Protein AF-0000000076125026 (afdb_homodimer)

InterPro domains:
  IPR000358 Ribonucleotide reductase small subunit family [PTHR23409] (40-349)

Secondary structure (DSSP, 8-state):
-----TT----PPPGGG-TTPPPPEE-SEEEEEEEEEPPSS-SS-TTSPEEEEE---SS-EEEEEEEEEEEEEEEEETTSPPPPTT--EEE-SSHHHHTEEEEEEEETTEE-S---S-HHHHHHHHHHTT--HHHHTTGGGGGT-----SSTT-SSS-HHHHHHHHHHGGG--EEEEE----GGG--SSPBPTT--EEEEEEEPPHHHHEEE--SS--EEEEEEEEEEEEEEEEE-HHHHHHHHHHHHHS-EEEEEEEEEEEEEEEPTT-SEEEE----SS-B-SEEEEEEEEHHHHH--TT--TT-BB-TTEEEEEEEETTEETTSS-EE-B-STT-B-HHHHHHHHHHTT-TTSS---S--HHHHTTTB--EEEE--S---TTT-BPPPB---EEEEEEESS--SS-EEEEEEEEEEEEEEE-TT--EEEE--/-----TT---EEPPGGG-TTPPPPB--SEEEEEEEEEPPSS-SS-TTSPEEEEE---SS-EEEEEEEEEEEEEEEEETTSPPPPTT--EEE-SSHHHHTEEEEEEEETTEE-S---S-HHHHHHHHHHTT--HHHHTTGGGGGT-----SSTT-SSS-HHHHHHHHHHGGG-EEEEEE----GGG--SSPBPTT--EEEEEEEPPHHHHEEE--SS--EEEEEEEEEEEEEEEEE-HHHHHHHHHHHHHS-EEEEEEEEEEEEEEEPTT-SEEEE----SS-B-SEEEEEEEEHHHHH--TT--TT-BB-TTEEEEEEEETTEETTSS-EE-B-STT-B-HHHHHHHHHHTT-TTSS---S--HHHHTTTB--EEEE--S---TTT-PPPPB---EEEEEEESS--SS-EEEEEEEEEEEEEEE-TT--EEEE--

Solvent-accessible surface area (backbone atoms only — not comparable to full-atom values): 45499 Å² total; per-residue (Å²): 128,67,59,70,55,83,87,58,66,78,77,81,76,61,72,89,67,48,73,81,62,70,79,59,40,74,64,48,63,73,47,76,48,77,44,77,34,53,52,80,45,67,74,81,49,74,85,49,48,47,30,35,61,45,79,16,74,67,78,37,25,34,34,39,65,74,18,30,39,37,40,30,36,32,47,28,31,66,87,65,44,72,44,52,85,87,55,60,50,31,54,52,66,34,43,73,52,37,46,25,29,26,57,47,38,22,41,63,85,34,78,68,47,71,93,48,79,40,37,33,58,47,41,47,50,56,46,54,57,63,35,27,47,68,46,45,75,45,68,41,40,38,29,50,32,41,74,68,33,67,54,58,60,37,79,78,64,4,56,15,44,44,58,44,22,73,53,38,40,59,35,30,70,43,73,31,47,44,62,64,76,49,48,82,44,56,32,80,41,50,40,62,49,59,47,30,37,40,36,36,40,30,63,43,58,44,44,50,40,28,34,40,77,58,92,78,78,58,55,35,73,46,68,77,44,60,35,36,38,40,29,34,32,36,57,29,65,69,58,51,52,51,49,60,55,47,26,69,78,42,47,35,46,40,71,32,65,45,71,46,57,49,77,48,79,41,59,61,59,37,44,62,49,77,45,71,62,72,35,82,76,47,49,43,40,38,39,36,36,35,29,30,52,38,57,20,73,72,30,28,36,66,39,46,65,77,38,18,37,59,73,48,43,30,35,41,39,50,24,48,73,84,38,53,69,61,72,57,70,48,67,34,38,74,57,92,37,53,31,41,33,69,53,54,48,42,37,34,50,73,53,71,29,58,96,40,78,36,28,47,62,50,29,64,68,37,34,75,43,35,51,30,54,48,56,48,68,69,47,47,58,88,54,57,92,63,32,40,69,74,67,40,74,53,49,29,35,40,39,39,34,32,76,45,53,31,89,48,48,31,27,42,34,38,38,35,34,38,67,32,36,38,32,34,37,74,86,48,49,66,46,76,44,67,100,127,88,74,68,53,86,86,52,70,49,69,44,73,62,71,40,70,55,34,70,64,74,68,51,70,55,67,56,56,65,36,54,44,60,45,79,33,52,51,82,45,66,72,82,51,74,85,51,48,47,29,35,61,45,78,16,73,69,78,36,25,35,35,39,65,73,17,27,40,38,40,29,35,31,46,27,31,65,89,65,44,70,44,52,87,85,57,61,51,31,53,52,66,36,42,70,52,37,45,24,29,26,56,48,38,23,40,64,84,34,77,69,46,71,93,48,79,39,37,32,58,48,41,47,50,57,46,55,56,58,29,17,54,41,16,44,57,8,67,42,31,26,27,50,32,39,75,68,30,69,53,58,59,38,79,79,64,4,55,14,45,44,59,44,23,71,49,36,40,61,34,25,43,35,51,28,41,45,61,64,76,50,47,83,45,56,33,89,58,66,41,62,49,60,47,32,37,40,36,37,39,29,63,42,57,44,41,49,42,28,35,41,76,58,93,76,78,56,56,36,74,45,69,76,44,60,33,37,37,42,28,33,33,36,58,29,65,69,57,53,53,51,48,60,56,47,26,71,77,42,54,46,76,40,72,34,63,44,70,46,57,49,75,48,78,42,61,59,57,36,44,61,49,78,45,72,62,69,38,84,74,46,52,44,42,38,38,35,36,37,30,30,53,38,57,21,72,72,32,27,36,66,38,47,65,77,39,19,37,57,74,47,42,30,33,40,40,51,24,47,72,85,36,53,75,75,75,57,69,49,69,34,36,73,55,98,79,58,45,41,62,68,54,55,51,43,37,34,50,73,52,70,30,57,95,44,100,58,51,49,68,66,50,77,67,38,33,74,43,34,50,28,55,50,55,49,68,67,48,93,63,87,57,60,92,81,50,86,72,63,42,38,74,56,48,29,34,40,40,39,34,31,75,45,56,32,89,48,47,31,27,42,34,37,38,34,33,38,67,34,34,38,34,35,37,76,88,48,50,67,46,77,44,67,96

Radius of gyration: 29.82 Å; Cα contacts (8 Å, |Δi|>4): 2059; chains: 2; bounding box: 77×86×74 Å

Structure (mmCIF, N/CA/C/O backbone):
data_AF-0000000076125026-model_v1
#
loop_
_entity.id
_entity.type
_entity.pdbx_description
1 polymer 'Uncharacterized protein'
#
loop_
_atom_site.group_PDB
_atom_site.id
_atom_site.type_symbol
_atom_site.label_atom_id
_atom_site.label_alt_id
_atom_site.label_comp_id
_atom_site.label_asym_id
_atom_site.label_entity_id
_atom_site.label_seq_id
_atom_site.pdbx_PDB_ins_code
_atom_site.Cartn_x
_atom_site.Cartn_y
_atom_site.Cartn_z
_atom_site.occupancy
_atom_site.B_iso_or_equiv
_atom_site.auth_seq_id
_atom_site.auth_comp_id
_atom_site.auth_asym_id
_atom_site.auth_atom_id
_atom_site.pdbx_PDB_model_num
ATOM 1 N N . MET A 1 1 ? 34.781 -19.156 -15.023 1 39.88 1 MET A N 1
ATOM 2 C CA . MET A 1 1 ? 35.156 -17.812 -15.477 1 39.88 1 MET A CA 1
ATOM 3 C C . MET A 1 1 ? 33.938 -17.062 -16 1 39.88 1 MET A C 1
ATOM 5 O O . MET A 1 1 ? 33.156 -17.609 -16.766 1 39.88 1 MET A O 1
ATOM 9 N N . ALA A 1 2 ? 33.594 -16.094 -15.281 1 52.88 2 ALA A N 1
ATOM 10 C CA . ALA A 1 2 ? 32.469 -15.266 -15.711 1 52.88 2 ALA A CA 1
ATOM 11 C C . ALA A 1 2 ? 32.844 -14.438 -16.938 1 52.88 2 ALA A C 1
ATOM 13 O O . ALA A 1 2 ? 33.969 -13.992 -17.078 1 52.88 2 ALA A O 1
ATOM 14 N N . PHE A 1 3 ? 32.094 -14.57 -18.062 1 56.12 3 PHE A N 1
ATOM 15 C CA . PHE A 1 3 ? 32.375 -13.883 -19.312 1 56.12 3 PHE A CA 1
ATOM 16 C C . PHE A 1 3 ? 31.531 -12.617 -19.438 1 56.12 3 PHE A C 1
ATOM 18 O O . PHE A 1 3 ? 30.344 -12.617 -19.078 1 56.12 3 PHE A O 1
ATOM 25 N N . LEU A 1 4 ? 32.312 -11.461 -19.469 1 55.41 4 LEU A N 1
ATOM 26 C CA . LEU A 1 4 ? 31.641 -10.203 -19.797 1 55.41 4 LEU A CA 1
ATOM 27 C C . LEU A 1 4 ? 31.406 -10.086 -21.297 1 55.41 4 LEU A C 1
ATOM 29 O O . LEU A 1 4 ? 32.312 -10.336 -22.094 1 55.41 4 LEU A O 1
ATOM 33 N N . SER A 1 5 ? 30.281 -10.117 -21.547 1 53.78 5 SER A N 1
ATOM 34 C CA . SER A 1 5 ? 30.078 -9.82 -22.969 1 53.78 5 SER A CA 1
ATOM 35 C C . SER A 1 5 ? 30.625 -8.438 -23.328 1 53.78 5 SER A C 1
ATOM 37 O O . SER A 1 5 ? 30.75 -7.57 -22.453 1 53.78 5 SER A O 1
ATOM 39 N N . GLU A 1 6 ? 31.203 -8.352 -24.438 1 53.12 6 GLU A N 1
ATOM 40 C CA . GLU A 1 6 ? 31.875 -7.184 -25 1 53.12 6 GLU A CA 1
ATOM 41 C C . GLU A 1 6 ? 31.047 -5.918 -24.812 1 53.12 6 GLU A C 1
ATOM 43 O O . GLU A 1 6 ? 31.594 -4.832 -24.594 1 53.12 6 GLU A O 1
ATOM 48 N N . ASP A 1 7 ? 29.797 -5.996 -24.891 1 52.06 7 ASP A N 1
ATOM 49 C CA . ASP A 1 7 ? 28.953 -4.797 -24.938 1 52.06 7 ASP A CA 1
ATOM 50 C C . ASP A 1 7 ? 28.688 -4.273 -23.516 1 52.06 7 ASP A C 1
ATOM 52 O O . ASP A 1 7 ? 28.156 -3.17 -23.359 1 52.06 7 ASP A O 1
ATOM 56 N N . ASN A 1 8 ? 28.953 -5.098 -22.625 1 55.56 8 ASN A N 1
ATOM 57 C CA . ASN A 1 8 ? 28.609 -4.664 -21.266 1 55.56 8 ASN A CA 1
ATOM 58 C C . ASN A 1 8 ? 29.844 -4.57 -20.375 1 55.56 8 ASN A C 1
ATOM 60 O O . ASN A 1 8 ? 30.047 -5.414 -19.516 1 55.56 8 ASN A O 1
ATOM 64 N N . LYS A 1 9 ? 30.734 -3.648 -20.781 1 61.94 9 LYS A N 1
ATOM 65 C CA . LYS A 1 9 ? 32.094 -3.551 -20.219 1 61.94 9 LYS A CA 1
ATOM 66 C C . LYS A 1 9 ? 32.094 -2.754 -18.922 1 61.94 9 LYS A C 1
ATOM 68 O O . LYS A 1 9 ? 33.094 -2.709 -18.203 1 61.94 9 LYS A O 1
ATOM 73 N N . GLU A 1 10 ? 31 -2.01 -18.797 1 64.5 10 GLU A N 1
ATOM 74 C CA . GLU A 1 10 ? 31.156 -1.146 -17.641 1 64.5 10 GLU A CA 1
ATOM 75 C C . GLU A 1 10 ? 31.094 -1.948 -16.344 1 64.5 10 GLU A C 1
ATOM 77 O O . GLU A 1 10 ? 30.172 -2.74 -16.141 1 64.5 10 GLU A O 1
ATOM 82 N N . ILE A 1 11 ? 32.25 -1.919 -15.703 1 67.94 11 ILE A N 1
ATOM 83 C CA . ILE A 1 11 ? 32.375 -2.621 -14.43 1 67.94 11 ILE A CA 1
ATOM 84 C C . ILE A 1 11 ? 31.859 -1.724 -13.305 1 67.94 11 ILE A C 1
ATOM 86 O O . ILE A 1 11 ? 32.344 -0.609 -13.117 1 67.94 11 ILE A O 1
ATOM 90 N N . GLY A 1 12 ? 30.812 -2.062 -12.805 1 68.94 12 GLY A N 1
ATOM 91 C CA . GLY A 1 12 ? 30.328 -1.363 -11.625 1 68.94 12 GLY A CA 1
ATOM 92 C C . GLY A 1 12 ? 31.016 -1.797 -10.352 1 68.94 12 GLY A C 1
ATOM 93 O O . GLY A 1 12 ? 31.312 -2.977 -10.172 1 68.94 12 GLY A O 1
ATOM 94 N N . LEU A 1 13 ? 31.469 -0.787 -9.516 1 67.12 13 LEU A N 1
ATOM 95 C CA . LEU A 1 13 ? 32.062 -1.052 -8.211 1 67.12 13 LEU A CA 1
ATOM 96 C C . LEU A 1 13 ? 31.047 -0.82 -7.098 1 67.12 13 LEU A C 1
ATOM 98 O O . LEU A 1 13 ? 30.438 0.253 -7.016 1 67.12 13 LEU A O 1
ATOM 102 N N . PRO A 1 14 ? 30.844 -1.874 -6.375 1 68.81 14 PRO A N 1
ATOM 103 C CA . PRO A 1 14 ? 29.938 -1.653 -5.238 1 68.81 14 PRO A CA 1
ATOM 104 C C . PRO A 1 14 ? 30.453 -0.595 -4.27 1 68.81 14 PRO A C 1
ATOM 106 O O . PRO A 1 14 ? 31.672 -0.403 -4.152 1 68.81 14 PRO A O 1
ATOM 109 N N . MET A 1 15 ? 29.547 0.09 -3.643 1 70.31 15 MET A N 1
ATOM 110 C CA . MET A 1 15 ? 29.875 1.171 -2.717 1 70.31 15 MET A CA 1
ATOM 111 C C . MET A 1 15 ? 30.734 0.662 -1.568 1 70.31 15 MET A C 1
ATOM 113 O O . MET A 1 15 ? 31.578 1.4 -1.038 1 70.31 15 MET A O 1
ATOM 117 N N . GLU A 1 16 ? 30.516 -0.603 -1.268 1 69.75 16 GLU A N 1
ATOM 118 C CA . GLU A 1 16 ? 31.234 -1.205 -0.15 1 69.75 16 GLU A CA 1
ATOM 119 C C . GLU A 1 16 ? 32.75 -1.244 -0.418 1 69.75 16 GLU A C 1
ATOM 121 O O . GLU A 1 16 ? 33.531 -1.313 0.516 1 69.75 16 GLU A O 1
ATOM 126 N N . LEU A 1 17 ? 33.031 -1.048 -1.664 1 68.19 17 LEU A N 1
ATOM 127 C CA . LEU A 1 17 ? 34.438 -1.118 -2.031 1 68.19 17 LEU A CA 1
ATOM 128 C C . LEU A 1 17 ? 35.031 0.279 -2.199 1 68.19 17 LEU A C 1
ATOM 130 O O . LEU A 1 17 ? 36.219 0.43 -2.396 1 68.19 17 LEU A O 1
ATOM 134 N N . SER A 1 18 ? 34.156 1.261 -2.135 1 69.88 18 SER A N 1
ATOM 135 C CA . SER A 1 18 ? 34.656 2.635 -2.188 1 69.88 18 SER A CA 1
ATOM 136 C C . SER A 1 18 ? 35.281 3.045 -0.864 1 69.88 18 SER A C 1
ATOM 138 O O . SER A 1 18 ? 34.844 4.016 -0.236 1 69.88 18 SER A O 1
ATOM 140 N N . ILE A 1 19 ? 36.312 2.42 -0.554 1 71.38 19 ILE A N 1
ATOM 141 C CA . ILE A 1 19 ? 36.875 2.484 0.784 1 71.38 19 ILE A CA 1
ATOM 142 C C . ILE A 1 19 ? 37.719 3.748 0.919 1 71.38 19 ILE A C 1
ATOM 144 O O . ILE A 1 19 ? 38.062 4.156 2.031 1 71.38 19 ILE A O 1
ATOM 148 N N . PHE A 1 20 ? 38.031 4.289 -0.099 1 68.81 20 PHE A N 1
ATOM 149 C CA . PHE A 1 20 ? 38.875 5.465 -0.013 1 68.81 20 PHE A CA 1
ATOM 150 C C . PHE A 1 20 ? 38.062 6.746 -0.084 1 68.81 20 PHE A C 1
ATOM 152 O O . PHE A 1 20 ? 38.594 7.84 0.104 1 68.81 20 PHE A O 1
ATOM 159 N N . ALA A 1 21 ? 36.875 6.434 -0.437 1 69.06 21 ALA A N 1
ATOM 160 C CA . ALA A 1 21 ? 36.031 7.609 -0.505 1 69.06 21 ALA A CA 1
ATOM 161 C C . ALA A 1 21 ? 35.594 8.055 0.889 1 69.06 21 ALA A C 1
ATOM 163 O O . ALA A 1 21 ? 35.156 7.238 1.709 1 69.06 21 ALA A O 1
ATOM 164 N N . SER A 1 22 ? 36 9.297 1.274 1 69 22 SER A N 1
ATOM 165 C CA . SER A 1 22 ? 35.531 9.852 2.547 1 69 22 SER A CA 1
ATOM 166 C C . SER A 1 22 ? 34.25 10.633 2.379 1 69 22 SER A C 1
ATOM 168 O O . SER A 1 22 ? 34.062 11.312 1.369 1 69 22 SER A O 1
ATOM 170 N N . PRO A 1 23 ? 33.312 10.32 3.238 1 70.44 23 PRO A N 1
ATOM 171 C CA . PRO A 1 23 ? 32.125 11.141 3.17 1 70.44 23 PRO A CA 1
ATOM 172 C C . PRO A 1 23 ? 32.406 12.625 3.404 1 70.44 23 PRO A C 1
ATOM 174 O O . PRO A 1 23 ? 33.375 12.977 4.066 1 70.44 23 PRO A O 1
ATOM 177 N N . PRO A 1 24 ? 31.641 13.414 2.727 1 72.06 24 PRO A N 1
ATOM 178 C CA . PRO A 1 24 ? 31.812 14.852 2.945 1 72.06 24 PRO A CA 1
ATOM 179 C C . PRO A 1 24 ? 31.516 15.273 4.379 1 72.06 24 PRO A C 1
ATOM 181 O O . PRO A 1 24 ? 30.719 14.625 5.062 1 72.06 24 PRO A O 1
ATOM 184 N N . ASN A 1 25 ? 32.281 16.25 4.836 1 69.62 25 ASN A N 1
ATOM 185 C CA . ASN A 1 25 ? 32.031 16.812 6.156 1 69.62 25 ASN A CA 1
ATOM 186 C C . ASN A 1 25 ? 30.859 17.797 6.133 1 69.62 25 ASN A C 1
ATOM 188 O O . ASN A 1 25 ? 30.719 18.562 5.188 1 69.62 25 ASN A O 1
ATOM 192 N N . GLN A 1 26 ? 29.969 17.516 7.082 1 74.75 26 GLN A N 1
ATOM 193 C CA . GLN A 1 26 ? 28.875 18.469 7.227 1 74.75 26 GLN A CA 1
ATOM 194 C C . GLN A 1 26 ? 29.266 19.625 8.141 1 74.75 26 GLN A C 1
ATOM 196 O O . GLN A 1 26 ? 29.531 19.422 9.328 1 74.75 26 GLN A O 1
ATOM 201 N N . VAL A 1 27 ? 29.391 20.797 7.555 1 73.25 27 VAL A N 1
ATOM 202 C CA . VAL A 1 27 ? 29.797 21.969 8.328 1 73.25 27 VAL A CA 1
ATOM 203 C C . VAL A 1 27 ? 28.734 23.062 8.219 1 73.25 27 VAL A C 1
ATOM 205 O O . VAL A 1 27 ? 28.812 24.094 8.891 1 73.25 27 VAL A O 1
ATOM 208 N N . ALA A 1 28 ? 27.703 22.75 7.637 1 81 28 ALA A N 1
ATOM 209 C CA . ALA A 1 28 ? 26.703 23.781 7.332 1 81 28 ALA A CA 1
ATOM 210 C C . ALA A 1 28 ? 25.812 24.047 8.539 1 81 28 ALA A C 1
ATOM 212 O O . ALA A 1 28 ? 25.297 25.156 8.695 1 81 28 ALA A O 1
ATOM 213 N N . ILE A 1 29 ? 25.609 23.078 9.398 1 83.62 29 ILE A N 1
ATOM 214 C CA . ILE A 1 29 ? 24.75 23.234 10.57 1 83.62 29 ILE A CA 1
ATOM 215 C C . ILE A 1 29 ? 25.594 23.172 11.844 1 83.62 29 ILE A C 1
ATOM 217 O O . ILE A 1 29 ? 26.281 22.172 12.078 1 83.62 29 ILE A O 1
ATOM 221 N N . ASP A 1 30 ? 25.469 24.141 12.562 1 82.62 30 ASP A N 1
ATOM 222 C CA . ASP A 1 30 ? 26.25 24.203 13.789 1 82.62 30 ASP A CA 1
ATOM 223 C C . ASP A 1 30 ? 25.531 23.516 14.945 1 82.62 30 ASP A C 1
ATOM 225 O O . ASP A 1 30 ? 26.125 22.766 15.703 1 82.62 30 ASP A O 1
ATOM 229 N N . LYS A 1 31 ? 24.297 23.953 15.047 1 87.19 31 LYS A N 1
ATOM 230 C CA . LYS A 1 31 ? 23.531 23.453 16.188 1 87.19 31 LYS A CA 1
ATOM 231 C C . LYS A 1 31 ? 22.031 23.516 15.906 1 87.19 31 LYS A C 1
ATOM 233 O O . LYS A 1 31 ? 21.578 24.359 15.125 1 87.19 31 LYS A O 1
ATOM 238 N N . ILE A 1 32 ? 21.312 22.562 16.562 1 89.19 32 ILE A N 1
ATOM 239 C CA . ILE A 1 32 ? 19.859 22.594 16.562 1 89.19 32 ILE A CA 1
ATOM 240 C C . ILE A 1 32 ? 19.344 22.734 18 1 89.19 32 ILE A C 1
ATOM 242 O O . ILE A 1 32 ? 19.797 22.016 18.891 1 89.19 32 ILE A O 1
ATOM 246 N N . THR A 1 33 ? 18.516 23.719 18.203 1 91.75 33 THR A N 1
ATOM 247 C CA . THR A 1 33 ? 17.953 23.969 19.531 1 91.75 33 THR A CA 1
ATOM 248 C C . THR A 1 33 ? 16.422 24 19.453 1 91.75 33 THR A C 1
ATOM 250 O O . THR A 1 33 ? 15.852 24.328 18.422 1 91.75 33 THR A O 1
ATOM 253 N N . TYR A 1 34 ? 15.82 23.672 20.562 1 93.81 34 TYR A N 1
ATOM 254 C CA . TYR A 1 34 ? 14.359 23.703 20.656 1 93.81 34 TYR A CA 1
ATOM 255 C C . TYR A 1 34 ? 13.906 24.781 21.641 1 93.81 34 TYR A C 1
ATOM 257 O O . TYR A 1 34 ? 14.477 24.922 22.719 1 93.81 34 TYR A O 1
ATOM 265 N N . THR A 1 35 ? 12.961 25.531 21.219 1 95.38 35 THR A N 1
ATOM 266 C CA . THR A 1 35 ? 12.336 26.547 22.062 1 95.38 35 THR A CA 1
ATOM 267 C C . THR A 1 35 ? 10.844 26.266 22.203 1 95.38 35 THR A C 1
ATOM 269 O O . THR A 1 35 ? 10.219 25.719 21.297 1 95.38 35 THR A O 1
ATOM 272 N N . GLU A 1 36 ? 10.32 26.656 23.359 1 96.44 36 GLU A N 1
ATOM 273 C CA . GLU A 1 36 ? 8.891 26.484 23.609 1 96.44 36 GLU A CA 1
ATOM 274 C C . GLU A 1 36 ? 8.156 27.812 23.484 1 96.44 36 GLU A C 1
ATOM 276 O O . GLU A 1 36 ? 8.398 28.75 24.25 1 96.44 36 GLU A O 1
ATOM 281 N N . GLU A 1 37 ? 7.359 27.891 22.469 1 97.12 37 GLU A N 1
ATOM 282 C CA . GLU A 1 37 ? 6.523 29.062 22.281 1 97.12 37 GLU A CA 1
ATOM 283 C C . GLU A 1 37 ? 5.145 28.875 22.906 1 97.12 37 GLU A C 1
ATOM 285 O O . GLU A 1 37 ? 4.355 28.047 22.438 1 97.12 37 GLU A O 1
ATOM 290 N N . ARG A 1 38 ? 4.844 29.672 23.797 1 95.88 38 ARG A N 1
ATOM 291 C CA . ARG A 1 38 ? 3.566 29.562 24.5 1 95.88 38 ARG A CA 1
ATOM 292 C C . ARG A 1 38 ? 2.539 30.531 23.906 1 95.88 38 ARG A C 1
ATOM 294 O O . ARG A 1 38 ? 2.902 31.531 23.297 1 95.88 38 ARG A O 1
ATOM 301 N N . PRO A 1 39 ? 1.289 30.219 24.078 1 96.06 39 PRO A N 1
ATOM 302 C CA . PRO A 1 39 ? 0.24 31.062 23.516 1 96.06 39 PRO A CA 1
ATOM 303 C C . PRO A 1 39 ? 0.209 32.469 24.141 1 96.06 39 PRO A C 1
ATOM 305 O O . PRO A 1 39 ? 0.477 32.594 25.344 1 96.06 39 PRO A O 1
ATOM 308 N N . ILE A 1 40 ? -0.162 33.375 23.344 1 93.5 40 ILE A N 1
ATOM 309 C CA . ILE A 1 40 ? -0.331 34.75 23.844 1 93.5 40 ILE A CA 1
ATOM 310 C C . ILE A 1 40 ? -1.778 34.969 24.281 1 93.5 40 ILE A C 1
ATOM 312 O O . ILE A 1 40 ? -2.084 35.906 25 1 93.5 40 ILE A O 1
ATOM 316 N N . SER A 1 41 ? -2.584 34.094 23.828 1 88.12 41 SER A N 1
ATOM 317 C CA . SER A 1 41 ? -3.996 34.156 24.188 1 88.12 41 SER A CA 1
ATOM 318 C C . SER A 1 41 ? -4.27 33.406 25.5 1 88.12 41 SER A C 1
ATOM 320 O O . SER A 1 41 ? -3.471 32.562 25.906 1 88.12 41 SER A O 1
ATOM 322 N N . ASN A 1 42 ? -5.434 33.75 26.078 1 83.5 42 ASN A N 1
ATOM 323 C CA . ASN A 1 42 ? -5.875 33.031 27.266 1 83.5 42 ASN A CA 1
ATOM 324 C C . ASN A 1 42 ? -6.555 31.719 26.906 1 83.5 42 ASN A C 1
ATOM 326 O O . ASN A 1 42 ? -7.285 31.656 25.922 1 83.5 42 ASN A O 1
ATOM 330 N N . LEU A 1 43 ? -6.27 30.703 27.688 1 85.19 43 LEU A N 1
ATOM 331 C CA . LEU A 1 43 ? -6.773 29.359 27.406 1 85.19 43 LEU A CA 1
ATOM 332 C C . LEU A 1 43 ? -8.133 29.141 28.047 1 85.19 43 LEU A C 1
ATOM 334 O O . LEU A 1 43 ? -8.82 28.156 27.75 1 85.19 43 LEU A O 1
ATOM 338 N N . ILE A 1 44 ? -8.555 30.016 28.828 1 76.19 44 ILE A N 1
ATOM 339 C CA . ILE A 1 44 ? -9.742 29.812 29.656 1 76.19 44 ILE A CA 1
ATOM 340 C C . ILE A 1 44 ? -10.992 29.938 28.797 1 76.19 44 ILE A C 1
ATOM 342 O O . ILE A 1 44 ? -11.93 29.141 28.938 1 76.19 44 ILE A O 1
ATOM 346 N N . ASN A 1 45 ? -10.953 30.875 27.891 1 76.81 45 ASN A N 1
ATOM 347 C CA . ASN A 1 45 ? -12.109 31.094 27.031 1 76.81 45 ASN A CA 1
ATOM 348 C C . ASN A 1 45 ? -12.109 30.156 25.828 1 76.81 45 ASN A C 1
ATOM 350 O O . ASN A 1 45 ? -11.266 30.281 24.938 1 76.81 45 ASN A O 1
ATOM 354 N N . ASP A 1 46 ? -13.117 29.375 25.781 1 77.69 46 ASP A N 1
ATOM 355 C CA . ASP A 1 46 ? -13.18 28.344 24.75 1 77.69 46 ASP A CA 1
ATOM 356 C C . ASP A 1 46 ? -13.57 28.938 23.406 1 77.69 46 ASP A C 1
ATOM 358 O O . ASP A 1 46 ? -13.359 28.312 22.359 1 77.69 46 ASP A O 1
ATOM 362 N N . SER A 1 47 ? -14.047 29.969 23.375 1 81.06 47 SER A N 1
ATOM 363 C CA . SER A 1 47 ? -14.555 30.562 22.141 1 81.06 47 SER A CA 1
ATOM 364 C C . SER A 1 47 ? -13.453 31.297 21.391 1 81.06 47 SER A C 1
ATOM 366 O O . SER A 1 47 ? -13.594 31.562 20.188 1 81.06 47 SER A O 1
ATOM 368 N N . THR A 1 48 ? -12.422 31.562 22.078 1 88.12 48 THR A N 1
ATOM 369 C CA . THR A 1 48 ? -11.336 32.281 21.422 1 88.12 48 THR A CA 1
ATOM 370 C C . THR A 1 48 ? -10.266 31.312 20.922 1 88.12 48 THR A C 1
ATOM 372 O O . THR A 1 48 ? -9.992 30.312 21.578 1 88.12 48 THR A O 1
ATOM 375 N N . PRO A 1 49 ? -9.727 31.672 19.781 1 94.06 49 PRO A N 1
ATOM 376 C CA . PRO A 1 49 ? -8.664 30.797 19.266 1 94.06 49 PRO A CA 1
ATOM 377 C C . PRO A 1 49 ? -7.391 30.859 20.094 1 94.06 49 PRO A C 1
ATOM 379 O O . PRO A 1 49 ? -7.164 31.844 20.812 1 94.06 49 PRO A O 1
ATOM 382 N N . ILE A 1 50 ? -6.703 29.797 20.109 1 96.12 50 ILE A N 1
ATOM 383 C CA . ILE A 1 50 ? -5.367 29.781 20.688 1 96.12 50 ILE A CA 1
ATOM 384 C C . ILE A 1 50 ? -4.375 30.438 19.734 1 96.12 50 ILE A C 1
ATOM 386 O O . ILE A 1 50 ? -4.23 30.016 18.594 1 96.12 50 ILE A O 1
ATOM 390 N N . GLU A 1 51 ? -3.721 31.438 20.188 1 97.06 51 GLU A N 1
ATOM 391 C CA . GLU A 1 51 ? -2.799 32.188 19.344 1 97.06 51 GLU A CA 1
ATOM 392 C C . GLU A 1 51 ? -1.352 31.969 19.781 1 97.06 51 GLU A C 1
ATOM 394 O O . GLU A 1 51 ? -1.012 32.188 20.938 1 97.06 51 GLU A O 1
ATOM 399 N N . ILE A 1 52 ? -0.558 31.547 18.859 1 97.19 52 ILE A N 1
ATOM 400 C CA . ILE A 1 52 ? 0.86 31.312 19.109 1 97.19 52 ILE A CA 1
ATOM 401 C C . ILE A 1 52 ? 1.7 32.094 18.094 1 97.19 52 ILE A C 1
ATOM 403 O O . ILE A 1 52 ? 1.391 32.094 16.906 1 97.19 52 ILE A O 1
ATOM 407 N N . VAL A 1 53 ? 2.752 32.719 18.562 1 97.62 53 VAL A N 1
ATOM 408 C CA . VAL A 1 53 ? 3.654 33.469 17.703 1 97.62 53 VAL A CA 1
ATOM 409 C C . VAL A 1 53 ? 5.055 32.875 17.766 1 97.62 53 VAL A C 1
ATOM 411 O O . VAL A 1 53 ? 5.586 32.625 18.859 1 97.62 53 VAL A O 1
ATOM 414 N N . ILE A 1 54 ? 5.566 32.562 16.688 1 96.94 54 ILE A N 1
ATOM 415 C CA . ILE A 1 54 ? 6.957 32.156 16.547 1 96.94 54 ILE A CA 1
ATOM 416 C C . ILE A 1 54 ? 7.766 33.25 15.859 1 96.94 54 ILE A C 1
ATOM 418 O O . ILE A 1 54 ? 7.586 33.5 14.672 1 96.94 54 ILE A O 1
ATOM 422 N N . SER A 1 55 ? 8.648 33.75 16.594 1 95.69 55 SER A N 1
ATOM 423 C CA . SER A 1 55 ? 9.438 34.844 16.062 1 95.69 55 SER A CA 1
ATOM 424 C C . SER A 1 55 ? 10.516 34.344 15.102 1 95.69 55 SER A C 1
ATOM 426 O O . SER A 1 55 ? 11.203 33.375 15.391 1 95.69 55 SER A O 1
ATOM 428 N N . GLY A 1 56 ? 10.609 34.969 13.992 1 93.44 56 GLY A N 1
ATOM 429 C CA . GLY A 1 56 ? 11.688 34.719 13.055 1 93.44 56 GLY A CA 1
ATOM 430 C C . GLY A 1 56 ? 12.891 35.625 13.25 1 93.44 56 GLY A C 1
ATOM 431 O O . GLY A 1 56 ? 13.781 35.656 12.406 1 93.44 56 GLY A O 1
ATOM 432 N N . ALA A 1 57 ? 12.906 36.281 14.297 1 88.5 57 ALA A N 1
ATOM 433 C CA . ALA A 1 57 ? 13.992 37.219 14.562 1 88.5 57 ALA A CA 1
ATOM 434 C C . ALA A 1 57 ? 15.305 36.469 14.82 1 88.5 57 ALA A C 1
ATOM 436 O O . ALA A 1 57 ? 15.305 35.375 15.359 1 88.5 57 ALA A O 1
ATOM 437 N N . GLY A 1 58 ? 16.375 37.094 14.367 1 88.56 58 GLY A N 1
ATOM 438 C CA . GLY A 1 58 ? 17.672 36.5 14.531 1 88.56 58 GLY A CA 1
ATOM 439 C C . GLY A 1 58 ? 18.203 35.844 13.266 1 88.56 58 GLY A C 1
ATOM 440 O O . GLY A 1 58 ? 17.734 36.156 12.164 1 88.56 58 GLY A O 1
ATOM 441 N N . ASN A 1 59 ? 19.25 34.969 13.445 1 90.69 59 ASN A N 1
ATOM 442 C CA . ASN A 1 59 ? 19.891 34.375 12.281 1 90.69 59 ASN A CA 1
ATOM 443 C C . ASN A 1 59 ? 19.562 32.875 12.164 1 90.69 59 ASN A C 1
ATOM 445 O O . ASN A 1 59 ? 19.969 32.25 11.195 1 90.69 59 ASN A O 1
ATOM 449 N N . ASP A 1 60 ? 18.766 32.469 13.047 1 93.12 60 ASP A N 1
ATOM 450 C CA . ASP A 1 60 ? 18.469 31.047 13.031 1 93.12 60 ASP A CA 1
ATOM 451 C C . ASP A 1 60 ? 17.375 30.719 12.016 1 93.12 60 ASP A C 1
ATOM 453 O O . ASP A 1 60 ? 16.453 31.5 11.828 1 93.12 60 ASP A O 1
ATOM 457 N N . TYR A 1 61 ? 17.578 29.688 11.336 1 95.31 61 TYR A N 1
ATOM 458 C CA . TYR A 1 61 ? 16.516 29.141 10.492 1 95.31 61 TYR A CA 1
ATOM 459 C C . TYR A 1 61 ? 15.57 28.266 11.297 1 95.31 61 TYR A C 1
ATOM 461 O O . TYR A 1 61 ? 15.844 27.953 12.461 1 95.31 61 TYR A O 1
ATOM 469 N N . ILE A 1 62 ? 14.43 28 10.734 1 95.31 62 ILE A N 1
ATOM 470 C CA . ILE A 1 62 ? 13.445 27.188 11.438 1 95.31 62 ILE A CA 1
ATOM 471 C C . ILE A 1 62 ? 13.203 25.891 10.664 1 95.31 62 ILE A C 1
ATOM 473 O O . ILE A 1 62 ? 12.984 25.922 9.453 1 95.31 62 ILE A O 1
ATOM 477 N N . ASP A 1 63 ? 13.297 24.812 11.344 1 95.12 63 ASP A N 1
ATOM 478 C CA . ASP A 1 63 ? 12.906 23.5 10.805 1 95.12 63 ASP A CA 1
ATOM 479 C C . ASP A 1 63 ? 11.461 23.172 11.18 1 95.12 63 ASP A C 1
ATOM 481 O O . ASP A 1 63 ? 11.203 22.656 12.281 1 95.12 63 ASP A O 1
ATOM 485 N N . LEU A 1 64 ? 10.641 23.359 10.305 1 94.44 64 LEU A N 1
ATOM 486 C CA . LEU A 1 64 ? 9.219 23.188 10.586 1 94.44 64 LEU A CA 1
ATOM 487 C C . LEU A 1 64 ? 8.852 21.719 10.664 1 94.44 64 LEU A C 1
ATOM 489 O O . LEU A 1 64 ? 7.906 21.344 11.359 1 94.44 64 LEU A O 1
ATOM 493 N N . ARG A 1 65 ? 9.484 20.844 10.031 1 91.62 65 ARG A N 1
ATOM 494 C CA . ARG A 1 65 ? 9.195 19.406 10.062 1 91.62 65 ARG A CA 1
ATOM 495 C C . ARG A 1 65 ? 9.539 18.812 11.422 1 91.62 65 ARG A C 1
ATOM 497 O O . ARG A 1 65 ? 8.953 17.812 11.828 1 91.62 65 ARG A O 1
ATOM 504 N N . LYS A 1 66 ? 10.461 19.438 12.047 1 93.12 66 LYS A N 1
ATOM 505 C CA . LYS A 1 66 ? 10.859 18.938 13.367 1 93.12 66 LYS A CA 1
ATOM 506 C C . LYS A 1 66 ? 10.133 19.688 14.477 1 93.12 66 LYS A C 1
ATOM 508 O O . LYS A 1 66 ? 10.25 19.328 15.648 1 93.12 66 LYS A O 1
ATOM 513 N N . SER A 1 67 ? 9.445 20.672 14.133 1 96.19 67 SER A N 1
ATOM 514 C CA . SER A 1 67 ? 8.648 21.406 15.102 1 96.19 67 SER A CA 1
ATOM 515 C C . SER A 1 67 ? 7.324 20.703 15.391 1 96.19 67 SER A C 1
ATOM 517 O O . SER A 1 67 ? 6.742 20.094 14.492 1 96.19 67 SER A O 1
ATOM 519 N N . ARG A 1 68 ? 6.85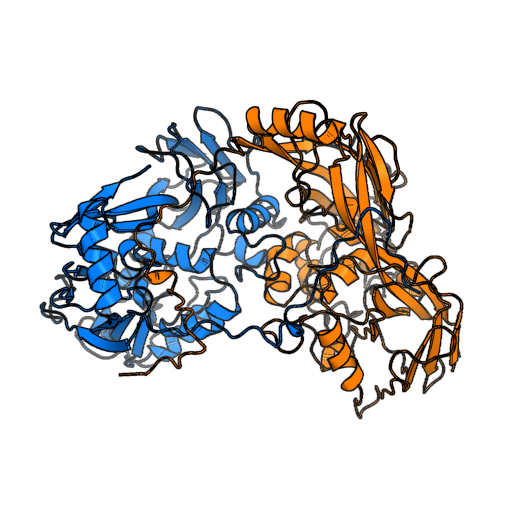2 20.891 16.656 1 97.25 68 ARG A N 1
ATOM 520 C CA . ARG A 1 68 ? 5.688 20.125 17.078 1 97.25 68 ARG A CA 1
ATOM 521 C C . ARG A 1 68 ? 4.812 20.922 18.047 1 97.25 68 ARG A C 1
ATOM 523 O O . ARG A 1 68 ? 5.281 21.859 18.688 1 97.25 68 ARG A O 1
ATOM 530 N N . LEU A 1 69 ? 3.598 20.516 18.062 1 98.06 69 LEU A N 1
ATOM 531 C CA . LEU A 1 69 ? 2.66 21.062 19.047 1 98.06 69 LEU A CA 1
ATOM 532 C C . LEU A 1 69 ? 2.473 20.078 20.203 1 98.06 69 LEU A C 1
ATOM 534 O O . LEU A 1 69 ? 2.307 18.875 20 1 98.06 69 LEU A O 1
ATOM 538 N N . PHE A 1 70 ? 2.588 20.609 21.375 1 97.62 70 PHE A N 1
ATOM 539 C CA . PHE A 1 70 ? 2.293 19.859 22.594 1 97.62 70 PHE A CA 1
ATOM 540 C C . PHE A 1 70 ? 0.997 20.359 23.219 1 97.62 70 PHE A C 1
ATOM 542 O O . PHE A 1 70 ? 0.782 21.562 23.344 1 97.62 70 PHE A O 1
ATOM 549 N N . VAL A 1 71 ? 0.13 19.422 23.641 1 97.69 71 VAL A N 1
ATOM 550 C CA . VAL A 1 71 ? -1.117 19.781 24.297 1 97.69 71 VAL A CA 1
ATOM 551 C C . VAL A 1 71 ? -1.405 18.812 25.438 1 97.69 71 VAL A C 1
ATOM 553 O O . VAL A 1 71 ? -1.228 17.594 25.281 1 97.69 71 VAL A O 1
ATOM 556 N N . LYS A 1 72 ? -1.783 19.281 26.531 1 96.81 72 LYS A N 1
ATOM 557 C CA . LYS A 1 72 ? -2.307 18.516 27.656 1 96.81 72 LYS A CA 1
ATOM 558 C C . LYS A 1 72 ? -3.793 18.797 27.859 1 96.81 72 LYS A C 1
ATOM 560 O O . LYS A 1 72 ? -4.203 19.953 27.984 1 96.81 72 LYS A O 1
ATOM 565 N N . LEU A 1 73 ? -4.652 17.75 27.906 1 96.94 73 LEU A N 1
ATOM 566 C CA . LEU A 1 73 ? -6.105 17.906 27.906 1 96.94 73 LEU A CA 1
ATOM 567 C C . LEU A 1 73 ? -6.742 17.094 29.031 1 96.94 73 LEU A C 1
ATOM 569 O O . LEU A 1 73 ? -6.09 16.25 29.641 1 96.94 73 LEU A O 1
ATOM 573 N N . GLN A 1 74 ? -7.977 17.469 29.203 1 96.88 74 GLN A N 1
ATOM 574 C CA . GLN A 1 74 ? -8.836 16.766 30.141 1 96.88 74 GLN A CA 1
ATOM 575 C C . GLN A 1 74 ? -10.305 16.875 29.734 1 96.88 74 GLN A C 1
ATOM 577 O O . GLN A 1 74 ? -10.758 17.938 29.312 1 96.88 74 GLN A O 1
ATOM 582 N N . ILE A 1 75 ? -11.039 15.75 29.781 1 97.38 75 ILE A N 1
ATOM 583 C CA . ILE A 1 75 ? -12.469 15.766 29.5 1 97.38 75 ILE A CA 1
ATOM 584 C C . ILE A 1 75 ? -13.258 15.938 30.797 1 97.38 75 ILE A C 1
ATOM 586 O O . ILE A 1 75 ? -13.062 15.188 31.75 1 97.38 75 ILE A O 1
ATOM 590 N N . LEU A 1 76 ? -14.148 16.906 30.812 1 96.75 76 LEU A N 1
ATOM 591 C CA . LEU A 1 76 ? -14.969 17.219 31.969 1 96.75 76 LEU A CA 1
ATOM 592 C C . LEU A 1 76 ? -16.438 17.344 31.578 1 96.75 76 LEU A C 1
ATOM 594 O O . LEU A 1 76 ? -16.766 17.453 30.406 1 96.75 76 LEU A O 1
ATOM 598 N N . LYS A 1 77 ? -17.25 17.219 32.594 1 95.62 77 LYS A N 1
ATOM 599 C CA . LYS A 1 77 ? -18.625 17.641 32.375 1 95.62 77 LYS A CA 1
ATOM 600 C C . LYS A 1 77 ? -18.703 19.156 32.188 1 95.62 77 LYS A C 1
ATOM 602 O O . LYS A 1 77 ? -17.797 19.891 32.562 1 95.62 77 LYS A O 1
ATOM 607 N N . GLU A 1 78 ? -19.781 19.609 31.625 1 93 78 GLU A N 1
ATOM 608 C CA . GLU A 1 78 ? -19.938 21.016 31.312 1 93 78 GLU A CA 1
ATOM 609 C C . GLU A 1 78 ? -19.797 21.891 32.562 1 93 78 GLU A C 1
ATOM 611 O O . GLU A 1 78 ? -19.297 23 32.5 1 93 78 GLU A O 1
ATOM 616 N N . ASP A 1 79 ?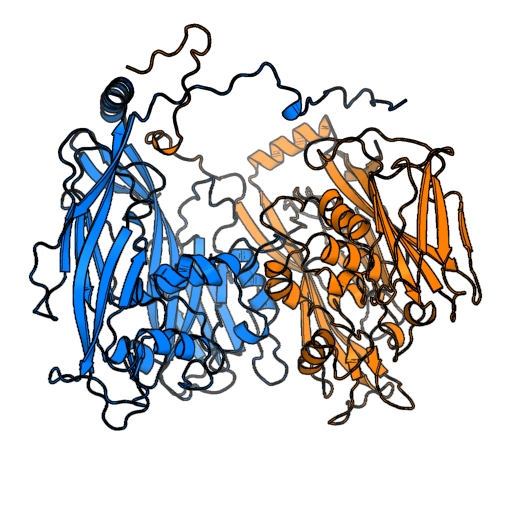 -20.25 21.359 33.688 1 92.38 79 ASP A N 1
ATOM 617 C CA . ASP A 1 79 ? -20.219 22.109 34.938 1 92.38 79 ASP A CA 1
ATOM 618 C C . ASP A 1 79 ? -18.828 22.062 35.562 1 92.38 79 ASP A C 1
ATOM 620 O O . ASP A 1 79 ? -18.609 22.688 36.625 1 92.38 79 ASP A O 1
ATOM 624 N N . GLY A 1 80 ? -17.984 21.359 35 1 92.56 80 GLY A N 1
ATOM 625 C CA . GLY A 1 80 ? -16.625 21.297 35.5 1 92.56 80 GLY A CA 1
ATOM 626 C C . GLY A 1 80 ? -16.344 20.094 36.375 1 92.56 80 GLY A C 1
ATOM 627 O O . GLY A 1 80 ? -15.211 19.844 36.75 1 92.56 80 GLY A O 1
ATOM 628 N N . SER A 1 81 ? -17.344 19.344 36.594 1 94.88 81 SER A N 1
ATOM 629 C CA . SER A 1 81 ? -17.156 18.156 37.406 1 94.88 81 SER A CA 1
ATOM 630 C C . SER A 1 81 ? -16.531 17.016 36.594 1 94.88 81 SER A C 1
ATOM 632 O O . SER A 1 81 ? -16.547 17.047 35.375 1 94.88 81 SER A O 1
ATOM 634 N N . TYR A 1 82 ? -15.992 16.078 37.344 1 96 82 TYR A N 1
ATOM 635 C CA . TYR A 1 82 ? -15.312 14.945 36.75 1 96 82 TYR A CA 1
ATOM 636 C C . TYR A 1 82 ? -16.312 13.922 36.219 1 96 82 TYR A C 1
ATOM 638 O O . TYR A 1 82 ? -17.453 13.852 36.688 1 96 82 TYR A O 1
ATOM 646 N N . LEU A 1 83 ? -15.844 13.188 35.188 1 95.81 83 LEU A N 1
ATOM 647 C CA . LEU A 1 83 ? -16.641 12.07 34.688 1 95.81 83 LEU A CA 1
ATOM 648 C C . LEU A 1 83 ? -16.766 10.977 35.75 1 95.81 83 LEU A C 1
ATOM 650 O O . LEU A 1 83 ? -15.805 10.703 36.5 1 95.81 83 LEU A O 1
ATOM 654 N N . GLN A 1 84 ? -17.938 10.391 35.719 1 91.88 84 GLN A N 1
ATOM 655 C CA . GLN A 1 84 ? -18.156 9.297 36.688 1 91.88 84 GLN A CA 1
ATOM 656 C C . GLN A 1 84 ? -17.562 7.996 36.156 1 91.88 84 GLN A C 1
ATOM 658 O O . GLN A 1 84 ? -17.375 7.828 34.938 1 91.88 84 GLN A O 1
ATOM 663 N N . PRO A 1 85 ? -17.328 7.047 37.156 1 89.5 85 PRO A N 1
ATOM 664 C CA . PRO A 1 85 ? -16.828 5.738 36.719 1 89.5 85 PRO A CA 1
ATOM 665 C C . PRO A 1 85 ? -17.812 5.004 35.812 1 89.5 85 PRO A C 1
ATOM 667 O O . PRO A 1 85 ? -19.031 5.074 36.031 1 89.5 85 PRO A O 1
ATOM 670 N N . LYS A 1 86 ? -17.438 4.406 34.719 1 83.44 86 LYS A N 1
ATOM 671 C CA . LYS A 1 86 ? -18.172 3.568 33.781 1 83.44 86 LYS A CA 1
ATOM 672 C C . LYS A 1 86 ? -18.906 4.422 32.75 1 83.44 86 LYS A C 1
ATOM 674 O O . LYS A 1 86 ? -19.594 3.891 31.859 1 83.44 86 LYS A O 1
ATOM 679 N N . GLU A 1 87 ? -18.812 5.82 33.031 1 90.19 87 GLU A N 1
ATOM 680 C CA . GLU A 1 87 ? -19.328 6.664 31.953 1 90.19 87 GLU A CA 1
ATOM 681 C C . GLU A 1 87 ? -18.578 6.41 30.656 1 90.19 87 GLU A C 1
ATOM 683 O O . GLU A 1 87 ? -17.359 6.504 30.609 1 90.19 87 GLU A O 1
ATOM 688 N N . LYS A 1 88 ? -19.297 5.996 29.641 1 89.38 88 LYS A N 1
ATOM 689 C CA . LYS A 1 88 ? -18.672 5.648 28.359 1 89.38 88 LYS A CA 1
ATOM 690 C C . LYS A 1 88 ? -18.562 6.863 27.453 1 89.38 88 LYS A C 1
ATOM 692 O O . LYS A 1 88 ? -19.281 6.949 26.438 1 89.38 88 LYS A O 1
ATOM 697 N N . THR A 1 89 ? -17.828 7.832 27.844 1 96.06 89 THR A N 1
ATOM 698 C CA . THR A 1 89 ? -17.531 9.023 27.062 1 96.06 89 THR A CA 1
ATOM 699 C C . THR A 1 89 ? -16.047 9.094 26.734 1 96.06 89 THR A C 1
ATOM 701 O O . THR A 1 89 ? -15.203 9.086 27.625 1 96.06 89 THR A O 1
ATOM 704 N N . GLY A 1 90 ? -15.781 9.039 25.438 1 96.5 90 GLY A N 1
ATOM 705 C CA . GLY A 1 90 ? -14.398 9.07 24.984 1 96.5 90 GLY A CA 1
ATOM 706 C C . GLY A 1 90 ? -14.18 9.953 23.781 1 96.5 90 GLY A C 1
ATOM 707 O O . GLY A 1 90 ? -15.141 10.484 23.219 1 96.5 90 GLY A O 1
ATOM 708 N N . ILE A 1 91 ? -12.961 10.117 23.422 1 97.88 91 ILE A N 1
ATOM 709 C CA . ILE A 1 91 ? -12.578 11.07 22.391 1 97.88 91 ILE A CA 1
ATOM 710 C C . ILE A 1 91 ? -12.461 10.367 21.047 1 97.88 91 ILE A C 1
ATOM 712 O O . ILE A 1 91 ? -12.148 9.172 20.984 1 97.88 91 ILE A O 1
ATOM 716 N N . ILE A 1 92 ? -12.703 11.086 19.969 1 98.19 92 ILE A N 1
ATOM 717 C CA . ILE A 1 92 ? -12.594 10.547 18.609 1 98.19 92 ILE A CA 1
ATOM 718 C C . ILE A 1 92 ? -11.117 10.422 18.219 1 98.19 92 ILE A C 1
ATOM 720 O O . ILE A 1 92 ? -10.234 10.766 19.016 1 98.19 92 ILE A O 1
ATOM 724 N N . ASN A 1 93 ? -10.828 9.914 17.016 1 98.25 93 ASN A N 1
ATOM 725 C CA . ASN A 1 93 ? -9.477 9.602 16.562 1 98.25 93 ASN A CA 1
ATOM 726 C C . ASN A 1 93 ? -8.688 10.867 16.234 1 98.25 93 ASN A C 1
ATOM 728 O O . ASN A 1 93 ? -9.273 11.898 15.922 1 98.25 93 ASN A O 1
ATOM 732 N N . LEU A 1 94 ? -7.367 10.789 16.391 1 98 94 LEU A N 1
ATOM 733 C CA . LEU A 1 94 ? -6.438 11.852 16.031 1 98 94 LEU A CA 1
ATOM 734 C C . LEU A 1 94 ? -6.766 13.148 16.766 1 98 94 LEU A C 1
ATOM 736 O O . LEU A 1 94 ? -6.906 14.203 16.156 1 98 94 LEU A O 1
ATOM 740 N N . PRO A 1 95 ? -6.816 13.047 18 1 98.25 95 PRO A N 1
ATOM 741 C CA . PRO A 1 95 ? -7.352 14.18 18.781 1 98.25 95 PRO A CA 1
ATOM 742 C C . PRO A 1 95 ? -6.457 15.414 18.703 1 98.25 95 PRO A C 1
ATOM 744 O O . PRO A 1 95 ? -6.945 16.547 18.828 1 98.25 95 PRO A O 1
ATOM 747 N N . LEU A 1 96 ? -5.18 15.273 18.516 1 98.25 96 LEU A N 1
ATOM 748 C CA . LEU A 1 96 ? -4.324 16.453 18.406 1 98.25 96 LEU A CA 1
ATOM 749 C C . LEU A 1 96 ? -4.742 17.312 17.219 1 98.25 96 LEU A C 1
ATOM 751 O O . LEU A 1 96 ? -4.625 18.547 17.266 1 98.25 96 LEU A O 1
ATOM 755 N N . GLN A 1 97 ? -5.188 16.672 16.219 1 97.94 97 GLN A N 1
ATOM 756 C CA . GLN A 1 97 ? -5.613 17.375 15.016 1 97.94 97 GLN A CA 1
ATOM 757 C C . GLN A 1 97 ? -7.102 17.719 15.078 1 97.94 97 GLN A C 1
ATOM 759 O O . GLN A 1 97 ? -7.496 18.844 14.781 1 97.94 97 GLN A O 1
ATOM 764 N N . SER A 1 98 ? -7.879 16.766 15.5 1 97.88 98 SER A N 1
ATOM 765 C CA . SER A 1 98 ? -9.328 16.906 15.414 1 97.88 98 SER A CA 1
ATOM 766 C C . SER A 1 98 ? -9.852 17.891 16.438 1 97.88 98 SER A C 1
ATOM 768 O O . SER A 1 98 ? -10.977 18.391 16.312 1 97.88 98 SER A O 1
ATOM 770 N N . MET A 1 99 ? -9.055 18.25 17.406 1 97.19 99 MET A N 1
ATOM 771 C CA . MET A 1 99 ? -9.516 19.188 18.422 1 97.19 99 MET A CA 1
ATOM 772 C C . MET A 1 99 ? -9.617 20.594 17.828 1 97.19 99 MET A C 1
ATOM 774 O O . MET A 1 99 ? -10.195 21.5 18.453 1 97.19 99 MET A O 1
ATOM 778 N N . PHE A 1 100 ? -9.039 20.75 16.688 1 96.75 100 PHE A N 1
ATOM 779 C CA . PHE A 1 100 ? -9.133 22.047 16.031 1 96.75 100 PHE A CA 1
ATOM 780 C C . PHE A 1 100 ? -9.992 21.969 14.773 1 96.75 100 PHE A C 1
ATOM 782 O O . PHE A 1 100 ? -9.75 21.125 13.898 1 96.75 100 PHE A O 1
ATOM 789 N N . SER A 1 101 ? -10.953 22.844 14.664 1 95.62 101 SER A N 1
ATOM 790 C CA . SER A 1 101 ? -11.805 22.891 13.484 1 95.62 101 SER A CA 1
ATOM 791 C C . SER A 1 101 ? -11.094 23.578 12.32 1 95.62 101 SER A C 1
ATOM 793 O O . SER A 1 101 ? -11.312 23.219 11.156 1 95.62 101 SER A O 1
ATOM 795 N N . HIS A 1 102 ? -10.281 24.5 12.727 1 94.31 102 HIS A N 1
ATOM 796 C CA . HIS A 1 102 ? -9.602 25.344 11.758 1 94.31 102 HIS A CA 1
ATOM 797 C C . HIS A 1 102 ? -8.281 25.875 12.312 1 94.31 102 HIS A C 1
ATOM 799 O O . HIS A 1 102 ? -8.18 26.156 13.516 1 94.31 102 HIS A O 1
ATOM 805 N N . ILE A 1 103 ? -7.293 25.969 11.383 1 95.81 103 ILE A N 1
ATOM 806 C CA . ILE A 1 103 ? -6.012 26.562 11.758 1 95.81 103 ILE A CA 1
ATOM 807 C C . ILE A 1 103 ? -5.598 27.609 10.727 1 95.81 103 ILE A C 1
ATOM 809 O O . ILE A 1 103 ? -5.539 27.312 9.531 1 95.81 103 ILE A O 1
ATOM 813 N N . ASP A 1 104 ? -5.363 28.797 11.211 1 95.69 104 ASP A N 1
ATOM 814 C CA . ASP A 1 104 ? -4.805 29.844 10.375 1 95.69 104 ASP A CA 1
ATOM 815 C C . ASP A 1 104 ? -3.312 30.031 10.641 1 95.69 104 ASP A C 1
ATOM 817 O O . ASP A 1 104 ? -2.893 30.141 11.797 1 95.69 104 ASP A O 1
ATOM 821 N N . VAL A 1 105 ? -2.588 29.984 9.586 1 96.25 105 VAL A N 1
ATOM 822 C CA . VAL A 1 105 ? -1.153 30.219 9.688 1 96.25 105 VAL A CA 1
ATOM 823 C C . VAL A 1 105 ? -0.772 31.453 8.867 1 96.25 105 VAL A C 1
ATOM 825 O O . VAL A 1 105 ? -1.071 31.516 7.672 1 96.25 105 VAL A O 1
ATOM 828 N N . TYR A 1 106 ? -0.178 32.375 9.523 1 96.31 106 TYR A N 1
ATOM 829 C CA . TYR A 1 106 ? 0.338 33.562 8.875 1 96.31 106 TYR A CA 1
ATOM 830 C C . TYR A 1 106 ? 1.862 33.562 8.875 1 96.31 106 TYR A C 1
ATOM 832 O O . TYR A 1 106 ? 2.494 33.188 9.859 1 96.31 106 TYR A O 1
ATOM 840 N N . MET A 1 107 ? 2.418 33.938 7.785 1 96.38 107 MET A N 1
ATOM 841 C CA . MET A 1 107 ? 3.844 34.219 7.684 1 96.38 107 MET A CA 1
ATOM 842 C C . MET A 1 107 ? 4.07 35.688 7.301 1 96.38 107 MET A C 1
ATOM 844 O O . MET A 1 107 ? 3.668 36.125 6.219 1 96.38 107 MET A O 1
ATOM 848 N N . ASN A 1 108 ? 4.742 36.344 8.164 1 96.19 108 ASN A N 1
ATOM 849 C CA . ASN A 1 108 ? 4.906 37.781 8.008 1 96.19 108 ASN A CA 1
ATOM 850 C C . ASN A 1 108 ? 3.594 38.469 7.605 1 96.19 108 ASN A C 1
ATOM 852 O O . ASN A 1 108 ? 3.545 39.188 6.617 1 96.19 108 ASN A O 1
ATOM 856 N N . ASN A 1 109 ? 2.559 38.156 8.25 1 93 109 ASN A N 1
ATOM 857 C CA . ASN A 1 109 ? 1.23 38.781 8.211 1 93 109 ASN A CA 1
ATOM 858 C C . ASN A 1 109 ? 0.475 38.375 6.945 1 93 109 ASN A C 1
ATOM 860 O O . ASN A 1 109 ? -0.574 38.938 6.641 1 93 109 ASN A O 1
ATOM 864 N N . LYS A 1 110 ? 0.992 37.5 6.254 1 94.56 110 LYS A N 1
ATOM 865 C CA . LYS A 1 110 ? 0.284 36.938 5.102 1 94.56 110 LYS A CA 1
ATOM 866 C C . LYS A 1 110 ? -0.308 35.562 5.422 1 94.56 110 LYS A C 1
ATOM 868 O O . LYS A 1 110 ? 0.391 34.688 5.922 1 94.56 110 LYS A O 1
ATOM 873 N N . LEU A 1 111 ? -1.573 35.5 5.148 1 94.31 111 LEU A N 1
ATOM 874 C CA . LEU A 1 111 ? -2.234 34.219 5.363 1 94.31 111 LEU A CA 1
ATOM 875 C C . LEU A 1 111 ? -1.769 33.188 4.34 1 94.31 111 LEU A C 1
ATOM 877 O O . LEU A 1 111 ? -1.949 33.375 3.135 1 94.31 111 LEU A O 1
ATOM 881 N N . VAL A 1 112 ? -1.195 32.094 4.84 1 92.75 112 VAL A N 1
ATOM 882 C CA . VAL A 1 112 ? -0.624 31.094 3.932 1 92.75 112 VAL A CA 1
ATOM 883 C C . VAL A 1 112 ? -1.458 29.812 3.967 1 92.75 112 VAL A C 1
ATOM 885 O O . VAL A 1 112 ? -1.352 28.969 3.074 1 92.75 112 VAL A O 1
ATOM 888 N N . SER A 1 113 ? -2.186 29.609 4.988 1 87.81 113 SER A N 1
ATOM 889 C CA . SER A 1 113 ? -3.037 28.422 5.086 1 87.81 113 SER A CA 1
ATOM 890 C C . SER A 1 113 ? -4.34 28.609 4.312 1 87.81 113 SER A C 1
ATOM 892 O O . SER A 1 113 ? -4.68 29.734 3.928 1 87.81 113 SER A O 1
ATOM 894 N N . ALA A 1 114 ? -4.93 27.391 4.023 1 77.25 114 ALA A N 1
ATOM 895 C CA . ALA A 1 114 ? -6.242 27.453 3.381 1 77.25 114 ALA A CA 1
ATOM 896 C C . ALA A 1 114 ? -7.34 27.719 4.406 1 77.25 114 ALA A C 1
ATOM 898 O O . ALA A 1 114 ? -7.258 27.266 5.547 1 77.25 114 ALA A O 1
ATOM 899 N N . ASN A 1 115 ? -8.172 28.641 4.16 1 68.19 115 ASN A N 1
ATOM 900 C CA . ASN A 1 115 ? -9.234 29.031 5.078 1 68.19 115 ASN A CA 1
ATOM 901 C C . ASN A 1 115 ? -10.445 28.125 4.961 1 68.19 115 ASN A C 1
ATOM 903 O O . ASN A 1 115 ? -11.344 28.375 4.16 1 68.19 115 ASN A O 1
ATOM 907 N N . SER A 1 116 ? -10.398 27 5.664 1 80.81 116 SER A N 1
ATOM 908 C CA . SER A 1 116 ? -11.547 26.109 5.664 1 80.81 116 SER A CA 1
ATOM 909 C C . SER A 1 116 ? -11.727 25.438 7.02 1 80.81 116 SER A C 1
ATOM 911 O O . SER A 1 116 ? -10.766 25.266 7.762 1 80.81 116 SER A O 1
ATOM 913 N N . ASN A 1 117 ? -12.977 25.297 7.387 1 87.88 117 ASN A N 1
ATOM 914 C CA . ASN A 1 117 ? -13.312 24.641 8.641 1 87.88 117 ASN A CA 1
ATOM 915 C C . ASN A 1 117 ? -13.289 23.125 8.5 1 87.88 117 ASN A C 1
ATOM 917 O O . ASN A 1 117 ? -14.109 22.422 9.102 1 87.88 117 ASN A O 1
ATOM 921 N N . ASN A 1 118 ? -12.422 22.625 7.758 1 95.19 118 ASN A N 1
ATOM 922 C CA . ASN A 1 118 ? -12.383 21.188 7.473 1 95.19 118 ASN A CA 1
ATOM 923 C C . ASN A 1 118 ? -11.047 20.578 7.863 1 95.19 118 ASN A C 1
ATOM 925 O O . ASN A 1 118 ? -10.641 19.547 7.312 1 95.19 118 ASN A O 1
ATOM 929 N N . TYR A 1 119 ? -10.438 21.219 8.891 1 96.75 119 TYR A N 1
ATOM 930 C CA . TYR A 1 119 ? -9.078 20.828 9.242 1 96.75 119 TYR A CA 1
ATOM 931 C C . TYR A 1 119 ? -9.047 19.375 9.75 1 96.75 119 TYR A C 1
ATOM 933 O O . TYR A 1 119 ? -8.148 18.609 9.391 1 96.75 119 TYR A O 1
ATOM 941 N N . PRO A 1 120 ? -10.047 18.938 10.586 1 97.62 120 PRO A N 1
ATOM 942 C CA . PRO A 1 120 ? -9.984 17.562 11.086 1 97.62 120 PRO A CA 1
ATOM 943 C C . PRO A 1 120 ? -9.969 16.516 9.969 1 97.62 120 PRO A C 1
ATOM 945 O O . PRO A 1 120 ? -9.18 15.57 10.008 1 97.62 120 PRO A O 1
ATOM 948 N N . TRP A 1 121 ? -10.766 16.75 9.039 1 97.81 121 TRP A N 1
ATOM 949 C CA . TRP A 1 121 ? -10.844 15.781 7.941 1 97.81 121 TRP A CA 1
ATOM 950 C C . TRP A 1 121 ? -9.617 15.891 7.039 1 97.81 121 TRP A C 1
ATOM 952 O O . TRP A 1 121 ? -9.125 14.883 6.535 1 97.81 121 TRP A O 1
ATOM 962 N N . LYS A 1 122 ? -9.148 17.109 6.82 1 96.56 122 LYS A N 1
ATOM 963 C CA . LYS A 1 122 ? -7.906 17.281 6.07 1 96.56 122 LYS A CA 1
ATOM 964 C C . LYS A 1 122 ? -6.773 16.469 6.695 1 96.56 122 LYS A C 1
ATOM 966 O O . LYS A 1 122 ? -6.066 15.742 5.996 1 96.56 122 LYS A O 1
ATOM 971 N N . SER A 1 123 ? -6.664 16.625 7.953 1 97.19 123 SER A N 1
ATOM 972 C CA . SER A 1 123 ? -5.609 15.922 8.68 1 97.19 123 SER A CA 1
ATOM 973 C C . SER A 1 123 ? -5.824 14.414 8.656 1 97.19 123 SER A C 1
ATOM 975 O O . SER A 1 123 ? -4.875 13.648 8.477 1 97.19 123 SER A O 1
ATOM 977 N N . TYR A 1 124 ? -7.027 14.016 8.82 1 97.94 124 TYR A N 1
ATOM 978 C CA . TYR A 1 124 ? -7.336 12.586 8.828 1 97.94 124 TYR A CA 1
ATOM 979 C C . TYR A 1 124 ? -7.02 11.961 7.473 1 97.94 124 TYR A C 1
ATOM 981 O O . TYR A 1 124 ? -6.418 10.883 7.41 1 97.94 124 TYR A O 1
ATOM 989 N N . PHE A 1 125 ? -7.395 12.633 6.438 1 97.25 125 PHE A N 1
ATOM 990 C CA . PHE A 1 125 ? -7.09 12.141 5.102 1 97.25 125 PHE A CA 1
ATOM 991 C C . PHE A 1 125 ? -5.582 12.031 4.895 1 97.25 125 PHE A C 1
ATOM 993 O O . PHE A 1 125 ? -5.098 11.039 4.344 1 97.25 125 PHE A O 1
ATOM 1000 N N . LYS A 1 126 ? -4.883 12.984 5.324 1 95.44 126 LYS A N 1
ATOM 1001 C CA . LYS A 1 126 ? -3.432 12.961 5.168 1 95.44 126 LYS A CA 1
ATOM 1002 C C . LYS A 1 126 ? -2.822 11.742 5.852 1 95.44 126 LYS A C 1
ATOM 1004 O O . LYS A 1 126 ? -1.93 11.094 5.301 1 95.44 126 LYS A O 1
ATOM 1009 N N . VAL A 1 127 ? -3.324 11.477 6.988 1 96.31 127 VAL A N 1
ATOM 1010 C CA . VAL A 1 127 ? -2.764 10.391 7.785 1 96.31 127 VAL A CA 1
ATOM 1011 C C . VAL A 1 127 ? -3.189 9.047 7.199 1 96.31 127 VAL A C 1
ATOM 1013 O O . VAL A 1 127 ? -2.346 8.195 6.91 1 96.31 127 VAL A O 1
ATOM 1016 N N . ILE A 1 128 ? -4.434 8.867 6.941 1 96.94 128 ILE A N 1
ATOM 1017 C CA . ILE A 1 128 ? -4.992 7.566 6.59 1 96.94 128 ILE A CA 1
ATOM 1018 C C . ILE A 1 128 ? -4.543 7.172 5.188 1 96.94 128 ILE A C 1
ATOM 1020 O O . ILE A 1 128 ? -4.406 5.988 4.883 1 96.94 128 ILE A O 1
ATOM 1024 N N . LEU A 1 129 ? -4.27 8.125 4.324 1 95.5 129 LEU A N 1
ATOM 1025 C CA . LEU A 1 129 ? -3.949 7.84 2.93 1 95.5 129 LEU A CA 1
ATOM 1026 C C . LEU A 1 129 ? -2.439 7.746 2.727 1 95.5 129 LEU A C 1
ATOM 1028 O O . LEU A 1 129 ? -1.977 7.434 1.628 1 95.5 129 LEU A O 1
ATOM 1032 N N . SER A 1 130 ? -1.69 7.949 3.75 1 93.69 130 SER A N 1
ATOM 1033 C CA . SER A 1 130 ? -0.245 7.914 3.547 1 93.69 130 SER A CA 1
ATOM 1034 C C . SER A 1 130 ? 0.423 6.938 4.512 1 93.69 130 SER A C 1
ATOM 1036 O O . SER A 1 130 ? 1.489 6.395 4.211 1 93.69 130 SER A O 1
ATOM 1038 N N . SER A 1 131 ? -0.115 6.711 5.598 1 93.81 131 SER A N 1
ATOM 1039 C CA . SER A 1 131 ? 0.563 5.973 6.656 1 93.81 131 SER A CA 1
ATOM 1040 C C . SER A 1 131 ? 0.221 4.484 6.598 1 93.81 131 SER A C 1
ATOM 1042 O O . SER A 1 131 ? -0.931 4.117 6.359 1 93.81 131 SER A O 1
ATOM 1044 N N . GLY A 1 132 ? 1.27 3.684 6.848 1 93.44 132 GLY A N 1
ATOM 1045 C CA . GLY A 1 132 ? 1.077 2.248 6.957 1 93.44 132 GLY A CA 1
ATOM 1046 C C . GLY A 1 132 ? 0.806 1.786 8.375 1 93.44 132 GLY A C 1
ATOM 1047 O O . GLY A 1 132 ? 0.617 2.607 9.273 1 93.44 132 GLY A O 1
ATOM 1048 N N . SER A 1 133 ? 0.804 0.456 8.547 1 92.44 133 SER A N 1
ATOM 1049 C CA . SER A 1 133 ? 0.457 -0.139 9.836 1 92.44 133 SER A CA 1
ATOM 1050 C C . SER A 1 133 ? 1.521 0.157 10.883 1 92.44 133 SER A C 1
ATOM 1052 O O . SER A 1 133 ? 1.2 0.41 12.047 1 92.44 133 SER A O 1
ATOM 1054 N N . ASP A 1 134 ? 2.742 0.155 10.516 1 89.81 134 ASP A N 1
ATOM 1055 C CA . ASP A 1 134 ? 3.828 0.384 11.469 1 89.81 134 ASP A CA 1
ATOM 1056 C C . ASP A 1 134 ? 3.758 1.793 12.055 1 89.81 134 ASP A C 1
ATOM 1058 O O . ASP A 1 134 ? 3.881 1.974 13.266 1 89.81 134 ASP A O 1
ATOM 1062 N N . GLU A 1 135 ? 3.543 2.703 11.219 1 92.25 135 GLU A N 1
ATOM 1063 C CA . GLU A 1 135 ? 3.449 4.082 11.688 1 92.25 135 GLU A CA 1
ATOM 1064 C C . GLU A 1 135 ? 2.201 4.293 12.539 1 92.25 135 GLU A C 1
ATOM 1066 O O . GLU A 1 135 ? 2.262 4.938 13.586 1 92.25 135 GLU A O 1
ATOM 1071 N N . GLN A 1 136 ? 1.136 3.75 12.102 1 94.44 136 GLN A N 1
ATOM 1072 C CA . GLN A 1 136 ? -0.139 3.936 12.789 1 94.44 136 GLN A CA 1
ATOM 1073 C C . GLN A 1 136 ? -0.118 3.293 14.172 1 94.44 136 GLN A C 1
ATOM 1075 O O . GLN A 1 136 ? -0.709 3.82 15.117 1 94.44 136 GLN A O 1
ATOM 1080 N N . ASN A 1 137 ? 0.619 2.246 14.289 1 92.69 137 ASN A N 1
ATOM 1081 C CA . ASN A 1 137 ? 0.607 1.494 15.531 1 92.69 137 ASN A CA 1
ATOM 1082 C C . ASN A 1 137 ? 1.794 1.86 16.422 1 92.69 137 ASN A C 1
ATOM 1084 O O . ASN A 1 137 ? 2.039 1.209 17.438 1 92.69 137 ASN A O 1
ATOM 1088 N N . SER A 1 138 ? 2.525 2.898 16.031 1 92.75 138 SER A N 1
ATOM 1089 C CA . SER A 1 138 ? 3.68 3.303 16.828 1 92.75 138 SER A CA 1
ATOM 1090 C C . SER A 1 138 ? 3.717 4.816 17.031 1 92.75 138 SER A C 1
ATOM 1092 O O . SER A 1 138 ? 3.029 5.352 17.891 1 92.75 138 SER A O 1
ATOM 1094 N N . GLN A 1 139 ? 4.254 5.535 16.109 1 91.81 139 GLN A N 1
ATOM 1095 C CA . GLN A 1 139 ? 4.555 6.945 16.344 1 91.81 139 GLN A CA 1
ATOM 1096 C C . GLN A 1 139 ? 3.279 7.781 16.359 1 91.81 139 GLN A C 1
ATOM 1098 O O . GLN A 1 139 ? 3.191 8.773 17.094 1 91.81 139 GLN A O 1
ATOM 1103 N N . LEU A 1 140 ? 2.328 7.352 15.609 1 95.81 140 LEU A N 1
ATOM 1104 C CA . LEU A 1 140 ? 1.115 8.156 15.531 1 95.81 140 LEU A CA 1
ATOM 1105 C C . LEU A 1 140 ? 0.326 8.078 16.828 1 95.81 140 LEU A C 1
ATOM 1107 O O . LEU A 1 140 ? -0.579 8.883 17.062 1 95.81 140 LEU A O 1
ATOM 1111 N N . GLN A 1 141 ? 0.735 7.195 17.688 1 94.56 141 GLN A N 1
ATOM 1112 C CA . GLN A 1 141 ? 0.068 7.086 18.984 1 94.56 141 GLN A CA 1
ATOM 1113 C C . GLN A 1 141 ? 0.441 8.25 19.891 1 94.56 141 GLN A C 1
ATOM 1115 O O . GLN A 1 141 ? -0.212 8.477 20.906 1 94.56 141 GLN A O 1
ATOM 1120 N N . SER A 1 142 ? 1.439 9 19.438 1 94.88 142 SER A N 1
ATOM 1121 C CA . SER A 1 142 ? 1.784 10.227 20.156 1 94.88 142 SER A CA 1
ATOM 1122 C C . SER A 1 142 ? 0.639 11.227 20.125 1 94.88 142 SER A C 1
ATOM 1124 O O . SER A 1 142 ? 0.597 12.164 20.922 1 94.88 142 SER A O 1
ATOM 1126 N N . GLN A 1 143 ? -0.24 11.008 19.188 1 96.69 143 GLN A N 1
ATOM 1127 C CA . GLN A 1 143 ? -1.442 11.828 19.094 1 96.69 143 GLN A CA 1
ATOM 1128 C C . GLN A 1 143 ? -2.701 10.984 19.266 1 96.69 143 GLN A C 1
ATOM 1130 O O . GLN A 1 143 ? -3.783 11.375 18.828 1 96.69 143 GLN A O 1
ATOM 1135 N N . LEU A 1 144 ? -2.537 9.766 19.812 1 96.44 144 LEU A N 1
ATOM 1136 C CA . LEU A 1 144 ? -3.592 8.82 20.172 1 96.44 144 LEU A CA 1
ATOM 1137 C C . LEU A 1 144 ? -4.34 8.352 18.922 1 96.44 144 LEU A C 1
ATOM 1139 O O . LEU A 1 144 ? -5.559 8.18 18.953 1 96.44 144 LEU A O 1
ATOM 1143 N N . PHE A 1 145 ? -3.621 8.344 17.875 1 97.94 145 PHE A N 1
ATOM 1144 C CA . PHE A 1 145 ? -4.203 7.629 16.75 1 97.94 145 PHE A CA 1
ATOM 1145 C C . PHE A 1 145 ? -4.289 6.137 17.031 1 97.94 145 PHE A C 1
ATOM 1147 O O . PHE A 1 145 ? -3.27 5.48 17.266 1 97.94 145 PHE A O 1
ATOM 1154 N N . MET A 1 146 ? -5.398 5.672 17.109 1 97.25 146 MET A N 1
ATOM 1155 C CA . MET A 1 146 ? -5.73 4.254 17.203 1 97.25 146 MET A CA 1
ATOM 1156 C C . MET A 1 146 ? -6.805 3.877 16.188 1 97.25 146 MET A C 1
ATOM 1158 O O . MET A 1 146 ? -7.941 4.344 16.266 1 97.25 146 MET A O 1
ATOM 1162 N N . LYS A 1 147 ? -6.453 3.084 15.234 1 97.12 147 LYS A N 1
ATOM 1163 C CA . LYS A 1 147 ? -7.34 2.799 14.109 1 97.12 147 LYS A CA 1
ATOM 1164 C C . LYS A 1 147 ? -8.688 2.273 14.594 1 97.12 147 LYS A C 1
ATOM 1166 O O . LYS A 1 147 ? -8.75 1.348 15.406 1 97.12 147 LYS A O 1
ATOM 1171 N N . ASP A 1 148 ? -9.703 2.877 14.117 1 97.69 148 ASP A N 1
ATOM 1172 C CA . ASP A 1 148 ? -11.062 2.457 14.43 1 97.69 148 ASP A CA 1
ATOM 1173 C C . ASP A 1 148 ? -11.453 1.211 13.633 1 97.69 148 ASP A C 1
ATOM 1175 O O . ASP A 1 148 ? -11 1.024 12.5 1 97.69 148 ASP A O 1
ATOM 1179 N N . ASP A 1 149 ? -12.289 0.403 14.211 1 94.44 149 ASP A N 1
ATOM 1180 C CA . ASP A 1 149 ? -12.75 -0.825 13.57 1 94.44 149 ASP A CA 1
ATOM 1181 C C . ASP A 1 149 ? -14.273 -0.845 13.453 1 94.44 149 ASP A C 1
ATOM 1183 O O . ASP A 1 149 ? -14.961 -0.05 14.094 1 94.44 149 ASP A O 1
ATOM 1187 N N . ASP A 1 150 ? -14.742 -1.669 12.625 1 93.19 150 ASP A N 1
ATOM 1188 C CA . ASP A 1 150 ? -16.172 -1.82 12.391 1 93.19 150 ASP A CA 1
ATOM 1189 C C . ASP A 1 150 ? -16.859 -2.518 13.562 1 93.19 150 ASP A C 1
ATOM 1191 O O . ASP A 1 150 ? -16.359 -3.525 14.07 1 93.19 150 ASP A O 1
ATOM 1195 N N . PRO A 1 151 ? -17.984 -1.967 14.047 1 95.94 151 PRO A N 1
ATOM 1196 C CA . PRO A 1 151 ? -18.641 -0.706 13.695 1 95.94 151 PRO A CA 1
ATOM 1197 C C . PRO A 1 151 ? -17.984 0.505 14.359 1 95.94 151 PRO A C 1
ATOM 1199 O O . PRO A 1 151 ? -17.891 0.558 15.594 1 95.94 151 PRO A O 1
ATOM 1202 N N . MET A 1 152 ? -17.75 1.515 13.641 1 96.94 152 MET A N 1
ATOM 1203 C CA . MET A 1 152 ? -16.938 2.639 14.117 1 96.94 152 MET A CA 1
ATOM 1204 C C . MET A 1 152 ? -17.719 3.479 15.117 1 96.94 152 MET A C 1
ATOM 1206 O O . MET A 1 152 ? -17.141 4.238 15.891 1 96.94 152 MET A O 1
ATOM 1210 N N . ASP A 1 153 ? -19.031 3.328 15.109 1 96.31 153 ASP A N 1
ATOM 1211 C CA . ASP A 1 153 ? -19.859 4.125 16.016 1 96.31 153 ASP A CA 1
ATOM 1212 C C . ASP A 1 153 ? -20.078 3.393 17.328 1 96.31 153 ASP A C 1
ATOM 1214 O O . ASP A 1 153 ? -20.703 3.936 18.25 1 96.31 153 ASP A O 1
ATOM 1218 N N . SER A 1 154 ? -19.562 2.201 17.406 1 96.38 154 SER A N 1
ATOM 1219 C CA . SER A 1 154 ? -19.734 1.422 18.625 1 96.38 154 SER A CA 1
ATOM 1220 C C . SER A 1 154 ? -18.75 1.854 19.719 1 96.38 154 SER A C 1
ATOM 1222 O O . SER A 1 154 ? -17.578 2.092 19.438 1 96.38 154 SER A O 1
ATOM 1224 N N . LEU A 1 155 ? -19.234 1.927 20.906 1 95.75 155 LEU A N 1
ATOM 1225 C CA . LEU A 1 155 ? -18.406 2.322 22.031 1 95.75 155 LEU A CA 1
ATOM 1226 C C . LEU A 1 155 ? -17.75 1.106 22.672 1 95.75 155 LEU A C 1
ATOM 1228 O O . LEU A 1 155 ? -16.859 1.248 23.516 1 95.75 155 LEU A O 1
ATOM 1232 N N . THR A 1 156 ? -18.156 -0.095 22.266 1 94.38 156 THR A N 1
ATOM 1233 C CA . THR A 1 156 ? -17.641 -1.301 22.906 1 94.38 156 THR A CA 1
ATOM 1234 C C . THR A 1 156 ? -16.922 -2.18 21.875 1 94.38 156 THR A C 1
ATOM 1236 O O . THR A 1 156 ? -15.914 -2.814 22.203 1 94.38 156 THR A O 1
ATOM 1239 N N . LEU A 1 157 ? -17.375 -2.17 20.672 1 95 157 LEU A N 1
ATOM 1240 C CA . LEU A 1 157 ? -16.844 -3.08 19.672 1 95 157 LEU A CA 1
ATOM 1241 C C . LEU A 1 157 ? -15.719 -2.414 18.875 1 95 157 LEU A C 1
ATOM 1243 O O . LEU A 1 157 ? -14.875 -3.1 18.297 1 95 157 LEU A O 1
ATOM 1247 N N . ASN A 1 158 ? -15.727 -1.114 18.812 1 96.69 158 ASN A N 1
ATOM 1248 C CA . ASN A 1 158 ? -14.672 -0.373 18.125 1 96.69 158 ASN A CA 1
ATOM 1249 C C . ASN A 1 158 ? -13.383 -0.36 18.938 1 96.69 158 ASN A C 1
ATOM 1251 O O . ASN A 1 158 ? -13.242 0.423 19.891 1 96.69 158 ASN A O 1
ATOM 1255 N N . ALA A 1 159 ? -12.414 -1.152 18.531 1 95.31 159 ALA A N 1
ATOM 1256 C CA . ALA A 1 159 ? -11.18 -1.327 19.297 1 95.31 159 ALA A CA 1
ATOM 1257 C C . ALA A 1 159 ? -10.422 -0.009 19.422 1 95.31 159 ALA A C 1
ATOM 1259 O O . ALA A 1 159 ? -9.82 0.275 20.453 1 95.31 159 ALA A O 1
ATOM 1260 N N . GLY A 1 160 ? -10.43 0.779 18.344 1 96.81 160 GLY A N 1
ATOM 1261 C CA . GLY A 1 160 ? -9.75 2.066 18.391 1 96.81 160 GLY A CA 1
ATOM 1262 C C . GLY A 1 160 ? -10.32 2.996 19.453 1 96.81 160 GLY A C 1
ATOM 1263 O O . GLY A 1 160 ? -9.57 3.594 20.219 1 96.81 160 GLY A O 1
ATOM 1264 N N . TYR A 1 161 ? -11.57 3.039 19.484 1 96.75 161 TYR A N 1
ATOM 1265 C CA . TYR A 1 161 ? -12.242 3.865 20.484 1 96.75 161 TYR A CA 1
ATOM 1266 C C . TYR A 1 161 ? -11.945 3.365 21.891 1 96.75 161 TYR A C 1
ATOM 1268 O O . TYR A 1 161 ? -11.633 4.156 22.781 1 96.75 161 TYR A O 1
ATOM 1276 N N . VAL A 1 162 ? -12.039 2.062 22.078 1 96.31 162 VAL A N 1
ATOM 1277 C CA . VAL A 1 162 ? -11.844 1.464 23.391 1 96.31 162 VAL A CA 1
ATOM 1278 C C . VAL A 1 162 ? -10.43 1.745 23.891 1 96.31 162 VAL A C 1
ATOM 1280 O O . VAL A 1 162 ? -10.227 2.07 25.062 1 96.31 162 VAL A O 1
ATOM 1283 N N . ASN A 1 163 ? -9.508 1.677 23.031 1 96.19 163 ASN A N 1
ATOM 1284 C CA . ASN A 1 163 ? -8.125 1.945 23.406 1 96.19 163 ASN A CA 1
ATOM 1285 C C . ASN A 1 163 ? -7.914 3.408 23.781 1 96.19 163 ASN A C 1
ATOM 1287 O O . ASN A 1 163 ? -7.23 3.707 24.766 1 96.19 163 ASN A O 1
ATOM 1291 N N . ARG A 1 164 ? -8.508 4.344 23.078 1 97.25 164 ARG A N 1
ATOM 1292 C CA . ARG A 1 164 ? -8.398 5.762 23.406 1 97.25 164 ARG A CA 1
ATOM 1293 C C . ARG A 1 164 ? -9.117 6.078 24.719 1 97.25 164 ARG A C 1
ATOM 1295 O O . ARG A 1 164 ? -8.656 6.918 25.5 1 97.25 164 ARG A O 1
ATOM 1302 N N . TYR A 1 165 ? -10.18 5.379 24.906 1 96.44 165 TYR A N 1
ATOM 1303 C CA . TYR A 1 165 ? -10.969 5.562 26.109 1 96.44 165 TYR A CA 1
ATOM 1304 C C . TYR A 1 165 ? -10.133 5.293 27.359 1 96.44 165 TYR A C 1
ATOM 1306 O O . TYR A 1 165 ? -10.273 5.984 28.359 1 96.44 165 TYR A O 1
ATOM 1314 N N . GLU A 1 166 ? -9.258 4.379 27.297 1 94.69 166 GLU A N 1
ATOM 1315 C CA . GLU A 1 166 ? -8.43 4.016 28.438 1 94.69 166 GLU A CA 1
ATOM 1316 C C . GLU A 1 166 ? -7.535 5.176 28.875 1 94.69 166 GLU A C 1
ATOM 1318 O O . GLU A 1 166 ? -7.203 5.309 30.047 1 94.69 166 GLU A O 1
ATOM 1323 N N . TYR A 1 167 ? -7.23 6.004 27.969 1 95.06 167 TYR A N 1
ATOM 1324 C CA . TYR A 1 167 ? -6.355 7.133 28.266 1 95.06 167 TYR A CA 1
ATOM 1325 C C . TYR A 1 167 ? -7.152 8.32 28.797 1 95.06 167 TYR A C 1
ATOM 1327 O O . TYR A 1 167 ? -6.598 9.219 29.438 1 95.06 167 TYR A O 1
ATOM 1335 N N . THR A 1 168 ? -8.5 8.367 28.531 1 96.38 168 THR A N 1
ATOM 1336 C CA . THR A 1 168 ? -9.234 9.609 28.781 1 96.38 168 THR A CA 1
ATOM 1337 C C . THR A 1 168 ? -10.32 9.391 29.828 1 96.38 168 THR A C 1
ATOM 1339 O O . THR A 1 168 ? -10.891 10.359 30.344 1 96.38 168 THR A O 1
ATOM 1342 N N . LYS A 1 169 ? -10.602 8.188 30.188 1 95.38 169 LYS A N 1
ATOM 1343 C CA . LYS A 1 169 ? -11.719 7.875 31.062 1 95.38 169 LYS A CA 1
ATOM 1344 C C . LYS A 1 169 ? -11.547 8.547 32.438 1 95.38 169 LYS A C 1
ATOM 1346 O O . LYS A 1 169 ? -10.438 8.898 32.812 1 95.38 169 LYS A O 1
ATOM 1351 N N . GLU A 1 170 ? -12.656 8.781 33.094 1 95.75 170 GLU A N 1
ATOM 1352 C CA . GLU A 1 170 ? -12.711 9.305 34.438 1 95.75 170 GLU A CA 1
ATOM 1353 C C . GLU A 1 170 ? -11.961 10.633 34.562 1 95.75 170 GLU A C 1
ATOM 1355 O O . GLU A 1 170 ? -11.344 10.922 35.594 1 95.75 170 GLU A O 1
ATOM 1360 N N . SER A 1 171 ? -11.914 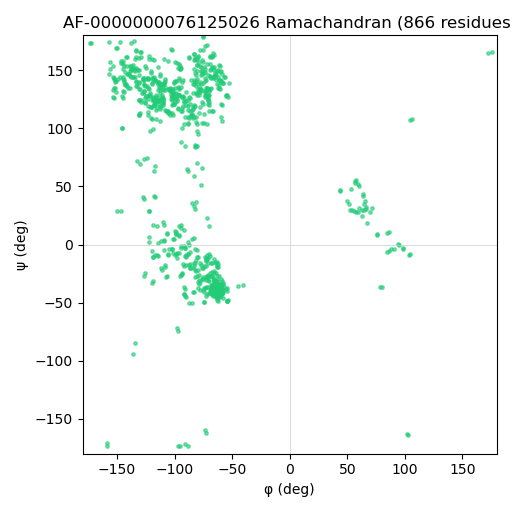11.344 33.5 1 96.44 171 SER A N 1
ATOM 1361 C CA . SER A 1 171 ? -11.312 12.672 33.438 1 96.44 171 SER A CA 1
ATOM 1362 C C . SER A 1 171 ? -9.812 12.609 33.688 1 96.44 171 SER A C 1
ATOM 1364 O O . SER A 1 171 ? -9.25 13.492 34.344 1 96.44 171 SER A O 1
ATOM 1366 N N . ARG A 1 172 ? -9.18 11.625 33.219 1 96.12 172 ARG A N 1
ATOM 1367 C CA . ARG A 1 172 ? -7.727 11.547 33.281 1 96.12 172 ARG A CA 1
ATOM 1368 C C . ARG A 1 172 ? -7.09 12.609 32.375 1 96.12 172 ARG A C 1
ATOM 1370 O O . ARG A 1 172 ? -7.633 12.945 31.328 1 96.12 172 ARG A O 1
ATOM 1377 N N . THR A 1 173 ? -6.008 13.125 32.875 1 97.12 173 THR A N 1
ATOM 1378 C CA . THR A 1 173 ? -5.246 14.016 32 1 97.12 173 THR A CA 1
ATOM 1379 C C . THR A 1 173 ? -4.434 13.211 30.984 1 97.12 173 THR A C 1
ATOM 1381 O O . THR A 1 173 ? -3.902 12.148 31.312 1 97.12 173 THR A O 1
ATOM 1384 N N . PHE A 1 174 ? -4.387 13.68 29.812 1 97.12 174 PHE A N 1
ATOM 1385 C CA . PHE A 1 174 ? -3.592 13.008 28.797 1 97.12 174 PHE A CA 1
ATOM 1386 C C . PHE A 1 174 ? -2.846 14.023 27.938 1 97.12 174 PHE A C 1
ATOM 1388 O O . PHE A 1 174 ? -3.234 15.195 27.875 1 97.12 174 PHE A O 1
ATOM 1395 N N . GLU A 1 175 ? -1.729 13.609 27.375 1 97.19 175 GLU A N 1
ATOM 1396 C CA . GLU A 1 175 ? -0.833 14.477 26.625 1 97.19 175 GLU A CA 1
ATOM 1397 C C . GLU A 1 175 ? -0.709 14.008 25.172 1 97.19 175 GLU A C 1
ATOM 1399 O O . GLU A 1 175 ? -0.757 12.805 24.891 1 97.19 175 GLU A O 1
ATOM 1404 N N . LEU A 1 176 ? -0.613 14.977 24.344 1 97.88 176 LEU A N 1
ATOM 1405 C CA . LEU A 1 176 ? -0.417 14.758 22.922 1 97.88 176 LEU A CA 1
ATOM 1406 C C . LEU A 1 176 ? 0.726 15.617 22.391 1 97.88 176 LEU A C 1
ATOM 1408 O O . LEU A 1 176 ? 0.945 16.734 22.875 1 97.88 176 LEU A O 1
ATOM 1412 N N . GLU A 1 177 ? 1.478 15.07 21.406 1 97.25 177 GLU A N 1
ATOM 1413 C CA . GLU A 1 177 ? 2.539 15.844 20.766 1 97.25 177 GLU A CA 1
ATOM 1414 C C . GLU A 1 177 ? 2.807 15.352 19.344 1 97.25 177 GLU A C 1
ATOM 1416 O O . GLU A 1 177 ? 2.979 14.148 19.125 1 97.25 177 GLU A O 1
ATOM 1421 N N . SER A 1 178 ? 2.783 16.188 18.375 1 97.56 178 SER A N 1
ATOM 1422 C CA . SER A 1 178 ? 3.082 15.875 16.984 1 97.56 178 SER A CA 1
ATOM 1423 C C . SER A 1 178 ? 3.109 17.141 16.125 1 97.56 178 SER A C 1
ATOM 1425 O O . SER A 1 178 ? 2.838 18.234 16.625 1 97.56 178 SER A O 1
ATOM 1427 N N . ASN A 1 179 ? 3.506 16.969 14.906 1 96.75 179 ASN A N 1
ATOM 1428 C CA . ASN A 1 179 ? 3.396 18.062 13.938 1 96.75 179 ASN A CA 1
ATOM 1429 C C . ASN A 1 179 ? 1.939 18.406 13.641 1 96.75 179 ASN A C 1
ATOM 1431 O O . ASN A 1 179 ? 1.087 17.516 13.594 1 96.75 179 ASN A O 1
ATOM 1435 N N . LEU A 1 180 ? 1.731 19.641 13.461 1 96.44 180 LEU A N 1
ATOM 1436 C CA . LEU A 1 180 ? 0.444 20.016 12.883 1 96.44 180 LEU A CA 1
ATOM 1437 C C . LEU A 1 180 ? 0.392 19.672 11.398 1 96.44 180 LEU A C 1
ATOM 1439 O O . LEU A 1 180 ? 1.399 19.781 10.695 1 96.44 180 LEU A O 1
ATOM 1443 N N . MET A 1 181 ? -0.761 19.359 10.922 1 95.19 181 MET A N 1
ATOM 1444 C CA . MET A 1 181 ? -0.882 18.844 9.562 1 95.19 181 MET A CA 1
ATOM 1445 C C . MET A 1 181 ? -1.229 19.953 8.578 1 95.19 181 MET A C 1
ATOM 1447 O O . MET A 1 181 ? -1.674 19.688 7.461 1 95.19 181 MET A O 1
ATOM 1451 N N . GLU A 1 182 ? -1.047 21.109 8.984 1 94.75 182 GLU A N 1
ATOM 1452 C CA . GLU A 1 182 ? -1.187 22.219 8.047 1 94.75 182 GLU A CA 1
ATOM 1453 C C . GLU A 1 182 ? -0.024 22.25 7.059 1 94.75 182 GLU A C 1
ATOM 1455 O O . GLU A 1 182 ? 1.141 22.219 7.457 1 94.75 182 GLU A O 1
ATOM 1460 N N . ASP A 1 183 ? -0.288 22.438 5.785 1 93.56 183 ASP A N 1
ATOM 1461 C CA . ASP A 1 183 ? 0.679 22.266 4.703 1 93.56 183 ASP A CA 1
ATOM 1462 C C . ASP A 1 183 ? 1.862 23.219 4.875 1 93.56 183 ASP A C 1
ATOM 1464 O O . ASP A 1 183 ? 3.012 22.828 4.656 1 93.56 183 ASP A O 1
ATOM 1468 N N . ALA A 1 184 ? 1.613 24.406 5.277 1 92.25 184 ALA A N 1
ATOM 1469 C CA . ALA A 1 184 ? 2.643 25.422 5.406 1 92.25 184 ALA A CA 1
ATOM 1470 C C . ALA A 1 184 ? 3.619 25.094 6.527 1 92.25 184 ALA A C 1
ATOM 1472 O O . ALA A 1 184 ? 4.723 25.641 6.59 1 92.25 184 ALA A O 1
ATOM 1473 N N . LEU A 1 185 ? 3.234 24.188 7.375 1 95.12 185 LEU A N 1
ATOM 1474 C CA . LEU A 1 185 ? 4.078 23.828 8.508 1 95.12 185 LEU A CA 1
ATOM 1475 C C . LEU A 1 185 ? 4.836 22.531 8.227 1 95.12 185 LEU A C 1
ATOM 1477 O O . LEU A 1 185 ? 5.52 22 9.102 1 95.12 185 LEU A O 1
ATOM 1481 N N . LEU A 1 186 ? 4.691 22.047 7.047 1 93.69 186 LEU A N 1
ATOM 1482 C CA . LEU A 1 186 ? 5.34 20.797 6.672 1 93.69 186 LEU A CA 1
ATOM 1483 C C . LEU A 1 186 ? 6.328 21.016 5.531 1 93.69 186 LEU A C 1
ATOM 1485 O O . LEU A 1 186 ? 6.414 20.188 4.613 1 93.69 186 LEU A O 1
ATOM 1489 N N . LEU A 1 187 ? 7.02 22.062 5.641 1 91.44 187 LEU A N 1
ATOM 1490 C CA . LEU A 1 187 ? 8 22.359 4.605 1 91.44 187 LEU A CA 1
ATOM 1491 C C . LEU A 1 187 ? 9.211 21.438 4.715 1 91.44 187 LEU A C 1
ATOM 1493 O O . LEU A 1 187 ? 9.68 21.156 5.82 1 91.44 187 LEU A O 1
ATOM 1497 N N . ASP A 1 188 ? 9.719 21.016 3.549 1 88.44 188 ASP A N 1
ATOM 1498 C CA . ASP A 1 188 ? 10.867 20.125 3.525 1 88.44 188 ASP A CA 1
ATOM 1499 C C . ASP A 1 188 ? 12.172 20.891 3.734 1 88.44 188 ASP A C 1
ATOM 1501 O O . ASP A 1 188 ? 13.18 20.312 4.145 1 88.44 188 ASP A O 1
ATOM 1505 N N . LYS A 1 189 ? 12.172 22.141 3.471 1 91.12 189 LYS A N 1
ATOM 1506 C CA . LYS A 1 189 ? 13.352 22.984 3.633 1 91.12 189 LYS A CA 1
ATOM 1507 C C . LYS A 1 189 ? 13.227 23.875 4.863 1 91.12 189 LYS A C 1
ATOM 1509 O O . LYS A 1 189 ? 12.117 24.141 5.336 1 91.12 189 LYS A O 1
ATOM 1514 N N . TYR A 1 190 ? 14.383 24.297 5.312 1 93.62 190 TYR A N 1
ATOM 1515 C CA . TYR A 1 190 ? 14.367 25.203 6.457 1 93.62 190 TYR A CA 1
ATOM 1516 C C . TYR A 1 190 ? 13.82 26.578 6.066 1 93.62 190 TYR A C 1
ATOM 1518 O O . TYR A 1 190 ? 14.141 27.094 4.992 1 93.62 190 TYR A O 1
ATOM 1526 N N . LEU A 1 191 ? 12.953 27.031 6.875 1 94.88 191 LEU A N 1
ATOM 1527 C CA . LEU A 1 191 ? 12.477 28.391 6.684 1 94.88 191 LEU A CA 1
ATOM 1528 C C . LEU A 1 191 ? 13.555 29.406 7.043 1 94.88 191 LEU A C 1
ATOM 1530 O O . LEU A 1 191 ? 14.141 29.344 8.125 1 94.88 191 LEU A O 1
ATOM 1534 N N . ILE A 1 192 ? 13.828 30.281 6.215 1 94.38 192 ILE A N 1
ATOM 1535 C CA . ILE A 1 192 ? 14.898 31.266 6.406 1 94.38 192 ILE A CA 1
ATOM 1536 C C . ILE A 1 192 ? 14.539 32.188 7.559 1 94.38 192 ILE A C 1
ATOM 1538 O O . ILE A 1 192 ? 13.367 32.344 7.926 1 94.38 192 ILE A O 1
ATOM 1542 N N . SER A 1 193 ? 15.562 32.906 8.023 1 94 193 SER A N 1
ATOM 1543 C CA . SER A 1 193 ? 15.367 33.844 9.117 1 94 193 SER A CA 1
ATOM 1544 C C . SER A 1 193 ? 14.586 35.062 8.648 1 94 193 SER A C 1
ATOM 1546 O O . SER A 1 193 ? 14.523 35.344 7.449 1 94 193 SER A O 1
ATOM 1548 N N . GLY A 1 194 ? 13.914 35.719 9.594 1 94.69 194 GLY A N 1
ATOM 1549 C CA . GLY A 1 194 ? 13.188 36.938 9.281 1 94.69 194 GLY A CA 1
ATOM 1550 C C . GLY A 1 194 ? 11.719 36.688 8.977 1 94.69 194 GLY A C 1
ATOM 1551 O O . GLY A 1 194 ? 10.984 37.625 8.68 1 94.69 194 GLY A O 1
ATOM 1552 N N . VAL A 1 195 ? 11.336 35.531 9.016 1 96.06 195 VAL A N 1
ATOM 1553 C CA . VAL A 1 195 ? 9.938 35.219 8.758 1 96.06 195 VAL A CA 1
ATOM 1554 C C . VAL A 1 195 ? 9.234 34.875 10.07 1 96.06 195 VAL A C 1
ATOM 1556 O O . VAL A 1 195 ? 9.516 33.812 10.672 1 96.06 195 VAL A O 1
ATOM 1559 N N . ASP A 1 196 ? 8.352 35.688 10.453 1 97.25 196 ASP A N 1
ATOM 1560 C CA . ASP A 1 196 ? 7.531 35.406 11.633 1 97.25 196 ASP A CA 1
ATOM 1561 C C . ASP A 1 196 ? 6.352 34.5 11.273 1 97.25 196 ASP A C 1
ATOM 1563 O O . ASP A 1 196 ? 5.738 34.688 10.211 1 97.25 196 ASP A O 1
ATOM 1567 N N . ILE A 1 197 ? 6.074 33.594 12.188 1 97.5 197 ILE A N 1
ATOM 1568 C CA . ILE A 1 197 ? 4.922 32.719 12.008 1 97.5 197 ILE A CA 1
ATOM 1569 C C . ILE A 1 197 ? 3.885 33 13.094 1 97.5 197 ILE A C 1
ATOM 1571 O O . ILE A 1 197 ? 4.219 33.062 14.281 1 97.5 197 ILE A O 1
ATOM 1575 N N . TYR A 1 198 ? 2.74 33.312 12.695 1 97.31 198 TYR A N 1
ATOM 1576 C CA . TYR A 1 198 ? 1.598 33.531 13.578 1 97.31 198 TYR A CA 1
ATOM 1577 C C . TYR A 1 198 ? 0.502 32.5 13.305 1 97.31 198 TYR A C 1
ATOM 1579 O O . TYR A 1 198 ? 0.008 32.406 12.18 1 97.31 198 TYR A O 1
ATOM 1587 N N . MET A 1 199 ? 0.114 31.75 14.383 1 96.38 199 MET A N 1
ATOM 1588 C CA . MET A 1 199 ? -0.885 30.688 14.227 1 96.38 199 MET A CA 1
ATOM 1589 C C . MET A 1 199 ? -2.109 30.969 15.094 1 96.38 199 MET A C 1
ATOM 1591 O O . MET A 1 199 ? -1.979 31.406 16.25 1 96.38 199 MET A O 1
ATOM 1595 N N . LYS A 1 200 ? -3.209 30.734 14.539 1 95.88 200 LYS A N 1
ATOM 1596 C CA . LYS A 1 200 ? -4.484 30.75 15.258 1 95.88 200 LYS A CA 1
ATOM 1597 C C . LYS A 1 200 ? -5.164 29.391 15.18 1 95.88 200 LYS A C 1
ATOM 1599 O O . LYS A 1 200 ? -5.52 28.922 14.102 1 95.88 200 LYS A O 1
ATOM 1604 N N . LEU A 1 201 ? -5.344 28.797 16.328 1 96.5 201 LEU A N 1
ATOM 1605 C CA . LEU A 1 201 ? -5.977 27.484 16.422 1 96.5 201 LEU A CA 1
ATOM 1606 C C . LEU A 1 201 ? -7.398 27.594 16.953 1 96.5 201 LEU A C 1
ATOM 1608 O O . LEU A 1 201 ? -7.602 27.969 18.109 1 96.5 201 LEU A O 1
ATOM 1612 N N . PHE A 1 202 ? -8.375 27.281 16.141 1 95.62 202 PHE A N 1
ATOM 1613 C CA . PHE A 1 202 ? -9.781 27.344 16.531 1 95.62 202 PHE A CA 1
ATOM 1614 C C . PHE A 1 202 ? -10.25 25.969 17.031 1 95.62 202 PHE A C 1
ATOM 1616 O O . PHE A 1 202 ? -10.133 24.969 16.312 1 95.62 202 PHE A O 1
ATOM 1623 N N . ARG A 1 203 ? -10.797 25.969 18.172 1 95.44 203 ARG A N 1
ATOM 1624 C CA . ARG A 1 203 ? -11.164 24.719 18.828 1 95.44 203 ARG A CA 1
ATOM 1625 C C . ARG A 1 203 ? -12.43 24.125 18.219 1 95.44 203 ARG A C 1
ATOM 1627 O O . ARG A 1 203 ? -13.328 24.875 17.812 1 95.44 203 ARG A O 1
ATOM 1634 N N . SER A 1 204 ? -12.492 22.797 18.188 1 95.62 204 SER A N 1
ATOM 1635 C CA . SER A 1 204 ? -13.695 22.094 17.781 1 95.62 204 SER A CA 1
ATOM 1636 C C . SER A 1 204 ? -14.688 21.969 18.938 1 95.62 204 SER A C 1
ATOM 1638 O O . SER A 1 204 ? -14.297 22.078 20.109 1 95.62 204 SER A O 1
ATOM 1640 N N . SER A 1 205 ? -15.969 21.75 18.594 1 95 205 SER A N 1
ATOM 1641 C CA . SER A 1 205 ? -17 21.609 19.625 1 95 205 SER A CA 1
ATOM 1642 C C . SER A 1 205 ? -16.922 20.25 20.297 1 95 205 SER A C 1
ATOM 1644 O O . SER A 1 205 ? -16.422 19.281 19.719 1 95 205 SER A O 1
ATOM 1646 N N . ALA A 1 206 ? -17.438 20.172 21.5 1 95.62 206 ALA A N 1
ATOM 1647 C CA . ALA A 1 206 ? -17.391 18.922 22.266 1 95.62 206 ALA A CA 1
ATOM 1648 C C . ALA A 1 206 ? -18.234 17.844 21.609 1 95.62 206 ALA A C 1
ATOM 1650 O O . ALA A 1 206 ? -17.812 16.688 21.531 1 95.62 206 ALA A O 1
ATOM 1651 N N . PRO A 1 207 ? -19.375 18.188 21.062 1 96.62 207 PRO A N 1
ATOM 1652 C CA . PRO A 1 207 ? -20.172 17.141 20.422 1 96.62 207 PRO A CA 1
ATOM 1653 C C . PRO A 1 207 ? -19.469 16.531 19.219 1 96.62 207 PRO A C 1
ATOM 1655 O O . PRO A 1 207 ? -19.781 15.391 18.828 1 96.62 207 PRO A O 1
ATOM 1658 N N . PHE A 1 208 ? -18.594 17.266 18.656 1 97 208 PHE A N 1
ATOM 1659 C CA . PHE A 1 208 ? -17.797 16.734 17.547 1 97 208 PHE A CA 1
ATOM 1660 C C . PHE A 1 208 ? -16.656 15.859 18.062 1 97 208 PHE A C 1
ATOM 1662 O O . PHE A 1 208 ? -16.391 14.789 17.5 1 97 208 PHE A O 1
ATOM 1669 N N . LEU A 1 209 ? -16.078 16.234 19.141 1 97.62 209 LEU A N 1
ATOM 1670 C CA . LEU A 1 209 ? -14.82 15.656 19.609 1 97.62 209 LEU A CA 1
ATOM 1671 C C . LEU A 1 209 ? -15.078 14.406 20.438 1 97.62 209 LEU A C 1
ATOM 1673 O O . LEU A 1 209 ? -14.172 13.594 20.641 1 97.62 209 LEU A O 1
ATOM 1677 N N . LEU A 1 210 ? -16.281 14.297 20.938 1 98.12 210 LEU A N 1
ATOM 1678 C CA . LEU A 1 210 ? -16.531 13.234 21.906 1 98.12 210 LEU A CA 1
ATOM 1679 C C . LEU A 1 210 ? -17.672 12.328 21.438 1 98.12 210 LEU A C 1
ATOM 1681 O O . LEU A 1 210 ? -18.625 12.797 20.828 1 98.12 210 LEU A O 1
ATOM 1685 N N . MET A 1 211 ? -17.5 11.07 21.719 1 97.5 211 MET A N 1
ATOM 1686 C CA . MET A 1 211 ? -18.578 10.094 21.625 1 97.5 211 MET A CA 1
ATOM 1687 C C . MET A 1 211 ? -19.031 9.648 23.016 1 97.5 211 MET A C 1
ATOM 1689 O O . MET A 1 211 ? -18.203 9.469 23.906 1 97.5 211 MET A O 1
ATOM 1693 N N . SER A 1 212 ? -20.344 9.445 23.156 1 97.31 212 SER A N 1
ATOM 1694 C CA . SER A 1 212 ? -20.875 9.117 24.469 1 97.31 212 SER A CA 1
ATOM 1695 C C . SER A 1 212 ? -22.109 8.234 24.375 1 97.31 212 SER A C 1
ATOM 1697 O O . SER A 1 212 ? -22.906 8.383 23.438 1 97.31 212 SER A O 1
ATOM 1699 N N . GLY A 1 213 ? -22.219 7.328 25.281 1 94.62 213 GLY A N 1
ATOM 1700 C CA . GLY A 1 213 ? -23.406 6.492 25.375 1 94.62 213 GLY A CA 1
ATOM 1701 C C . GLY A 1 213 ? -24.406 7.012 26.391 1 94.62 213 GLY A C 1
ATOM 1702 O O . GLY A 1 213 ? -25.453 6.398 26.594 1 94.62 213 GLY A O 1
ATOM 1703 N N . GLU A 1 214 ? -24.172 8.188 26.906 1 92.94 214 GLU A N 1
ATOM 1704 C CA . GLU A 1 214 ? -25.062 8.742 27.922 1 92.94 214 GLU A CA 1
ATOM 1705 C C . GLU A 1 214 ? -26.312 9.359 27.312 1 92.94 214 GLU A C 1
ATOM 1707 O O . GLU A 1 214 ? -26.266 9.828 26.156 1 92.94 214 GLU A O 1
ATOM 1712 N N . ALA A 1 215 ? -27.359 9.398 28.109 1 90.12 215 ALA A N 1
ATOM 1713 C CA . ALA A 1 215 ? -28.641 9.891 27.625 1 90.12 215 ALA A CA 1
ATOM 1714 C C . ALA A 1 215 ? -28.594 11.398 27.391 1 90.12 215 ALA A C 1
ATOM 1716 O O . ALA A 1 215 ? -29.172 11.898 26.422 1 90.12 215 ALA A O 1
ATOM 1717 N N . LYS A 1 216 ? -28 12.117 28.25 1 91.19 216 LYS A N 1
ATOM 1718 C CA . LYS A 1 216 ? -27.875 13.57 28.125 1 91.19 216 LYS A CA 1
ATOM 1719 C C . LYS A 1 216 ? -26.422 14.008 28.188 1 91.19 216 LYS A C 1
ATOM 1721 O O . LYS A 1 216 ? -26.016 14.68 29.141 1 91.19 216 LYS A O 1
ATOM 1726 N N . PRO A 1 217 ? -25.766 13.758 27.125 1 93.88 217 PRO A N 1
ATOM 1727 C CA . PRO A 1 217 ? -24.344 14.094 27.141 1 93.88 217 PRO A CA 1
ATOM 1728 C C . PRO A 1 217 ? -24.078 15.594 27.109 1 93.88 217 PRO A C 1
ATOM 1730 O O . PRO A 1 217 ? -24.672 16.312 26.297 1 93.88 217 PRO A O 1
ATOM 1733 N N . ASN A 1 218 ? -23.359 16.125 28 1 94.56 218 ASN A N 1
ATOM 1734 C CA . ASN A 1 218 ? -22.906 17.5 28.094 1 94.56 218 ASN A CA 1
ATOM 1735 C C . ASN A 1 218 ? -21.516 17.609 28.719 1 94.56 218 ASN A C 1
ATOM 1737 O O . ASN A 1 218 ? -21.375 17.531 29.953 1 94.56 218 ASN A O 1
ATOM 1741 N N . TYR A 1 219 ? -20.562 17.781 27.797 1 96.06 219 TYR A N 1
ATOM 1742 C CA . TYR A 1 219 ? -19.172 17.688 28.234 1 96.06 219 TYR A CA 1
ATOM 1743 C C . TYR A 1 219 ? -18.344 18.828 27.688 1 96.06 219 TYR A C 1
ATOM 1745 O O . TYR A 1 219 ? -18.812 19.594 26.844 1 96.06 219 TYR A O 1
ATOM 1753 N N . LYS A 1 220 ? -17.219 19 28.188 1 94.44 220 LYS A N 1
ATOM 1754 C CA . LYS A 1 220 ? -16.234 19.938 27.641 1 94.44 220 LYS A CA 1
ATOM 1755 C C . LYS A 1 220 ? -14.836 19.328 27.672 1 94.44 220 LYS A C 1
ATOM 1757 O O . LYS A 1 220 ? -14.539 18.453 28.5 1 94.44 220 LYS A O 1
ATOM 1762 N N . VAL A 1 221 ? -14.062 19.703 26.75 1 95.62 221 VAL A N 1
ATOM 1763 C CA . VAL A 1 221 ? -12.656 19.328 26.703 1 95.62 221 VAL A CA 1
ATOM 1764 C C . VAL A 1 221 ? -11.781 20.5 27.125 1 95.62 221 VAL A C 1
ATOM 1766 O O . VAL A 1 221 ? -11.688 21.5 26.422 1 95.62 221 VAL A O 1
ATOM 1769 N N . LYS A 1 222 ? -11.148 20.375 28.203 1 94.88 222 LYS A N 1
ATOM 1770 C CA . LYS A 1 222 ? -10.352 21.438 28.781 1 94.88 222 LYS A CA 1
ATOM 1771 C C . LYS A 1 222 ? -8.875 21.297 28.406 1 94.88 222 LYS A C 1
ATOM 1773 O O . LYS A 1 222 ? -8.297 20.219 28.547 1 94.88 222 LYS A O 1
ATOM 1778 N N . ILE A 1 223 ? -8.305 22.375 27.906 1 95.5 223 ILE A N 1
ATOM 1779 C CA . ILE A 1 223 ? -6.879 22.406 27.625 1 95.5 223 ILE A CA 1
ATOM 1780 C C . ILE A 1 223 ? -6.121 22.906 28.859 1 95.5 223 ILE A C 1
ATOM 1782 O O . ILE A 1 223 ? -6.332 24.031 29.312 1 95.5 223 ILE A O 1
ATOM 1786 N N . LEU A 1 224 ? -5.281 22.109 29.328 1 94.75 224 LEU A N 1
ATOM 1787 C CA . LEU A 1 224 ? -4.539 22.438 30.547 1 94.75 224 LEU A CA 1
ATOM 1788 C C . LEU A 1 224 ? -3.221 23.125 30.219 1 94.75 224 LEU A C 1
ATOM 1790 O O . LEU A 1 224 ? -2.754 23.969 30.969 1 94.75 224 LEU A O 1
ATOM 1794 N N . ASP A 1 225 ? -2.641 22.672 29.156 1 95.12 225 ASP A N 1
ATOM 1795 C CA . ASP A 1 225 ? -1.364 23.219 28.719 1 95.12 225 ASP A CA 1
ATOM 1796 C C . ASP A 1 225 ? -1.186 23.078 27.219 1 95.12 225 ASP A C 1
ATOM 1798 O O . ASP A 1 225 ? -1.702 22.125 26.609 1 95.12 225 ASP A O 1
ATOM 1802 N N . VAL A 1 226 ? -0.591 24.094 26.656 1 96.81 226 VAL A N 1
ATOM 1803 C CA . VAL A 1 226 ? -0.333 24.047 25.219 1 96.81 226 VAL A CA 1
ATOM 1804 C C . VAL A 1 226 ? 0.879 24.922 24.891 1 96.81 226 VAL A C 1
ATOM 1806 O O . VAL A 1 226 ? 1.049 26 25.438 1 96.81 226 VAL A O 1
ATOM 1809 N N . PHE A 1 227 ? 1.777 24.375 24.094 1 96.88 227 PHE A N 1
ATOM 1810 C CA . PHE A 1 227 ? 2.877 25.172 23.531 1 96.88 227 PHE A CA 1
ATOM 1811 C C . PHE A 1 227 ? 3.4 24.547 22.25 1 96.88 227 PHE A C 1
ATOM 1813 O O . PHE A 1 227 ? 3.158 23.359 21.984 1 96.88 227 PHE A O 1
ATOM 1820 N N . TYR A 1 228 ? 4 25.375 21.484 1 97.88 228 TYR A N 1
ATOM 1821 C CA . TYR A 1 228 ? 4.633 24.938 20.25 1 97.88 228 TYR A CA 1
ATOM 1822 C C . TYR A 1 228 ? 6.141 24.797 20.438 1 97.88 228 TYR A C 1
ATOM 1824 O O . TYR A 1 228 ? 6.816 25.766 20.812 1 97.88 228 TYR A O 1
ATOM 1832 N N . ARG A 1 229 ? 6.633 23.609 20.203 1 97.19 229 ARG A N 1
ATOM 1833 C CA . ARG A 1 229 ? 8.07 23.359 20.25 1 97.19 229 ARG A CA 1
ATOM 1834 C C . ARG A 1 229 ? 8.727 23.641 18.906 1 97.19 229 ARG A C 1
ATOM 1836 O O . ARG A 1 229 ? 8.625 22.828 17.984 1 97.19 229 ARG A O 1
ATOM 1843 N N . THR A 1 230 ? 9.469 24.688 18.859 1 96.81 230 THR A N 1
ATOM 1844 C CA . THR A 1 230 ? 10.062 25.141 17.594 1 96.81 230 THR A CA 1
ATOM 1845 C C . THR A 1 230 ? 11.516 24.672 17.5 1 96.81 230 THR A C 1
ATOM 1847 O O . THR A 1 230 ? 12.305 24.891 18.406 1 96.81 230 THR A O 1
ATOM 1850 N N . ALA A 1 231 ? 11.812 24.047 16.422 1 95.5 231 ALA A N 1
ATOM 1851 C CA . ALA A 1 231 ? 13.195 23.641 16.141 1 95.5 231 ALA A CA 1
ATOM 1852 C C . ALA A 1 231 ? 13.945 24.75 15.414 1 95.5 231 ALA A C 1
ATOM 1854 O O . ALA A 1 231 ? 13.641 25.062 14.258 1 95.5 231 ALA A O 1
ATOM 1855 N N . ARG A 1 232 ? 14.906 25.25 16.031 1 94.56 232 ARG A N 1
ATOM 1856 C CA . ARG A 1 232 ? 15.727 26.312 15.453 1 94.56 232 ARG A CA 1
ATOM 1857 C C . ARG A 1 232 ? 17.094 25.781 15.016 1 94.56 232 ARG A C 1
ATOM 1859 O O . ARG A 1 232 ? 17.719 25 15.727 1 94.56 232 ARG A O 1
ATOM 1866 N N . VAL A 1 233 ? 17.453 26.156 13.867 1 93.19 233 VAL A N 1
ATOM 1867 C CA . VAL A 1 233 ? 18.688 25.656 13.281 1 93.19 233 VAL A CA 1
ATOM 1868 C C . VAL A 1 233 ? 19.703 26.797 13.148 1 93.19 233 VAL A C 1
ATOM 1870 O O . VAL A 1 233 ? 19.453 27.781 12.43 1 93.19 233 VAL A O 1
ATOM 1873 N N . LYS A 1 234 ? 20.781 26.625 13.805 1 91.75 234 LYS A N 1
ATOM 1874 C CA . LYS A 1 234 ? 21.891 27.562 13.633 1 91.75 234 LYS A CA 1
ATOM 1875 C C . LYS A 1 234 ? 22.75 27.172 12.438 1 91.75 234 LYS A C 1
ATOM 1877 O O . LYS A 1 234 ? 23.469 26.156 12.484 1 91.75 234 LYS A O 1
ATOM 1882 N N . VAL A 1 235 ? 22.688 27.969 11.5 1 89.62 235 VAL A N 1
ATOM 1883 C CA . VAL A 1 235 ? 23.391 27.719 10.25 1 89.62 235 VAL A CA 1
ATOM 1884 C C . VAL A 1 235 ? 24.734 28.422 10.258 1 89.62 235 VAL A C 1
ATOM 1886 O O . VAL A 1 235 ? 24.875 29.484 10.875 1 89.62 235 VAL A O 1
ATOM 1889 N N . ASP A 1 236 ? 25.641 27.875 9.547 1 87.56 236 ASP A N 1
ATOM 1890 C CA . ASP A 1 236 ? 26.969 28.469 9.414 1 87.56 236 ASP A CA 1
ATOM 1891 C C . ASP A 1 236 ? 26.875 29.859 8.773 1 87.56 236 ASP A C 1
ATOM 1893 O O . ASP A 1 236 ? 26.141 30.062 7.809 1 87.56 236 ASP A O 1
ATOM 1897 N N . PRO A 1 237 ? 27.688 30.75 9.266 1 87.25 237 PRO A N 1
ATOM 1898 C CA . PRO A 1 237 ? 27.625 32.125 8.758 1 87.25 237 PRO A CA 1
ATOM 1899 C C . PRO A 1 237 ? 27.953 32.219 7.27 1 87.25 237 PRO A C 1
ATOM 1901 O O . PRO A 1 237 ? 27.406 33.062 6.559 1 87.25 237 PRO A O 1
ATOM 1904 N N . GLY A 1 238 ? 28.859 31.359 6.867 1 84.75 238 GLY A N 1
ATOM 1905 C CA . GLY A 1 238 ? 29.172 31.359 5.449 1 84.75 238 GLY A CA 1
ATOM 1906 C C . GLY A 1 238 ? 27.984 31.016 4.574 1 84.75 238 GLY A C 1
ATOM 1907 O O . GLY A 1 238 ? 27.781 31.625 3.52 1 84.75 238 GLY A O 1
ATOM 1908 N N . VAL A 1 239 ? 27.266 30.094 5.047 1 86.56 239 VAL A N 1
ATOM 1909 C CA . VAL A 1 239 ? 26.062 29.688 4.316 1 86.56 239 VAL A CA 1
ATOM 1910 C C . VAL A 1 239 ? 25.031 30.797 4.348 1 86.56 239 VAL A C 1
ATOM 1912 O O . VAL A 1 239 ? 24.391 31.094 3.336 1 86.56 239 VAL A O 1
ATOM 1915 N N . ILE A 1 240 ? 24.922 31.453 5.453 1 89.38 240 ILE A N 1
ATOM 1916 C CA . ILE A 1 240 ? 23.953 32.531 5.609 1 89.38 240 ILE A CA 1
ATOM 1917 C C . ILE A 1 240 ? 24.312 33.688 4.656 1 89.38 240 ILE A C 1
ATOM 1919 O O . ILE A 1 240 ? 23.422 34.25 4.012 1 89.38 240 ILE A O 1
ATOM 1923 N N . LEU A 1 241 ? 25.562 33.938 4.539 1 89.12 241 LEU A N 1
ATOM 1924 C CA . LEU A 1 241 ? 26 35 3.652 1 89.12 241 LEU A CA 1
ATOM 1925 C C . LEU A 1 241 ? 25.703 34.656 2.195 1 89.12 241 LEU A C 1
ATOM 1927 O O . LEU A 1 241 ? 25.312 35.531 1.417 1 89.12 241 LEU A O 1
ATOM 1931 N N . ASN A 1 242 ? 25.953 33.5 1.927 1 88.12 242 ASN A N 1
ATOM 1932 C CA . ASN A 1 242 ? 25.656 33.031 0.569 1 88.12 242 ASN A CA 1
ATOM 1933 C C . ASN A 1 242 ? 24.156 33.125 0.267 1 88.12 242 ASN A C 1
ATOM 1935 O O . ASN A 1 242 ? 23.766 33.562 -0.823 1 88.12 242 ASN A O 1
ATOM 1939 N N . HIS A 1 243 ? 23.375 32.75 1.213 1 90.31 243 HIS A N 1
ATOM 1940 C CA . HIS A 1 243 ? 21.922 32.812 1.043 1 90.31 243 HIS A CA 1
ATOM 1941 C C . HIS A 1 243 ? 21.469 34.281 0.892 1 90.31 243 HIS A C 1
ATOM 1943 O O . HIS A 1 243 ? 20.578 34.562 0.104 1 90.31 243 HIS A O 1
ATOM 1949 N N . ARG A 1 244 ? 22.078 35.125 1.595 1 89.69 244 ARG A N 1
ATOM 1950 C CA . ARG A 1 244 ? 21.719 36.531 1.525 1 89.69 244 ARG A CA 1
ATOM 1951 C C . ARG A 1 244 ? 22.031 37.094 0.145 1 89.69 244 ARG A C 1
ATOM 1953 O O . ARG A 1 244 ? 21.297 37.969 -0.359 1 89.69 244 ARG A O 1
ATOM 1960 N N . ARG A 1 245 ? 23.031 36.625 -0.424 1 90.5 245 ARG A N 1
ATOM 1961 C CA . ARG A 1 245 ? 23.391 37.062 -1.771 1 90.5 245 ARG A CA 1
ATOM 1962 C C . ARG A 1 245 ? 22.422 36.5 -2.803 1 90.5 245 ARG A C 1
ATOM 1964 O O . ARG A 1 245 ? 21.969 37.219 -3.695 1 90.5 245 ARG A O 1
ATOM 1971 N N . GLN A 1 246 ? 22.125 35.312 -2.668 1 90.75 246 GLN A N 1
ATOM 1972 C CA . GLN A 1 246 ? 21.266 34.625 -3.629 1 90.75 246 GLN A CA 1
ATOM 1973 C C . GLN A 1 246 ? 19.859 35.188 -3.592 1 90.75 246 GLN A C 1
ATOM 1975 O O . GLN A 1 246 ? 19.188 35.281 -4.625 1 90.75 246 GLN A O 1
ATOM 1980 N N . ILE A 1 247 ? 19.375 35.531 -2.436 1 91.94 247 ILE A N 1
ATOM 1981 C CA . ILE A 1 247 ? 18 35.969 -2.268 1 91.94 247 ILE A CA 1
ATOM 1982 C C . ILE A 1 247 ? 17.797 37.312 -2.973 1 91.94 247 ILE A C 1
ATOM 1984 O O . ILE A 1 247 ? 16.656 37.688 -3.281 1 91.94 247 ILE A O 1
ATOM 1988 N N . GLN A 1 248 ? 18.891 38.062 -3.166 1 91.5 248 GLN A N 1
ATOM 1989 C CA . GLN A 1 248 ? 18.797 39.312 -3.908 1 91.5 248 GLN A CA 1
ATOM 1990 C C . GLN A 1 248 ? 18.5 39.062 -5.383 1 91.5 248 GLN A C 1
ATOM 1992 O O . GLN A 1 248 ? 17.891 39.875 -6.047 1 91.5 248 GLN A O 1
ATOM 1997 N N . GLU A 1 249 ? 18.891 37.969 -5.848 1 89.62 249 GLU A N 1
ATOM 1998 C CA . GLU A 1 249 ? 18.703 37.625 -7.254 1 89.62 249 GLU A CA 1
ATOM 1999 C C . GLU A 1 249 ? 17.391 36.875 -7.465 1 89.62 249 GLU A C 1
ATOM 2001 O O . GLU A 1 249 ? 16.688 37.125 -8.453 1 89.62 249 GLU A O 1
ATOM 2006 N N . SER A 1 250 ? 17.125 35.969 -6.566 1 90.62 250 SER A N 1
ATOM 2007 C CA . SER A 1 250 ? 15.922 35.125 -6.664 1 90.62 250 SER A CA 1
ATOM 2008 C C . SER A 1 250 ? 15.344 34.844 -5.281 1 90.62 250 SER A C 1
ATOM 2010 O O . SER A 1 250 ? 16.094 34.625 -4.328 1 90.62 250 SER A O 1
ATOM 2012 N N . PRO A 1 251 ? 14.086 34.875 -5.23 1 91.56 251 PRO A N 1
ATOM 2013 C CA . PRO A 1 251 ? 13.484 34.562 -3.928 1 91.56 251 PRO A CA 1
ATOM 2014 C C . PRO A 1 251 ? 13.68 33.125 -3.494 1 91.56 251 PRO A C 1
ATOM 2016 O O . PRO A 1 251 ? 13.93 32.25 -4.332 1 91.56 251 PRO A O 1
ATOM 2019 N N . ALA A 1 252 ? 13.672 32.969 -2.156 1 92.12 252 ALA A N 1
ATOM 2020 C CA . ALA A 1 252 ? 13.633 31.594 -1.634 1 92.12 252 ALA A CA 1
ATOM 2021 C C . ALA A 1 252 ? 12.336 30.891 -2.033 1 92.12 252 ALA A C 1
ATOM 2023 O O . ALA A 1 252 ? 11.266 31.5 -2.045 1 92.12 252 ALA A O 1
ATOM 2024 N N . LYS A 1 253 ? 12.445 29.656 -2.344 1 89.81 253 LYS A N 1
ATOM 2025 C CA . LYS A 1 253 ? 11.297 28.891 -2.828 1 89.81 253 LYS A CA 1
ATOM 2026 C C . LYS A 1 253 ? 11.07 27.641 -1.983 1 89.81 253 LYS A C 1
ATOM 2028 O O . LYS A 1 253 ? 12.016 26.906 -1.693 1 89.81 253 LYS A O 1
ATOM 2033 N N . TYR A 1 254 ? 9.852 27.547 -1.543 1 90.19 254 TYR A N 1
ATOM 2034 C CA . TYR A 1 254 ? 9.43 26.375 -0.782 1 90.19 254 TYR A CA 1
ATOM 2035 C C . TYR A 1 254 ? 8.266 25.672 -1.471 1 90.19 254 TYR A C 1
ATOM 2037 O O . TYR A 1 254 ? 7.207 26.266 -1.686 1 90.19 254 TYR A O 1
ATOM 2045 N N . LEU A 1 255 ? 8.5 24.438 -1.84 1 87 255 LEU A N 1
ATOM 2046 C CA . LEU A 1 255 ? 7.418 23.656 -2.424 1 87 255 LEU A CA 1
ATOM 2047 C C . LEU A 1 255 ? 6.406 23.234 -1.358 1 87 255 LEU A C 1
ATOM 2049 O O . LEU A 1 255 ? 6.789 22.781 -0.276 1 87 255 LEU A O 1
ATOM 2053 N N . ILE A 1 256 ? 5.152 23.453 -1.653 1 87.12 256 ILE A N 1
ATOM 2054 C CA . ILE A 1 256 ? 4.082 23.094 -0.734 1 87.12 256 ILE A CA 1
ATOM 2055 C C . ILE A 1 256 ? 3.043 22.234 -1.465 1 87.12 256 ILE A C 1
ATOM 2057 O O . ILE A 1 256 ? 2.643 22.562 -2.586 1 87.12 256 ILE A O 1
ATOM 2061 N N . ASN A 1 257 ? 2.707 21.156 -0.891 1 85.75 257 ASN A N 1
ATOM 2062 C CA . ASN A 1 257 ? 1.541 20.391 -1.342 1 85.75 257 ASN A CA 1
ATOM 2063 C C . ASN A 1 257 ? 0.268 20.875 -0.645 1 85.75 257 ASN A C 1
ATOM 2065 O O . ASN A 1 257 ? 0.008 20.5 0.501 1 85.75 257 ASN A O 1
ATOM 2069 N N . ARG A 1 258 ? -0.5 21.594 -1.307 1 87.81 258 ARG A N 1
ATOM 2070 C CA . ARG A 1 258 ? -1.698 22.172 -0.712 1 87.81 258 ARG A CA 1
ATOM 2071 C C . ARG A 1 258 ? -2.848 21.172 -0.702 1 87.81 258 ARG A C 1
ATOM 2073 O O . ARG A 1 258 ? -3.311 20.734 -1.759 1 87.81 258 ARG A O 1
ATOM 2080 N N . SER A 1 259 ? -3.277 20.891 0.431 1 91.88 259 SER A N 1
ATOM 2081 C CA . SER A 1 259 ? -4.406 19.984 0.623 1 91.88 259 SER A CA 1
ATOM 2082 C C . SER A 1 259 ? -5.676 20.75 0.98 1 91.88 259 SER A C 1
ATOM 2084 O O . SER A 1 259 ? -5.648 21.641 1.828 1 91.88 259 SER A O 1
ATOM 2086 N N . ASN A 1 260 ? -6.699 20.406 0.319 1 92 260 ASN A N 1
ATOM 2087 C CA . ASN A 1 260 ? -7.988 21.047 0.551 1 92 260 ASN A CA 1
ATOM 2088 C C . ASN A 1 260 ? -9.102 20.031 0.732 1 92 260 ASN A C 1
ATOM 2090 O O . ASN A 1 260 ? -9.023 18.906 0.207 1 92 260 ASN A O 1
ATOM 2094 N N . VAL A 1 261 ? -10.094 20.438 1.516 1 95.56 261 VAL A N 1
ATOM 2095 C CA . VAL A 1 261 ? -11.297 19.625 1.687 1 95.56 261 VAL A CA 1
ATOM 2096 C C . VAL A 1 261 ? -12.531 20.484 1.439 1 95.56 261 VAL A C 1
ATOM 2098 O O . VAL A 1 261 ? -12.672 21.578 2.018 1 95.56 261 VAL A O 1
ATOM 2101 N N . ILE A 1 262 ? -13.32 20.078 0.534 1 94.56 262 ILE A N 1
ATOM 2102 C CA . ILE A 1 262 ? -14.602 20.719 0.298 1 94.56 262 ILE A CA 1
ATOM 2103 C C . ILE A 1 262 ? -15.734 19.734 0.544 1 94.56 262 ILE A C 1
ATOM 2105 O O . ILE A 1 262 ? -15.516 18.516 0.576 1 94.56 262 ILE A O 1
ATOM 2109 N N . GLN A 1 263 ? -16.922 20.297 0.785 1 95.81 263 GLN A N 1
ATOM 2110 C CA . GLN A 1 263 ? -18.047 19.453 1.146 1 95.81 263 GLN A CA 1
ATOM 2111 C C . GLN A 1 263 ? -19.312 19.844 0.382 1 95.81 263 GLN A C 1
ATOM 2113 O O . GLN A 1 263 ? -19.453 21 -0.04 1 95.81 263 GLN A O 1
ATOM 2118 N N . ASN A 1 264 ? -20.141 18.922 0.147 1 97.31 264 ASN A N 1
ATOM 2119 C CA . ASN A 1 264 ? -21.484 19.094 -0.402 1 97.31 264 ASN A CA 1
ATOM 2120 C C . ASN A 1 264 ? -22.469 18.125 0.217 1 97.31 264 ASN A C 1
ATOM 2122 O O . ASN A 1 264 ? -22.109 17.016 0.595 1 97.31 264 ASN A O 1
ATOM 2126 N N . VAL A 1 265 ? -23.703 18.547 0.328 1 97.75 265 VAL A N 1
ATOM 2127 C CA . VAL A 1 265 ? -24.688 17.766 1.071 1 97.75 265 VAL A CA 1
ATOM 2128 C C . VAL A 1 265 ? -25.578 17 0.099 1 97.75 265 VAL A C 1
ATOM 2130 O O . VAL A 1 265 ? -26.016 17.531 -0.924 1 97.75 265 VAL A O 1
ATOM 2133 N N . ILE A 1 266 ? -25.797 15.758 0.375 1 98.19 266 ILE A N 1
ATOM 2134 C CA . ILE A 1 266 ? -26.719 14.883 -0.336 1 98.19 266 ILE A CA 1
ATOM 2135 C C . ILE A 1 266 ? -28 14.719 0.485 1 98.19 266 ILE A C 1
ATOM 2137 O O . ILE A 1 266 ? -27.969 14.18 1.595 1 98.19 266 ILE A O 1
ATOM 2141 N N . PRO A 1 267 ? -29.109 15.094 -0.041 1 97.5 267 PRO A N 1
ATOM 2142 C CA . PRO A 1 267 ? -30.344 15.047 0.729 1 97.5 267 PRO A CA 1
ATOM 2143 C C . PRO A 1 267 ? -30.812 13.617 1.019 1 97.5 267 PRO A C 1
ATOM 2145 O O . PRO A 1 267 ? -30.375 12.68 0.349 1 97.5 267 PRO A O 1
ATOM 2148 N N . LEU A 1 268 ? -31.672 13.547 2.002 1 97.31 268 LEU A N 1
ATOM 2149 C CA . LEU A 1 268 ? -32.344 12.289 2.336 1 97.31 268 LEU A CA 1
ATOM 2150 C C . LEU A 1 268 ? -33.188 11.789 1.164 1 97.31 268 LEU A C 1
ATOM 2152 O O . LEU A 1 268 ? -33.844 12.578 0.494 1 97.31 268 LEU A O 1
ATOM 2156 N N . GLY A 1 269 ? -33.094 10.445 0.841 1 97.19 269 GLY A N 1
ATOM 2157 C CA . GLY A 1 269 ? -33.906 9.836 -0.183 1 97.19 269 GLY A CA 1
ATOM 2158 C C . GLY A 1 269 ? -33.312 9.961 -1.578 1 97.19 269 GLY A C 1
ATOM 2159 O O . GLY A 1 269 ? -34 9.68 -2.568 1 97.19 269 GLY A O 1
ATOM 2160 N N . SER A 1 270 ? -32.125 10.367 -1.644 1 97.38 270 SER A N 1
ATOM 2161 C CA . SER A 1 270 ? -31.484 10.547 -2.947 1 97.38 270 SER A CA 1
ATOM 2162 C C . SER A 1 270 ? -31.047 9.211 -3.545 1 97.38 270 SER A C 1
ATOM 2164 O O . SER A 1 270 ? -30.531 8.344 -2.836 1 97.38 270 SER A O 1
ATOM 2166 N N . THR A 1 271 ? -31.281 9.078 -4.859 1 97.62 271 THR A N 1
ATOM 2167 C CA . THR A 1 271 ? -30.828 7.906 -5.586 1 97.62 271 THR A CA 1
ATOM 2168 C C . THR A 1 271 ? -29.656 8.266 -6.504 1 97.62 271 THR A C 1
ATOM 2170 O O . THR A 1 271 ? -28.953 7.379 -7 1 97.62 271 THR A O 1
ATOM 2173 N N . GLU A 1 272 ? -29.594 9.547 -6.688 1 97.81 272 GLU A N 1
ATOM 2174 C CA . GLU A 1 272 ? -28.5 10.07 -7.496 1 97.81 272 GLU A CA 1
ATOM 2175 C C . GLU A 1 272 ? -28.016 11.414 -6.957 1 97.81 272 GLU A C 1
ATOM 2177 O O . GLU A 1 272 ? -28.75 12.125 -6.273 1 97.81 272 GLU A O 1
ATOM 2182 N N . PHE A 1 273 ? -26.797 11.742 -7.203 1 97.94 273 PHE A N 1
ATOM 2183 C CA . PHE A 1 273 ? -26.188 12.984 -6.75 1 97.94 273 PHE A CA 1
ATOM 2184 C C . PHE A 1 273 ? -25.203 13.516 -7.793 1 97.94 273 PHE A C 1
ATOM 2186 O O . PHE A 1 273 ? -24.422 12.75 -8.359 1 97.94 273 PHE A O 1
ATOM 2193 N N . TYR A 1 274 ? -25.359 14.797 -8.07 1 97.31 274 TYR A N 1
ATOM 2194 C CA . TYR A 1 274 ? -24.469 15.477 -9 1 97.31 274 TYR A CA 1
ATOM 2195 C C . TYR A 1 274 ? -23.781 16.672 -8.336 1 97.31 274 TYR A C 1
ATOM 2197 O O . TYR A 1 274 ? -24.438 17.453 -7.645 1 97.31 274 TYR A O 1
ATOM 2205 N N . TRP A 1 275 ? -22.5 16.734 -8.414 1 97.25 275 TRP A N 1
ATOM 2206 C CA . TRP A 1 275 ? -21.703 17.859 -7.926 1 97.25 275 TRP A CA 1
ATOM 2207 C C . TRP A 1 275 ? -20.906 18.5 -9.055 1 97.25 275 TRP A C 1
ATOM 2209 O O . TRP A 1 275 ? -19.859 18 -9.453 1 97.25 275 TRP A O 1
ATOM 2219 N N . ASP A 1 276 ? -21.359 19.688 -9.414 1 93.81 276 ASP A N 1
ATOM 2220 C CA . ASP A 1 276 ? -20.75 20.391 -10.539 1 93.81 276 ASP A CA 1
ATOM 2221 C C . ASP A 1 276 ? -19.688 21.375 -10.047 1 93.81 276 ASP A C 1
ATOM 2223 O O . ASP A 1 276 ? -19.719 21.812 -8.898 1 93.81 276 ASP A O 1
ATOM 2227 N N . SER A 1 277 ? -18.734 21.656 -10.891 1 90.75 277 SER A N 1
ATOM 2228 C CA . SER A 1 277 ? -17.719 22.688 -10.688 1 90.75 277 SER A CA 1
ATOM 2229 C C . SER A 1 277 ? -16.953 22.438 -9.391 1 90.75 277 SER A C 1
ATOM 2231 O O . SER A 1 277 ? -16.812 23.344 -8.562 1 90.75 277 SER A O 1
ATOM 2233 N N . LEU A 1 278 ? -16.453 21.297 -9.25 1 92.38 278 LEU A N 1
ATOM 2234 C CA . LEU A 1 278 ? -15.734 20.891 -8.047 1 92.38 278 LEU A CA 1
ATOM 2235 C C . LEU A 1 278 ? -14.492 21.734 -7.832 1 92.38 278 LEU A C 1
ATOM 2237 O O . LEU A 1 278 ? -14.211 22.156 -6.707 1 92.38 278 LEU A O 1
ATOM 2241 N N . PHE A 1 279 ? -13.781 22.016 -8.867 1 89 279 PHE A N 1
ATOM 2242 C CA . PHE A 1 279 ? -12.508 22.719 -8.734 1 89 279 PHE A CA 1
ATOM 2243 C C . PHE A 1 279 ? -12.523 24.016 -9.516 1 89 279 PHE A C 1
ATOM 2245 O O . PHE A 1 279 ? -12.242 24.031 -10.719 1 89 279 PHE A O 1
ATOM 2252 N N . PRO A 1 280 ? -12.766 25.062 -8.883 1 77.19 280 PRO A N 1
ATOM 2253 C CA . PRO A 1 280 ? -12.93 26.328 -9.609 1 77.19 280 PRO A CA 1
ATOM 2254 C C . PRO A 1 280 ? -11.617 26.859 -10.156 1 77.19 280 PRO A C 1
ATOM 2256 O O . PRO A 1 280 ? -11.609 27.625 -11.133 1 77.19 280 PRO A O 1
ATOM 2259 N N . LYS A 1 281 ? -10.57 26.625 -9.648 1 78.88 281 LYS A N 1
ATOM 2260 C CA . LYS A 1 281 ? -9.305 27.234 -10.055 1 78.88 281 LYS A CA 1
ATOM 2261 C C . LYS A 1 281 ? -8.539 26.312 -11 1 78.88 281 LYS A C 1
ATOM 2263 O O . LYS A 1 281 ? -8.469 26.562 -12.203 1 78.88 281 LYS A O 1
ATOM 2268 N N . SER A 1 282 ? -7.992 25.312 -10.461 1 84.75 282 SER A N 1
ATOM 2269 C CA . SER A 1 282 ? -7.207 24.359 -11.25 1 84.75 282 SER A CA 1
ATOM 2270 C C . SER A 1 282 ? -7.531 22.922 -10.859 1 84.75 282 SER A C 1
ATOM 2272 O O . SER A 1 282 ? -8.047 22.672 -9.766 1 84.75 282 SER A O 1
ATOM 2274 N N . LEU A 1 283 ? -7.281 22.141 -11.867 1 88.69 283 LEU A N 1
ATOM 2275 C CA . LEU A 1 283 ? -7.508 20.719 -11.594 1 88.69 283 LEU A CA 1
ATOM 2276 C C . LEU A 1 283 ? -6.406 20.156 -10.703 1 88.69 283 LEU A C 1
ATOM 2278 O O . LEU A 1 283 ? -5.219 20.375 -10.969 1 88.69 283 LEU A O 1
ATOM 2282 N N . PRO A 1 284 ? -6.883 19.578 -9.68 1 89.69 284 PRO A N 1
ATOM 2283 C CA . PRO A 1 284 ? -5.883 18.969 -8.812 1 89.69 284 PRO A CA 1
ATOM 2284 C C . PRO A 1 284 ? -5.258 17.719 -9.422 1 89.69 284 PRO A C 1
ATOM 2286 O O . PRO A 1 284 ? -5.707 17.25 -10.477 1 89.69 284 PRO A O 1
ATOM 2289 N N . SER A 1 285 ? -4.242 17.25 -8.742 1 83.75 285 SER A N 1
ATOM 2290 C CA . SER A 1 285 ? -3.58 16.031 -9.203 1 83.75 285 SER A CA 1
ATOM 2291 C C . SER A 1 285 ? -4.309 14.781 -8.703 1 83.75 285 SER A C 1
ATOM 2293 O O . SER A 1 285 ? -4.418 13.789 -9.43 1 83.75 285 SER A O 1
ATOM 2295 N N . LYS A 1 286 ? -4.723 14.859 -7.5 1 89.06 286 LYS A N 1
ATOM 2296 C CA . LYS A 1 286 ? -5.402 13.742 -6.855 1 89.06 286 LYS A CA 1
ATOM 2297 C C . LYS A 1 286 ? -6.656 14.211 -6.121 1 89.06 286 LYS A C 1
ATOM 2299 O O . LYS A 1 286 ? -6.66 15.281 -5.508 1 89.06 286 LYS A O 1
ATOM 2304 N N . VAL A 1 287 ? -7.633 13.391 -6.246 1 94.5 287 VAL A N 1
ATOM 2305 C CA . VAL A 1 287 ? -8.891 13.711 -5.586 1 94.5 287 VAL A CA 1
ATOM 2306 C C . VAL A 1 287 ? -9.422 12.477 -4.855 1 94.5 287 VAL A C 1
ATOM 2308 O O . VAL A 1 287 ? -9.352 11.367 -5.383 1 94.5 287 VAL A O 1
ATOM 2311 N N . VAL A 1 288 ? -9.891 12.656 -3.676 1 97.5 288 VAL A N 1
ATOM 2312 C CA . VAL A 1 288 ? -10.453 11.586 -2.861 1 97.5 288 VAL A CA 1
ATOM 2313 C C . VAL A 1 288 ? -11.859 11.977 -2.396 1 97.5 288 VAL A C 1
ATOM 2315 O O . VAL A 1 288 ? -12.07 13.086 -1.9 1 97.5 288 VAL A O 1
ATOM 2318 N N . PHE A 1 289 ? -12.766 11.062 -2.562 1 98.25 289 PHE A N 1
ATOM 2319 C CA . PHE A 1 289 ? -14.133 11.289 -2.104 1 98.25 289 PHE A CA 1
ATOM 2320 C C . PHE A 1 289 ? -14.484 10.344 -0.965 1 98.25 289 PHE A C 1
ATOM 2322 O O . PHE A 1 289 ? -14.109 9.164 -0.989 1 98.25 289 PHE A O 1
ATOM 2329 N N . GLY A 1 290 ? -15.148 10.828 0.014 1 98.19 290 GLY A N 1
ATOM 2330 C CA . GLY A 1 290 ? -15.719 10.062 1.109 1 98.19 290 GLY A CA 1
ATOM 2331 C C . GLY A 1 290 ? -17.078 10.555 1.542 1 98.19 290 GLY A C 1
ATOM 2332 O O . GLY A 1 290 ? -17.375 11.758 1.47 1 98.19 290 GLY A O 1
ATOM 2333 N N . LEU A 1 291 ? -17.906 9.656 1.963 1 98.56 291 LEU A N 1
ATOM 2334 C CA . LEU A 1 291 ? -19.25 10.008 2.438 1 98.56 291 LEU A CA 1
ATOM 2335 C C . LEU A 1 291 ? -19.344 9.812 3.947 1 98.56 291 LEU A C 1
ATOM 2337 O O . LEU A 1 291 ? -18.875 8.805 4.484 1 98.56 291 LEU A O 1
ATOM 2341 N N . VAL A 1 292 ? -19.891 10.781 4.582 1 98 292 VAL A N 1
ATOM 2342 C CA . VAL A 1 292 ? -20.094 10.758 6.027 1 98 292 VAL A CA 1
ATOM 2343 C C . VAL A 1 292 ? -21.484 11.273 6.367 1 98 292 VAL A C 1
ATOM 2345 O O . VAL A 1 292 ? -22.016 12.156 5.684 1 98 292 VAL A O 1
ATOM 2348 N N . PRO A 1 293 ? -22.109 10.711 7.387 1 97.75 293 PRO A N 1
ATOM 2349 C CA . PRO A 1 293 ? -23.391 11.289 7.809 1 97.75 293 PRO A CA 1
ATOM 2350 C C . PRO A 1 293 ? -23.266 12.766 8.195 1 97.75 293 PRO A C 1
ATOM 2352 O O . PRO A 1 293 ? -22.312 13.148 8.875 1 97.75 293 PRO A O 1
ATOM 2355 N N . GLN A 1 294 ? -24.219 13.531 7.809 1 97.44 294 GLN A N 1
ATOM 2356 C CA . GLN A 1 294 ? -24.188 14.961 8.094 1 97.44 294 GLN A CA 1
ATOM 2357 C C . GLN A 1 294 ? -24.188 15.227 9.594 1 97.44 294 GLN A C 1
ATOM 2359 O O . GLN A 1 294 ? -23.547 16.172 10.062 1 97.44 294 GLN A O 1
ATOM 2364 N N . LYS A 1 295 ? -24.875 14.469 10.297 1 96.44 295 LYS A N 1
ATOM 2365 C CA . LYS A 1 295 ? -24.969 14.672 11.734 1 96.44 295 LYS A CA 1
ATOM 2366 C C . LYS A 1 295 ? -23.594 14.531 12.391 1 96.44 295 LYS A C 1
ATOM 2368 O O . LYS A 1 295 ? -23.297 15.219 13.375 1 96.44 295 LYS A O 1
ATOM 2373 N N . ALA A 1 296 ? -22.766 13.648 11.867 1 96.69 296 ALA A N 1
ATOM 2374 C CA . ALA A 1 296 ? -21.422 13.453 12.406 1 96.69 296 ALA A CA 1
ATOM 2375 C C . ALA A 1 296 ? -20.562 14.68 12.164 1 96.69 296 ALA A C 1
ATOM 2377 O O . ALA A 1 296 ? -19.719 15.031 13 1 96.69 296 ALA A O 1
ATOM 2378 N N . ILE A 1 297 ? -20.766 15.32 11.062 1 96.06 297 ILE A N 1
ATOM 2379 C CA . ILE A 1 297 ? -20.016 16.516 10.711 1 96.06 297 ILE A CA 1
ATOM 2380 C C . ILE A 1 297 ? -20.406 17.672 11.641 1 96.06 297 ILE A C 1
ATOM 2382 O O . ILE A 1 297 ? -19.547 18.438 12.078 1 96.06 297 ILE A O 1
ATOM 2386 N N . ASN A 1 298 ? -21.641 17.734 11.945 1 94.5 298 ASN A N 1
ATOM 2387 C CA . ASN A 1 298 ? -22.156 18.797 12.797 1 94.5 298 ASN A CA 1
ATOM 2388 C C . ASN A 1 298 ? -21.797 18.562 14.258 1 94.5 298 ASN A C 1
ATOM 2390 O O . ASN A 1 298 ? -21.812 19.5 15.062 1 94.5 298 ASN A O 1
ATOM 2394 N N . GLY A 1 299 ? -21.531 17.484 14.539 1 95.19 299 GLY A N 1
ATOM 2395 C CA . GLY A 1 299 ? -21.281 17.125 15.922 1 95.19 299 GLY A CA 1
ATOM 2396 C C . GLY A 1 299 ? -22.422 16.359 16.562 1 95.19 299 GLY A C 1
ATOM 2397 O O . GLY A 1 299 ? -23.516 16.906 16.734 1 95.19 299 GLY A O 1
ATOM 2398 N N . ASP A 1 300 ? -22.266 15.141 16.766 1 96.25 300 ASP A N 1
ATOM 2399 C CA . ASP A 1 300 ? -23.203 14.227 17.422 1 96.25 300 ASP A CA 1
ATOM 2400 C C . ASP A 1 300 ? -22.469 13.172 18.234 1 96.25 300 ASP A C 1
ATOM 2402 O O . ASP A 1 300 ? -21.625 12.445 17.703 1 96.25 300 ASP A O 1
ATOM 2406 N N . TYR A 1 301 ? -22.844 13.086 19.484 1 96.88 301 TYR A N 1
ATOM 2407 C CA . TYR A 1 301 ? -22.125 12.211 20.406 1 96.88 301 TYR A CA 1
ATOM 2408 C C . TYR A 1 301 ? -22.234 10.758 19.969 1 96.88 301 TYR A C 1
ATOM 2410 O O . TYR A 1 301 ? -21.484 9.898 20.453 1 96.88 301 TYR A O 1
ATOM 2418 N N . THR A 1 302 ? -23.125 10.406 19.094 1 96.19 302 THR A N 1
ATOM 2419 C CA . THR A 1 302 ? -23.391 9.016 18.75 1 96.19 302 THR A CA 1
ATOM 2420 C C . THR A 1 302 ? -22.734 8.648 17.422 1 96.19 302 THR A C 1
ATOM 2422 O O . THR A 1 302 ? -22.797 7.5 16.984 1 96.19 302 THR A O 1
ATOM 2425 N N . ALA A 1 303 ? -22.141 9.641 16.828 1 96.44 303 ALA A N 1
ATOM 2426 C CA . ALA A 1 303 ? -21.641 9.406 15.477 1 96.44 303 ALA A CA 1
ATOM 2427 C C . ALA A 1 303 ? -20.141 9.703 15.398 1 96.44 303 ALA A C 1
ATOM 2429 O O . ALA A 1 303 ? -19.672 10.688 15.969 1 96.44 303 ALA A O 1
ATOM 2430 N N . ASN A 1 304 ? -19.406 8.82 14.766 1 97.94 304 ASN A N 1
ATOM 2431 C CA . ASN A 1 304 ? -17.984 9.008 14.484 1 97.94 304 ASN A CA 1
ATOM 2432 C C . ASN A 1 304 ? -17.781 9.805 13.195 1 97.94 304 ASN A C 1
ATOM 2434 O O . ASN A 1 304 ? -18.141 9.344 12.109 1 97.94 304 ASN A O 1
ATOM 2438 N N . PRO A 1 305 ? -17.219 10.953 13.297 1 98 305 PRO A N 1
ATOM 2439 C CA . PRO A 1 305 ? -17.078 11.797 12.109 1 98 305 PRO A CA 1
ATOM 2440 C C . PRO A 1 305 ? -16.078 11.234 11.102 1 98 305 PRO A C 1
ATOM 2442 O O . PRO A 1 305 ? -15.984 11.734 9.977 1 98 305 PRO A O 1
ATOM 2445 N N . PHE A 1 306 ? -15.32 10.219 11.422 1 98.44 306 PHE A N 1
ATOM 2446 C CA . PHE A 1 306 ? -14.328 9.633 10.531 1 98.44 306 PHE A CA 1
ATOM 2447 C C . PHE A 1 306 ? -14.805 8.289 9.992 1 98.44 306 PHE A C 1
ATOM 2449 O O . PHE A 1 306 ? -14.016 7.508 9.461 1 98.44 306 PHE A O 1
ATOM 2456 N N . ASN A 1 307 ? -16.078 7.953 10.25 1 98.38 307 ASN A N 1
ATOM 2457 C CA . ASN A 1 307 ? -16.719 6.766 9.688 1 98.38 307 ASN A CA 1
ATOM 2458 C C . ASN A 1 307 ? -17.188 7 8.258 1 98.38 307 ASN A C 1
ATOM 2460 O O . ASN A 1 307 ? -18.344 7.316 8.023 1 98.38 307 ASN A O 1
ATOM 2464 N N . PHE A 1 308 ? -16.328 6.832 7.332 1 98.44 308 PHE A N 1
ATOM 2465 C CA . PHE A 1 308 ? -16.625 7.027 5.922 1 98.44 308 PHE A CA 1
ATOM 2466 C C . PHE A 1 308 ? -17.344 5.805 5.348 1 98.44 308 PHE A C 1
ATOM 2468 O O . PHE A 1 308 ? -16.703 4.84 4.934 1 98.44 308 PHE A O 1
ATOM 2475 N N . GLN A 1 309 ? -18.562 5.93 5.18 1 97.81 309 GLN A N 1
ATOM 2476 C CA . GLN A 1 309 ? -19.391 4.805 4.773 1 97.81 309 GLN A CA 1
ATOM 2477 C C . GLN A 1 309 ? -19.734 4.875 3.287 1 97.81 309 GLN A C 1
ATOM 2479 O O . GLN A 1 309 ? -19.531 5.914 2.65 1 97.81 309 GLN A O 1
ATOM 2484 N N . HIS A 1 310 ? -20.266 3.766 2.76 1 97.25 310 HIS A N 1
ATOM 2485 C CA . HIS A 1 310 ? -20.562 3.695 1.331 1 97.25 310 HIS A CA 1
ATOM 2486 C C . HIS A 1 310 ? -22 4.094 1.039 1 97.25 310 HIS A C 1
ATOM 2488 O O . HIS A 1 310 ? -22.328 4.453 -0.093 1 97.25 310 HIS A O 1
ATOM 2494 N N . PHE A 1 311 ? -22.922 3.951 2.014 1 97.44 311 PHE A N 1
ATOM 2495 C CA . PHE A 1 311 ? -24.344 4.277 1.878 1 97.44 311 PHE A CA 1
ATOM 2496 C C . PHE A 1 311 ? -24.938 3.598 0.651 1 97.44 311 PHE A C 1
ATOM 2498 O O . PHE A 1 311 ? -25.75 4.191 -0.056 1 97.44 311 PHE A O 1
ATOM 2505 N N . ASN A 1 312 ? -24.344 2.418 0.327 1 96.5 312 ASN A N 1
ATOM 2506 C CA . ASN A 1 312 ? -24.797 1.572 -0.775 1 96.5 312 ASN A CA 1
ATOM 2507 C C . ASN A 1 312 ? -24.578 2.25 -2.125 1 96.5 312 ASN A C 1
ATOM 2509 O O . ASN A 1 312 ? -25.422 2.152 -3.016 1 96.5 312 ASN A O 1
ATOM 2513 N N . MET A 1 313 ? -23.562 3.047 -2.17 1 97 313 MET A N 1
ATOM 2514 C CA . MET A 1 313 ? -23.141 3.602 -3.449 1 97 313 MET A CA 1
ATOM 2515 C C . MET A 1 313 ? -22.906 2.494 -4.469 1 97 313 MET A C 1
ATOM 2517 O O . MET A 1 313 ? -22.188 1.529 -4.195 1 97 313 MET A O 1
ATOM 2521 N N . SER A 1 314 ? -23.547 2.596 -5.668 1 96.94 314 SER A N 1
ATOM 2522 C CA . SER A 1 314 ? -23.438 1.539 -6.668 1 96.94 314 SER A CA 1
ATOM 2523 C C . SER A 1 314 ? -22.547 1.96 -7.828 1 96.94 314 SER A C 1
ATOM 2525 O O . SER A 1 314 ? -21.953 1.113 -8.5 1 96.94 314 SER A O 1
ATOM 2527 N N . CYS A 1 315 ? -22.516 3.258 -8.031 1 97.38 315 CYS A N 1
ATOM 2528 C CA . CYS A 1 315 ? -21.719 3.758 -9.148 1 97.38 315 CYS A CA 1
ATOM 2529 C C . CYS A 1 315 ? -21.219 5.168 -8.867 1 97.38 315 CYS A C 1
ATOM 2531 O O . CYS A 1 315 ? -21.922 5.984 -8.281 1 97.38 315 CYS A O 1
ATOM 2533 N N . ILE A 1 316 ? -20 5.445 -9.234 1 97.44 316 ILE A N 1
ATOM 2534 C CA . ILE A 1 316 ? -19.422 6.781 -9.102 1 97.44 316 ILE A CA 1
ATOM 2535 C C . ILE A 1 316 ? -18.547 7.094 -10.305 1 97.44 316 ILE A C 1
ATOM 2537 O O . ILE A 1 316 ? -17.828 6.223 -10.805 1 97.44 316 ILE A O 1
ATOM 2541 N N . THR A 1 317 ? -18.672 8.312 -10.828 1 96.31 317 THR A N 1
ATOM 2542 C CA . THR A 1 317 ? -17.875 8.727 -11.977 1 96.31 317 THR A CA 1
ATOM 2543 C C . THR A 1 317 ? -17.453 10.188 -11.836 1 96.31 317 THR A C 1
ATOM 2545 O O . THR A 1 317 ? -18.188 11.008 -11.305 1 96.31 317 THR A O 1
ATOM 2548 N N . LEU A 1 318 ? -16.266 10.453 -12.172 1 95.69 318 LEU A N 1
ATOM 2549 C CA . LEU A 1 318 ? -15.734 11.812 -12.266 1 95.69 318 LEU A CA 1
ATOM 2550 C C . LEU A 1 318 ? -15.477 12.195 -13.719 1 95.69 318 LEU A C 1
ATOM 2552 O O . LEU A 1 318 ? -14.789 11.477 -14.445 1 95.69 318 LEU A O 1
ATOM 2556 N N . LYS A 1 319 ? -16.062 13.242 -14.109 1 94.3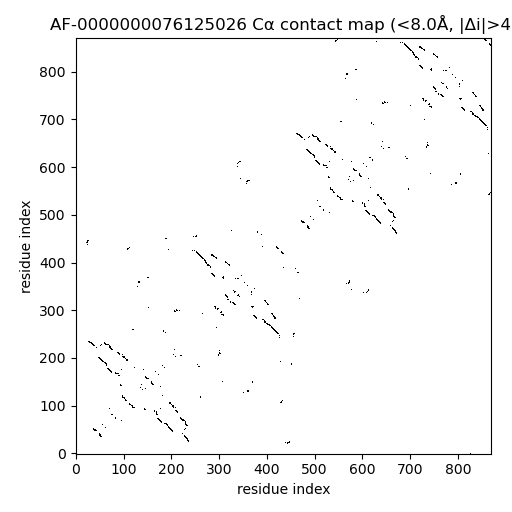8 319 LYS A N 1
ATOM 2557 C CA . LYS A 1 319 ? -15.898 13.742 -15.477 1 94.38 319 LYS A CA 1
ATOM 2558 C C . LYS A 1 319 ? -15.148 15.07 -15.492 1 94.38 319 LYS A C 1
ATOM 2560 O O . LYS A 1 319 ? -15.367 15.93 -14.633 1 94.38 319 LYS A O 1
ATOM 2565 N N . VAL A 1 320 ? -14.242 15.172 -16.375 1 91.56 320 VAL A N 1
ATOM 2566 C CA . VAL A 1 320 ? -13.555 16.438 -16.641 1 91.56 320 VAL A CA 1
ATOM 2567 C C . VAL A 1 320 ? -13.852 16.891 -18.062 1 91.56 320 VAL A C 1
ATOM 2569 O O . VAL A 1 320 ? -13.594 16.172 -19.031 1 91.56 320 VAL A O 1
ATOM 2572 N N . ASN A 1 321 ? -14.383 18.031 -18.141 1 90.62 321 ASN A N 1
ATOM 2573 C CA . ASN A 1 321 ? -14.797 18.578 -19.438 1 90.62 321 ASN A CA 1
ATOM 2574 C C . ASN A 1 321 ? -15.672 17.594 -20.203 1 90.62 321 ASN A C 1
ATOM 2576 O O . ASN A 1 321 ? -15.461 17.359 -21.391 1 90.62 321 ASN A O 1
ATOM 2580 N N . GLY A 1 322 ? -16.438 16.891 -19.5 1 89.06 322 GLY A N 1
ATOM 2581 C CA . GLY A 1 322 ? -17.422 16.016 -20.109 1 89.06 322 GLY A CA 1
ATOM 2582 C C . GLY A 1 322 ? -16.906 14.617 -20.359 1 89.06 322 GLY A C 1
ATOM 2583 O O . GLY A 1 322 ? -17.656 13.742 -20.781 1 89.06 322 GLY A O 1
ATOM 2584 N N . VAL A 1 323 ? -15.68 14.398 -20.094 1 87.94 323 VAL A N 1
ATOM 2585 C CA . VAL A 1 323 ? -15.086 13.094 -20.359 1 87.94 323 VAL A CA 1
ATOM 2586 C C . VAL A 1 323 ? -14.781 12.383 -19.047 1 87.94 323 VAL A C 1
ATOM 2588 O O . VAL A 1 323 ? -14.242 13 -18.109 1 87.94 323 VAL A O 1
ATOM 2591 N N . GLU A 1 324 ? -15.086 11.133 -19.062 1 89.5 324 GLU A N 1
ATOM 2592 C CA . GLU A 1 324 ? -14.805 10.352 -17.859 1 89.5 324 GLU A CA 1
ATOM 2593 C C . GLU A 1 324 ? -13.305 10.148 -17.672 1 89.5 324 GLU A C 1
ATOM 2595 O O . GLU A 1 324 ? -12.594 9.789 -18.609 1 89.5 324 GLU A O 1
ATOM 2600 N N . VAL A 1 325 ? -12.852 10.352 -16.484 1 86.62 325 VAL A N 1
ATOM 2601 C CA . VAL A 1 325 ? -11.422 10.312 -16.172 1 86.62 325 VAL A CA 1
ATOM 2602 C C . VAL A 1 325 ? -10.875 8.906 -16.422 1 86.62 325 VAL A C 1
ATOM 2604 O O . VAL A 1 325 ? -9.773 8.75 -16.953 1 86.62 325 VAL A O 1
ATOM 2607 N N . TYR A 1 326 ? -11.562 7.855 -16.078 1 84 326 TYR A N 1
ATOM 2608 C CA . TYR A 1 326 ? -11.062 6.496 -16.25 1 84 326 TYR A CA 1
ATOM 2609 C C . TYR A 1 326 ? -11.844 5.766 -17.344 1 84 326 TYR A C 1
ATOM 2611 O O . TYR A 1 326 ? -11.828 4.535 -17.406 1 84 326 TYR A O 1
ATOM 2619 N N . GLY A 1 327 ? -12.469 6.441 -18.141 1 80.06 327 GLY A N 1
ATOM 2620 C CA . GLY A 1 327 ? -13.141 5.891 -19.297 1 80.06 327 GLY A CA 1
ATOM 2621 C C . GLY A 1 327 ? -14.469 5.227 -18.969 1 80.06 327 GLY A C 1
ATOM 2622 O O . GLY A 1 327 ? -15.367 5.156 -19.812 1 80.06 327 GLY A O 1
ATOM 2623 N N . SER A 1 328 ? -14.531 4.594 -17.859 1 85.5 328 SER A N 1
ATOM 2624 C CA . SER A 1 328 ? -15.773 3.957 -17.422 1 85.5 328 SER A CA 1
ATOM 2625 C C . SER A 1 328 ? -16.078 4.262 -15.969 1 85.5 328 SER A C 1
ATOM 2627 O O . SER A 1 328 ? -15.156 4.527 -15.18 1 85.5 328 SER A O 1
ATOM 2629 N N . PRO A 1 329 ? -17.375 4.23 -15.75 1 91.38 329 PRO A N 1
ATOM 2630 C CA . PRO A 1 329 ? -17.734 4.438 -14.344 1 91.38 329 PRO A CA 1
ATOM 2631 C C . PRO A 1 329 ? -17.25 3.314 -13.438 1 91.38 329 PRO A C 1
ATOM 2633 O O . PRO A 1 329 ? -17.016 2.197 -13.906 1 91.38 329 PRO A O 1
ATOM 2636 N N . LEU A 1 330 ? -17.047 3.707 -12.25 1 95 330 LEU A N 1
ATOM 2637 C CA . LEU A 1 330 ? -16.672 2.721 -11.242 1 95 330 LEU A CA 1
ATOM 2638 C C . LEU A 1 330 ? -17.906 2.104 -10.594 1 95 330 LEU A C 1
ATOM 2640 O O . LEU A 1 330 ? -18.609 2.773 -9.844 1 95 330 LEU A O 1
ATOM 2644 N N . ASN A 1 331 ? -18.141 0.848 -10.898 1 94.88 331 ASN A N 1
ATOM 2645 C CA . ASN A 1 331 ? -19.281 0.125 -10.336 1 94.88 331 ASN A CA 1
ATOM 2646 C C . ASN A 1 331 ? -18.875 -0.684 -9.109 1 94.88 331 ASN A C 1
ATOM 2648 O O . ASN A 1 331 ? -17.797 -1.293 -9.086 1 94.88 331 ASN A O 1
ATOM 2652 N N . MET A 1 332 ? -19.703 -0.573 -8.117 1 96.12 332 MET A N 1
ATOM 2653 C CA . MET A 1 332 ? -19.422 -1.27 -6.867 1 96.12 332 MET A CA 1
ATOM 2654 C C . MET A 1 332 ? -20.688 -1.908 -6.301 1 96.12 332 MET A C 1
ATOM 2656 O O . MET A 1 332 ? -21.797 -1.461 -6.594 1 96.12 332 MET A O 1
ATOM 2660 N N . ASP A 1 333 ? -20.547 -2.955 -5.609 1 95.94 333 ASP A N 1
ATOM 2661 C CA . ASP A 1 333 ? -21.594 -3.645 -4.875 1 95.94 333 ASP A CA 1
ATOM 2662 C C . ASP A 1 333 ? -21.172 -3.943 -3.439 1 95.94 333 ASP A C 1
ATOM 2664 O O . ASP A 1 333 ? -20.312 -4.797 -3.211 1 95.94 333 ASP A O 1
ATOM 2668 N N . PHE A 1 334 ? -21.812 -3.268 -2.492 1 94.5 334 PHE A N 1
ATOM 2669 C CA . PHE A 1 334 ? -21.438 -3.4 -1.091 1 94.5 334 PHE A CA 1
ATOM 2670 C C . PHE A 1 334 ? -22.375 -4.359 -0.365 1 94.5 334 PHE A C 1
ATOM 2672 O O . PHE A 1 334 ? -22.375 -4.422 0.866 1 94.5 334 PHE A O 1
ATOM 2679 N N . SER A 1 335 ? -23.125 -5.016 -1.166 1 91.5 335 SER A N 1
ATOM 2680 C CA . SER A 1 335 ? -24 -6.031 -0.576 1 91.5 335 SER A CA 1
ATOM 2681 C C . SER A 1 335 ? -23.188 -7.262 -0.151 1 91.5 335 SER A C 1
ATOM 2683 O O . SER A 1 335 ? -21.984 -7.168 0.097 1 91.5 335 SER A O 1
ATOM 2685 N N . ASN A 1 336 ? -23.828 -8.328 -0.012 1 85.56 336 ASN A N 1
ATOM 2686 C CA . ASN A 1 336 ? -23.188 -9.547 0.46 1 85.56 336 ASN A CA 1
ATOM 2687 C C . ASN A 1 336 ? -22.109 -10.016 -0.511 1 85.56 336 ASN A C 1
ATOM 2689 O O . ASN A 1 336 ? -21.188 -10.742 -0.122 1 85.56 336 ASN A O 1
ATOM 2693 N N . ASN A 1 337 ? -22.094 -9.57 -1.75 1 86 337 ASN A N 1
ATOM 2694 C CA . ASN A 1 337 ? -21.109 -9.984 -2.738 1 86 337 ASN A CA 1
ATOM 2695 C C . ASN A 1 337 ? -19.797 -9.219 -2.582 1 86 337 ASN A C 1
ATOM 2697 O O . ASN A 1 337 ? -18.75 -9.695 -3.004 1 86 337 ASN A O 1
ATOM 2701 N N . ARG A 1 338 ? -19.844 -8.094 -1.987 1 90.19 338 ARG A N 1
ATOM 2702 C CA . ARG A 1 338 ? -18.656 -7.293 -1.682 1 90.19 338 ARG A CA 1
ATOM 2703 C C . ARG A 1 338 ? -17.812 -7.062 -2.93 1 90.19 338 ARG A C 1
ATOM 2705 O O . ARG A 1 338 ? -16.609 -7.293 -2.918 1 90.19 338 ARG A O 1
ATOM 2712 N N . ASN A 1 339 ? -18.469 -6.668 -4.008 1 94 339 ASN A N 1
ATOM 2713 C CA . ASN A 1 339 ? -17.781 -6.41 -5.27 1 94 339 ASN A CA 1
ATOM 2714 C C . ASN A 1 339 ? -17.344 -4.957 -5.379 1 94 339 ASN A C 1
ATOM 2716 O O . ASN A 1 339 ? -18.078 -4.109 -5.875 1 94 339 ASN A O 1
ATOM 2720 N N . TYR A 1 340 ? -16.203 -4.652 -4.832 1 96.75 340 TYR A N 1
ATOM 2721 C CA . TYR A 1 340 ? -15.648 -3.301 -4.895 1 96.75 340 TYR A CA 1
ATOM 2722 C C . TYR A 1 340 ? -14.125 -3.336 -4.957 1 96.75 340 TYR A C 1
ATOM 2724 O O . TYR A 1 340 ? -13.461 -2.398 -4.512 1 96.75 340 TYR A O 1
ATOM 2732 N N . THR A 1 341 ? -13.547 -4.383 -5.504 1 95.94 341 THR A N 1
ATOM 2733 C CA . THR A 1 341 ? -12.109 -4.602 -5.539 1 95.94 341 THR A CA 1
ATOM 2734 C C . THR A 1 341 ? -11.43 -3.574 -6.434 1 95.94 341 THR A C 1
ATOM 2736 O O . THR A 1 341 ? -10.328 -3.102 -6.125 1 95.94 341 THR A O 1
ATOM 2739 N N . ALA A 1 342 ? -12.078 -3.223 -7.5 1 94.38 342 ALA A N 1
ATOM 2740 C CA . ALA A 1 342 ? -11.492 -2.248 -8.422 1 94.38 342 ALA A CA 1
ATOM 2741 C C . ALA A 1 342 ? -11.25 -0.912 -7.723 1 94.38 342 ALA A C 1
ATOM 2743 O O . ALA A 1 342 ? -10.203 -0.291 -7.902 1 94.38 342 ALA A O 1
ATOM 2744 N N . ALA A 1 343 ? -12.234 -0.49 -6.953 1 96.38 343 ALA A N 1
ATOM 2745 C CA . ALA A 1 343 ? -12.094 0.751 -6.195 1 96.38 343 ALA A CA 1
ATOM 2746 C C . ALA A 1 343 ? -10.992 0.63 -5.148 1 96.38 343 ALA A C 1
ATOM 2748 O O . ALA A 1 343 ? -10.227 1.572 -4.93 1 96.38 343 ALA A O 1
ATOM 2749 N N . TYR A 1 344 ? -10.977 -0.538 -4.551 1 96.31 344 TYR A N 1
ATOM 2750 C CA . TYR A 1 344 ? -9.977 -0.838 -3.535 1 96.31 344 TYR A CA 1
ATOM 2751 C C . TYR A 1 344 ? -8.57 -0.779 -4.125 1 96.31 344 TYR A C 1
ATOM 2753 O O . TYR A 1 344 ? -7.664 -0.182 -3.537 1 96.31 344 TYR A O 1
ATOM 2761 N N . VAL A 1 345 ? -8.32 -1.29 -5.266 1 95.75 345 VAL A N 1
ATOM 2762 C CA . VAL A 1 345 ? -7.023 -1.303 -5.941 1 95.75 345 VAL A CA 1
ATOM 2763 C C . VAL A 1 345 ? -6.629 0.12 -6.328 1 95.75 345 VAL A C 1
ATOM 2765 O O . VAL A 1 345 ? -5.477 0.523 -6.141 1 95.75 345 VAL A O 1
ATOM 2768 N N . ARG A 1 346 ? -7.527 0.826 -6.832 1 93.19 346 ARG A N 1
ATOM 2769 C CA . ARG A 1 346 ? -7.266 2.201 -7.246 1 93.19 346 ARG A CA 1
ATOM 2770 C C . ARG A 1 346 ? -6.762 3.037 -6.074 1 93.19 346 ARG A C 1
ATOM 2772 O O . ARG A 1 346 ? -5.922 3.922 -6.254 1 93.19 346 ARG A O 1
ATOM 2779 N N . LEU A 1 347 ? -7.312 2.818 -4.91 1 95.5 347 LEU A N 1
ATOM 2780 C CA . LEU A 1 347 ? -6.879 3.52 -3.705 1 95.5 347 LEU A CA 1
ATOM 2781 C C . LEU A 1 347 ? -5.375 3.365 -3.5 1 95.5 347 LEU A C 1
ATOM 2783 O O . LEU A 1 347 ? -4.668 4.355 -3.293 1 95.5 347 LEU A O 1
ATOM 2787 N N . PHE A 1 348 ? -4.859 2.205 -3.594 1 94.25 348 PHE A N 1
ATOM 2788 C CA . PHE A 1 348 ? -3.449 1.933 -3.352 1 94.25 348 PHE A CA 1
ATOM 2789 C C . PHE A 1 348 ? -2.592 2.465 -4.492 1 94.25 348 PHE A C 1
ATOM 2791 O O . PHE A 1 348 ? -1.469 2.924 -4.273 1 94.25 348 PHE A O 1
ATOM 2798 N N . GLU A 1 349 ? -3.096 2.377 -5.66 1 90.81 349 GLU A N 1
ATOM 2799 C CA . GLU A 1 349 ? -2.365 2.879 -6.82 1 90.81 349 GLU A CA 1
ATOM 2800 C C . GLU A 1 349 ? -2.135 4.383 -6.715 1 90.81 349 GLU A C 1
ATOM 2802 O O . GLU A 1 349 ? -1.007 4.855 -6.879 1 90.81 349 GLU A O 1
ATOM 2807 N N . ILE A 1 350 ? -3.162 5.023 -6.422 1 89.81 350 ILE A N 1
ATOM 2808 C CA . ILE A 1 350 ? -3.111 6.48 -6.43 1 89.81 350 ILE A CA 1
ATOM 2809 C C . ILE A 1 350 ? -2.361 6.98 -5.199 1 89.81 350 ILE A C 1
ATOM 2811 O O . ILE A 1 350 ? -1.694 8.016 -5.246 1 89.81 350 ILE A O 1
ATOM 2815 N N . CYS A 1 351 ? -2.412 6.266 -4.117 1 91 351 CYS A N 1
ATOM 2816 C CA . CYS A 1 351 ? -1.692 6.648 -2.908 1 91 351 CYS A CA 1
ATOM 2817 C C . CYS A 1 351 ? -0.24 6.191 -2.971 1 91 351 CYS A C 1
ATOM 2819 O O . CYS A 1 351 ? 0.492 6.297 -1.984 1 91 351 CYS A O 1
ATOM 2821 N N . ASP A 1 352 ? 0.174 5.668 -4.055 1 87.69 352 ASP A N 1
ATOM 2822 C CA . ASP A 1 352 ? 1.552 5.273 -4.332 1 87.69 352 ASP A CA 1
ATOM 2823 C C . ASP A 1 352 ? 2.008 4.164 -3.387 1 87.69 352 ASP A C 1
ATOM 2825 O O . ASP A 1 352 ? 3.09 4.246 -2.803 1 87.69 352 ASP A O 1
ATOM 2829 N N . LYS A 1 353 ? 1.157 3.26 -3.162 1 90.75 353 LYS A N 1
ATOM 2830 C CA . LYS A 1 353 ? 1.475 2.115 -2.312 1 90.75 353 LYS A CA 1
ATOM 2831 C C . LYS A 1 353 ? 1.444 0.814 -3.109 1 90.75 353 LYS A C 1
ATOM 2833 O O . LYS A 1 353 ? 1.931 -0.217 -2.641 1 90.75 353 LYS A O 1
ATOM 2838 N N . TRP A 1 354 ? 0.978 0.919 -4.309 1 88.38 354 TRP A N 1
ATOM 2839 C CA . TRP A 1 354 ? 0.728 -0.277 -5.105 1 88.38 354 TRP A CA 1
ATOM 2840 C C . TRP A 1 354 ? 2.037 -0.947 -5.508 1 88.38 354 TRP A C 1
ATOM 2842 O O . TRP A 1 354 ? 2.961 -0.284 -5.984 1 88.38 354 TRP A O 1
ATOM 2852 N N . GLN A 1 355 ? 2.115 -2.266 -5.316 1 87.06 355 GLN A N 1
ATOM 2853 C CA . GLN A 1 355 ? 3.256 -3.102 -5.672 1 87.06 355 GLN A CA 1
ATOM 2854 C C . GLN A 1 355 ? 4.504 -2.691 -4.895 1 87.06 355 GLN A C 1
ATOM 2856 O O . GLN A 1 355 ? 5.609 -2.699 -5.438 1 87.06 355 GLN A O 1
ATOM 2861 N N . LYS A 1 356 ? 4.301 -2.119 -3.836 1 87.62 356 LYS A N 1
ATOM 2862 C CA . LYS A 1 356 ? 5.375 -1.813 -2.896 1 87.62 356 LYS A CA 1
ATOM 2863 C C . LYS A 1 356 ? 5.203 -2.592 -1.595 1 87.62 356 LYS A C 1
ATOM 2865 O O . LYS A 1 356 ? 4.098 -3.02 -1.261 1 87.62 356 LYS A O 1
ATOM 2870 N N . ASP A 1 357 ? 6.336 -2.797 -1.011 1 87.75 357 ASP A N 1
ATOM 2871 C CA . ASP A 1 357 ? 6.293 -3.523 0.255 1 87.75 357 ASP A CA 1
ATOM 2872 C C . ASP A 1 357 ? 5.828 -2.619 1.393 1 87.75 357 ASP A C 1
ATOM 2874 O O . ASP A 1 357 ? 6.535 -2.447 2.387 1 87.75 357 ASP A O 1
ATOM 2878 N N . THR A 1 358 ? 4.715 -1.979 1.134 1 91.06 358 THR A N 1
ATOM 2879 C CA . THR A 1 358 ? 4.059 -1.09 2.086 1 91.06 358 THR A CA 1
ATOM 2880 C C . THR A 1 358 ? 2.543 -1.13 1.906 1 91.06 358 THR A C 1
ATOM 2882 O O . THR A 1 358 ? 2.033 -1.852 1.047 1 91.06 358 THR A O 1
ATOM 2885 N N . GLY A 1 359 ? 1.771 -0.448 2.805 1 92.31 359 GLY A N 1
ATOM 2886 C CA . GLY A 1 359 ? 0.318 -0.408 2.732 1 92.31 359 GLY A CA 1
ATOM 2887 C C . GLY A 1 359 ? -0.284 0.772 3.469 1 92.31 359 GLY A C 1
ATOM 2888 O O . GLY A 1 359 ? 0.426 1.713 3.83 1 92.31 359 GLY A O 1
ATOM 2889 N N . LEU A 1 360 ? -1.639 0.731 3.527 1 94.81 360 LEU A N 1
ATOM 2890 C CA . LEU A 1 360 ? -2.383 1.797 4.188 1 94.81 360 LEU A CA 1
ATOM 2891 C C . LEU A 1 360 ? -3.049 1.284 5.461 1 94.81 360 LEU A C 1
ATOM 2893 O O . LEU A 1 360 ? -3.748 2.033 6.148 1 94.81 360 LEU A O 1
ATOM 2897 N N . ASN A 1 361 ? -2.809 0.062 5.773 1 95.44 361 ASN A N 1
ATOM 2898 C CA . ASN A 1 361 ? -3.477 -0.579 6.898 1 95.44 361 ASN A CA 1
ATOM 2899 C C . ASN A 1 361 ? -4.992 -0.583 6.727 1 95.44 361 ASN A C 1
ATOM 2901 O O . ASN A 1 361 ? -5.734 -0.366 7.688 1 95.44 361 ASN A O 1
ATOM 2905 N N . ILE A 1 362 ? -5.477 -0.581 5.527 1 96.81 362 ILE A N 1
ATOM 2906 C CA . ILE A 1 362 ? -6.879 -0.726 5.152 1 96.81 362 ILE A CA 1
ATOM 2907 C C . ILE A 1 362 ? -7.078 -2.049 4.414 1 96.81 362 ILE A C 1
ATOM 2909 O O . ILE A 1 362 ? -6.621 -2.211 3.281 1 96.81 362 ILE A O 1
ATOM 2913 N N . SER A 1 363 ? -7.656 -2.939 5.086 1 96 363 SER A N 1
ATOM 2914 C CA . SER A 1 363 ? -7.961 -4.223 4.461 1 96 363 SER A CA 1
ATOM 2915 C C . SER A 1 363 ? -9.156 -4.105 3.516 1 96 363 SER A C 1
ATOM 2917 O O . SER A 1 363 ? -9.852 -3.09 3.508 1 96 363 SER A O 1
ATOM 2919 N N . LEU A 1 364 ? -9.352 -5.133 2.699 1 96.06 364 LEU A N 1
ATOM 2920 C CA . LEU A 1 364 ? -10.5 -5.184 1.81 1 96.06 364 LEU A CA 1
ATOM 2921 C C . LEU A 1 364 ? -11.805 -5.086 2.6 1 96.06 364 LEU A C 1
ATOM 2923 O O . LEU A 1 364 ? -12.742 -4.406 2.178 1 96.06 364 LEU A O 1
ATOM 2927 N N . ASN A 1 365 ? -11.867 -5.746 3.713 1 94.56 365 ASN A N 1
ATOM 2928 C CA . ASN A 1 365 ? -13.031 -5.676 4.586 1 94.56 365 ASN A CA 1
ATOM 2929 C C . ASN A 1 365 ? -13.227 -4.27 5.152 1 94.56 365 ASN A C 1
ATOM 2931 O O . ASN A 1 365 ? -14.344 -3.762 5.195 1 94.56 365 ASN A O 1
ATOM 2935 N N . ASP A 1 366 ? -12.141 -3.604 5.566 1 96.44 366 ASP A N 1
ATOM 2936 C CA . ASP A 1 366 ? -12.195 -2.24 6.086 1 96.44 366 ASP A CA 1
ATOM 2937 C C . ASP A 1 366 ? -12.773 -1.281 5.047 1 96.44 366 ASP A C 1
ATOM 2939 O O . ASP A 1 366 ? -13.539 -0.38 5.387 1 96.44 366 ASP A O 1
ATOM 2943 N N . PHE A 1 367 ? -12.375 -1.485 3.811 1 97.56 367 PHE A N 1
ATOM 2944 C CA . PHE A 1 367 ? -12.789 -0.613 2.719 1 97.56 367 PHE A CA 1
ATOM 2945 C C . PHE A 1 367 ? -14.312 -0.555 2.627 1 97.56 367 PHE A C 1
ATOM 2947 O O . PHE A 1 367 ? -14.883 0.506 2.363 1 97.56 367 PHE A O 1
ATOM 2954 N N . GLY A 1 368 ? -14.961 -1.623 2.879 1 96.25 368 GLY A N 1
ATOM 2955 C CA . GLY A 1 368 ? -16.406 -1.659 2.816 1 96.25 368 GLY A CA 1
ATOM 2956 C C . GLY A 1 368 ? -17.078 -1.274 4.125 1 96.25 368 GLY A C 1
ATOM 2957 O O . GLY A 1 368 ? -18.297 -1.18 4.203 1 96.25 368 GLY A O 1
ATOM 2958 N N . ASN A 1 369 ? -16.234 -1.136 5.16 1 96 369 ASN A N 1
ATOM 2959 C CA . ASN A 1 369 ? -16.781 -0.9 6.492 1 96 369 ASN A CA 1
ATOM 2960 C C . ASN A 1 369 ? -16.109 0.28 7.18 1 96 369 ASN A C 1
ATOM 2962 O O . ASN A 1 369 ? -15.438 0.108 8.195 1 96 369 ASN A O 1
ATOM 2966 N N . GLY A 1 370 ? -16.375 1.508 6.672 1 96.88 370 GLY A N 1
ATOM 2967 C CA . GLY A 1 370 ? -15.953 2.697 7.391 1 96.88 370 GLY A CA 1
ATOM 2968 C C . GLY A 1 370 ? -14.742 3.369 6.77 1 96.88 370 GLY A C 1
ATOM 2969 O O . GLY A 1 370 ? -14.312 4.434 7.223 1 96.88 370 GLY A O 1
ATOM 2970 N N . TYR A 1 371 ? -14.117 2.727 5.781 1 98.19 371 TYR A N 1
ATOM 2971 C CA . TYR A 1 371 ? -12.961 3.301 5.105 1 98.19 371 TYR A CA 1
ATOM 2972 C C . TYR A 1 371 ? -13.164 3.338 3.598 1 98.19 371 TYR A C 1
ATOM 2974 O O . TYR A 1 371 ? -12.266 2.984 2.832 1 98.19 371 TYR A O 1
ATOM 2982 N N . THR A 1 372 ? -14.367 3.658 3.18 1 98.25 372 THR A N 1
ATOM 2983 C CA . THR A 1 372 ? -14.68 3.746 1.756 1 98.25 372 THR A CA 1
ATOM 2984 C C . THR A 1 372 ? -14.188 5.066 1.176 1 98.25 372 THR A C 1
ATOM 2986 O O . THR A 1 372 ? -14.859 6.094 1.294 1 98.25 372 THR A O 1
ATOM 2989 N N . PHE A 1 373 ? -13.039 5.059 0.611 1 98.25 373 PHE A N 1
ATOM 2990 C CA . PHE A 1 373 ? -12.445 6.203 -0.067 1 98.25 373 PHE A CA 1
ATOM 2991 C C . PHE A 1 373 ? -12.359 5.961 -1.569 1 98.25 373 PHE A C 1
ATOM 2993 O O . PHE A 1 373 ? -11.719 5.008 -2.014 1 98.25 373 PHE A O 1
ATOM 3000 N N . ILE A 1 374 ? -13.016 6.758 -2.299 1 98.12 374 ILE A N 1
ATOM 3001 C CA . ILE A 1 374 ? -12.93 6.664 -3.752 1 98.12 374 ILE A CA 1
ATOM 3002 C C . ILE A 1 374 ? -11.945 7.703 -4.285 1 98.12 374 ILE A C 1
ATOM 3004 O O . ILE A 1 374 ? -12.094 8.898 -4.023 1 98.12 374 ILE A O 1
ATOM 3008 N N . VAL A 1 375 ? -11.016 7.258 -5.027 1 96.25 375 VAL A N 1
ATOM 3009 C CA . VAL A 1 375 ? -9.914 8.141 -5.406 1 96.25 375 VAL A CA 1
ATOM 3010 C C . VAL A 1 375 ? -9.805 8.211 -6.926 1 96.25 375 VAL A C 1
ATOM 3012 O O . VAL A 1 375 ? -10.047 7.215 -7.617 1 96.25 375 VAL A O 1
ATOM 3015 N N . PHE A 1 376 ? -9.477 9.352 -7.441 1 92.62 376 PHE A N 1
ATOM 3016 C CA . PHE A 1 376 ? -9.195 9.586 -8.852 1 92.62 376 PHE A CA 1
ATOM 3017 C C . PHE A 1 376 ? -7.883 10.344 -9.023 1 92.62 376 PHE A C 1
ATOM 3019 O O . PHE A 1 376 ? -7.559 11.219 -8.219 1 92.62 376 PHE A O 1
ATOM 3026 N N . SER A 1 377 ? -7.176 9.969 -9.945 1 89.19 377 SER A N 1
ATOM 3027 C CA . SER A 1 377 ? -5.996 10.742 -10.336 1 89.19 377 SER A CA 1
ATOM 3028 C C . SER A 1 377 ? -6.262 11.562 -11.594 1 89.19 377 SER A C 1
ATOM 3030 O O . SER A 1 377 ? -6.824 11.055 -12.562 1 89.19 377 SER A O 1
ATOM 3032 N N . LEU A 1 378 ? -5.945 12.789 -11.531 1 85.44 378 LEU A N 1
ATOM 3033 C CA . LEU A 1 378 ? -6.129 13.656 -12.688 1 85.44 378 LEU A CA 1
ATOM 3034 C C . LEU A 1 378 ? -4.793 13.969 -13.352 1 85.44 378 LEU A C 1
ATOM 3036 O O . LEU A 1 378 ? -4.754 14.539 -14.445 1 85.44 378 LEU A O 1
ATOM 3040 N N . ASP A 1 379 ? -3.697 13.547 -12.672 1 76.44 379 ASP A N 1
ATOM 3041 C CA . ASP A 1 379 ? -2.369 13.758 -13.242 1 76.44 379 ASP A CA 1
ATOM 3042 C C . ASP A 1 379 ? -1.855 12.492 -13.914 1 76.44 379 ASP A C 1
ATOM 3044 O O . ASP A 1 379 ? -2.121 11.383 -13.453 1 76.44 379 ASP A O 1
ATOM 3048 N N . PRO A 1 380 ? -1.301 12.727 -15.133 1 62.25 380 PRO A N 1
ATOM 3049 C CA . PRO A 1 380 ? -0.811 11.562 -15.875 1 62.25 380 PRO A CA 1
ATOM 3050 C C . PRO A 1 380 ? 0.324 10.844 -15.156 1 62.25 380 PRO A C 1
ATOM 3052 O O . PRO A 1 380 ? 0.587 9.672 -15.43 1 62.25 380 PRO A O 1
ATOM 3055 N N . SER A 1 381 ? 1.115 11.641 -14.414 1 59.66 381 SER A N 1
ATOM 3056 C CA . SER A 1 381 ? 2.312 10.953 -13.938 1 59.66 381 SER A CA 1
ATOM 3057 C C . SER A 1 381 ? 2.41 11.016 -12.414 1 59.66 381 SER A C 1
ATOM 3059 O O . SER A 1 381 ? 1.986 11.992 -11.797 1 59.66 381 SER A O 1
ATOM 3061 N N . ASP A 1 382 ? 2.527 9.906 -11.812 1 57.53 382 ASP A N 1
ATOM 3062 C CA . ASP A 1 382 ? 2.73 9.773 -10.367 1 57.53 382 ASP A CA 1
ATOM 3063 C C . ASP A 1 382 ? 4.141 10.203 -9.977 1 57.53 382 ASP A C 1
ATOM 3065 O O . ASP A 1 382 ? 4.648 9.797 -8.93 1 57.53 382 ASP A O 1
ATOM 3069 N N . PHE A 1 383 ? 4.816 11.031 -10.789 1 56.5 383 PHE A N 1
ATOM 3070 C CA . PHE A 1 383 ? 6.199 11.352 -10.453 1 56.5 383 PHE A CA 1
ATOM 3071 C C . PHE A 1 383 ? 6.262 12.461 -9.414 1 56.5 383 PHE A C 1
ATOM 3073 O O . PHE A 1 383 ? 7.199 13.258 -9.406 1 56.5 383 PHE A O 1
ATOM 3080 N N . GLN A 1 384 ? 5.289 12.555 -8.555 1 55.41 384 GLN A N 1
ATOM 3081 C CA . GLN A 1 384 ? 4.969 13.75 -7.781 1 55.41 384 GLN A CA 1
ATOM 3082 C C . GLN A 1 384 ? 6.191 14.25 -7.012 1 55.41 384 GLN A C 1
ATOM 3084 O O . GLN A 1 384 ? 6.41 15.461 -6.902 1 55.41 384 GLN A O 1
ATOM 3089 N N . GLU A 1 385 ? 7.008 13.391 -6.5 1 57.12 385 GLU A N 1
ATOM 3090 C CA . GLU A 1 385 ? 7.926 13.977 -5.531 1 57.12 385 GLU A CA 1
ATOM 3091 C C . GLU A 1 385 ? 9.086 14.688 -6.227 1 57.12 385 GLU A C 1
ATOM 3093 O O . GLU A 1 385 ? 9.672 15.617 -5.672 1 57.12 385 GLU A O 1
ATOM 3098 N N . ASP A 1 386 ? 9.109 14.422 -7.508 1 60.47 386 ASP A N 1
ATOM 3099 C CA . ASP A 1 386 ? 10.359 14.922 -8.086 1 60.47 386 ASP A CA 1
ATOM 3100 C C . ASP A 1 386 ? 10.086 16 -9.133 1 60.47 386 ASP A C 1
ATOM 3102 O O . ASP A 1 386 ? 10.992 16.75 -9.5 1 60.47 386 ASP A O 1
ATOM 3106 N N . PHE A 1 387 ? 8.797 16.094 -9.406 1 68.75 387 PHE A N 1
ATOM 3107 C CA . PHE A 1 387 ? 8.516 16.984 -10.523 1 68.75 387 PHE A CA 1
ATOM 3108 C C . PHE A 1 387 ? 7.312 17.859 -10.227 1 68.75 387 PHE A C 1
ATOM 3110 O O . PHE A 1 387 ? 6.473 17.531 -9.391 1 68.75 387 PHE A O 1
ATOM 3117 N N . LEU A 1 388 ? 7.387 19.062 -10.859 1 74.06 388 LEU A N 1
ATOM 3118 C CA . LEU A 1 388 ? 6.219 19.938 -10.859 1 74.06 388 LEU A CA 1
ATOM 3119 C C . LEU A 1 388 ? 5.324 19.672 -12.062 1 74.06 388 LEU A C 1
ATOM 3121 O O . LEU A 1 388 ? 5.809 19.594 -13.195 1 74.06 388 LEU A O 1
ATOM 3125 N N . ASN A 1 389 ? 4.137 19.391 -11.727 1 72.69 389 ASN A N 1
ATOM 3126 C CA . ASN A 1 389 ? 3.186 19.172 -12.805 1 72.69 389 ASN A CA 1
ATOM 3127 C C . ASN A 1 389 ? 2.609 20.469 -13.336 1 72.69 389 ASN A C 1
ATOM 3129 O O . ASN A 1 389 ? 2.459 21.438 -12.578 1 72.69 389 ASN A O 1
ATOM 3133 N N . LEU A 1 390 ? 2.273 20.453 -14.539 1 74.19 390 LEU A N 1
ATOM 3134 C CA . LEU A 1 390 ? 1.661 21.641 -15.133 1 74.19 390 LEU A CA 1
ATOM 3135 C C . LEU A 1 390 ? 0.223 21.812 -14.648 1 74.19 390 LEU A C 1
ATOM 3137 O O . LEU A 1 390 ? -0.491 20.828 -14.461 1 74.19 390 LEU A O 1
ATOM 3141 N N . VAL A 1 391 ? -0.07 23.062 -14.477 1 76.62 391 VAL A N 1
ATOM 3142 C CA . VAL A 1 391 ? -1.427 23.391 -14.047 1 76.62 391 VAL A CA 1
ATOM 3143 C C . VAL A 1 391 ? -2.41 23.109 -15.18 1 76.62 391 VAL A C 1
ATOM 3145 O O . VAL A 1 391 ? -2.191 23.516 -16.312 1 76.62 391 VAL A O 1
ATOM 3148 N N . LYS A 1 392 ? -3.416 22.375 -14.859 1 79.25 392 LYS A N 1
ATOM 3149 C CA . LYS A 1 392 ? -4.484 22.078 -15.812 1 79.25 392 LYS A CA 1
ATOM 3150 C C . LYS A 1 392 ? -5.797 22.719 -15.383 1 79.25 392 LYS A C 1
ATOM 3152 O O . LYS A 1 392 ? -6.09 22.812 -14.188 1 79.25 392 LYS A O 1
ATOM 3157 N N . HIS A 1 393 ? -6.434 23.203 -16.391 1 82.81 393 HIS A N 1
ATOM 3158 C CA . HIS A 1 393 ? -7.738 23.797 -16.125 1 82.81 393 HIS A CA 1
ATOM 3159 C C . HIS A 1 393 ? -8.859 22.969 -16.75 1 82.81 393 HIS A C 1
ATOM 3161 O O . HIS A 1 393 ? -8.641 22.266 -17.734 1 82.81 393 HIS A O 1
ATOM 3167 N N . GLY A 1 394 ? -9.953 23 -16.031 1 85.62 394 GLY A N 1
ATOM 3168 C CA . GLY A 1 394 ? -11.109 22.266 -16.531 1 85.62 394 GLY A CA 1
ATOM 3169 C C . GLY A 1 394 ? -12.258 22.219 -15.531 1 85.62 394 GLY A C 1
ATOM 3170 O O . GLY A 1 394 ? -12.094 22.609 -14.375 1 85.62 394 GLY A O 1
ATOM 3171 N N . ASN A 1 395 ? -13.328 21.844 -16.172 1 90.81 395 ASN A N 1
ATOM 3172 C CA . ASN A 1 395 ? -14.516 21.703 -15.336 1 90.81 395 ASN A CA 1
ATOM 3173 C C . ASN A 1 395 ? -14.75 20.25 -14.938 1 90.81 395 ASN A C 1
ATOM 3175 O O . ASN A 1 395 ? -14.898 19.375 -15.797 1 90.81 395 ASN A O 1
ATOM 3179 N N . ALA A 1 396 ? -14.805 20.078 -13.617 1 94.38 396 ALA A N 1
ATOM 3180 C CA . ALA A 1 396 ? -14.977 18.719 -13.125 1 94.38 396 ALA A CA 1
ATOM 3181 C C . ALA A 1 396 ? -16.375 18.531 -12.523 1 94.38 396 ALA A C 1
ATOM 3183 O O . ALA A 1 396 ? -16.875 19.406 -11.828 1 94.38 396 ALA A O 1
ATOM 3184 N N . ARG A 1 397 ? -16.938 17.359 -12.836 1 96.12 397 ARG A N 1
ATOM 3185 C CA . ARG A 1 397 ? -18.25 17 -12.32 1 96.12 397 ARG A CA 1
ATOM 3186 C C . ARG A 1 397 ? -18.219 15.594 -11.711 1 96.12 397 ARG A C 1
ATOM 3188 O O . ARG A 1 397 ? -17.719 14.656 -12.328 1 96.12 397 ARG A O 1
ATOM 3195 N N . LEU A 1 398 ? -18.797 15.469 -10.539 1 97.62 398 LEU A N 1
ATOM 3196 C CA . LEU A 1 398 ? -18.938 14.18 -9.875 1 97.62 398 LEU A CA 1
ATOM 3197 C C . LEU A 1 398 ? -20.375 13.664 -9.992 1 97.62 398 LEU A C 1
ATOM 3199 O O . LEU A 1 398 ? -21.328 14.422 -9.836 1 97.62 398 LEU A O 1
ATOM 3203 N N . GLU A 1 399 ? -20.484 12.406 -10.328 1 97.94 399 GLU A N 1
ATOM 3204 C CA . GLU A 1 399 ? -21.781 11.734 -10.367 1 97.94 399 GLU A CA 1
ATOM 3205 C C . GLU A 1 399 ? -21.766 10.477 -9.508 1 97.94 399 GLU A C 1
ATOM 3207 O O . GLU A 1 399 ? -20.875 9.633 -9.633 1 97.94 399 GLU A O 1
ATOM 3212 N N . ILE A 1 400 ? -22.719 10.406 -8.617 1 98.25 400 ILE A N 1
ATOM 3213 C CA . ILE A 1 400 ? -22.859 9.234 -7.762 1 98.25 400 ILE A CA 1
ATOM 3214 C C . ILE A 1 400 ? -24.266 8.656 -7.906 1 98.25 400 ILE A C 1
ATOM 3216 O O . ILE A 1 400 ? -25.25 9.398 -7.988 1 98.25 400 ILE A O 1
ATOM 3220 N N . ARG A 1 401 ? -24.422 7.367 -8.008 1 98.12 401 ARG A N 1
ATOM 3221 C CA . ARG A 1 401 ? -25.688 6.645 -7.965 1 98.12 401 ARG A CA 1
ATOM 3222 C C . ARG A 1 401 ? -25.734 5.695 -6.773 1 98.12 401 ARG A C 1
ATOM 3224 O O . ARG A 1 401 ? -24.734 5.047 -6.449 1 98.12 401 ARG A O 1
ATOM 3231 N N . PHE A 1 402 ? -26.875 5.594 -6.152 1 97.94 402 PHE A N 1
ATOM 3232 C CA . PHE A 1 402 ? -27.094 4.715 -5.008 1 97.94 402 PHE A CA 1
ATOM 3233 C C . PHE A 1 402 ? -28.062 3.592 -5.363 1 97.94 402 PHE A C 1
ATOM 3235 O O . PHE A 1 402 ? -29.047 3.814 -6.078 1 97.94 402 PHE A O 1
ATOM 3242 N N . SER A 1 403 ? -27.75 2.381 -4.914 1 96.38 403 SER A N 1
ATOM 3243 C CA . SER A 1 403 ? -28.625 1.241 -5.188 1 96.38 403 SER A CA 1
ATOM 3244 C C . SER A 1 403 ? -29.938 1.348 -4.41 1 96.38 403 SER A C 1
ATOM 3246 O O . SER A 1 403 ? -30.953 0.808 -4.832 1 96.38 403 SER A O 1
ATOM 3248 N N . VAL A 1 404 ? -29.875 1.961 -3.242 1 96.12 404 VAL A N 1
ATOM 3249 C CA . VAL A 1 404 ? -31.016 2.264 -2.4 1 96.12 404 VAL A CA 1
ATOM 3250 C C . VAL A 1 404 ? -31.016 3.744 -2.025 1 96.12 404 VAL A C 1
ATOM 3252 O O . VAL A 1 404 ? -29.953 4.336 -1.826 1 96.12 404 VAL A O 1
ATOM 3255 N N . PRO A 1 405 ? -32.156 4.285 -1.974 1 97.19 405 PRO A N 1
ATOM 3256 C CA . PRO A 1 405 ? -32.188 5.695 -1.575 1 97.19 405 PRO A CA 1
ATOM 3257 C C . PRO A 1 405 ? -31.531 5.941 -0.229 1 97.19 405 PRO A C 1
ATOM 3259 O O . PRO A 1 405 ? -31.625 5.113 0.68 1 97.19 405 PRO A O 1
ATOM 3262 N N . THR A 1 406 ? -30.875 7.066 -0.136 1 97.12 406 THR A N 1
ATOM 3263 C CA . THR A 1 406 ? -30.203 7.395 1.111 1 97.12 406 THR A CA 1
ATOM 3264 C C . THR A 1 406 ? -31.188 7.453 2.27 1 97.12 406 THR A C 1
ATOM 3266 O O . THR A 1 406 ? -32.281 7.977 2.123 1 97.12 406 THR A O 1
ATOM 3269 N N . THR A 1 407 ? -30.844 6.973 3.402 1 96 407 THR A N 1
ATOM 3270 C CA . THR A 1 407 ? -31.734 6.871 4.555 1 96 407 THR A CA 1
ATOM 3271 C C . THR A 1 407 ? -31.5 8.031 5.52 1 96 407 THR A C 1
ATOM 3273 O O . THR A 1 407 ? -32.219 8.172 6.508 1 96 407 THR A O 1
ATOM 3276 N N . GLU A 1 408 ? -30.531 8.812 5.34 1 96.69 408 GLU A N 1
ATOM 3277 C CA . GLU A 1 408 ? -30.203 10.008 6.117 1 96.69 408 GLU A CA 1
ATOM 3278 C C . GLU A 1 408 ? -29.5 11.047 5.258 1 96.69 408 GLU A C 1
ATOM 3280 O O . GLU A 1 408 ? -29.172 10.789 4.094 1 96.69 408 GLU A O 1
ATOM 3285 N N . VAL A 1 409 ? -29.391 12.211 5.832 1 97.94 409 VAL A N 1
ATOM 3286 C CA . VAL A 1 409 ? -28.641 13.25 5.129 1 97.94 409 VAL A CA 1
ATOM 3287 C C . VAL A 1 409 ? -27.156 12.906 5.145 1 97.94 409 VAL A C 1
ATOM 3289 O O . VAL A 1 409 ? -26.594 12.602 6.199 1 97.94 409 VAL A O 1
ATOM 3292 N N . VAL A 1 410 ? -26.562 12.914 3.932 1 98.19 410 VAL A N 1
ATOM 3293 C CA . VAL A 1 410 ? -25.172 12.492 3.777 1 98.19 410 VAL A CA 1
ATOM 3294 C C . VAL A 1 410 ? -24.312 13.656 3.291 1 98.19 410 VAL A C 1
ATOM 3296 O O . VAL A 1 410 ? -24.781 14.5 2.523 1 98.19 410 VAL A O 1
ATOM 3299 N N . ASN A 1 411 ? -23.156 13.75 3.809 1 98.19 411 ASN A N 1
ATOM 3300 C CA . ASN A 1 411 ? -22.188 14.727 3.336 1 98.19 411 ASN A CA 1
ATOM 3301 C C . ASN A 1 411 ? -21.125 14.078 2.445 1 98.19 411 ASN A C 1
ATOM 3303 O O . ASN A 1 411 ? -20.516 13.086 2.83 1 98.19 411 ASN A O 1
ATOM 3307 N N . CYS A 1 412 ? -20.984 14.594 1.27 1 98.38 412 CYS A N 1
ATOM 3308 C CA . CYS A 1 412 ? -19.906 14.172 0.374 1 98.38 412 CYS A CA 1
ATOM 3309 C C . CYS A 1 412 ? -18.688 15.078 0.512 1 98.38 412 CYS A C 1
ATOM 3311 O O . CYS A 1 412 ? -18.75 16.25 0.158 1 98.38 412 CYS A O 1
ATOM 3313 N N . MET A 1 413 ? -17.641 14.492 0.987 1 97.31 413 MET A N 1
ATOM 3314 C CA . MET A 1 413 ? -16.391 15.242 1.158 1 97.31 413 MET A CA 1
ATOM 3315 C C . MET A 1 413 ? -15.43 14.961 0.01 1 97.31 413 MET A C 1
ATOM 3317 O O . MET A 1 413 ? -15.328 13.828 -0.457 1 97.31 413 MET A O 1
ATOM 3321 N N . CYS A 1 414 ? -14.797 15.992 -0.386 1 97.19 414 CYS A N 1
ATOM 3322 C CA . CYS A 1 414 ? -13.773 15.891 -1.425 1 97.19 414 CYS A CA 1
ATOM 3323 C C . CYS A 1 414 ? -12.438 16.422 -0.929 1 97.19 414 CYS A C 1
ATOM 3325 O O . CYS A 1 414 ? -12.312 17.609 -0.606 1 97.19 414 CYS A O 1
ATOM 3327 N N . TYR A 1 415 ? -11.523 15.562 -0.773 1 96.5 415 TYR A N 1
ATOM 3328 C CA . TYR A 1 415 ? -10.141 15.906 -0.462 1 96.5 415 TYR A CA 1
ATOM 3329 C C . TYR A 1 415 ? -9.289 15.953 -1.726 1 96.5 415 TYR A C 1
ATOM 3331 O O . TYR A 1 415 ? -9.305 15.008 -2.523 1 96.5 415 TYR A O 1
ATOM 3339 N N . TYR A 1 416 ? -8.562 17.031 -1.939 1 93.38 416 TYR A N 1
ATOM 3340 C CA . TYR A 1 416 ? -7.711 17.094 -3.123 1 93.38 416 TYR A CA 1
ATOM 3341 C C . TYR A 1 416 ? -6.422 17.844 -2.83 1 93.38 416 TYR A C 1
ATOM 3343 O O . TYR A 1 416 ? -6.352 18.609 -1.864 1 93.38 416 TYR A O 1
ATOM 3351 N N . GLN A 1 417 ? -5.465 17.578 -3.611 1 88.31 417 GLN A N 1
ATOM 3352 C CA . GLN A 1 417 ? -4.148 18.188 -3.434 1 88.31 417 GLN A CA 1
ATOM 3353 C C . GLN A 1 417 ? -3.674 18.859 -4.715 1 88.31 417 GLN A C 1
ATOM 3355 O O . GLN A 1 417 ? -3.922 18.375 -5.816 1 88.31 417 GLN A O 1
ATOM 3360 N N . SER A 1 418 ? -3.045 19.969 -4.504 1 83.62 418 SER A N 1
ATOM 3361 C CA . SER A 1 418 ? -2.361 20.703 -5.566 1 83.62 418 SER A CA 1
ATOM 3362 C C . SER A 1 418 ? -0.975 21.156 -5.121 1 83.62 418 SER A C 1
ATOM 3364 O O . SER A 1 418 ? -0.678 21.172 -3.924 1 83.62 418 SER A O 1
ATOM 3366 N N . GLN A 1 419 ? -0.202 21.422 -6.059 1 82.31 419 GLN A N 1
ATOM 3367 C CA . GLN A 1 419 ? 1.135 21.906 -5.727 1 82.31 419 GLN A CA 1
ATOM 3368 C C . GLN A 1 419 ? 1.215 23.422 -5.828 1 82.31 419 GLN A C 1
ATOM 3370 O O . GLN A 1 419 ? 0.573 24.031 -6.691 1 82.31 419 GLN A O 1
ATOM 3375 N N . ALA A 1 420 ? 1.924 24 -4.891 1 84.12 420 ALA A N 1
ATOM 3376 C CA . ALA A 1 420 ? 2.188 25.438 -4.891 1 84.12 420 ALA A CA 1
ATOM 3377 C C . ALA A 1 420 ? 3.607 25.734 -4.414 1 84.12 420 ALA A C 1
ATOM 3379 O O . ALA A 1 420 ? 4.289 24.844 -3.883 1 84.12 420 ALA A O 1
ATOM 3380 N N . ILE A 1 421 ? 4.039 26.938 -4.758 1 87.38 421 ILE A N 1
ATOM 3381 C CA . ILE A 1 421 ? 5.355 27.375 -4.316 1 87.38 421 ILE A CA 1
ATOM 3382 C C . ILE A 1 421 ? 5.211 28.609 -3.42 1 87.38 421 ILE A C 1
ATOM 3384 O O . ILE A 1 421 ? 4.605 29.609 -3.82 1 87.38 421 ILE A O 1
ATOM 3388 N N . LEU A 1 422 ? 5.672 28.406 -2.262 1 91.56 422 LEU A N 1
ATOM 3389 C CA . LEU A 1 422 ? 5.801 29.547 -1.354 1 91.56 422 LEU A CA 1
ATOM 3390 C C . LEU A 1 422 ? 7.137 30.25 -1.556 1 91.56 422 LEU A C 1
ATOM 3392 O O . LEU A 1 422 ? 8.188 29.609 -1.548 1 91.56 422 LEU A O 1
ATOM 3396 N N . THR A 1 423 ? 7.059 31.562 -1.793 1 92.81 423 THR A N 1
ATOM 3397 C CA . THR A 1 423 ? 8.289 32.312 -2.035 1 92.81 423 THR A CA 1
ATOM 3398 C C . THR A 1 423 ? 8.484 33.375 -0.967 1 92.81 423 THR A C 1
ATOM 3400 O O . THR A 1 423 ? 7.512 33.906 -0.424 1 92.81 423 THR A O 1
ATOM 3403 N N . CYS A 1 424 ? 9.656 33.531 -0.661 1 93.88 424 CYS A N 1
ATOM 3404 C CA . CYS A 1 424 ? 10.094 34.594 0.238 1 93.88 424 CYS A CA 1
ATOM 3405 C C . CYS A 1 424 ? 11.18 35.438 -0.407 1 93.88 424 CYS A C 1
ATOM 3407 O O . CYS A 1 424 ? 12.266 34.938 -0.706 1 93.88 424 CYS A O 1
ATOM 3409 N N . ASP A 1 425 ? 10.914 36.75 -0.519 1 93.62 425 ASP A N 1
ATOM 3410 C CA . ASP A 1 425 ? 11.875 37.594 -1.212 1 93.62 425 ASP A CA 1
ATOM 3411 C C . ASP A 1 425 ? 12.82 38.25 -0.222 1 93.62 425 ASP A C 1
ATOM 3413 O O . ASP A 1 425 ? 12.844 37.906 0.96 1 93.62 425 ASP A O 1
ATOM 3417 N N . GLU A 1 426 ? 13.672 39.188 -0.762 1 92.25 426 GLU A N 1
ATOM 3418 C CA . GLU A 1 426 ? 14.711 39.844 0.031 1 92.25 426 GLU A CA 1
ATOM 3419 C C . GLU A 1 426 ? 14.102 40.688 1.156 1 92.25 426 GLU A C 1
ATOM 3421 O O . GLU A 1 426 ? 14.68 40.781 2.244 1 92.25 426 GLU A O 1
ATOM 3426 N N . THR A 1 427 ? 12.977 41.188 0.929 1 93.62 427 THR A N 1
ATOM 3427 C CA . THR A 1 427 ? 12.305 42 1.936 1 93.62 427 THR A CA 1
ATOM 3428 C C . THR A 1 427 ? 11.453 41.125 2.855 1 93.62 427 THR A C 1
ATOM 3430 O O . THR A 1 427 ? 10.734 41.656 3.713 1 93.62 427 THR A O 1
ATOM 3433 N N . ARG A 1 428 ? 11.484 39.812 2.631 1 94.25 428 ARG A N 1
ATOM 3434 C CA . ARG A 1 428 ? 10.766 38.781 3.402 1 94.25 428 ARG A CA 1
ATOM 3435 C C . ARG A 1 428 ? 9.266 38.875 3.16 1 94.25 428 ARG A C 1
ATOM 3437 O O . ARG A 1 428 ? 8.469 38.625 4.062 1 94.25 428 ARG A O 1
ATOM 3444 N N . ASN A 1 429 ? 9.016 39.375 1.96 1 94.25 429 ASN A N 1
ATOM 3445 C CA . ASN A 1 429 ? 7.625 39.281 1.52 1 94.25 429 ASN A CA 1
ATOM 3446 C C . ASN A 1 429 ? 7.277 37.844 1.081 1 94.25 429 ASN A C 1
ATOM 3448 O O . ASN A 1 429 ? 8.031 37.219 0.337 1 94.25 429 ASN A O 1
ATOM 3452 N N . ILE A 1 430 ? 6.117 37.438 1.612 1 95.38 430 ILE A N 1
ATOM 3453 C CA . ILE A 1 430 ? 5.695 36.062 1.36 1 95.38 430 ILE A CA 1
ATOM 3454 C C . ILE A 1 430 ? 4.625 36.062 0.271 1 95.38 430 ILE A C 1
ATOM 3456 O O . ILE A 1 430 ? 3.684 36.844 0.302 1 95.38 430 ILE A O 1
ATOM 3460 N N . ASN A 1 431 ? 4.887 35.156 -0.675 1 92.38 431 ASN A N 1
ATOM 3461 C CA . ASN A 1 431 ? 3.898 34.938 -1.731 1 92.38 431 ASN A CA 1
ATOM 3462 C C . ASN A 1 431 ? 3.709 33.469 -2.045 1 92.38 431 ASN A C 1
ATOM 3464 O O . ASN A 1 431 ? 4.633 32.656 -1.875 1 92.38 431 ASN A O 1
ATOM 3468 N N . ILE A 1 432 ? 2.502 33.188 -2.34 1 89.19 432 ILE A N 1
ATOM 3469 C CA . ILE A 1 432 ? 2.211 31.844 -2.791 1 89.19 432 ILE A CA 1
ATOM 3470 C C . ILE A 1 432 ? 1.856 31.859 -4.277 1 89.19 432 ILE A C 1
ATOM 3472 O O . ILE A 1 432 ? 0.949 32.562 -4.695 1 89.19 432 ILE A O 1
ATOM 3476 N N . VAL A 1 433 ? 2.631 31.109 -4.984 1 82.5 433 VAL A N 1
ATOM 3477 C CA . VAL A 1 433 ? 2.424 31.047 -6.426 1 82.5 433 VAL A CA 1
ATOM 3478 C C . VAL A 1 433 ? 1.965 29.641 -6.812 1 82.5 433 VAL A C 1
ATOM 3480 O O . VAL A 1 433 ? 2.549 28.641 -6.375 1 82.5 433 VAL A O 1
ATOM 3483 N N . GLU A 1 434 ? 0.838 29.578 -7.449 1 75.25 434 GLU A N 1
ATOM 3484 C CA . GLU A 1 434 ? 0.406 28.312 -8.047 1 75.25 434 GLU A CA 1
ATOM 3485 C C . GLU A 1 434 ? 0.863 28.203 -9.492 1 75.25 434 GLU A C 1
ATOM 3487 O O . GLU A 1 434 ? 0.729 29.156 -10.266 1 75.25 434 GLU A O 1
ATOM 3492 N N . PRO A 1 435 ? 1.63 27.109 -9.805 1 64.88 435 PRO A N 1
ATOM 3493 C CA . PRO A 1 435 ? 2.15 27.031 -11.172 1 64.88 435 PRO A CA 1
ATOM 3494 C C . PRO A 1 435 ? 1.043 27 -12.227 1 64.88 435 PRO A C 1
ATOM 3496 O O . PRO A 1 435 ? -0.083 26.594 -11.93 1 64.88 435 PRO A O 1
ATOM 3499 N N . MET B 1 1 ? 35.344 26.016 16.938 1 37.12 1 MET B N 1
ATOM 3500 C CA . MET B 1 1 ? 35.469 26.031 15.484 1 37.12 1 MET B CA 1
ATOM 3501 C C . MET B 1 1 ? 35.906 24.656 14.977 1 37.12 1 MET B C 1
ATOM 3503 O O . MET B 1 1 ? 36.938 24.141 15.375 1 37.12 1 MET B O 1
ATOM 3507 N N . ALA B 1 2 ? 34.969 23.922 14.672 1 45.19 2 ALA B N 1
ATOM 3508 C CA . ALA B 1 2 ? 35.312 22.578 14.219 1 45.19 2 ALA B CA 1
ATOM 3509 C C . ALA B 1 2 ? 36.219 22.641 12.984 1 45.19 2 ALA B C 1
ATOM 3511 O O . ALA B 1 2 ? 36 23.469 12.094 1 45.19 2 ALA B O 1
ATOM 3512 N N . PHE B 1 3 ? 37.438 22.375 13.062 1 49.06 3 PHE B N 1
ATOM 3513 C CA . PHE B 1 3 ? 38.5 22.438 12.047 1 49.06 3 PHE B CA 1
ATOM 3514 C C . PHE B 1 3 ? 38.406 21.266 11.086 1 49.06 3 PHE B C 1
ATOM 3516 O O . PHE B 1 3 ? 38.188 20.125 11.508 1 49.06 3 PHE B O 1
ATOM 3523 N N . LEU B 1 4 ? 37.906 21.625 9.891 1 55.41 4 LEU B N 1
ATOM 3524 C CA . LEU B 1 4 ? 38 20.625 8.82 1 55.41 4 LEU B CA 1
ATOM 3525 C C . LEU B 1 4 ? 39.438 20.25 8.539 1 55.41 4 LEU B C 1
ATOM 3527 O O . LEU B 1 4 ? 40.312 21.125 8.445 1 55.41 4 LEU B O 1
ATOM 3531 N N . SER B 1 5 ? 39.688 19.219 8.859 1 50.47 5 SER B N 1
ATOM 3532 C CA . SER B 1 5 ? 41.031 18.781 8.484 1 50.47 5 SER B CA 1
ATOM 3533 C C . SER B 1 5 ? 41.281 18.969 6.988 1 50.47 5 SER B C 1
ATOM 3535 O O . SER B 1 5 ? 40.344 19.031 6.203 1 50.47 5 SER B O 1
ATOM 3537 N N . GLU B 1 6 ? 42.438 19.422 6.629 1 51.09 6 GLU B N 1
ATOM 3538 C CA . GLU B 1 6 ? 42.938 19.703 5.289 1 51.09 6 GLU B CA 1
ATOM 3539 C C . GLU B 1 6 ? 42.5 18.625 4.297 1 51.09 6 GLU B C 1
ATOM 3541 O O . GLU B 1 6 ? 42.25 18.922 3.123 1 51.09 6 GLU B O 1
ATOM 3546 N N . ASP B 1 7 ? 42.406 17.438 4.691 1 50.66 7 ASP B N 1
ATOM 3547 C CA . ASP B 1 7 ? 42.188 16.344 3.744 1 50.66 7 ASP B CA 1
ATOM 3548 C C . ASP B 1 7 ? 40.688 16.219 3.396 1 50.66 7 ASP B C 1
ATOM 3550 O O . ASP B 1 7 ? 40.344 15.523 2.449 1 50.66 7 ASP B O 1
ATOM 3554 N N . ASN B 1 8 ? 39.875 16.688 4.195 1 51.66 8 ASN B N 1
ATOM 3555 C CA . ASN B 1 8 ? 38.469 16.438 3.967 1 51.66 8 ASN B CA 1
ATOM 3556 C C . ASN B 1 8 ? 37.688 17.719 3.713 1 51.66 8 ASN B C 1
ATOM 3558 O O . ASN B 1 8 ? 37.031 18.25 4.613 1 51.66 8 ASN B O 1
ATOM 3562 N N . LYS B 1 9 ? 37.969 18.359 2.578 1 59.66 9 LYS B N 1
ATOM 3563 C CA . LYS B 1 9 ? 37.5 19.703 2.23 1 59.66 9 LYS B CA 1
ATOM 3564 C C . LYS B 1 9 ? 36.062 19.688 1.69 1 59.66 9 LYS B C 1
ATOM 3566 O O . LYS B 1 9 ? 35.469 20.734 1.498 1 59.66 9 LYS B O 1
ATOM 3571 N N . GLU B 1 10 ? 35.688 18.406 1.387 1 63.19 10 GLU B N 1
ATOM 3572 C CA . GLU B 1 10 ? 34.406 18.469 0.702 1 63.19 10 GLU B CA 1
ATOM 3573 C C . GLU B 1 10 ? 33.281 18.781 1.676 1 63.19 10 GLU B C 1
ATOM 3575 O O . GLU B 1 10 ? 33.188 18.156 2.738 1 63.19 10 GLU B O 1
ATOM 3580 N N . ILE B 1 11 ? 32.781 19.953 1.467 1 64.44 11 ILE B N 1
ATOM 3581 C CA . ILE B 1 11 ? 31.688 20.406 2.32 1 64.44 11 ILE B CA 1
ATOM 3582 C C . ILE B 1 11 ? 30.344 20.016 1.693 1 64.44 11 ILE B C 1
ATOM 3584 O O . ILE B 1 11 ? 30.094 20.297 0.521 1 64.44 11 ILE B O 1
ATOM 3588 N N . GLY B 1 12 ? 29.688 19.078 2.316 1 69.44 12 GLY B N 1
ATOM 3589 C CA . GLY B 1 12 ? 28.344 18.719 1.892 1 69.44 12 GLY B CA 1
ATOM 3590 C C . GLY B 1 12 ? 27.281 19.625 2.48 1 69.44 12 GLY B C 1
ATOM 3591 O O . GLY B 1 12 ? 27.359 20.016 3.645 1 69.44 12 GLY B O 1
ATOM 3592 N N . LEU B 1 13 ? 26.391 20.141 1.66 1 70.62 13 LEU B N 1
ATOM 3593 C CA . LEU B 1 13 ? 25.25 20.938 2.086 1 70.62 13 LEU B CA 1
ATOM 3594 C C . LEU B 1 13 ? 23.984 20.094 2.168 1 70.62 13 LEU B C 1
ATOM 3596 O O . LEU B 1 13 ? 23.625 19.406 1.205 1 70.62 13 LEU B O 1
ATOM 3600 N N . PRO B 1 14 ? 23.391 20.156 3.371 1 71.56 14 PRO B N 1
ATOM 3601 C CA . PRO B 1 14 ? 22.125 19.438 3.445 1 71.56 14 PRO B CA 1
ATOM 3602 C C . PRO B 1 14 ? 21.078 19.984 2.463 1 71.56 14 PRO B C 1
ATOM 3604 O O . PRO B 1 14 ? 21.078 21.188 2.17 1 71.56 14 PRO B O 1
ATOM 3607 N N . MET B 1 15 ? 20.25 19.078 2.006 1 71.75 15 MET B N 1
ATOM 3608 C CA . MET B 1 15 ? 19.219 19.422 1.018 1 71.75 15 MET B CA 1
ATOM 3609 C C . MET B 1 15 ? 18.25 20.453 1.578 1 71.75 15 MET B C 1
ATOM 3611 O O . MET B 1 15 ? 17.703 21.281 0.833 1 71.75 15 MET B O 1
ATOM 3615 N N . GLU B 1 16 ? 18.109 20.469 2.812 1 78.94 16 GLU B N 1
ATOM 3616 C CA . GLU B 1 16 ? 17.188 21.375 3.482 1 78.94 16 GLU B CA 1
ATOM 3617 C C . GLU B 1 16 ? 17.625 22.828 3.326 1 78.94 16 GLU B C 1
ATOM 3619 O O . GLU B 1 16 ? 16.828 23.75 3.512 1 78.94 16 GLU B O 1
ATOM 3624 N N . LEU B 1 17 ? 18.828 22.969 2.861 1 79.81 17 LEU B N 1
ATOM 3625 C CA . LEU B 1 17 ? 19.359 24.312 2.721 1 79.81 17 LEU B CA 1
ATOM 3626 C C . LEU B 1 17 ? 19.375 24.75 1.257 1 79.81 17 LEU B C 1
ATOM 3628 O O . LEU B 1 17 ? 19.703 25.891 0.944 1 79.81 17 LEU B O 1
ATOM 3632 N N . SER B 1 18 ? 18.969 23.766 0.389 1 78.56 18 SER B N 1
ATOM 3633 C CA . SER B 1 18 ? 18.875 24.109 -1.027 1 78.56 18 SER B CA 1
ATOM 3634 C C . SER B 1 18 ? 17.578 24.844 -1.338 1 78.56 18 SER B C 1
ATOM 3636 O O . SER B 1 18 ? 16.734 24.344 -2.094 1 78.56 18 SER B O 1
ATOM 3638 N N . ILE B 1 19 ? 17.469 25.984 -0.913 1 83.81 19 ILE B N 1
ATOM 3639 C CA . ILE B 1 19 ? 16.188 26.672 -0.859 1 83.81 19 ILE B CA 1
ATOM 3640 C C . ILE B 1 19 ? 15.969 27.453 -2.154 1 83.81 19 ILE B C 1
ATOM 3642 O O . ILE B 1 19 ? 14.883 27.984 -2.383 1 83.81 19 ILE B O 1
ATOM 3646 N N . PHE B 1 20 ? 16.922 27.484 -3.094 1 80.12 20 PHE B N 1
ATOM 3647 C CA . PHE B 1 20 ? 16.734 28.281 -4.297 1 80.12 20 PHE B CA 1
ATOM 3648 C C . PHE B 1 20 ? 16.516 27.391 -5.512 1 80.12 20 PHE B C 1
ATOM 3650 O O . PHE B 1 20 ? 16.25 27.891 -6.609 1 80.12 20 PHE B O 1
ATOM 3657 N N . ALA B 1 21 ? 16.609 26.203 -5.348 1 75.12 21 ALA B N 1
ATOM 3658 C CA . ALA B 1 21 ? 16.422 25.266 -6.453 1 75.12 21 ALA B CA 1
ATOM 3659 C C . ALA B 1 21 ? 14.945 24.875 -6.594 1 75.12 21 ALA B C 1
ATOM 3661 O O . ALA B 1 21 ? 14.258 24.641 -5.598 1 75.12 21 ALA B O 1
ATOM 3662 N N . SER B 1 22 ? 14.414 25.109 -7.859 1 73.06 22 SER B N 1
ATOM 3663 C CA . SER B 1 22 ? 13.07 24.625 -8.156 1 73.06 22 SER B CA 1
ATOM 3664 C C . SER B 1 22 ? 13.102 23.234 -8.789 1 73.06 22 SER B C 1
ATOM 3666 O O . SER B 1 22 ? 14.023 22.922 -9.547 1 73.06 22 SER B O 1
ATOM 3668 N N . PRO B 1 23 ? 12.156 22.406 -8.414 1 71 23 PRO B N 1
ATOM 3669 C CA . PRO B 1 23 ? 12.094 21.109 -9.094 1 71 23 PRO B CA 1
ATOM 3670 C C . PRO B 1 23 ? 11.797 21.234 -10.586 1 71 23 PRO B C 1
ATOM 3672 O O . PRO B 1 23 ? 11.195 22.219 -11.016 1 71 23 PRO B O 1
ATOM 3675 N N . PRO B 1 24 ? 12.32 20.312 -11.328 1 73.75 24 PRO B N 1
ATOM 3676 C CA . PRO B 1 24 ? 12.039 20.359 -12.766 1 73.75 24 PRO B CA 1
ATOM 3677 C C . PRO B 1 24 ? 10.578 20.047 -13.094 1 73.75 24 PRO B C 1
ATOM 3679 O O . PRO B 1 24 ? 9.898 19.375 -12.305 1 73.75 24 PRO B O 1
ATOM 3682 N N . ASN B 1 25 ? 10.086 20.625 -14.203 1 73 25 ASN B N 1
ATOM 3683 C CA . ASN B 1 25 ? 8.734 20.359 -14.672 1 73 25 ASN B CA 1
ATOM 3684 C C . ASN B 1 25 ? 8.648 19.047 -15.438 1 73 25 ASN B C 1
ATOM 3686 O O . ASN B 1 25 ? 9.539 18.719 -16.234 1 73 25 ASN B O 1
ATOM 3690 N N . GLN B 1 26 ? 7.746 18.234 -15.07 1 74.94 26 GLN B N 1
ATOM 3691 C CA . GLN B 1 26 ? 7.504 17.016 -15.82 1 74.94 26 GLN B CA 1
ATOM 3692 C C . GLN B 1 26 ? 6.637 17.281 -17.047 1 74.94 26 GLN B C 1
ATOM 3694 O O . GLN B 1 26 ? 5.441 17.562 -16.922 1 74.94 26 GLN B O 1
ATOM 3699 N N . VAL B 1 27 ? 7.25 17.188 -18.234 1 75.38 27 VAL B N 1
ATOM 3700 C CA . VAL B 1 27 ? 6.52 17.453 -19.469 1 75.38 27 VAL B CA 1
ATOM 3701 C C . VAL B 1 27 ? 6.578 16.234 -20.375 1 75.38 27 VAL B C 1
ATOM 3703 O O . VAL B 1 27 ? 5.918 16.203 -21.422 1 75.38 27 VAL B O 1
ATOM 3706 N N . ALA B 1 28 ? 7.168 15.227 -19.922 1 79.88 28 ALA B N 1
ATOM 3707 C CA . ALA B 1 28 ? 7.43 14.07 -20.781 1 79.88 28 ALA B CA 1
ATOM 3708 C C . ALA B 1 28 ? 6.184 13.203 -20.922 1 79.88 28 ALA B C 1
ATOM 3710 O O . ALA B 1 28 ? 6 12.539 -21.938 1 79.88 28 ALA B O 1
ATOM 3711 N N . ILE B 1 29 ? 5.367 13.125 -19.938 1 81.56 29 ILE B N 1
ATOM 3712 C CA . ILE B 1 29 ? 4.152 12.32 -19.984 1 81.56 29 ILE B CA 1
ATOM 3713 C C . ILE B 1 29 ? 2.928 13.227 -20.016 1 81.56 29 ILE B C 1
ATOM 3715 O O . ILE B 1 29 ? 2.736 14.055 -19.109 1 81.56 29 ILE B O 1
ATOM 3719 N N . ASP B 1 30 ? 2.193 13.031 -21.031 1 78.94 30 ASP B N 1
ATOM 3720 C CA . ASP B 1 30 ? 1.021 13.875 -21.219 1 78.94 30 ASP B CA 1
ATOM 3721 C C . ASP B 1 30 ? -0.179 13.344 -20.453 1 78.94 30 ASP B C 1
ATOM 3723 O O . ASP B 1 30 ? -0.874 14.094 -19.766 1 78.94 30 ASP B O 1
ATOM 3727 N N . LYS B 1 31 ? -0.379 12.055 -20.703 1 81.94 31 LYS B N 1
ATOM 3728 C CA . LYS B 1 31 ? -1.578 11.477 -20.109 1 81.94 31 LYS B CA 1
ATOM 3729 C C . LYS B 1 31 ? -1.442 9.961 -19.953 1 81.94 31 LYS B C 1
ATOM 3731 O O . LYS B 1 31 ? -0.731 9.32 -20.734 1 81.94 31 LYS B O 1
ATOM 3736 N N . ILE B 1 32 ? -2.084 9.461 -18.859 1 84.25 32 ILE B N 1
ATOM 3737 C CA . ILE B 1 32 ? -2.215 8.016 -18.688 1 84.25 32 ILE B CA 1
ATOM 3738 C C . ILE B 1 32 ? -3.688 7.621 -18.781 1 84.25 32 ILE B C 1
ATOM 3740 O O . ILE B 1 32 ? -4.543 8.242 -18.141 1 84.25 32 ILE B O 1
ATOM 3744 N N . THR B 1 33 ? -3.945 6.684 -19.641 1 85.69 33 THR B N 1
ATOM 3745 C CA . THR B 1 33 ? -5.312 6.207 -19.828 1 85.69 33 THR B CA 1
ATOM 3746 C C . THR B 1 33 ? -5.387 4.695 -19.641 1 85.69 33 THR B C 1
ATOM 3748 O O . THR B 1 33 ? -4.406 3.988 -19.875 1 85.69 33 THR B O 1
ATOM 3751 N N . TYR B 1 34 ? -6.535 4.238 -19.219 1 89.19 34 TYR B N 1
ATOM 3752 C CA . TYR B 1 34 ? -6.746 2.805 -19.047 1 89.19 34 TYR B CA 1
ATOM 3753 C C . TYR B 1 34 ? -7.758 2.277 -20.062 1 89.19 34 TYR B C 1
ATOM 3755 O O . TYR B 1 34 ? -8.789 2.904 -20.297 1 89.19 34 TYR B O 1
ATOM 3763 N N . THR B 1 35 ? -7.402 1.198 -20.656 1 92.25 35 THR B N 1
ATOM 3764 C CA . THR B 1 35 ? -8.305 0.5 -21.578 1 92.25 35 THR B CA 1
ATOM 3765 C C . THR B 1 35 ? -8.57 -0.92 -21.078 1 92.25 35 THR B C 1
ATOM 3767 O O . THR B 1 35 ? -7.719 -1.535 -20.438 1 92.25 35 THR B O 1
ATOM 3770 N N . GLU B 1 36 ? -9.781 -1.383 -21.359 1 94.12 36 GLU B N 1
ATOM 3771 C CA . GLU B 1 36 ? -10.148 -2.742 -20.984 1 94.12 36 GLU B CA 1
ATOM 3772 C C . GLU B 1 36 ? -10.094 -3.686 -22.172 1 94.12 36 GLU B C 1
ATOM 3774 O O . GLU B 1 36 ? -10.859 -3.529 -23.141 1 94.12 36 GLU B O 1
ATOM 3779 N N . GLU B 1 37 ? -9.148 -4.57 -22.125 1 96.56 37 GLU B N 1
ATOM 3780 C CA . GLU B 1 37 ? -9.031 -5.594 -23.156 1 96.56 37 GLU B CA 1
ATOM 3781 C C . GLU B 1 37 ? -9.758 -6.871 -22.75 1 96.56 37 GLU B C 1
ATOM 3783 O O . GLU B 1 37 ? -9.344 -7.566 -21.828 1 96.56 37 GLU B O 1
ATOM 3788 N N . ARG B 1 38 ? -10.688 -7.195 -23.469 1 96.06 38 ARG B N 1
ATOM 3789 C CA . ARG B 1 38 ? -11.492 -8.375 -23.172 1 96.06 38 ARG B CA 1
ATOM 3790 C C . ARG B 1 38 ? -11 -9.586 -23.953 1 96.06 38 ARG B C 1
ATOM 3792 O O . ARG B 1 38 ? -10.375 -9.445 -25 1 96.06 38 ARG B O 1
ATOM 3799 N N . PRO B 1 39 ? -11.266 -10.758 -23.438 1 96.06 39 PRO B N 1
ATOM 3800 C CA . PRO B 1 39 ? -10.805 -11.977 -24.109 1 96.06 39 PRO B CA 1
ATOM 3801 C C . PRO B 1 39 ? -11.445 -12.18 -25.484 1 96.06 39 PRO B C 1
ATOM 3803 O O . PRO B 1 39 ? -12.617 -11.836 -25.688 1 96.06 39 PRO B O 1
ATOM 3806 N N . ILE B 1 40 ? -10.727 -12.711 -26.344 1 93.81 40 ILE B N 1
ATOM 3807 C CA . ILE B 1 40 ? -11.242 -13.055 -27.672 1 93.81 40 ILE B CA 1
ATOM 3808 C C . ILE B 1 40 ? -11.805 -14.477 -27.641 1 93.81 40 ILE B C 1
ATOM 3810 O O . ILE B 1 40 ? -12.555 -14.867 -28.547 1 93.81 40 ILE B O 1
ATOM 3814 N N . SER B 1 41 ? -11.398 -15.172 -26.641 1 88.81 41 SER B N 1
ATOM 3815 C CA . SER B 1 41 ? -11.891 -16.547 -26.484 1 88.81 41 SER B CA 1
ATOM 3816 C C . SER B 1 41 ? -13.203 -16.562 -25.703 1 88.81 41 SER B C 1
ATOM 3818 O O . SER B 1 41 ? -13.539 -15.602 -25.016 1 88.81 41 SER B O 1
ATOM 3820 N N . ASN B 1 42 ? -13.93 -17.672 -25.844 1 84.56 42 ASN B N 1
ATOM 3821 C CA . ASN B 1 42 ? -15.156 -17.859 -25.078 1 84.56 42 ASN B CA 1
ATOM 3822 C C . ASN B 1 42 ? -14.859 -18.328 -23.656 1 84.56 42 ASN B C 1
ATOM 3824 O O . ASN B 1 42 ? -13.945 -19.141 -23.438 1 84.56 42 ASN B O 1
ATOM 3828 N N . LEU B 1 43 ? -15.617 -17.844 -22.719 1 85.5 43 LEU B N 1
ATOM 3829 C CA . LEU B 1 43 ? -15.375 -18.125 -21.297 1 85.5 43 LEU B CA 1
ATOM 3830 C C . LEU B 1 43 ? -16.141 -19.375 -20.875 1 85.5 43 LEU B C 1
ATOM 3832 O O . LEU B 1 43 ? -15.891 -19.922 -19.797 1 85.5 43 LEU B O 1
ATOM 3836 N N . ILE B 1 44 ? -16.984 -19.859 -21.641 1 77.12 44 ILE B N 1
ATOM 3837 C CA . ILE B 1 44 ? -17.922 -20.906 -21.266 1 77.12 44 ILE B CA 1
ATOM 3838 C C . ILE B 1 44 ? -17.172 -22.234 -21.172 1 77.12 44 ILE B C 1
ATOM 3840 O O . ILE B 1 44 ? -17.391 -23.016 -20.234 1 77.12 44 ILE B O 1
ATOM 3844 N N . ASN B 1 45 ? -16.281 -22.438 -22.125 1 77.25 45 ASN B N 1
ATOM 3845 C CA . ASN B 1 45 ? -15.539 -23.703 -22.125 1 77.25 45 ASN B CA 1
ATOM 3846 C C . ASN B 1 45 ? -14.336 -23.656 -21.188 1 77.25 45 ASN B C 1
ATOM 3848 O O . ASN B 1 45 ? -13.375 -22.922 -21.453 1 77.25 45 ASN B O 1
ATOM 3852 N N . ASP B 1 46 ? -14.352 -24.516 -20.25 1 77.75 46 ASP B N 1
ATOM 3853 C CA . ASP B 1 46 ? -13.32 -24.5 -19.219 1 77.75 46 ASP B CA 1
ATOM 3854 C C . ASP B 1 46 ? -12.023 -25.125 -19.734 1 77.75 46 ASP B C 1
ATOM 3856 O O . ASP B 1 46 ? -10.961 -24.906 -19.141 1 77.75 46 ASP B O 1
ATOM 3860 N N . SER B 1 47 ? -12.039 -25.766 -20.703 1 81.62 47 SER B N 1
ATOM 3861 C CA . SER B 1 47 ? -10.859 -26.484 -21.172 1 81.62 47 SER B CA 1
ATOM 3862 C C . SER B 1 47 ? -10 -25.594 -22.062 1 81.62 47 SER B C 1
ATOM 3864 O O . SER B 1 47 ? -8.828 -25.891 -22.312 1 81.62 47 SER B O 1
ATOM 3866 N N . THR B 1 48 ? -10.57 -24.562 -22.531 1 88.69 48 THR B N 1
ATOM 3867 C CA . THR B 1 48 ? -9.812 -23.688 -23.406 1 88.69 48 THR B CA 1
ATOM 3868 C C . THR B 1 48 ? -9.227 -22.516 -22.625 1 88.69 48 THR B C 1
ATOM 3870 O O . THR B 1 48 ? -9.844 -22.016 -21.688 1 88.69 48 THR B O 1
ATOM 3873 N N . PRO B 1 49 ? -7.996 -22.188 -23.031 1 94.12 49 PRO B N 1
ATOM 3874 C CA . PRO B 1 49 ? -7.383 -21.047 -22.344 1 94.12 49 PRO B CA 1
ATOM 3875 C C . PRO B 1 49 ? -8.102 -19.734 -22.625 1 94.12 49 PRO B C 1
ATOM 3877 O O . PRO B 1 49 ? -8.781 -19.609 -23.656 1 94.12 49 PRO B O 1
ATOM 3880 N N . ILE B 1 50 ? -8.07 -18.875 -21.719 1 96.44 50 ILE B N 1
ATOM 3881 C CA . ILE B 1 50 ? -8.531 -17.5 -21.922 1 96.44 50 ILE B CA 1
ATOM 3882 C C . ILE B 1 50 ? -7.488 -16.719 -22.734 1 96.44 50 ILE B C 1
ATOM 3884 O O . ILE B 1 50 ? -6.328 -16.625 -22.312 1 96.44 50 ILE B O 1
ATOM 3888 N N . GLU B 1 51 ? -7.859 -16.219 -23.828 1 97.25 51 GLU B N 1
ATOM 3889 C CA . GLU B 1 51 ? -6.934 -15.508 -24.703 1 97.25 51 GLU B CA 1
ATOM 3890 C C . GLU B 1 51 ? -7.238 -14.016 -24.734 1 97.25 51 GLU B C 1
ATOM 3892 O O . GLU B 1 51 ? -8.367 -13.609 -25.031 1 97.25 51 GLU B O 1
ATOM 3897 N N . ILE B 1 52 ? -6.27 -13.211 -24.438 1 97.5 52 ILE B N 1
ATOM 3898 C CA . ILE B 1 52 ? -6.406 -11.758 -24.438 1 97.5 52 ILE B CA 1
ATOM 3899 C C . ILE B 1 52 ? -5.32 -11.141 -25.312 1 97.5 52 ILE B C 1
ATOM 3901 O O . ILE B 1 52 ? -4.156 -11.539 -25.25 1 97.5 52 ILE B O 1
ATOM 3905 N N . VAL B 1 53 ? -5.672 -10.172 -26.109 1 97.81 53 VAL B N 1
ATOM 3906 C CA . VAL B 1 53 ? -4.742 -9.477 -26.984 1 97.81 53 VAL B CA 1
ATOM 3907 C C . VAL B 1 53 ? -4.688 -7.996 -26.609 1 97.81 53 VAL B C 1
ATOM 3909 O O . VAL B 1 53 ? -5.727 -7.348 -26.453 1 97.81 53 VAL B O 1
ATOM 3912 N N . ILE B 1 54 ? -3.545 -7.512 -26.375 1 97.25 54 ILE B N 1
ATOM 3913 C CA . ILE B 1 54 ? -3.285 -6.09 -26.172 1 97.25 54 ILE B CA 1
ATOM 3914 C C . ILE B 1 54 ? -2.543 -5.52 -27.375 1 97.25 54 ILE B C 1
ATOM 3916 O O . ILE B 1 54 ? -1.381 -5.852 -27.609 1 97.25 54 ILE B O 1
ATOM 3920 N N . SER B 1 55 ? -3.207 -4.652 -28 1 96 55 SER B N 1
ATOM 3921 C CA . SER B 1 55 ? -2.613 -4.086 -29.203 1 96 55 SER B CA 1
ATOM 3922 C C . SER B 1 55 ? -1.562 -3.035 -28.859 1 96 55 SER B C 1
ATOM 3924 O O . SER B 1 55 ? -1.776 -2.199 -27.984 1 96 55 SER B O 1
ATOM 3926 N N . GLY B 1 56 ? -0.464 -3.121 -29.5 1 93.38 56 GLY B N 1
ATOM 3927 C CA . GLY B 1 56 ? 0.564 -2.1 -29.375 1 93.38 56 GLY B CA 1
ATOM 3928 C C . GLY B 1 56 ? 0.481 -1.042 -30.469 1 93.38 56 GLY B C 1
ATOM 3929 O O . GLY B 1 56 ? 1.402 -0.24 -30.625 1 93.38 56 GLY B O 1
ATOM 3930 N N . ALA B 1 57 ? -0.573 -1.016 -31.141 1 88.88 57 ALA B N 1
ATOM 3931 C CA . ALA B 1 57 ? -0.738 -0.068 -32.25 1 88.88 57 ALA B CA 1
ATOM 3932 C C . ALA B 1 57 ? -0.887 1.357 -31.719 1 88.88 57 ALA B C 1
ATOM 3934 O O . ALA B 1 57 ? -1.416 1.572 -30.625 1 88.88 57 ALA B O 1
ATOM 3935 N N . GLY B 1 58 ? -0.367 2.295 -32.469 1 89.56 58 GLY B N 1
ATOM 3936 C CA . GLY B 1 58 ? -0.432 3.691 -32.062 1 89.56 58 GLY B CA 1
ATOM 3937 C C . GLY B 1 58 ? 0.871 4.207 -31.5 1 89.56 58 GLY B C 1
ATOM 3938 O O . GLY B 1 58 ? 1.93 3.611 -31.703 1 89.56 58 GLY B O 1
ATOM 3939 N N . ASN B 1 59 ? 0.823 5.375 -30.797 1 91.06 59 ASN B N 1
ATOM 3940 C CA . ASN B 1 59 ? 2.031 6.012 -30.281 1 91.06 59 ASN B CA 1
ATOM 3941 C C . ASN B 1 59 ? 2.119 5.902 -28.766 1 91.06 59 ASN B C 1
ATOM 3943 O O . ASN B 1 59 ? 3.109 6.324 -28.156 1 91.06 59 ASN B O 1
ATOM 3947 N N . ASP B 1 60 ? 1.185 5.223 -28.25 1 93.06 60 ASP B N 1
ATOM 3948 C CA . ASP B 1 60 ? 1.173 5.137 -26.781 1 93.06 60 ASP B CA 1
ATOM 3949 C C . ASP B 1 60 ? 2.094 4.023 -26.297 1 93.06 60 ASP B C 1
ATOM 3951 O O . ASP B 1 60 ? 2.205 2.977 -26.938 1 93.06 60 ASP B O 1
ATOM 3955 N N . TYR B 1 61 ? 2.803 4.285 -25.281 1 95.38 61 TYR B N 1
ATOM 3956 C CA . TYR B 1 61 ? 3.553 3.252 -24.578 1 95.38 61 TYR B CA 1
ATOM 3957 C C . TYR B 1 61 ? 2.666 2.51 -23.578 1 95.38 61 TYR B C 1
ATOM 3959 O O . TYR B 1 61 ? 1.531 2.92 -23.328 1 95.38 61 TYR B O 1
ATOM 3967 N N . ILE B 1 62 ? 3.156 1.396 -23.156 1 95.25 62 ILE B N 1
ATOM 3968 C CA . ILE B 1 62 ? 2.371 0.606 -22.203 1 95.25 62 ILE B CA 1
ATOM 3969 C C . ILE B 1 62 ? 3.115 0.498 -20.875 1 95.25 62 ILE B C 1
ATOM 3971 O O . ILE B 1 62 ? 4.309 0.182 -20.859 1 95.25 62 ILE B O 1
ATOM 3975 N N . ASP B 1 63 ? 2.447 0.853 -19.859 1 93.75 63 ASP B N 1
ATOM 3976 C CA . ASP B 1 63 ? 2.955 0.621 -18.516 1 93.75 63 ASP B CA 1
ATOM 3977 C C . ASP B 1 63 ? 2.467 -0.719 -17.969 1 93.75 63 ASP B C 1
ATOM 3979 O O . ASP B 1 63 ? 1.344 -0.82 -17.469 1 93.75 63 ASP B O 1
ATOM 3983 N N . LEU B 1 64 ? 3.289 -1.657 -17.953 1 93.75 64 LEU B N 1
ATOM 3984 C CA . LEU B 1 64 ? 2.895 -3.008 -17.578 1 93.75 64 LEU B CA 1
ATOM 3985 C C . LEU B 1 64 ? 2.789 -3.131 -16.062 1 93.75 64 LEU B C 1
ATOM 3987 O O . LEU B 1 64 ? 2.033 -3.961 -15.547 1 93.75 64 LEU B O 1
ATOM 3991 N N . ARG B 1 65 ? 3.447 -2.393 -15.32 1 90.19 65 ARG B N 1
ATOM 3992 C CA . ARG B 1 65 ? 3.395 -2.441 -13.859 1 90.19 65 ARG B CA 1
ATOM 3993 C C . ARG B 1 65 ? 2.066 -1.903 -13.344 1 90.19 65 ARG B C 1
ATOM 3995 O O . ARG B 1 65 ? 1.628 -2.266 -12.25 1 90.19 65 ARG B O 1
ATOM 4002 N N . LYS B 1 66 ? 1.49 -1.061 -14.117 1 91.06 66 LYS B N 1
ATOM 4003 C CA . LYS B 1 66 ? 0.205 -0.497 -13.711 1 91.06 66 LYS B CA 1
ATOM 4004 C C . LYS B 1 66 ? -0.952 -1.24 -14.375 1 91.06 66 LYS B C 1
ATOM 4006 O O . LYS B 1 66 ? -2.119 -0.974 -14.078 1 91.06 66 LYS B O 1
ATOM 4011 N N . SER B 1 67 ? -0.638 -2.105 -15.258 1 95.06 67 SER B N 1
ATOM 4012 C CA . SER B 1 67 ? -1.66 -2.926 -15.906 1 95.06 67 SER B CA 1
ATOM 4013 C C . SER B 1 67 ? -2.055 -4.109 -15.023 1 95.06 67 SER B C 1
ATOM 4015 O O . SER B 1 67 ? -1.215 -4.668 -14.312 1 95.06 67 SER B O 1
ATOM 4017 N N . ARG B 1 68 ? -3.355 -4.469 -15.109 1 97.06 68 ARG B N 1
ATOM 4018 C CA . ARG B 1 68 ? -3.871 -5.445 -14.156 1 97.06 68 ARG B CA 1
ATOM 4019 C C . ARG B 1 68 ? -4.906 -6.355 -14.812 1 97.06 68 ARG B C 1
ATOM 4021 O O . ARG B 1 68 ? -5.531 -5.98 -15.805 1 97.06 68 ARG B O 1
ATOM 4028 N N . LEU B 1 69 ? -5.027 -7.484 -14.258 1 98.06 69 LEU B N 1
ATOM 4029 C CA . LEU B 1 69 ? -6.094 -8.406 -14.641 1 98.06 69 LEU B CA 1
ATOM 4030 C C . LEU B 1 69 ? -7.254 -8.328 -13.656 1 98.06 69 LEU B C 1
ATOM 4032 O O . LEU B 1 69 ? -7.047 -8.32 -12.438 1 98.06 69 LEU B O 1
ATOM 4036 N N . PHE B 1 70 ? -8.406 -8.18 -14.211 1 97.56 70 PHE B N 1
ATOM 4037 C CA . PHE B 1 70 ? -9.641 -8.234 -13.438 1 97.56 70 PHE B CA 1
ATOM 4038 C C . PHE B 1 70 ? -10.398 -9.516 -13.727 1 97.56 70 PHE B C 1
ATOM 4040 O O . PHE B 1 70 ? -10.578 -9.898 -14.883 1 97.56 70 PHE B O 1
ATOM 4047 N N . VAL B 1 71 ? -10.852 -10.195 -12.648 1 97.62 71 VAL B N 1
ATOM 4048 C CA . VAL B 1 71 ? -11.641 -11.414 -12.812 1 97.62 71 VAL B CA 1
ATOM 4049 C C . VAL B 1 71 ? -12.789 -11.414 -11.805 1 97.62 71 VAL B C 1
ATOM 4051 O O . VAL B 1 71 ? -12.602 -11.078 -10.633 1 97.62 71 VAL B O 1
ATOM 4054 N N . LYS B 1 72 ? -13.938 -11.734 -12.219 1 96.94 72 LYS B N 1
ATOM 4055 C CA . LYS B 1 72 ? -15.102 -12 -11.375 1 96.94 72 LYS B CA 1
ATOM 4056 C C . LYS B 1 72 ? -15.469 -13.484 -11.398 1 96.94 72 LYS B C 1
ATOM 4058 O O . LYS B 1 72 ? -15.656 -14.062 -12.469 1 96.94 72 LYS B O 1
ATOM 4063 N N . LEU B 1 73 ? -15.57 -14.078 -10.242 1 96.81 73 LEU B N 1
ATOM 4064 C CA . LEU B 1 73 ? -15.727 -15.531 -10.148 1 96.81 73 LEU B CA 1
ATOM 4065 C C . LEU B 1 73 ? -16.906 -15.891 -9.25 1 96.81 73 LEU B C 1
ATOM 4067 O O . LEU B 1 73 ? -17.422 -15.039 -8.523 1 96.81 73 LEU B O 1
ATOM 4071 N N . GLN B 1 74 ? -17.234 -17.141 -9.398 1 96.5 74 GLN B N 1
ATOM 4072 C CA . GLN B 1 74 ? -18.25 -17.766 -8.555 1 96.5 74 GLN B CA 1
ATOM 4073 C C . GLN B 1 74 ? -18 -19.266 -8.414 1 96.5 74 GLN B C 1
ATOM 4075 O O . GLN B 1 74 ? -17.656 -19.938 -9.391 1 96.5 74 GLN B O 1
ATOM 4080 N N . ILE B 1 75 ? -18.094 -19.797 -7.211 1 97.06 75 ILE B N 1
ATOM 4081 C CA . ILE B 1 75 ? -17.953 -21.234 -6.977 1 97.06 75 ILE B CA 1
ATOM 4082 C C . ILE B 1 75 ? -19.312 -21.906 -7.031 1 97.06 75 ILE B C 1
ATOM 4084 O O . ILE B 1 75 ? -20.25 -21.484 -6.328 1 97.06 75 ILE B O 1
ATOM 4088 N N . LEU B 1 76 ? -19.453 -22.922 -7.852 1 97 76 LEU B N 1
ATOM 4089 C CA . LEU B 1 76 ? -20.703 -23.656 -8.023 1 97 76 LEU B CA 1
ATOM 4090 C C . LEU B 1 76 ? -20.469 -25.156 -7.891 1 97 76 LEU B C 1
ATOM 4092 O O . LEU B 1 76 ? -19.328 -25.609 -7.938 1 97 76 LEU B O 1
ATOM 4096 N N . LYS B 1 77 ? -21.531 -25.844 -7.648 1 95.69 77 LYS B N 1
ATOM 4097 C CA . LYS B 1 77 ? -21.453 -27.297 -7.82 1 95.69 77 LYS B CA 1
ATOM 4098 C C . LYS B 1 77 ? -21.281 -27.672 -9.289 1 95.69 77 LYS B C 1
ATOM 4100 O O . LYS B 1 77 ? -21.562 -26.859 -10.18 1 95.69 77 LYS B O 1
ATOM 4105 N N . GLU B 1 78 ? -20.844 -28.859 -9.539 1 92.94 78 GLU B N 1
ATOM 4106 C CA . GLU B 1 78 ? -20.562 -29.281 -10.906 1 92.94 78 GLU B CA 1
ATOM 4107 C C . GLU B 1 78 ? -21.797 -29.172 -11.789 1 92.94 78 GLU B C 1
ATOM 4109 O O . GLU B 1 78 ? -21.703 -28.875 -12.984 1 92.94 78 GLU B O 1
ATOM 4114 N N . ASP B 1 79 ? -22.969 -29.359 -11.234 1 92.56 79 ASP B N 1
ATOM 4115 C CA . ASP B 1 79 ? -24.219 -29.328 -11.984 1 92.56 79 ASP B CA 1
ATOM 4116 C C . ASP B 1 79 ? -24.703 -27.891 -12.18 1 92.56 79 ASP B C 1
ATOM 4118 O O . ASP B 1 79 ? -25.734 -27.672 -12.82 1 92.56 79 ASP B O 1
ATOM 4122 N N . GLY B 1 80 ? -24.031 -27 -11.625 1 92.5 80 GLY B N 1
ATOM 4123 C CA . GLY B 1 80 ? -24.391 -25.594 -11.812 1 92.5 80 GLY B CA 1
ATOM 4124 C C . GLY B 1 80 ? -25.203 -25.031 -10.672 1 92.5 80 GLY B C 1
ATOM 4125 O O . GLY B 1 80 ? -25.484 -23.828 -10.633 1 92.5 80 GLY B O 1
ATOM 4126 N N . SER B 1 81 ? -25.531 -25.859 -9.758 1 94.88 81 SER B N 1
ATOM 4127 C CA . SER B 1 81 ? -26.328 -25.375 -8.633 1 94.88 81 SER B CA 1
ATOM 4128 C C . SER B 1 81 ? -25.453 -24.656 -7.605 1 94.88 81 SER B C 1
ATOM 4130 O O . SER B 1 81 ? -24.219 -24.797 -7.613 1 94.88 81 SER B O 1
ATOM 4132 N N . TYR B 1 82 ? -26.125 -23.891 -6.777 1 95.81 82 TYR B N 1
ATOM 4133 C CA . TYR B 1 82 ? -25.438 -23.078 -5.77 1 95.81 82 TYR B CA 1
ATOM 4134 C C . TYR B 1 82 ? -25.016 -23.938 -4.586 1 95.81 82 TYR B C 1
ATOM 4136 O O . TYR B 1 82 ? -25.609 -24.984 -4.328 1 95.81 82 TYR B O 1
ATOM 4144 N N . LEU B 1 83 ? -23.953 -23.453 -3.93 1 95.62 83 LEU B N 1
ATOM 4145 C CA . LEU B 1 83 ? -23.547 -24.094 -2.688 1 95.62 83 LEU B CA 1
ATOM 4146 C C . LEU B 1 83 ? -24.594 -23.906 -1.599 1 95.62 83 LEU B C 1
ATOM 4148 O O . LEU B 1 83 ? -25.203 -22.844 -1.499 1 95.62 83 LEU B O 1
ATOM 4152 N N . GLN B 1 84 ? -24.734 -24.938 -0.831 1 91.69 84 GLN B N 1
ATOM 4153 C CA . GLN B 1 84 ? -25.672 -24.859 0.277 1 91.69 84 GLN B CA 1
ATOM 4154 C C . GLN B 1 84 ? -25.078 -24.094 1.458 1 91.69 84 GLN B C 1
ATOM 4156 O O . GLN B 1 84 ? -23.859 -24.016 1.602 1 91.69 84 GLN B O 1
ATOM 4161 N N . PRO B 1 85 ? -26.031 -23.562 2.309 1 89.44 85 PRO B N 1
ATOM 4162 C CA . PRO B 1 85 ? -25.531 -22.891 3.514 1 89.44 85 PRO B CA 1
ATOM 4163 C C . PRO B 1 85 ? -24.719 -23.828 4.414 1 89.44 85 PRO B C 1
ATOM 4165 O O . PRO B 1 85 ? -25.062 -25 4.555 1 89.44 85 PRO B O 1
ATOM 4168 N N . LYS B 1 86 ? -23.578 -23.5 4.926 1 83.75 86 LYS B N 1
ATOM 4169 C CA . LYS B 1 86 ? -22.719 -24.188 5.887 1 83.75 86 LYS B CA 1
ATOM 4170 C C . LYS B 1 86 ? -21.797 -25.172 5.188 1 83.75 86 LYS B C 1
ATOM 4172 O O . LYS B 1 86 ? -21 -25.859 5.84 1 83.75 86 LYS B O 1
ATOM 4177 N N . GLU B 1 87 ? -22.047 -25.312 3.801 1 90.56 87 GLU B N 1
ATOM 4178 C CA . GLU B 1 87 ? -21.047 -26.078 3.074 1 90.56 87 GLU B CA 1
ATOM 4179 C C . GLU B 1 87 ? -19.672 -25.438 3.195 1 90.56 87 GLU B C 1
ATOM 4181 O O . GLU B 1 87 ? -19.5 -24.266 2.875 1 90.56 87 GLU B O 1
ATOM 4186 N N . LYS B 1 88 ? -18.75 -26.188 3.73 1 89.62 88 LYS B N 1
ATOM 4187 C CA . LYS B 1 88 ? -17.422 -25.641 3.98 1 89.62 88 LYS B CA 1
ATOM 4188 C C . LYS B 1 88 ? -16.516 -25.844 2.773 1 89.62 88 LYS B C 1
ATOM 4190 O O . LYS B 1 88 ? -15.602 -26.672 2.811 1 89.62 88 LYS B O 1
ATOM 4195 N N . THR B 1 89 ? -16.781 -25.266 1.714 1 96.25 89 THR B N 1
ATOM 4196 C CA . THR B 1 89 ? -15.969 -25.25 0.501 1 96.25 89 THR B CA 1
ATOM 4197 C C . THR B 1 89 ? -15.492 -23.844 0.177 1 96.25 89 THR B C 1
ATOM 4199 O O . THR B 1 89 ? -16.312 -22.922 0.039 1 96.25 89 THR B O 1
ATOM 4202 N N . GLY B 1 90 ? -14.211 -23.688 0.226 1 96.69 90 GLY B N 1
ATOM 4203 C CA . GLY B 1 90 ? -13.617 -22.391 -0.04 1 96.69 90 GLY B CA 1
ATOM 4204 C C . GLY B 1 90 ? -12.406 -22.453 -0.949 1 96.69 90 GLY B C 1
ATOM 4205 O O . GLY B 1 90 ? -11.961 -23.547 -1.307 1 96.69 90 GLY B O 1
ATOM 4206 N N . ILE B 1 91 ? -11.906 -21.344 -1.293 1 98 91 ILE B N 1
ATOM 4207 C CA . ILE B 1 91 ? -10.844 -21.25 -2.291 1 98 91 ILE B CA 1
ATOM 4208 C C . ILE B 1 91 ? -9.492 -21.156 -1.597 1 98 91 ILE B C 1
ATOM 4210 O O . ILE B 1 91 ? -9.391 -20.641 -0.479 1 98 91 ILE B O 1
ATOM 4214 N N . ILE B 1 92 ? -8.438 -21.609 -2.223 1 98.19 92 ILE B N 1
ATOM 4215 C CA . ILE B 1 92 ? -7.078 -21.531 -1.692 1 98.19 92 ILE B CA 1
ATOM 4216 C C . ILE B 1 92 ? -6.547 -20.109 -1.823 1 98.19 92 ILE B C 1
ATOM 4218 O O . ILE B 1 92 ? -7.25 -19.219 -2.316 1 98.19 92 ILE B O 1
ATOM 4222 N N . ASN B 1 93 ? -5.32 -19.875 -1.365 1 98.25 93 ASN B N 1
ATOM 4223 C CA . ASN B 1 93 ? -4.75 -18.547 -1.28 1 98.25 93 ASN B CA 1
ATOM 4224 C C . ASN B 1 93 ? -4.344 -18.016 -2.656 1 98.25 93 ASN B C 1
ATOM 4226 O O . ASN B 1 93 ? -4.102 -18.797 -3.576 1 98.25 93 ASN B O 1
ATOM 4230 N N . LEU B 1 94 ? -4.355 -16.688 -2.793 1 98.06 94 LEU B N 1
ATOM 4231 C CA . LEU B 1 94 ? -3.906 -15.984 -3.992 1 98.06 94 LEU B CA 1
ATOM 4232 C C . LEU B 1 94 ? -4.672 -16.469 -5.223 1 98.06 94 LEU B C 1
ATOM 4234 O O . LEU B 1 94 ? -4.066 -16.828 -6.23 1 98.06 94 LEU B O 1
ATOM 4238 N N . PRO B 1 95 ? -5.934 -16.406 -5.148 1 98.31 95 PRO B N 1
ATOM 4239 C CA . PRO B 1 95 ? -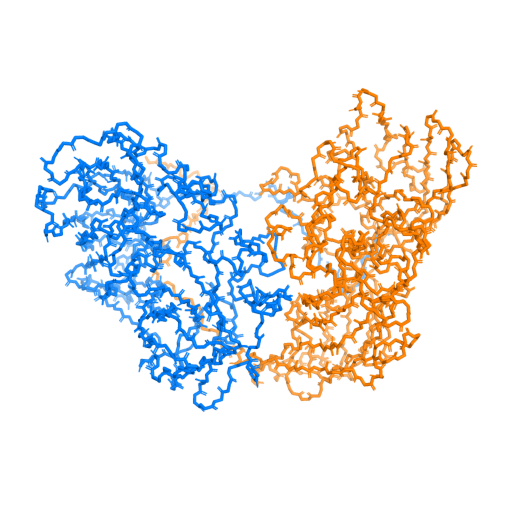6.746 -17.047 -6.184 1 98.31 95 PRO B CA 1
ATOM 4240 C C . PRO B 1 95 ? -6.578 -16.406 -7.555 1 98.31 95 PRO B C 1
ATOM 4242 O O . PRO B 1 95 ? -6.758 -17.062 -8.578 1 98.31 95 PRO B O 1
ATOM 4245 N N . LEU B 1 96 ? -6.277 -15.102 -7.629 1 98.38 96 LEU B N 1
ATOM 4246 C CA . LEU B 1 96 ? -6.09 -14.477 -8.93 1 98.38 96 LEU B CA 1
ATOM 4247 C C . LEU B 1 96 ? -4.953 -15.148 -9.695 1 98.38 96 LEU B C 1
ATOM 4249 O O . LEU B 1 96 ? -5.004 -15.242 -10.93 1 98.38 96 LEU B O 1
ATOM 4253 N N . GLN B 1 97 ? -3.99 -15.562 -8.961 1 98.12 97 GLN B N 1
ATOM 4254 C CA . GLN B 1 97 ? -2.84 -16.219 -9.578 1 98.12 97 GLN B CA 1
ATOM 4255 C C . GLN B 1 97 ? -3.053 -17.719 -9.664 1 98.12 97 GLN B C 1
ATOM 4257 O O . GLN B 1 97 ? -2.805 -18.328 -10.711 1 98.12 97 GLN B O 1
ATOM 4262 N N . SER B 1 98 ? -3.52 -18.297 -8.602 1 97.94 98 SER B N 1
ATOM 4263 C CA . SER B 1 98 ? -3.58 -19.75 -8.492 1 97.94 98 SER B CA 1
ATOM 4264 C C . SER B 1 98 ? -4.652 -20.328 -9.414 1 97.94 98 SER B C 1
ATOM 4266 O O . SER B 1 98 ? -4.648 -21.531 -9.703 1 97.94 98 SER B O 1
ATOM 4268 N N . MET B 1 99 ? -5.543 -19.516 -9.898 1 97.38 99 MET B N 1
ATOM 4269 C CA . MET B 1 99 ? -6.598 -20.031 -10.766 1 97.38 99 MET B CA 1
ATOM 4270 C C . MET B 1 99 ? -6.039 -20.422 -12.133 1 97.38 99 MET B C 1
ATOM 4272 O O . MET B 1 99 ? -6.719 -21.078 -12.922 1 97.38 99 MET B O 1
ATOM 4276 N N . PHE B 1 100 ? -4.852 -20 -12.352 1 96.94 100 PHE B N 1
ATOM 4277 C CA . PHE B 1 100 ? -4.219 -20.375 -13.609 1 96.94 100 PHE B CA 1
ATOM 4278 C C . PHE B 1 100 ? -3.049 -21.312 -13.367 1 96.94 100 PHE B C 1
ATOM 4280 O O . PHE B 1 100 ? -2.156 -21.016 -12.57 1 96.94 100 PHE B O 1
ATOM 4287 N N . SER B 1 101 ? -3.021 -22.406 -14.086 1 95.81 101 SER B N 1
ATOM 4288 C CA . SER B 1 101 ? -1.925 -23.375 -13.984 1 95.81 101 SER B CA 1
ATOM 4289 C C . SER B 1 101 ? -0.702 -22.891 -14.758 1 95.81 101 SER B C 1
ATOM 4291 O O . SER B 1 101 ? 0.435 -23.156 -14.352 1 95.81 101 SER B O 1
ATOM 4293 N N . HIS B 1 102 ? -1.077 -22.219 -15.828 1 94.44 102 HIS B N 1
ATOM 4294 C CA . HIS B 1 102 ? -0.044 -21.781 -16.766 1 94.44 102 HIS B CA 1
ATOM 4295 C C . HIS B 1 102 ? -0.479 -20.531 -17.516 1 94.44 102 HIS B C 1
ATOM 4297 O O . HIS B 1 102 ? -1.663 -20.359 -17.812 1 94.44 102 HIS B O 1
ATOM 4303 N N . ILE B 1 103 ? 0.556 -19.641 -17.75 1 96 103 ILE B N 1
ATOM 4304 C CA . ILE B 1 103 ? 0.296 -18.438 -18.547 1 96 103 ILE B CA 1
ATOM 4305 C C . ILE B 1 103 ? 1.363 -18.297 -19.625 1 96 103 ILE B C 1
ATOM 4307 O O . ILE B 1 103 ? 2.561 -18.312 -19.328 1 96 103 ILE B O 1
ATOM 4311 N N . ASP B 1 104 ? 0.928 -18.219 -20.844 1 96 104 ASP B N 1
ATOM 4312 C CA . ASP B 1 104 ? 1.813 -17.922 -21.969 1 96 104 ASP B CA 1
ATOM 4313 C C . ASP B 1 104 ? 1.679 -16.453 -22.391 1 96 104 ASP B C 1
ATOM 4315 O O . ASP B 1 104 ? 0.567 -15.961 -22.594 1 96 104 ASP B O 1
ATOM 4319 N N . VAL B 1 105 ? 2.777 -15.812 -22.484 1 96.5 105 VAL B N 1
ATOM 4320 C CA . VAL B 1 105 ? 2.797 -14.43 -22.938 1 96.5 105 VAL B CA 1
ATOM 4321 C C . VAL B 1 105 ? 3.648 -14.32 -24.203 1 96.5 105 VAL B C 1
ATOM 4323 O O . VAL B 1 105 ? 4.809 -14.734 -24.219 1 96.5 105 VAL B O 1
ATOM 4326 N N . TYR B 1 106 ? 3.078 -13.82 -25.188 1 96.81 106 TYR B N 1
ATOM 4327 C CA . TYR B 1 106 ? 3.768 -13.562 -26.453 1 96.81 106 TYR B CA 1
ATOM 4328 C C . TYR B 1 106 ? 3.9 -12.062 -26.703 1 96.81 106 TYR B C 1
ATOM 4330 O O . TYR B 1 106 ? 2.973 -11.297 -26.422 1 96.81 106 TYR B O 1
ATOM 4338 N N . MET B 1 107 ? 5.004 -11.664 -27.141 1 96.69 107 MET B N 1
ATOM 4339 C CA . MET B 1 107 ? 5.23 -10.312 -27.656 1 96.69 107 MET B CA 1
ATOM 4340 C C . MET B 1 107 ? 5.629 -10.344 -29.125 1 96.69 107 MET B C 1
ATOM 4342 O O . MET B 1 107 ? 6.664 -10.914 -29.484 1 96.69 107 MET B O 1
ATOM 4346 N N . ASN B 1 108 ? 4.836 -9.703 -29.891 1 96.31 108 ASN B N 1
ATOM 4347 C CA . ASN B 1 108 ? 5.004 -9.773 -31.344 1 96.31 108 ASN B CA 1
ATOM 4348 C C . ASN B 1 108 ? 5.285 -11.203 -31.812 1 96.31 108 ASN B C 1
ATOM 4350 O O . ASN B 1 108 ? 6.262 -11.453 -32.531 1 96.31 108 ASN B O 1
ATOM 4354 N N . ASN B 1 109 ? 4.535 -12.133 -31.328 1 93.44 109 ASN B N 1
ATOM 4355 C CA . ASN B 1 109 ? 4.461 -13.531 -31.719 1 93.44 109 ASN B CA 1
ATOM 4356 C C . ASN B 1 109 ? 5.656 -14.328 -31.203 1 93.44 109 ASN B C 1
ATOM 4358 O O . ASN B 1 109 ? 5.871 -15.469 -31.594 1 93.44 109 ASN B O 1
ATOM 4362 N N . LYS B 1 110 ? 6.41 -13.742 -30.391 1 94.62 110 LYS B N 1
ATOM 4363 C CA . LYS B 1 110 ? 7.496 -14.461 -29.734 1 94.62 110 LYS B CA 1
ATOM 4364 C C . LYS B 1 110 ? 7.129 -14.805 -28.297 1 94.62 110 LYS B C 1
ATOM 4366 O O . LYS B 1 110 ? 6.695 -13.938 -27.531 1 94.62 110 LYS B O 1
ATOM 4371 N N . LEU B 1 111 ? 7.293 -16.047 -27.984 1 94.31 111 LEU B N 1
ATOM 4372 C CA . LEU B 1 111 ? 7.023 -16.484 -26.625 1 94.31 111 LEU B CA 1
ATOM 4373 C C . LEU B 1 111 ? 8.086 -15.953 -25.672 1 94.31 111 LEU B C 1
ATOM 4375 O O . LEU B 1 111 ? 9.273 -16.25 -25.812 1 94.31 111 LEU B O 1
ATOM 4379 N N . VAL B 1 112 ? 7.652 -15.203 -24.703 1 92.81 112 VAL B N 1
ATOM 4380 C CA . VAL B 1 112 ? 8.609 -14.562 -23.797 1 92.81 112 VAL B CA 1
ATOM 4381 C C . VAL B 1 112 ? 8.5 -15.18 -22.406 1 92.81 112 VAL B C 1
ATOM 4383 O O . VAL B 1 112 ? 9.391 -15.016 -21.578 1 92.81 112 VAL B O 1
ATOM 4386 N N . SER B 1 113 ? 7.422 -15.805 -22.094 1 87.88 113 SER B N 1
ATOM 4387 C CA . SER B 1 113 ? 7.246 -16.453 -20.797 1 87.88 113 SER B CA 1
ATOM 4388 C C . SER B 1 113 ? 7.891 -17.828 -20.781 1 87.88 113 SER B C 1
ATOM 4390 O O . SER B 1 113 ? 8.242 -18.375 -21.828 1 87.88 113 SER B O 1
ATOM 4392 N N . ALA B 1 114 ? 8.102 -18.234 -19.469 1 77.56 114 ALA B N 1
ATOM 4393 C CA . ALA B 1 114 ? 8.617 -19.609 -19.328 1 77.56 114 ALA B CA 1
ATOM 4394 C C . ALA B 1 114 ? 7.484 -20.625 -19.422 1 77.56 114 ALA B C 1
ATOM 4396 O O . ALA B 1 114 ? 6.363 -20.375 -18.984 1 77.56 114 ALA B O 1
ATOM 4397 N N . ASN B 1 115 ? 7.621 -21.594 -20.203 1 68.5 115 ASN B N 1
ATOM 4398 C CA . ASN B 1 115 ? 6.605 -22.609 -20.422 1 68.5 115 ASN B CA 1
ATOM 4399 C C . ASN B 1 115 ? 6.613 -23.672 -19.328 1 68.5 115 ASN B C 1
ATOM 4401 O O . ASN B 1 115 ? 7.324 -24.672 -19.422 1 68.5 115 ASN B O 1
ATOM 4405 N N . SER B 1 116 ? 5.91 -23.375 -18.234 1 81.12 116 SER B N 1
ATOM 4406 C CA . SER B 1 116 ? 5.812 -24.344 -17.156 1 81.12 116 SER B CA 1
ATOM 4407 C C . SER B 1 116 ? 4.445 -24.297 -16.484 1 81.12 116 SER B C 1
ATOM 4409 O O . SER B 1 116 ? 3.791 -23.25 -16.469 1 81.12 116 SER B O 1
ATOM 4411 N N . ASN B 1 117 ? 4 -25.469 -16.094 1 88 117 ASN B N 1
ATOM 4412 C CA . ASN B 1 117 ? 2.719 -25.578 -15.406 1 88 117 ASN B CA 1
ATOM 4413 C C . ASN B 1 117 ? 2.865 -25.328 -13.906 1 88 117 ASN B C 1
ATOM 4415 O O . ASN B 1 117 ? 2.201 -25.969 -13.094 1 88 117 ASN B O 1
ATOM 4419 N N . ASN B 1 118 ? 3.709 -24.453 -13.523 1 95.44 118 ASN B N 1
ATOM 4420 C CA . ASN B 1 118 ? 3.992 -24.203 -12.109 1 95.44 118 ASN B CA 1
ATOM 4421 C C . ASN B 1 118 ? 3.725 -22.75 -11.734 1 95.44 118 ASN B C 1
ATOM 4423 O O . ASN B 1 118 ? 4.312 -22.234 -10.789 1 95.44 118 ASN B O 1
ATOM 4427 N N . TYR B 1 119 ? 2.779 -22.172 -12.484 1 96.88 119 TYR B N 1
ATOM 4428 C CA . TYR B 1 119 ? 2.551 -20.75 -12.328 1 96.88 119 TYR B CA 1
ATOM 4429 C C . TYR B 1 119 ? 2.059 -20.422 -10.922 1 96.88 119 TYR B C 1
ATOM 4431 O O . TYR B 1 119 ? 2.508 -19.453 -10.305 1 96.88 119 TYR B O 1
ATOM 4439 N N . PRO B 1 120 ? 1.155 -21.25 -10.312 1 97.75 120 PRO B N 1
ATOM 4440 C CA . PRO B 1 120 ? 0.661 -20.906 -8.977 1 97.75 120 PRO B CA 1
ATOM 4441 C C . PRO B 1 120 ? 1.777 -20.812 -7.938 1 97.75 120 PRO B C 1
ATOM 4443 O O . PRO B 1 120 ? 1.805 -19.875 -7.137 1 97.75 120 PRO B O 1
ATOM 4446 N N . TRP B 1 121 ? 2.643 -21.734 -8.008 1 97.94 121 TRP B N 1
ATOM 4447 C CA . TRP B 1 121 ? 3.727 -21.75 -7.027 1 97.94 121 TRP B CA 1
ATOM 4448 C C . TRP B 1 121 ? 4.742 -20.656 -7.324 1 97.94 121 TRP B C 1
ATOM 4450 O O . TRP B 1 121 ? 5.293 -20.047 -6.402 1 97.94 121 TRP B O 1
ATOM 4460 N N . LYS B 1 122 ? 5.012 -20.406 -8.617 1 96.75 122 LYS B N 1
ATOM 4461 C CA . LYS B 1 122 ? 5.867 -19.281 -8.984 1 96.75 122 LYS B CA 1
ATOM 4462 C C . LYS B 1 122 ? 5.355 -17.969 -8.383 1 96.75 122 LYS B C 1
ATOM 4464 O O . LYS B 1 122 ? 6.121 -17.234 -7.77 1 96.75 122 LYS B O 1
ATOM 4469 N N . SER B 1 123 ? 4.121 -17.781 -8.57 1 97.12 123 SER B N 1
ATOM 4470 C CA . SER B 1 123 ? 3.498 -16.562 -8.062 1 97.12 123 SER B CA 1
ATOM 4471 C C . SER B 1 123 ? 3.504 -16.531 -6.539 1 97.12 123 SER B C 1
ATOM 4473 O O . SER B 1 123 ? 3.777 -15.484 -5.938 1 97.12 123 SER B O 1
ATOM 4475 N N . TYR B 1 124 ? 3.23 -17.625 -5.934 1 98 124 TYR B N 1
ATOM 4476 C CA . TYR B 1 124 ? 3.193 -17.688 -4.477 1 98 124 TYR B CA 1
ATOM 4477 C C . TYR B 1 124 ? 4.57 -17.406 -3.885 1 98 124 TYR B C 1
ATOM 4479 O O . TYR B 1 124 ? 4.691 -16.641 -2.926 1 98 124 TYR B O 1
ATOM 4487 N N . PHE B 1 125 ? 5.582 -17.969 -4.469 1 97.38 125 PHE B N 1
ATOM 4488 C CA . PHE B 1 125 ? 6.941 -17.719 -4.008 1 97.38 125 PHE B CA 1
ATOM 4489 C C . PHE B 1 125 ? 7.293 -16.25 -4.141 1 97.38 125 PHE B C 1
ATOM 4491 O O . PHE B 1 125 ? 7.891 -15.664 -3.232 1 97.38 125 PHE B O 1
ATOM 4498 N N . LYS B 1 126 ? 6.926 -15.68 -5.219 1 95.38 126 LYS B N 1
ATOM 4499 C CA . LYS B 1 126 ? 7.219 -14.266 -5.426 1 95.38 126 LYS B CA 1
ATOM 4500 C C . LYS B 1 126 ? 6.598 -13.406 -4.332 1 95.38 126 LYS B C 1
ATOM 4502 O O . LYS B 1 126 ? 7.23 -12.477 -3.828 1 95.38 126 LYS B O 1
ATOM 4507 N N . VAL B 1 127 ? 5.414 -13.734 -3.996 1 96.06 127 VAL B N 1
ATOM 4508 C CA . VAL B 1 127 ? 4.676 -12.938 -3.023 1 96.06 127 VAL B CA 1
ATOM 4509 C C . VAL B 1 127 ? 5.227 -13.195 -1.622 1 96.06 127 VAL B C 1
ATOM 4511 O O . VAL B 1 127 ? 5.598 -12.25 -0.914 1 96.06 127 VAL B O 1
ATOM 4514 N N . ILE B 1 128 ? 5.367 -14.406 -1.251 1 96.62 128 ILE B N 1
ATOM 4515 C CA . ILE B 1 128 ? 5.664 -14.781 0.13 1 96.62 128 ILE B CA 1
ATOM 4516 C C . ILE B 1 128 ? 7.105 -14.414 0.464 1 96.62 128 ILE B C 1
ATOM 4518 O O . ILE B 1 128 ? 7.426 -14.117 1.617 1 96.62 128 ILE B O 1
ATOM 4522 N N . LEU B 1 129 ? 7.977 -14.375 -0.528 1 95.38 129 LEU B N 1
ATOM 4523 C CA . LEU B 1 129 ? 9.398 -14.156 -0.278 1 95.38 129 LEU B CA 1
ATOM 4524 C C . LEU B 1 129 ? 9.75 -12.68 -0.412 1 95.38 129 LEU B C 1
ATOM 4526 O O . LEU B 1 129 ? 10.883 -12.281 -0.16 1 95.38 129 LEU B O 1
ATOM 4530 N N . SER B 1 130 ? 8.805 -11.883 -0.778 1 93.75 130 SER B N 1
ATOM 4531 C CA . SER B 1 130 ? 9.148 -10.477 -0.973 1 93.75 130 SER B CA 1
ATOM 4532 C C . SER B 1 130 ? 8.25 -9.57 -0.142 1 93.75 130 SER B C 1
ATOM 4534 O O . SER B 1 130 ? 8.633 -8.445 0.185 1 93.75 130 SER B O 1
ATOM 4536 N N . SER B 1 131 ? 7.156 -9.953 0.195 1 93.94 131 SER B N 1
ATOM 4537 C CA . SER B 1 131 ? 6.156 -9.078 0.791 1 93.94 131 SER B CA 1
ATOM 4538 C C . SER B 1 131 ? 6.16 -9.188 2.312 1 93.94 131 SER B C 1
ATOM 4540 O O . SER B 1 131 ? 6.219 -10.289 2.863 1 93.94 131 SER B O 1
ATOM 4542 N N . GLY B 1 132 ? 6.098 -7.984 2.918 1 93.81 132 GLY B N 1
ATOM 4543 C CA . GLY B 1 132 ? 5.953 -7.93 4.363 1 93.81 132 GLY B CA 1
ATOM 4544 C C . GLY B 1 132 ? 4.508 -7.945 4.82 1 93.81 132 GLY B C 1
ATOM 4545 O O . GLY B 1 132 ? 3.598 -8.148 4.012 1 93.81 132 GLY B O 1
ATOM 4546 N N . SER B 1 133 ? 4.355 -7.762 6.137 1 92.75 133 SER B N 1
ATOM 4547 C CA . SER B 1 133 ? 3.039 -7.844 6.758 1 92.75 133 SER B CA 1
ATOM 4548 C C . SER B 1 133 ? 2.127 -6.723 6.27 1 92.75 133 SER B C 1
ATOM 4550 O O . SER B 1 133 ? 0.932 -6.934 6.055 1 92.75 133 SER B O 1
ATOM 4552 N N . ASP B 1 134 ? 2.621 -5.59 6.07 1 92.31 134 ASP B N 1
ATOM 4553 C CA . ASP B 1 134 ? 1.819 -4.438 5.672 1 92.31 134 ASP B CA 1
ATOM 4554 C C . ASP B 1 134 ? 1.215 -4.645 4.285 1 92.31 134 ASP B C 1
ATOM 4556 O O . ASP B 1 134 ? 0.032 -4.367 4.07 1 92.31 134 ASP B O 1
ATOM 4560 N N . GLU B 1 135 ? 1.934 -5.102 3.383 1 93.81 135 GLU B N 1
ATOM 4561 C CA . GLU B 1 135 ? 1.438 -5.383 2.039 1 93.81 135 GLU B CA 1
ATOM 4562 C C . GLU B 1 135 ? 0.453 -6.551 2.047 1 93.81 135 GLU B C 1
ATOM 4564 O O . GLU B 1 135 ? -0.599 -6.484 1.407 1 93.81 135 GLU B O 1
ATOM 4569 N N . GLN B 1 136 ? 0.802 -7.57 2.791 1 94.94 136 GLN B N 1
ATOM 4570 C CA . GLN B 1 136 ? -0.011 -8.781 2.822 1 94.94 136 GLN B CA 1
ATOM 4571 C C . GLN B 1 136 ? -1.381 -8.508 3.438 1 94.94 136 GLN B C 1
ATOM 4573 O O . GLN B 1 136 ? -2.381 -9.102 3.025 1 94.94 136 GLN B O 1
ATOM 4578 N N . ASN B 1 137 ? -1.482 -7.641 4.316 1 93.81 137 ASN B N 1
ATOM 4579 C CA . ASN B 1 137 ? -2.725 -7.383 5.035 1 93.81 137 ASN B CA 1
ATOM 4580 C C . ASN B 1 137 ? -3.477 -6.191 4.453 1 93.81 137 ASN B C 1
ATOM 4582 O O . ASN B 1 137 ? -4.426 -5.691 5.059 1 93.81 137 ASN B O 1
ATOM 4586 N N . SER B 1 138 ? -3.061 -5.711 3.307 1 94.5 138 SER B N 1
ATOM 4587 C CA . SER B 1 138 ? -3.727 -4.594 2.648 1 94.5 138 SER B CA 1
ATOM 4588 C C . SER B 1 138 ? -3.883 -4.844 1.153 1 94.5 138 SER B C 1
ATOM 4590 O O . SER B 1 138 ? -4.781 -5.582 0.733 1 94.5 138 SER B O 1
ATOM 4592 N N . GLN B 1 139 ? -2.975 -4.391 0.319 1 93.06 139 GLN B N 1
ATOM 4593 C CA . GLN B 1 139 ? -3.166 -4.355 -1.127 1 93.06 139 GLN B CA 1
ATOM 4594 C C . GLN B 1 139 ? -3.273 -5.766 -1.704 1 93.06 139 GLN B C 1
ATOM 4596 O O . GLN B 1 139 ? -3.996 -5.988 -2.678 1 93.06 139 GLN B O 1
ATOM 4601 N N . LEU B 1 140 ? -2.613 -6.699 -1.103 1 96.5 140 LEU B N 1
ATOM 4602 C CA . LEU B 1 140 ? -2.631 -8.047 -1.66 1 96.5 140 LEU B CA 1
ATOM 4603 C C . LEU B 1 140 ? -3.996 -8.695 -1.467 1 96.5 140 LEU B C 1
ATOM 4605 O O . LEU B 1 140 ? -4.301 -9.711 -2.098 1 96.5 140 LEU B O 1
ATOM 4609 N N . GLN B 1 141 ? -4.809 -8.094 -0.668 1 95.88 141 GLN B N 1
ATOM 4610 C CA . GLN B 1 141 ? -6.152 -8.625 -0.467 1 95.88 141 GLN B CA 1
ATOM 4611 C C . GLN B 1 141 ? -7.031 -8.383 -1.689 1 95.88 141 GLN B C 1
ATOM 4613 O O . GLN B 1 141 ? -8.102 -8.977 -1.821 1 95.88 141 GLN B O 1
ATOM 4618 N N . SER B 1 142 ? -6.543 -7.535 -2.613 1 96.62 142 SER B N 1
ATOM 4619 C CA . SER B 1 142 ? -7.23 -7.352 -3.887 1 96.62 142 SER B CA 1
ATOM 4620 C C . SER B 1 142 ? -7.281 -8.656 -4.68 1 96.62 142 SER B C 1
ATOM 4622 O O . SER B 1 142 ? -8.086 -8.789 -5.602 1 96.62 142 SER B O 1
ATOM 4624 N N . GLN B 1 143 ? -6.391 -9.562 -4.301 1 97.31 143 GLN B N 1
ATOM 4625 C CA . GLN B 1 143 ? -6.391 -10.906 -4.883 1 97.31 143 GLN B CA 1
ATOM 4626 C C . GLN B 1 143 ? -6.723 -11.961 -3.832 1 97.31 143 GLN B C 1
ATOM 4628 O O . GLN B 1 143 ? -6.391 -13.133 -3.994 1 97.31 143 GLN B O 1
ATOM 4633 N N . LEU B 1 144 ? -7.27 -11.492 -2.684 1 97 144 LEU B N 1
ATOM 4634 C CA . LEU B 1 144 ? -7.719 -12.32 -1.565 1 97 144 LEU B CA 1
ATOM 4635 C C . LEU B 1 144 ? -6.551 -13.086 -0.954 1 97 144 LEU B C 1
ATOM 4637 O O . LEU B 1 144 ? -6.703 -14.25 -0.565 1 97 144 LEU B O 1
ATOM 4641 N N . PHE B 1 145 ? -5.398 -12.523 -1.028 1 97.94 145 PHE B N 1
ATOM 4642 C CA . PHE B 1 145 ? -4.328 -13.078 -0.208 1 97.94 145 PHE B CA 1
ATOM 4643 C C . PHE B 1 145 ? -4.613 -12.867 1.273 1 97.94 145 PHE B C 1
ATOM 4645 O O . PHE B 1 145 ? -4.746 -11.727 1.725 1 97.94 145 PHE B O 1
ATOM 4652 N N . MET B 1 146 ? -4.793 -13.836 1.95 1 97.38 146 MET B N 1
ATOM 4653 C CA . MET B 1 146 ? -4.91 -13.914 3.402 1 97.38 146 MET B CA 1
ATOM 4654 C C . MET B 1 146 ? -4.008 -15.008 3.967 1 97.38 146 MET B C 1
ATOM 4656 O O . MET B 1 146 ? -4.207 -16.188 3.688 1 97.38 146 MET B O 1
ATOM 4660 N N . LYS B 1 147 ? -3.029 -14.617 4.684 1 97 147 LYS B N 1
ATOM 4661 C CA . LYS B 1 147 ? -2.002 -15.562 5.125 1 97 147 LYS B CA 1
ATOM 4662 C C . LYS B 1 147 ? -2.621 -16.75 5.859 1 97 147 LYS B C 1
ATOM 4664 O O . LYS B 1 147 ? -3.426 -16.562 6.777 1 97 147 LYS B O 1
ATOM 4669 N N . ASP B 1 148 ? -2.271 -17.875 5.445 1 97.62 148 ASP B N 1
ATOM 4670 C CA . ASP B 1 148 ? -2.725 -19.109 6.078 1 97.62 148 ASP B CA 1
ATOM 4671 C C . ASP B 1 148 ? -1.969 -19.359 7.375 1 97.62 148 ASP B C 1
ATOM 4673 O O . ASP B 1 148 ? -0.796 -19 7.5 1 97.62 148 ASP B O 1
ATOM 4677 N N . ASP B 1 149 ? -2.691 -20 8.25 1 94.5 149 ASP B N 1
ATOM 4678 C CA . ASP B 1 149 ? -2.088 -20.328 9.547 1 94.5 149 ASP B CA 1
ATOM 4679 C C . ASP B 1 149 ? -2.121 -21.828 9.812 1 94.5 149 ASP B C 1
ATOM 4681 O O . ASP B 1 149 ? -2.836 -22.562 9.133 1 94.5 149 ASP B O 1
ATOM 4685 N N . ASP B 1 150 ? -1.291 -22.234 10.672 1 92.69 150 ASP B N 1
ATOM 4686 C CA . ASP B 1 150 ? -1.206 -23.641 11.07 1 92.69 150 ASP B CA 1
ATOM 4687 C C . ASP B 1 150 ? -2.436 -24.062 11.867 1 92.69 150 ASP B C 1
ATOM 4689 O O . ASP B 1 150 ? -2.863 -23.359 12.781 1 92.69 150 ASP B O 1
ATOM 4693 N N . PRO B 1 151 ? -3 -25.203 11.531 1 95.62 151 PRO B N 1
ATOM 4694 C CA . PRO B 1 151 ? -2.734 -26.109 10.406 1 95.62 151 PRO B CA 1
ATOM 4695 C C . PRO B 1 151 ? -3.346 -25.609 9.094 1 95.62 151 PRO B C 1
ATOM 4697 O O . PRO B 1 151 ? -4.559 -25.391 9.016 1 95.62 151 PRO B O 1
ATOM 4700 N N . MET B 1 152 ? -2.598 -25.594 8.062 1 96.75 152 MET B N 1
ATOM 4701 C CA . MET B 1 152 ? -3.002 -24.953 6.816 1 96.75 152 MET B CA 1
ATOM 4702 C C . MET B 1 152 ? -4.078 -25.781 6.105 1 96.75 152 MET B C 1
ATOM 4704 O O . MET B 1 152 ? -4.785 -25.25 5.242 1 96.75 152 MET B O 1
ATOM 4708 N N . ASP B 1 153 ? -4.184 -27.031 6.488 1 96.19 153 ASP B N 1
ATOM 4709 C CA . ASP B 1 153 ? -5.172 -27.875 5.832 1 96.19 153 ASP B CA 1
ATOM 4710 C C . ASP B 1 153 ? -6.504 -27.844 6.578 1 96.19 153 ASP B C 1
ATOM 4712 O O . ASP B 1 153 ? -7.484 -28.453 6.137 1 96.19 153 ASP B O 1
ATOM 4716 N N . SER B 1 154 ? -6.547 -27.125 7.66 1 96.25 154 SER B N 1
ATOM 4717 C CA . SER B 1 154 ? -7.773 -27.047 8.445 1 96.25 154 SER B CA 1
ATOM 4718 C C . SER B 1 154 ? -8.742 -26.031 7.84 1 96.25 154 SER B C 1
ATOM 4720 O O . SER B 1 154 ? -8.336 -24.953 7.406 1 96.25 154 SER B O 1
ATOM 4722 N N . LEU B 1 155 ? -10 -26.375 7.855 1 95.62 155 LEU B N 1
ATOM 4723 C CA . LEU B 1 155 ? -11.039 -25.5 7.316 1 95.62 155 LEU B CA 1
ATOM 4724 C C . LEU B 1 155 ? -11.594 -24.578 8.398 1 95.62 155 LEU B C 1
ATOM 4726 O O . LEU B 1 155 ? -12.359 -23.656 8.109 1 95.62 155 LEU B O 1
ATOM 4730 N N . THR B 1 156 ? -11.242 -24.828 9.641 1 94.31 156 THR B N 1
ATOM 4731 C CA . THR B 1 156 ? -11.805 -24.031 10.734 1 94.31 156 THR B CA 1
ATOM 4732 C C . THR B 1 156 ? -10.711 -23.297 11.492 1 94.31 156 THR B C 1
ATOM 4734 O O . THR B 1 156 ? -10.914 -22.172 11.938 1 94.31 156 THR B O 1
ATOM 4737 N N . LEU B 1 157 ? -9.555 -23.875 11.555 1 94.44 157 LEU B N 1
ATOM 4738 C CA . LEU B 1 157 ? -8.5 -23.297 12.383 1 94.44 157 LEU B CA 1
ATOM 4739 C C . LEU B 1 157 ? -7.594 -22.391 11.547 1 94.44 157 LEU B C 1
ATOM 4741 O O . LEU B 1 157 ? -6.922 -21.516 12.086 1 94.44 157 LEU B O 1
ATOM 4745 N N . ASN B 1 158 ? -7.516 -22.641 10.273 1 96.62 158 ASN B N 1
ATOM 4746 C CA . ASN B 1 158 ? -6.73 -21.812 9.367 1 96.62 158 ASN B CA 1
ATOM 4747 C C . ASN B 1 158 ? -7.402 -20.453 9.133 1 96.62 158 ASN B C 1
ATOM 4749 O O . ASN B 1 158 ? -8.32 -20.359 8.312 1 96.62 158 ASN B O 1
ATOM 4753 N N . ALA B 1 159 ? -6.891 -19.422 9.758 1 95.12 159 ALA B N 1
ATOM 4754 C CA . ALA B 1 159 ? -7.516 -18.109 9.719 1 95.12 159 ALA B CA 1
ATOM 4755 C C . ALA B 1 159 ? -7.574 -17.578 8.289 1 95.12 159 ALA B C 1
ATOM 4757 O O . ALA B 1 159 ? -8.547 -16.938 7.898 1 95.12 159 ALA B O 1
ATOM 4758 N N . GLY B 1 160 ? -6.496 -17.797 7.555 1 96.81 160 GLY B N 1
ATOM 4759 C CA . GLY B 1 160 ? -6.488 -17.359 6.168 1 96.81 160 GLY B CA 1
ATOM 4760 C C . GLY B 1 160 ? -7.605 -17.969 5.34 1 96.81 160 GLY B C 1
ATOM 4761 O O . GLY B 1 160 ? -8.305 -17.266 4.613 1 96.81 160 GLY B O 1
ATOM 4762 N N . TYR B 1 161 ? -7.758 -19.219 5.5 1 96.81 161 TYR B N 1
ATOM 4763 C CA . TYR B 1 161 ? -8.828 -19.906 4.793 1 96.81 161 TYR B CA 1
ATOM 4764 C C . TYR B 1 161 ? -10.195 -19.391 5.223 1 96.81 161 TYR B C 1
ATOM 4766 O O . TYR B 1 161 ? -11.055 -19.125 4.383 1 96.81 161 TYR B O 1
ATOM 4774 N N . VAL B 1 162 ? -10.414 -19.219 6.496 1 96.5 162 VAL B N 1
ATOM 4775 C CA . VAL B 1 162 ? -11.703 -18.781 7.039 1 96.5 162 VAL B CA 1
ATOM 4776 C C . VAL B 1 162 ? -12.039 -17.391 6.512 1 96.5 162 VAL B C 1
ATOM 4778 O O . VAL B 1 162 ? -13.188 -17.125 6.137 1 96.5 162 VAL B O 1
ATOM 4781 N N . ASN B 1 163 ? -11.102 -16.562 6.457 1 95.88 163 ASN B N 1
ATOM 4782 C CA . ASN B 1 163 ? -11.32 -15.211 5.949 1 95.88 163 ASN B CA 1
ATOM 4783 C C . ASN B 1 163 ? -11.688 -15.219 4.469 1 95.88 163 ASN B C 1
ATOM 4785 O O . ASN B 1 163 ? -12.586 -14.492 4.047 1 95.88 163 ASN B O 1
ATOM 4789 N N . ARG B 1 164 ? -11.039 -16.031 3.658 1 97.12 164 ARG B N 1
ATOM 4790 C CA . ARG B 1 164 ? -11.367 -16.125 2.24 1 97.12 164 ARG B CA 1
ATOM 4791 C C . ARG B 1 164 ? -12.75 -16.75 2.037 1 97.12 164 ARG B C 1
ATOM 4793 O O . ARG B 1 164 ? -13.484 -16.359 1.13 1 97.12 164 ARG B O 1
ATOM 4800 N N . TYR B 1 165 ? -13.031 -17.672 2.891 1 96.5 165 TYR B N 1
ATOM 4801 C CA . TYR B 1 165 ? -14.32 -18.359 2.834 1 96.5 165 TYR B CA 1
ATOM 4802 C C . TYR B 1 165 ? -15.469 -17.359 2.947 1 96.5 165 TYR B C 1
ATOM 4804 O O . TYR B 1 165 ? -16.5 -17.516 2.285 1 96.5 165 TYR B O 1
ATOM 4812 N N . GLU B 1 166 ? -15.328 -16.281 3.689 1 94 166 GLU B N 1
ATOM 4813 C CA . GLU B 1 166 ? -16.375 -15.281 3.896 1 94 166 GLU B CA 1
ATOM 4814 C C . GLU B 1 166 ? -16.703 -14.555 2.596 1 94 166 GLU B C 1
ATOM 4816 O O . GLU B 1 166 ? -17.828 -14.102 2.41 1 94 166 GLU B O 1
ATOM 4821 N N . TYR B 1 167 ? -15.812 -14.547 1.679 1 95.38 167 TYR B N 1
ATOM 4822 C CA . TYR B 1 167 ? -16.031 -13.844 0.416 1 95.38 167 TYR B CA 1
ATOM 4823 C C . TYR B 1 167 ? -16.625 -14.781 -0.627 1 95.38 167 TYR B C 1
ATOM 4825 O O . TYR B 1 167 ? -17.188 -14.328 -1.631 1 95.38 167 TYR B O 1
ATOM 4833 N N . THR B 1 168 ? -16.5 -16.125 -0.417 1 96 168 THR B N 1
ATOM 4834 C CA . THR B 1 168 ? -16.844 -17.031 -1.502 1 96 168 THR B CA 1
ATOM 4835 C C . THR B 1 168 ? -18 -17.953 -1.102 1 96 168 THR B C 1
ATOM 4837 O O . THR B 1 168 ? -18.578 -18.625 -1.95 1 96 168 THR B O 1
ATOM 4840 N N . LYS B 1 169 ? -18.359 -17.969 0.139 1 95.19 169 LYS B N 1
ATOM 4841 C CA . LYS B 1 169 ? -19.359 -18.906 0.645 1 95.19 169 LYS B CA 1
ATOM 4842 C C . LYS B 1 169 ? -20.703 -18.719 -0.057 1 95.19 169 LYS B C 1
ATOM 4844 O O . LYS B 1 169 ? -20.969 -17.656 -0.621 1 95.19 169 LYS B O 1
ATOM 4849 N N . GLU B 1 170 ? -21.5 -19.766 -0.113 1 95.25 170 GLU B N 1
ATOM 4850 C CA . GLU B 1 170 ? -22.875 -19.766 -0.629 1 95.25 170 GLU B CA 1
ATOM 4851 C C . GLU B 1 170 ? -22.922 -19.281 -2.072 1 95.25 170 GLU B C 1
ATOM 4853 O O . GLU B 1 170 ? -23.891 -18.641 -2.484 1 95.25 170 GLU B O 1
ATOM 4858 N N . SER B 1 171 ? -21.844 -19.484 -2.791 1 95.94 171 SER B N 1
ATOM 4859 C CA . SER B 1 171 ? -21.734 -19.141 -4.203 1 95.94 171 SER B CA 1
ATOM 4860 C C . SER B 1 171 ? -21.828 -17.625 -4.406 1 95.94 171 SER B C 1
ATOM 4862 O O . SER B 1 171 ? -22.438 -17.172 -5.379 1 95.94 171 SER B O 1
ATOM 4864 N N . ARG B 1 172 ? -21.312 -16.875 -3.508 1 95.5 172 ARG B N 1
ATOM 4865 C CA . ARG B 1 172 ? -21.203 -15.438 -3.689 1 95.5 172 ARG B CA 1
ATOM 4866 C C . ARG B 1 172 ? -20.266 -15.102 -4.844 1 95.5 172 ARG B C 1
ATOM 4868 O O . ARG B 1 172 ? -19.312 -15.836 -5.102 1 95.5 172 ARG B O 1
ATOM 4875 N N . THR B 1 173 ? -20.594 -14.023 -5.543 1 96.5 173 THR B N 1
ATOM 4876 C CA . THR B 1 173 ? -19.656 -13.547 -6.551 1 96.5 173 THR B CA 1
ATOM 4877 C C . THR B 1 173 ? -18.547 -12.719 -5.906 1 96.5 173 THR B C 1
ATOM 4879 O O . THR B 1 173 ? -18.797 -11.953 -4.973 1 96.5 173 THR B O 1
ATOM 4882 N N . PHE B 1 174 ? -17.359 -12.945 -6.309 1 96.06 174 PHE B N 1
ATOM 4883 C CA . PHE B 1 174 ? -16.25 -12.18 -5.773 1 96.06 174 PHE B CA 1
ATOM 4884 C C . PHE B 1 174 ? -15.336 -11.703 -6.891 1 96.06 174 PHE B C 1
ATOM 4886 O O . PHE B 1 174 ? -15.281 -12.312 -7.961 1 96.06 174 PHE B O 1
ATOM 4893 N N . GLU B 1 175 ? -14.68 -10.555 -6.668 1 97.12 175 GLU B N 1
ATOM 4894 C CA . GLU B 1 175 ? -13.836 -9.891 -7.656 1 97.12 175 GLU B CA 1
ATOM 4895 C C . GLU B 1 175 ? -12.375 -9.859 -7.207 1 97.12 175 GLU B C 1
ATOM 4897 O O . GLU B 1 175 ? -12.086 -9.711 -6.02 1 97.12 175 GLU B O 1
ATOM 4902 N N . LEU B 1 176 ? -11.562 -10.086 -8.164 1 97.75 176 LEU B N 1
ATOM 4903 C CA . LEU B 1 176 ? -10.117 -10.008 -7.977 1 97.75 176 LEU B CA 1
ATOM 4904 C C . LEU B 1 176 ? -9.484 -9.07 -9.008 1 97.75 176 LEU B C 1
ATOM 4906 O O . LEU B 1 176 ? -9.961 -8.984 -10.141 1 97.75 176 LEU B O 1
ATOM 4910 N N . GLU B 1 177 ? -8.477 -8.336 -8.586 1 97.62 177 GLU B N 1
ATOM 4911 C CA . GLU B 1 177 ? -7.754 -7.473 -9.516 1 97.62 177 GLU B CA 1
ATOM 4912 C C . GLU B 1 177 ? -6.316 -7.254 -9.062 1 97.62 177 GLU B C 1
ATOM 4914 O O . GLU B 1 177 ? -6.074 -6.891 -7.91 1 97.62 177 GLU B O 1
ATOM 4919 N N . SER B 1 178 ? -5.379 -7.512 -9.859 1 97.75 178 SER B N 1
ATOM 4920 C CA . SER B 1 178 ? -3.963 -7.293 -9.594 1 97.75 178 SER B CA 1
ATOM 4921 C C . SER B 1 178 ? -3.119 -7.555 -10.836 1 97.75 178 SER B C 1
ATOM 4923 O O . SER B 1 178 ? -3.645 -7.961 -11.875 1 97.75 178 SER B O 1
ATOM 4925 N N . ASN B 1 179 ? -1.892 -7.25 -10.719 1 97 179 ASN B N 1
ATOM 4926 C CA . ASN B 1 179 ? -0.943 -7.625 -11.758 1 97 179 ASN B CA 1
ATOM 4927 C C . ASN B 1 179 ? -0.784 -9.141 -11.859 1 97 179 ASN B C 1
ATOM 4929 O O . ASN B 1 179 ? -0.827 -9.836 -10.844 1 97 179 ASN B O 1
ATOM 4933 N N . LEU B 1 180 ? -0.6 -9.57 -13.031 1 96.81 180 LEU B N 1
ATOM 4934 C CA . LEU B 1 180 ? -0.141 -10.945 -13.18 1 96.81 180 LEU B CA 1
ATOM 4935 C C . LEU B 1 180 ? 1.334 -11.07 -12.805 1 96.81 180 LEU B C 1
ATOM 4937 O O . LEU B 1 180 ? 2.127 -10.172 -13.094 1 96.81 180 LEU B O 1
ATOM 4941 N N . MET B 1 181 ? 1.686 -12.18 -12.273 1 95.5 181 MET B N 1
ATOM 4942 C CA . MET B 1 181 ? 3.031 -12.336 -11.727 1 95.5 181 MET B CA 1
ATOM 4943 C C . MET B 1 181 ? 3.969 -12.953 -12.758 1 95.5 181 MET B C 1
ATOM 4945 O O . MET B 1 181 ? 5.035 -13.461 -12.406 1 95.5 181 MET B O 1
ATOM 4949 N N . GLU B 1 182 ? 3.582 -12.922 -13.953 1 95 182 GLU B N 1
ATOM 4950 C CA . GLU B 1 182 ? 4.508 -13.328 -15 1 95 182 GLU B CA 1
ATOM 4951 C C . GLU B 1 182 ? 5.594 -12.281 -15.219 1 95 182 GLU B C 1
ATOM 4953 O O . GLU B 1 182 ? 5.301 -11.094 -15.359 1 95 182 GLU B O 1
ATOM 4958 N N . ASP B 1 183 ? 6.828 -12.672 -15.336 1 93.56 183 ASP B N 1
ATOM 4959 C CA . ASP B 1 183 ? 7.992 -11.789 -15.312 1 93.56 183 ASP B CA 1
ATOM 4960 C C . ASP B 1 183 ? 7.93 -10.766 -16.453 1 93.56 183 ASP B C 1
ATOM 4962 O O . ASP B 1 183 ? 8.25 -9.594 -16.25 1 93.56 183 ASP B O 1
ATOM 4966 N N . ALA B 1 184 ? 7.508 -11.203 -17.594 1 92.44 184 ALA B N 1
ATOM 4967 C CA . ALA B 1 184 ? 7.465 -10.344 -18.766 1 92.44 184 ALA B CA 1
ATOM 4968 C C . ALA B 1 184 ? 6.434 -9.234 -18.609 1 92.44 184 ALA B C 1
ATOM 4970 O O . ALA B 1 184 ? 6.461 -8.234 -19.328 1 92.44 184 ALA B O 1
ATOM 4971 N N . LEU B 1 185 ? 5.543 -9.367 -17.656 1 95.12 185 LEU B N 1
ATOM 4972 C CA . LEU B 1 185 ? 4.484 -8.391 -17.453 1 95.12 185 LEU B CA 1
ATOM 4973 C C . LEU B 1 185 ? 4.824 -7.473 -16.281 1 95.12 185 LEU B C 1
ATOM 4975 O O . LEU B 1 185 ? 4.008 -6.637 -15.883 1 95.12 185 LEU B O 1
ATOM 4979 N N . LEU B 1 186 ? 5.984 -7.641 -15.742 1 93.56 186 LEU B N 1
ATOM 4980 C CA . LEU B 1 186 ? 6.41 -6.84 -14.602 1 93.56 186 LEU B CA 1
ATOM 4981 C C . LEU B 1 186 ? 7.629 -5.992 -14.953 1 93.56 186 LEU B C 1
ATOM 4983 O O . LEU B 1 186 ? 8.547 -5.848 -14.141 1 93.56 186 LEU B O 1
ATOM 4987 N N . LEU B 1 187 ? 7.594 -5.461 -16.125 1 91.94 187 LEU B N 1
ATOM 4988 C CA . LEU B 1 187 ? 8.703 -4.621 -16.562 1 91.94 187 LEU B CA 1
ATOM 4989 C C . LEU B 1 187 ? 8.688 -3.279 -15.836 1 91.94 187 LEU B C 1
ATOM 4991 O O . LEU B 1 187 ? 7.625 -2.68 -15.656 1 91.94 187 LEU B O 1
ATOM 4995 N N . ASP B 1 188 ? 9.875 -2.764 -15.477 1 87.81 188 ASP B N 1
ATOM 4996 C CA . ASP B 1 188 ? 9.977 -1.494 -14.766 1 87.81 188 ASP B CA 1
ATOM 4997 C C . ASP B 1 188 ? 9.852 -0.313 -15.727 1 87.81 188 ASP B C 1
ATOM 4999 O O . ASP B 1 188 ? 9.438 0.777 -15.328 1 87.81 188 ASP B O 1
ATOM 5003 N N . LYS B 1 189 ? 10.219 -0.557 -16.938 1 92.31 189 LYS B N 1
ATOM 5004 C CA . LYS B 1 189 ? 10.148 0.491 -17.953 1 92.31 189 LYS B CA 1
ATOM 5005 C C . LYS B 1 189 ? 8.906 0.331 -18.812 1 92.31 189 LYS B C 1
ATOM 5007 O O . LYS B 1 189 ? 8.367 -0.771 -18.938 1 92.31 189 LYS B O 1
ATOM 5012 N N . TYR B 1 190 ? 8.523 1.461 -19.406 1 93.81 190 TYR B N 1
ATOM 5013 C CA . TYR B 1 190 ? 7.391 1.404 -20.312 1 93.81 190 TYR B CA 1
ATOM 5014 C C . TYR B 1 190 ? 7.738 0.615 -21.562 1 93.81 190 TYR B C 1
ATOM 5016 O O . TYR B 1 190 ? 8.844 0.746 -22.109 1 93.81 190 TYR B O 1
ATOM 5024 N N . LEU B 1 191 ? 6.855 -0.219 -21.922 1 95.19 191 LEU B N 1
ATOM 5025 C CA . LEU B 1 191 ? 7.012 -0.915 -23.188 1 95.19 191 LEU B CA 1
ATOM 5026 C C . LEU B 1 191 ? 6.75 0.026 -24.359 1 95.19 191 LEU B C 1
ATOM 5028 O O . LEU B 1 191 ? 5.719 0.701 -24.391 1 95.19 191 LEU B O 1
ATOM 5032 N N . ILE B 1 192 ? 7.621 0.102 -25.25 1 95.12 192 ILE B N 1
ATOM 5033 C CA . ILE B 1 192 ? 7.523 1.021 -26.391 1 95.12 192 ILE B CA 1
ATOM 5034 C C . ILE B 1 192 ? 6.352 0.621 -27.281 1 95.12 192 ILE B C 1
ATOM 5036 O O . ILE B 1 192 ? 5.887 -0.521 -27.219 1 95.12 192 ILE B O 1
ATOM 5040 N N . SER B 1 193 ? 5.949 1.557 -28.125 1 94.44 193 SER B N 1
ATOM 5041 C CA . SER B 1 193 ? 4.84 1.312 -29.047 1 94.44 193 SER B CA 1
ATOM 5042 C C . SER B 1 193 ? 5.227 0.312 -30.125 1 94.44 193 SER B C 1
ATOM 5044 O O . SER B 1 193 ? 6.414 0.098 -30.375 1 94.44 193 SER B O 1
ATOM 5046 N N . GLY B 1 194 ? 4.211 -0.366 -30.688 1 94.94 194 GLY B N 1
ATOM 5047 C CA . GLY B 1 194 ? 4.441 -1.3 -31.781 1 94.94 194 GLY B CA 1
ATOM 5048 C C . GLY B 1 194 ? 4.617 -2.732 -31.312 1 94.94 194 GLY B C 1
ATOM 5049 O O . GLY B 1 194 ? 4.891 -3.625 -32.125 1 94.94 194 GLY B O 1
ATOM 5050 N N . VAL B 1 195 ? 4.539 -2.969 -30.078 1 96.25 195 VAL B N 1
ATOM 5051 C CA . VAL B 1 195 ? 4.676 -4.32 -29.547 1 96.25 195 VAL B CA 1
ATOM 5052 C C . VAL B 1 195 ? 3.311 -4.848 -29.109 1 96.25 195 VAL B C 1
ATOM 5054 O O . VAL B 1 195 ? 2.73 -4.355 -28.141 1 96.25 195 VAL B O 1
ATOM 5057 N N . ASP B 1 196 ? 2.891 -5.84 -29.766 1 97.5 196 ASP B N 1
ATOM 5058 C CA . ASP B 1 196 ? 1.647 -6.5 -29.391 1 97.5 196 ASP B CA 1
ATOM 5059 C C . ASP B 1 196 ? 1.896 -7.559 -28.312 1 97.5 196 ASP B C 1
ATOM 5061 O O . ASP B 1 196 ? 2.898 -8.273 -28.359 1 97.5 196 ASP B O 1
ATOM 5065 N N . ILE B 1 197 ? 0.96 -7.621 -27.406 1 97.69 197 ILE B N 1
ATOM 5066 C CA . ILE B 1 197 ? 1.039 -8.641 -26.359 1 97.69 197 ILE B CA 1
ATOM 5067 C C . ILE B 1 197 ? -0.13 -9.609 -26.5 1 97.69 197 ILE B C 1
ATOM 5069 O O . ILE B 1 197 ? -1.282 -9.195 -26.641 1 97.69 197 ILE B O 1
ATOM 5073 N N . TYR B 1 198 ? 0.175 -10.805 -26.609 1 97.44 198 TYR B N 1
ATOM 5074 C CA . TYR B 1 198 ? -0.806 -11.883 -26.656 1 97.44 198 TYR B CA 1
ATOM 5075 C C . TYR B 1 198 ? -0.633 -12.82 -25.469 1 97.44 198 TYR B C 1
ATOM 5077 O O . TYR B 1 198 ? 0.449 -13.375 -25.266 1 97.44 198 TYR B O 1
ATOM 5085 N N . MET B 1 199 ? -1.727 -13.008 -24.688 1 96.75 199 MET B N 1
ATOM 5086 C CA . MET B 1 199 ? -1.663 -13.836 -23.484 1 96.75 199 MET B CA 1
ATOM 5087 C C . MET B 1 199 ? -2.633 -15.008 -23.578 1 96.75 199 MET B C 1
ATOM 5089 O O . MET B 1 199 ? -3.764 -14.852 -24.047 1 96.75 199 MET B O 1
ATOM 5093 N N . LYS B 1 200 ? -2.186 -16.094 -23.141 1 96.12 200 LYS B N 1
ATOM 5094 C CA . LYS B 1 200 ? -3.012 -17.281 -22.953 1 96.12 200 LYS B CA 1
ATOM 5095 C C . LYS B 1 200 ? -3 -17.75 -21.5 1 96.12 200 LYS B C 1
ATOM 5097 O O . LYS B 1 200 ? -1.948 -18.109 -20.969 1 96.12 200 LYS B O 1
ATOM 5102 N N . LEU B 1 201 ? -4.16 -17.734 -20.922 1 96.69 201 LEU B N 1
ATOM 5103 C CA . LEU B 1 201 ? -4.297 -18.141 -19.516 1 96.69 201 LEU B CA 1
ATOM 5104 C C . LEU B 1 201 ? -4.969 -19.5 -19.391 1 96.69 201 LEU B C 1
ATOM 5106 O O . LEU B 1 201 ? -6.145 -19.641 -19.75 1 96.69 201 LEU B O 1
ATOM 5110 N N . PHE B 1 202 ? -4.254 -20.484 -18.906 1 95.69 202 PHE B N 1
ATOM 5111 C CA . PHE B 1 202 ? -4.773 -21.828 -18.719 1 95.69 202 PHE B CA 1
ATOM 5112 C C . PHE B 1 202 ? -5.305 -22.016 -17.312 1 95.69 202 PHE B C 1
ATOM 5114 O O . PHE B 1 202 ? -4.578 -21.812 -16.328 1 95.69 202 PHE B O 1
ATOM 5121 N N . ARG B 1 203 ? -6.512 -22.453 -17.219 1 95.56 203 ARG B N 1
ATOM 5122 C CA . ARG B 1 203 ? -7.195 -22.531 -15.922 1 95.56 203 ARG B CA 1
ATOM 5123 C C . ARG B 1 203 ? -6.719 -23.734 -15.125 1 95.56 203 ARG B C 1
ATOM 5125 O O . ARG B 1 203 ? -6.414 -24.781 -15.695 1 95.56 203 ARG B O 1
ATOM 5132 N N . SER B 1 204 ? -6.68 -23.562 -13.82 1 95.75 204 SER B N 1
ATOM 5133 C CA . SER B 1 204 ? -6.402 -24.672 -12.906 1 95.75 204 SER B CA 1
ATOM 5134 C C . SER B 1 204 ? -7.656 -25.5 -12.641 1 95.75 204 SER B C 1
ATOM 5136 O O . SER B 1 204 ? -8.773 -25.016 -12.82 1 95.75 204 SER B O 1
ATOM 5138 N N . SER B 1 205 ? -7.473 -26.75 -12.203 1 95 205 SER B N 1
ATOM 5139 C CA . SER B 1 205 ? -8.602 -27.625 -11.906 1 95 205 SER B CA 1
ATOM 5140 C C . SER B 1 205 ? -9.25 -27.25 -10.578 1 95 205 SER B C 1
ATOM 5142 O O . SER B 1 205 ? -8.609 -26.672 -9.703 1 95 205 SER B O 1
ATOM 5144 N N . ALA B 1 206 ? -10.508 -27.656 -10.398 1 95.88 206 ALA B N 1
ATOM 5145 C CA . ALA B 1 206 ? -11.266 -27.312 -9.203 1 95.88 206 ALA B CA 1
ATOM 5146 C C . ALA B 1 206 ? -10.695 -28.016 -7.973 1 95.88 206 ALA B C 1
ATOM 5148 O O . ALA B 1 206 ? -10.555 -27.406 -6.906 1 95.88 206 ALA B O 1
ATOM 5149 N N . PRO B 1 207 ? -10.25 -29.25 -8.102 1 96.44 207 PRO B N 1
ATOM 5150 C CA . PRO B 1 207 ? -9.695 -29.906 -6.922 1 96.44 207 PRO B CA 1
ATOM 5151 C C . PRO B 1 207 ? -8.414 -29.25 -6.426 1 96.44 207 PRO B C 1
ATOM 5153 O O . PRO B 1 207 ? -8.055 -29.375 -5.25 1 96.44 207 PRO B O 1
ATOM 5156 N N . PHE B 1 208 ? -7.75 -28.594 -7.305 1 97.06 208 PHE B N 1
ATOM 5157 C CA . PHE B 1 208 ? -6.566 -27.844 -6.91 1 97.06 208 PHE B CA 1
ATOM 5158 C C . PHE B 1 208 ? -6.957 -26.531 -6.25 1 97.06 208 PHE B C 1
ATOM 5160 O O . PHE B 1 208 ? -6.371 -26.141 -5.238 1 97.06 208 PHE B O 1
ATOM 5167 N N . LEU B 1 209 ? -7.969 -25.875 -6.746 1 97.75 209 LEU B N 1
ATOM 5168 C CA . LEU B 1 209 ? -8.312 -24.5 -6.395 1 97.75 209 LEU B CA 1
ATOM 5169 C C . LEU B 1 209 ? -9.156 -24.453 -5.125 1 97.75 209 LEU B C 1
ATOM 5171 O O . LEU B 1 209 ? -9.266 -23.406 -4.484 1 97.75 209 LEU B O 1
ATOM 5175 N N . LEU B 1 210 ? -9.781 -25.594 -4.812 1 98.12 210 LEU B N 1
ATOM 5176 C CA . LEU B 1 210 ? -10.766 -25.547 -3.736 1 98.12 210 LEU B CA 1
ATOM 5177 C C . LEU B 1 210 ? -10.414 -26.547 -2.641 1 98.12 210 LEU B C 1
ATOM 5179 O O . LEU B 1 210 ? -9.875 -27.625 -2.924 1 98.12 210 LEU B O 1
ATOM 5183 N N . MET B 1 211 ? -10.656 -26.141 -1.457 1 97.56 211 MET B N 1
ATOM 5184 C CA . MET B 1 211 ? -10.664 -27.047 -0.31 1 97.56 211 MET B CA 1
ATOM 5185 C C . MET B 1 211 ? -12.086 -27.281 0.196 1 97.56 211 MET B C 1
ATOM 5187 O O . MET B 1 211 ? -12.898 -26.344 0.219 1 97.56 211 MET B O 1
ATOM 5191 N N . SER B 1 212 ? -12.383 -28.516 0.579 1 97.19 212 SER B N 1
ATOM 5192 C CA . SER B 1 212 ? -13.742 -28.844 0.986 1 97.19 212 SER B CA 1
ATOM 5193 C C . SER B 1 212 ? -13.758 -29.922 2.064 1 97.19 212 SER B C 1
ATOM 5195 O O . SER B 1 212 ? -12.914 -30.812 2.064 1 97.19 212 SER B O 1
ATOM 5197 N N . GLY B 1 213 ? -14.695 -29.766 2.961 1 94.44 213 GLY B N 1
ATOM 5198 C CA . GLY B 1 213 ? -14.906 -30.766 3.986 1 94.44 213 GLY B CA 1
ATOM 5199 C C . GLY B 1 213 ? -16.016 -31.75 3.639 1 94.44 213 GLY B C 1
ATOM 5200 O O . GLY B 1 213 ? -16.328 -32.656 4.426 1 94.44 213 GLY B O 1
ATOM 5201 N N . GLU B 1 214 ? -16.516 -31.656 2.441 1 93.06 214 GLU B N 1
ATOM 5202 C CA . GLU B 1 214 ? -17.625 -32.531 2.037 1 93.06 214 GLU B CA 1
ATOM 5203 C C . GLU B 1 214 ? -17.141 -33.906 1.646 1 93.06 214 GLU B C 1
ATOM 5205 O O . GLU B 1 214 ? -16 -34.062 1.194 1 93.06 214 GLU B O 1
ATOM 5210 N N . ALA B 1 215 ? -18.016 -34.844 1.783 1 90 215 ALA B N 1
ATOM 5211 C CA . ALA B 1 215 ? -17.672 -36.25 1.526 1 90 215 ALA B CA 1
ATOM 5212 C C . ALA B 1 215 ? -17.438 -36.5 0.038 1 90 215 ALA B C 1
ATOM 5214 O O . ALA B 1 215 ? -16.531 -37.219 -0.344 1 90 215 ALA B O 1
ATOM 5215 N N . LYS B 1 216 ? -18.219 -35.938 -0.785 1 90.94 216 LYS B N 1
ATOM 5216 C CA . LYS B 1 216 ? -18.094 -36.094 -2.232 1 90.94 216 LYS B CA 1
ATOM 5217 C C . LYS B 1 216 ? -18.016 -34.719 -2.912 1 90.94 216 LYS B C 1
ATOM 5219 O O . LYS B 1 216 ? -18.922 -34.344 -3.66 1 90.94 216 LYS B O 1
ATOM 5224 N N . PRO B 1 217 ? -16.906 -34.156 -2.74 1 93.94 217 PRO B N 1
ATOM 5225 C CA . PRO B 1 217 ? -16.781 -32.812 -3.305 1 93.94 217 PRO B CA 1
ATOM 5226 C C . PRO B 1 217 ? -16.719 -32.812 -4.832 1 93.94 217 PRO B C 1
ATOM 5228 O O . PRO B 1 217 ? -15.977 -33.594 -5.426 1 93.94 217 PRO B O 1
ATOM 5231 N N . ASN B 1 218 ? -17.547 -32.125 -5.461 1 94.69 218 ASN B N 1
ATOM 5232 C CA . ASN B 1 218 ? -17.609 -31.906 -6.902 1 94.69 218 ASN B CA 1
ATOM 5233 C C . ASN B 1 218 ? -18.094 -30.5 -7.238 1 94.69 218 ASN B C 1
ATOM 5235 O O . ASN B 1 218 ? -19.297 -30.234 -7.219 1 94.69 218 ASN B O 1
ATOM 5239 N N . TYR B 1 219 ? -17.078 -29.672 -7.562 1 96.19 219 TYR B N 1
ATOM 5240 C CA . TYR B 1 219 ? -17.375 -28.25 -7.711 1 96.19 219 TYR B CA 1
ATOM 5241 C C . TYR B 1 219 ? -16.75 -27.703 -8.984 1 96.19 219 TYR B C 1
ATOM 5243 O O . TYR B 1 219 ? -15.969 -28.375 -9.656 1 96.19 219 TYR B O 1
ATOM 5251 N N . LYS B 1 220 ? -17.141 -26.562 -9.352 1 94.69 220 LYS B N 1
ATOM 5252 C CA . LYS B 1 220 ? -16.516 -25.812 -10.438 1 94.69 220 LYS B CA 1
ATOM 5253 C C . LYS B 1 220 ? -16.406 -24.328 -10.078 1 94.69 220 LYS B C 1
ATOM 5255 O O . LYS B 1 220 ? -17.203 -23.812 -9.289 1 94.69 220 LYS B O 1
ATOM 5260 N N . VAL B 1 221 ? -15.383 -23.766 -10.555 1 95.88 221 VAL B N 1
ATOM 5261 C CA . VAL B 1 221 ? -15.195 -22.328 -10.422 1 95.88 221 VAL B CA 1
ATOM 5262 C C . VAL B 1 221 ? -15.539 -21.625 -11.734 1 95.88 221 VAL B C 1
ATOM 5264 O O . VAL B 1 221 ? -14.828 -21.781 -12.727 1 95.88 221 VAL B O 1
ATOM 5267 N N . LYS B 1 222 ? -16.578 -20.859 -11.742 1 95.19 222 LYS B N 1
ATOM 5268 C CA . LYS B 1 222 ? -17.078 -20.203 -12.938 1 95.19 222 LYS B CA 1
ATOM 5269 C C . LYS B 1 222 ? -16.547 -18.766 -13.047 1 95.19 222 LYS B C 1
ATOM 5271 O O . LYS B 1 222 ? -16.625 -18 -12.086 1 95.19 222 LYS B O 1
ATOM 5276 N N . ILE B 1 223 ? -16 -18.469 -14.18 1 95.56 223 ILE B N 1
ATOM 5277 C CA . ILE B 1 223 ? -15.578 -17.109 -14.469 1 95.56 223 ILE B CA 1
ATOM 5278 C C . ILE B 1 223 ? -16.734 -16.328 -15.086 1 95.56 223 ILE B C 1
ATOM 5280 O O . ILE B 1 223 ? -17.234 -16.672 -16.156 1 95.56 223 ILE B O 1
ATOM 5284 N N . LEU B 1 224 ? -17.141 -15.289 -14.43 1 94.94 224 LEU B N 1
ATOM 5285 C CA . LEU B 1 224 ? -18.281 -14.492 -14.875 1 94.94 224 LEU B CA 1
ATOM 5286 C C . LEU B 1 224 ? -17.828 -13.352 -15.781 1 94.94 224 LEU B C 1
ATOM 5288 O O . LEU B 1 224 ? -18.531 -12.969 -16.703 1 94.94 224 LEU B O 1
ATOM 5292 N N . ASP B 1 225 ? -16.734 -12.797 -15.445 1 95.19 225 ASP B N 1
ATOM 5293 C CA . ASP B 1 225 ? -16.172 -11.688 -16.203 1 95.19 225 ASP B CA 1
ATOM 5294 C C . ASP B 1 225 ? -14.648 -11.648 -16.078 1 95.19 225 ASP B C 1
ATOM 5296 O O . ASP B 1 225 ? -14.094 -12.062 -15.055 1 95.19 225 ASP B O 1
ATOM 5300 N N . VAL B 1 226 ? -13.992 -11.328 -17.156 1 96.75 226 VAL B N 1
ATOM 5301 C CA . VAL B 1 226 ? -12.539 -11.211 -17.141 1 96.75 226 VAL B CA 1
ATOM 5302 C C . VAL B 1 226 ? -12.094 -10.195 -18.203 1 96.75 226 VAL B C 1
ATOM 5304 O O . VAL B 1 226 ? -12.641 -10.156 -19.297 1 96.75 226 VAL B O 1
ATOM 5307 N N . PHE B 1 227 ? -11.227 -9.273 -17.797 1 96.5 227 PHE B N 1
ATOM 5308 C CA . PHE B 1 227 ? -10.586 -8.375 -18.75 1 96.5 227 PHE B CA 1
ATOM 5309 C C . PHE B 1 227 ? -9.242 -7.887 -18.219 1 96.5 227 PHE B C 1
ATOM 5311 O O . PHE B 1 227 ? -8.977 -7.973 -17.016 1 96.5 227 PHE B O 1
ATOM 5318 N N . TYR B 1 228 ? -8.422 -7.57 -19.125 1 97.62 228 TYR B N 1
ATOM 5319 C CA . TYR B 1 228 ? -7.125 -6.988 -18.797 1 97.62 228 TYR B CA 1
ATOM 5320 C C . TYR B 1 228 ? -7.168 -5.469 -18.906 1 97.62 228 TYR B C 1
ATOM 5322 O O . TYR B 1 228 ? -7.461 -4.926 -19.969 1 97.62 228 TYR B O 1
ATOM 5330 N N . ARG B 1 229 ? -6.953 -4.84 -17.812 1 95.62 229 ARG B N 1
ATOM 5331 C CA . ARG B 1 229 ? -6.887 -3.383 -17.797 1 95.62 229 ARG B CA 1
ATOM 5332 C C . ARG B 1 229 ? -5.484 -2.896 -18.156 1 95.62 229 ARG B C 1
ATOM 5334 O O . ARG B 1 229 ? -4.57 -2.963 -17.328 1 95.62 229 ARG B O 1
ATOM 5341 N N . THR B 1 230 ? -5.328 -2.289 -19.266 1 95.5 230 THR B N 1
ATOM 5342 C CA . THR B 1 230 ? -4.027 -1.871 -19.781 1 95.5 230 THR B CA 1
ATOM 5343 C C . THR B 1 230 ? -3.809 -0.379 -19.547 1 95.5 230 THR B C 1
ATOM 5345 O O . THR B 1 230 ? -4.656 0.442 -19.906 1 95.5 230 THR B O 1
ATOM 5348 N N . ALA B 1 231 ? -2.744 -0.063 -18.938 1 92.88 231 ALA B N 1
ATOM 5349 C CA . ALA B 1 231 ? -2.354 1.332 -18.75 1 92.88 231 ALA B CA 1
ATOM 5350 C C . ALA B 1 231 ? -1.564 1.848 -19.953 1 92.88 231 ALA B C 1
ATOM 5352 O O . ALA B 1 231 ? -0.443 1.4 -20.203 1 92.88 231 ALA B O 1
ATOM 5353 N N . ARG B 1 232 ? -2.109 2.756 -20.609 1 92.19 232 ARG B N 1
ATOM 5354 C CA . ARG B 1 232 ? -1.471 3.357 -21.781 1 92.19 232 ARG B CA 1
ATOM 5355 C C . ARG B 1 232 ? -0.926 4.742 -21.453 1 92.19 232 ARG B C 1
ATOM 5357 O O . ARG B 1 232 ? -1.596 5.539 -20.781 1 92.19 232 ARG B O 1
ATOM 5364 N N . VAL B 1 233 ? 0.254 4.98 -21.859 1 91.19 233 VAL B N 1
ATOM 5365 C CA . VAL B 1 233 ? 0.943 6.227 -21.547 1 91.19 233 VAL B CA 1
ATOM 5366 C C . VAL B 1 233 ? 1.151 7.043 -22.812 1 91.19 233 VAL B C 1
ATOM 5368 O O . VAL B 1 233 ? 1.841 6.602 -23.734 1 91.19 233 VAL B O 1
ATOM 5371 N N . LYS B 1 234 ? 0.552 8.164 -22.828 1 89.81 234 LYS B N 1
ATOM 5372 C CA . LYS B 1 234 ? 0.808 9.109 -23.906 1 89.81 234 LYS B CA 1
ATOM 5373 C C . LYS B 1 234 ? 2.062 9.938 -23.641 1 89.81 234 LYS B C 1
ATOM 5375 O O . LYS B 1 234 ? 2.076 10.773 -22.734 1 89.81 234 LYS B O 1
ATOM 5380 N N . VAL B 1 235 ? 3.025 9.68 -24.375 1 89.38 235 VAL B N 1
ATOM 5381 C CA . VAL B 1 235 ? 4.328 10.312 -24.203 1 89.38 235 VAL B CA 1
ATOM 5382 C C . VAL B 1 235 ? 4.441 11.539 -25.109 1 89.38 235 VAL B C 1
ATOM 5384 O O . VAL B 1 235 ? 3.842 11.57 -26.188 1 89.38 235 VAL B O 1
ATOM 5387 N N . ASP B 1 236 ? 5.234 12.484 -24.688 1 88.5 236 ASP B N 1
ATOM 5388 C CA . ASP B 1 236 ? 5.488 13.68 -25.484 1 88.5 236 ASP B CA 1
ATOM 5389 C C . ASP B 1 236 ? 6.102 13.312 -26.844 1 88.5 236 ASP B C 1
ATOM 5391 O O . ASP B 1 236 ? 7 12.477 -26.922 1 88.5 236 ASP B O 1
ATOM 5395 N N . PRO B 1 237 ? 5.66 14.008 -27.828 1 90.19 237 PRO B N 1
ATOM 5396 C CA . PRO B 1 237 ? 6.148 13.695 -29.172 1 90.19 237 PRO B CA 1
ATOM 5397 C C . PRO B 1 237 ? 7.66 13.883 -29.312 1 90.19 237 PRO B C 1
ATOM 5399 O O . PRO B 1 237 ? 8.312 13.148 -30.062 1 90.19 237 PRO B O 1
ATOM 5402 N N . GLY B 1 238 ? 8.117 14.883 -28.609 1 88.88 238 GLY B N 1
ATOM 5403 C CA . GLY B 1 238 ? 9.562 15.07 -28.656 1 88.88 238 GLY B CA 1
ATOM 5404 C C . GLY B 1 238 ? 10.336 13.883 -28.125 1 88.88 238 GLY B C 1
ATOM 5405 O O . GLY B 1 238 ? 11.359 13.5 -28.688 1 88.88 238 GLY B O 1
ATOM 5406 N N . VAL B 1 239 ? 9.852 13.312 -27.109 1 89.69 239 VAL B N 1
ATOM 5407 C CA . VAL B 1 239 ? 10.484 12.148 -26.516 1 89.69 239 VAL B CA 1
ATOM 5408 C C . VAL B 1 239 ? 10.367 10.953 -27.453 1 89.69 239 VAL B C 1
ATOM 5410 O O . VAL B 1 239 ? 11.328 10.195 -27.625 1 89.69 239 VAL B O 1
ATOM 5413 N N . ILE B 1 240 ? 9.258 10.805 -28.078 1 91.12 240 ILE B N 1
ATOM 5414 C CA . ILE B 1 240 ? 9.023 9.695 -29 1 91.12 240 ILE B CA 1
ATOM 5415 C C . ILE B 1 240 ? 10 9.781 -30.172 1 91.12 240 ILE B C 1
ATOM 5417 O O . ILE B 1 240 ? 10.57 8.773 -30.594 1 91.12 240 ILE B O 1
ATOM 5421 N N . LEU B 1 241 ? 10.188 11.016 -30.625 1 91.06 241 LEU B N 1
ATOM 5422 C CA . LEU B 1 241 ? 11.094 11.219 -31.75 1 91.06 241 LEU B CA 1
ATOM 5423 C C . LEU B 1 241 ? 12.531 10.867 -31.344 1 91.06 241 LEU B C 1
ATOM 5425 O O . LEU B 1 241 ? 13.266 10.273 -32.125 1 91.06 241 LEU B O 1
ATOM 5429 N N . ASN B 1 242 ? 12.836 11.211 -30.203 1 91.44 242 ASN B N 1
ATOM 5430 C CA . ASN B 1 242 ? 14.164 10.875 -29.719 1 91.44 242 ASN B CA 1
ATOM 5431 C C . ASN B 1 242 ? 14.352 9.367 -29.578 1 91.44 242 ASN B C 1
ATOM 5433 O O . ASN B 1 242 ? 15.398 8.828 -29.922 1 91.44 242 ASN B O 1
ATOM 5437 N N . HIS B 1 243 ? 13.391 8.703 -29.094 1 92 243 HIS B N 1
ATOM 5438 C CA . HIS B 1 243 ? 13.453 7.25 -28.953 1 92 243 HIS B CA 1
ATOM 5439 C C . HIS B 1 243 ? 13.555 6.566 -30.312 1 92 243 HIS B C 1
ATOM 5441 O O . HIS B 1 243 ? 14.258 5.562 -30.453 1 92 243 HIS B O 1
ATOM 5447 N N . ARG B 1 244 ? 12.844 7.078 -31.234 1 90.19 244 ARG B N 1
ATOM 5448 C CA . ARG B 1 244 ? 12.875 6.512 -32.594 1 90.19 244 ARG B CA 1
ATOM 5449 C C . ARG B 1 244 ? 14.281 6.609 -33.188 1 90.19 244 ARG B C 1
ATOM 5451 O O . ARG B 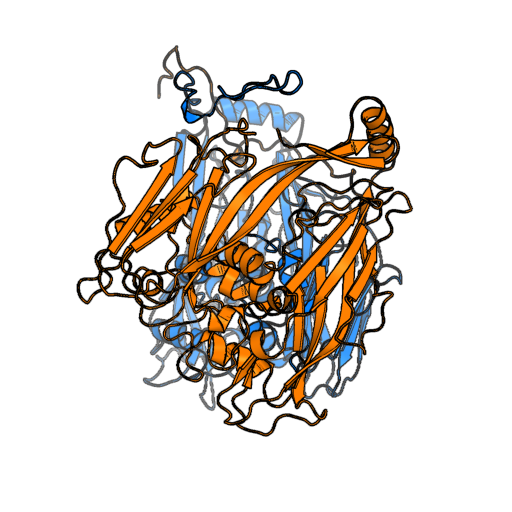1 244 ? 14.719 5.699 -33.875 1 90.19 244 ARG B O 1
ATOM 5458 N N . ARG B 1 245 ? 14.922 7.66 -32.844 1 92.31 245 ARG B N 1
ATOM 5459 C CA . ARG B 1 245 ? 16.297 7.832 -33.312 1 92.31 245 ARG B CA 1
ATOM 5460 C C . ARG B 1 245 ? 17.25 6.879 -32.594 1 92.31 245 ARG B C 1
ATOM 5462 O O . ARG B 1 245 ? 18.094 6.254 -33.25 1 92.31 245 ARG B O 1
ATOM 5469 N N . GLN B 1 246 ? 17.094 6.738 -31.391 1 92.88 246 GLN B N 1
ATOM 5470 C CA . GLN B 1 246 ? 17.969 5.906 -30.578 1 92.88 246 GLN B CA 1
ATOM 5471 C C . GLN B 1 246 ? 17.812 4.43 -30.922 1 92.88 246 GLN B C 1
ATOM 5473 O O . GLN B 1 246 ? 18.781 3.674 -30.906 1 92.88 246 GLN B O 1
ATOM 5478 N N . ILE B 1 247 ? 16.641 4 -31.219 1 92.44 247 ILE B N 1
ATOM 5479 C CA . ILE B 1 247 ? 16.344 2.588 -31.438 1 92.44 247 ILE B CA 1
ATOM 5480 C C . ILE B 1 247 ? 17.016 2.129 -32.75 1 92.44 247 ILE B C 1
ATOM 5482 O O . ILE B 1 247 ? 17.219 0.933 -32.938 1 92.44 247 ILE B O 1
ATOM 5486 N N . GLN B 1 248 ? 17.25 3.098 -33.625 1 92.12 248 GLN B N 1
ATOM 5487 C CA . GLN B 1 248 ? 17.969 2.771 -34.844 1 92.12 248 GLN B CA 1
ATOM 5488 C C . GLN B 1 248 ? 19.422 2.391 -34.562 1 92.12 248 GLN B C 1
ATOM 5490 O O . GLN B 1 248 ? 20.016 1.607 -35.281 1 92.12 248 GLN B O 1
ATOM 5495 N N . GLU B 1 249 ? 19.906 2.928 -33.5 1 91.25 249 GLU B N 1
ATOM 5496 C CA . GLU B 1 249 ? 21.297 2.674 -33.156 1 91.25 249 GLU B CA 1
ATOM 5497 C C . GLU B 1 249 ? 21.406 1.455 -32.219 1 91.25 249 GLU B C 1
ATOM 5499 O O . GLU B 1 249 ? 22.328 0.647 -32.375 1 91.25 249 GLU B O 1
ATOM 5504 N N . SER B 1 250 ? 20.531 1.374 -31.266 1 91.94 250 SER B N 1
ATOM 5505 C CA . SER B 1 250 ? 20.531 0.28 -30.297 1 91.94 250 SER B CA 1
ATOM 5506 C C . SER B 1 250 ? 19.109 -0.117 -29.906 1 91.94 250 SER B C 1
ATOM 5508 O O . SER B 1 250 ? 18.234 0.741 -29.781 1 91.94 250 SER B O 1
ATOM 5510 N N . PRO B 1 251 ? 18.953 -1.398 -29.766 1 92.25 251 PRO B N 1
ATOM 5511 C CA . PRO B 1 251 ? 17.609 -1.834 -29.406 1 92.25 251 PRO B CA 1
ATOM 5512 C C . PRO B 1 251 ? 17.203 -1.384 -28 1 92.25 251 PRO B C 1
ATOM 5514 O O . PRO B 1 251 ? 18.062 -1.108 -27.156 1 92.25 251 PRO B O 1
ATOM 5517 N N . ALA B 1 252 ? 15.906 -1.232 -27.859 1 93.69 252 ALA B N 1
ATOM 5518 C CA . ALA B 1 252 ? 15.391 -1.002 -26.516 1 93.69 252 ALA B CA 1
ATOM 5519 C C . ALA B 1 252 ? 15.656 -2.205 -25.609 1 93.69 252 ALA B C 1
ATOM 5521 O O . ALA B 1 252 ? 15.523 -3.354 -26.047 1 93.69 252 ALA B O 1
ATOM 5522 N N . LYS B 1 253 ? 16.062 -1.991 -24.391 1 90.69 253 LYS B N 1
ATOM 5523 C CA . LYS B 1 253 ? 16.422 -3.055 -23.469 1 90.69 253 LYS B CA 1
ATOM 5524 C C . LYS B 1 253 ? 15.562 -2.996 -22.203 1 90.69 253 LYS B C 1
ATOM 5526 O O . LYS B 1 253 ? 15.359 -1.922 -21.641 1 90.69 253 LYS B O 1
ATOM 5531 N N . TYR B 1 254 ? 15.047 -4.145 -21.906 1 91.31 254 TYR B N 1
ATOM 5532 C CA . TYR B 1 254 ? 14.258 -4.312 -20.688 1 91.31 254 TYR B CA 1
ATOM 5533 C C . TYR B 1 254 ? 14.836 -5.414 -19.812 1 91.31 254 TYR B C 1
ATOM 5535 O O . TYR B 1 254 ? 14.961 -6.562 -20.25 1 91.31 254 TYR B O 1
ATOM 5543 N N . LEU B 1 255 ? 15.219 -5.051 -18.625 1 87.25 255 LEU B N 1
ATOM 5544 C CA . LEU B 1 255 ? 15.703 -6.051 -17.672 1 87.25 255 LEU B CA 1
ATOM 5545 C C . LEU B 1 255 ? 14.555 -6.887 -17.125 1 87.25 255 LEU B C 1
ATOM 5547 O O . LEU B 1 255 ? 13.508 -6.348 -16.766 1 87.25 255 LEU B O 1
ATOM 5551 N N . ILE B 1 256 ? 14.727 -8.203 -17.125 1 87.06 256 ILE B N 1
ATOM 5552 C CA . ILE B 1 256 ? 13.711 -9.117 -16.609 1 87.06 256 ILE B CA 1
ATOM 5553 C C . ILE B 1 256 ? 14.344 -10.07 -15.594 1 87.06 256 ILE B C 1
ATOM 5555 O O . ILE B 1 256 ? 15.43 -10.602 -15.836 1 87.06 256 ILE B O 1
ATOM 5559 N N . ASN B 1 257 ? 13.742 -10.172 -14.492 1 85.88 257 ASN B N 1
ATOM 5560 C CA . ASN B 1 257 ? 14.086 -11.234 -13.555 1 85.88 257 ASN B CA 1
ATOM 5561 C C . ASN B 1 257 ? 13.273 -12.5 -13.828 1 85.88 257 ASN B C 1
ATOM 5563 O O . ASN B 1 257 ? 12.117 -12.594 -13.43 1 85.88 257 ASN B O 1
ATOM 5567 N N . ARG B 1 258 ? 13.891 -13.43 -14.383 1 87.5 258 ARG B N 1
ATOM 5568 C CA . ARG B 1 258 ? 13.195 -14.656 -14.766 1 87.5 258 ARG B CA 1
ATOM 5569 C C . ARG B 1 258 ? 13.078 -15.617 -13.594 1 87.5 258 ARG B C 1
ATOM 5571 O O . ARG B 1 258 ? 14.094 -16.094 -13.078 1 87.5 258 ARG B O 1
ATOM 5578 N N . SER B 1 259 ? 11.898 -15.875 -13.25 1 91.88 259 SER B N 1
ATOM 5579 C CA . SER B 1 259 ? 11.609 -16.812 -12.172 1 91.88 259 SER B CA 1
ATOM 5580 C C . SER B 1 259 ? 11.125 -18.156 -12.719 1 91.88 259 SER B C 1
ATOM 5582 O O . SER B 1 259 ? 10.273 -18.188 -13.617 1 91.88 259 SER B O 1
ATOM 5584 N N . ASN B 1 260 ? 11.664 -19.203 -12.203 1 92.19 260 ASN B N 1
ATOM 5585 C CA . ASN B 1 260 ? 11.312 -20.547 -12.625 1 92.19 260 ASN B CA 1
ATOM 5586 C C . ASN B 1 260 ? 11.023 -21.453 -11.43 1 92.19 260 ASN B C 1
ATOM 5588 O O . ASN B 1 260 ? 11.555 -21.234 -10.336 1 92.19 260 ASN B O 1
ATOM 5592 N N . VAL B 1 261 ? 10.148 -22.406 -11.703 1 95.62 261 VAL B N 1
ATOM 5593 C CA . VAL B 1 261 ? 9.867 -23.438 -10.711 1 95.62 261 VAL B CA 1
ATOM 5594 C C . VAL B 1 261 ? 9.984 -24.812 -11.359 1 95.62 261 VAL B C 1
ATOM 5596 O O . VAL B 1 261 ? 9.383 -25.078 -12.406 1 95.62 261 VAL B O 1
ATOM 5599 N N . ILE B 1 262 ? 10.797 -25.625 -10.805 1 94.56 262 ILE B N 1
ATOM 5600 C CA . ILE B 1 262 ? 10.906 -27.016 -11.234 1 94.56 262 ILE B CA 1
ATOM 5601 C C . ILE B 1 262 ? 10.555 -27.938 -10.07 1 94.56 262 ILE B C 1
ATOM 5603 O O . ILE B 1 262 ? 10.562 -27.516 -8.906 1 94.56 262 ILE B O 1
ATOM 5607 N N . GLN B 1 263 ? 10.211 -29.172 -10.414 1 95.75 263 GLN B N 1
ATOM 5608 C CA . GLN B 1 263 ? 9.742 -30.094 -9.398 1 95.75 263 GLN B CA 1
ATOM 5609 C C . GLN B 1 263 ? 10.367 -31.469 -9.578 1 95.75 263 GLN B C 1
ATOM 5611 O O . GLN B 1 263 ? 10.758 -31.844 -10.688 1 95.75 263 GLN B O 1
ATOM 5616 N N . ASN B 1 264 ? 10.5 -32.156 -8.531 1 97.25 264 ASN B N 1
ATOM 5617 C CA . ASN B 1 264 ? 10.922 -33.562 -8.492 1 97.25 264 ASN B CA 1
ATOM 5618 C C . ASN B 1 264 ? 10.211 -34.312 -7.367 1 97.25 264 ASN B C 1
ATOM 5620 O O . ASN B 1 264 ? 9.883 -33.75 -6.332 1 97.25 264 ASN B O 1
ATOM 5624 N N . VAL B 1 265 ? 10.016 -35.594 -7.551 1 97.69 265 VAL B N 1
ATOM 5625 C CA . VAL B 1 265 ? 9.188 -36.375 -6.633 1 97.69 265 VAL B CA 1
ATOM 5626 C C . VAL B 1 265 ? 10.078 -37.219 -5.715 1 97.69 265 VAL B C 1
ATOM 5628 O O . VAL B 1 265 ? 11.047 -37.812 -6.172 1 97.69 265 VAL B O 1
ATOM 5631 N N . ILE B 1 266 ? 9.789 -37.188 -4.465 1 98.06 266 ILE B N 1
ATOM 5632 C CA . ILE B 1 266 ? 10.406 -38.031 -3.449 1 98.06 266 ILE B CA 1
ATOM 5633 C C . ILE B 1 266 ? 9.469 -39.188 -3.086 1 98.06 266 ILE B C 1
ATOM 5635 O O . ILE B 1 266 ? 8.375 -38.969 -2.562 1 98.06 266 ILE B O 1
ATOM 5639 N N . PRO B 1 267 ? 9.898 -40.375 -3.258 1 97.31 267 PRO B N 1
ATOM 5640 C CA . PRO B 1 267 ? 9.008 -41.5 -3.018 1 97.31 267 PRO B CA 1
ATOM 5641 C C . PRO B 1 267 ? 8.68 -41.688 -1.538 1 97.31 267 PRO B C 1
ATOM 5643 O O . PRO B 1 267 ? 9.398 -41.188 -0.672 1 97.31 267 PRO B O 1
ATOM 5646 N N . LEU B 1 268 ? 7.613 -42.438 -1.325 1 97.12 268 LEU B N 1
ATOM 5647 C CA . LEU B 1 268 ? 7.23 -42.844 0.021 1 97.12 268 LEU B CA 1
ATOM 5648 C C . LEU B 1 268 ? 8.32 -43.688 0.663 1 97.12 268 LEU B C 1
ATOM 5650 O O . LEU B 1 268 ? 8.922 -44.531 0.002 1 97.12 268 LEU B O 1
ATOM 5654 N N . GLY B 1 269 ? 8.625 -43.438 1.966 1 97.06 269 GLY B N 1
ATOM 5655 C CA . GLY B 1 269 ? 9.57 -44.25 2.723 1 97.06 269 GLY B CA 1
ATOM 5656 C C . GLY B 1 269 ? 11.016 -43.812 2.516 1 97.06 269 GLY B C 1
ATOM 5657 O O . GLY B 1 269 ? 11.938 -44.531 2.924 1 97.06 269 GLY B O 1
ATOM 5658 N N . SER B 1 270 ? 11.219 -42.719 1.899 1 97.31 270 SER B N 1
ATOM 5659 C CA . SER B 1 270 ? 12.578 -42.25 1.629 1 97.31 270 SER B CA 1
ATOM 5660 C C . SER B 1 270 ? 13.219 -41.688 2.881 1 97.31 270 SER B C 1
ATOM 5662 O O . SER B 1 270 ? 12.562 -40.969 3.643 1 97.31 270 SER B O 1
ATOM 5664 N N . THR B 1 271 ? 14.492 -42 3.066 1 97.5 271 THR B N 1
ATOM 5665 C CA . THR B 1 271 ? 15.266 -41.438 4.156 1 97.5 271 THR B CA 1
ATOM 5666 C C . THR B 1 271 ? 16.281 -40.438 3.623 1 97.5 271 THR B C 1
ATOM 5668 O O . THR B 1 271 ? 16.844 -39.625 4.383 1 97.5 271 THR B O 1
ATOM 5671 N N . GLU B 1 272 ? 16.516 -40.594 2.367 1 97.75 272 GLU B N 1
ATOM 5672 C CA . GLU B 1 272 ? 17.406 -39.688 1.671 1 97.75 272 GLU B CA 1
ATOM 5673 C C . GLU B 1 272 ? 16.906 -39.375 0.266 1 97.75 272 GLU B C 1
ATOM 5675 O O . GLU B 1 272 ? 16.141 -40.156 -0.312 1 97.75 272 GLU B O 1
ATOM 5680 N N . PHE B 1 273 ? 17.281 -38.219 -0.257 1 97.94 273 PHE B N 1
ATOM 5681 C CA . PHE B 1 273 ? 16.875 -37.781 -1.586 1 97.94 273 PHE B CA 1
ATOM 5682 C C . PHE B 1 273 ? 18 -37 -2.268 1 97.94 273 PHE B C 1
ATOM 5684 O O . PHE B 1 273 ? 18.641 -36.156 -1.646 1 97.94 273 PHE B O 1
ATOM 5691 N N . TYR B 1 274 ? 18.25 -37.406 -3.531 1 97.25 274 TYR B N 1
ATOM 5692 C CA . TYR B 1 274 ? 19.25 -36.719 -4.348 1 97.25 274 TYR B CA 1
ATOM 5693 C C . TYR B 1 274 ? 18.641 -36.188 -5.637 1 97.25 274 TYR B C 1
ATOM 5695 O O . TYR B 1 274 ? 17.906 -36.906 -6.32 1 97.25 274 TYR B O 1
ATOM 5703 N N . TRP B 1 275 ? 18.859 -34.938 -5.918 1 97.19 275 TRP B N 1
ATOM 5704 C CA . TRP B 1 275 ? 18.422 -34.312 -7.156 1 97.19 275 TRP B CA 1
ATOM 5705 C C . TRP B 1 275 ? 19.625 -33.75 -7.922 1 97.19 275 TRP B C 1
ATOM 5707 O O . TRP B 1 275 ? 20.109 -32.656 -7.605 1 97.19 275 TRP B O 1
ATOM 5717 N N . ASP B 1 276 ? 19.922 -34.438 -9.016 1 93.69 276 ASP B N 1
ATOM 5718 C CA . ASP B 1 276 ? 21.094 -34.062 -9.812 1 93.69 276 ASP B CA 1
ATOM 5719 C C . ASP B 1 276 ? 20.703 -33.156 -10.961 1 93.69 276 ASP B C 1
ATOM 5721 O O . ASP B 1 276 ? 19.547 -33.125 -11.398 1 93.69 276 ASP B O 1
ATOM 5725 N N . SER B 1 277 ? 21.625 -32.312 -11.359 1 90.94 277 SER B N 1
ATOM 5726 C CA . SER B 1 277 ? 21.5 -31.469 -12.539 1 90.94 277 SER B CA 1
ATOM 5727 C C . SER B 1 277 ? 20.297 -30.547 -12.438 1 90.94 277 SER B C 1
ATOM 5729 O O . SER B 1 277 ? 19.469 -30.484 -13.352 1 90.94 277 SER B O 1
ATOM 5731 N N . LEU B 1 278 ? 20.234 -29.875 -11.406 1 92.31 278 LEU B N 1
ATOM 5732 C CA . LEU B 1 278 ? 19.109 -29 -11.117 1 92.31 278 LEU B CA 1
ATOM 5733 C C . LEU B 1 278 ? 18.984 -27.891 -12.172 1 92.31 278 LEU B C 1
ATOM 5735 O O . LEU B 1 278 ? 17.875 -27.594 -12.633 1 92.31 278 LEU B O 1
ATOM 5739 N N . PHE B 1 279 ? 20.078 -27.297 -12.547 1 88.88 279 PHE B N 1
ATOM 5740 C CA . PHE B 1 279 ? 20.047 -26.141 -13.445 1 88.88 279 PHE B CA 1
ATOM 5741 C C . PHE B 1 279 ? 20.797 -26.453 -14.734 1 88.88 279 PHE B C 1
ATOM 5743 O O . PHE B 1 279 ? 22.031 -26.328 -14.789 1 88.88 279 PHE B O 1
ATOM 5750 N N . PRO B 1 280 ? 20.141 -26.766 -15.711 1 76.69 280 PRO B N 1
ATOM 5751 C CA . PRO B 1 280 ? 20.828 -27.203 -16.922 1 76.69 280 PRO B CA 1
ATOM 5752 C C . PRO B 1 280 ? 21.516 -26.062 -17.672 1 76.69 280 PRO B C 1
ATOM 5754 O O . PRO B 1 280 ? 22.469 -26.281 -18.422 1 76.69 280 PRO B O 1
ATOM 5757 N N . LYS B 1 281 ? 21.109 -24.922 -17.609 1 78.38 281 LYS B N 1
ATOM 5758 C CA . LYS B 1 281 ? 21.625 -23.828 -18.422 1 78.38 281 LYS B CA 1
ATOM 5759 C C . LYS B 1 281 ? 22.656 -23 -17.641 1 78.38 281 LYS B C 1
ATOM 5761 O O . LYS B 1 281 ? 23.844 -23.062 -17.922 1 78.38 281 LYS B O 1
ATOM 5766 N N . SER B 1 282 ? 22.188 -22.297 -16.75 1 83.62 282 SER B N 1
ATOM 5767 C CA . SER B 1 282 ? 23.047 -21.438 -15.945 1 83.62 282 SER B CA 1
ATOM 5768 C C . SER B 1 282 ? 22.656 -21.484 -14.477 1 83.62 282 SER B C 1
ATOM 5770 O O . SER B 1 282 ? 21.516 -21.812 -14.148 1 83.62 282 SER B O 1
ATOM 5772 N N . LEU B 1 283 ? 23.703 -21.203 -13.711 1 87.62 283 LEU B N 1
ATOM 5773 C CA . LEU B 1 283 ? 23.422 -21.172 -12.273 1 87.62 283 LEU B CA 1
ATOM 5774 C C . LEU B 1 283 ? 22.641 -19.906 -11.914 1 87.62 283 LEU B C 1
ATOM 5776 O O . LEU B 1 283 ? 23.016 -18.797 -12.312 1 87.62 283 LEU B O 1
ATOM 5780 N N . PRO B 1 284 ? 21.609 -20.156 -11.258 1 89.12 284 PRO B N 1
ATOM 5781 C CA . PRO B 1 284 ? 20.828 -18.984 -10.828 1 89.12 284 PRO B CA 1
ATOM 5782 C C . PRO B 1 284 ? 21.5 -18.219 -9.695 1 89.12 284 PRO B C 1
ATOM 5784 O O . PRO B 1 284 ? 22.5 -18.688 -9.141 1 89.12 284 PRO B O 1
ATOM 5787 N N . SER B 1 285 ? 20.922 -17.062 -9.43 1 83.19 285 SER B N 1
ATOM 5788 C CA . SER B 1 285 ? 21.453 -16.266 -8.336 1 83.19 285 SER B CA 1
ATOM 5789 C C . SER B 1 285 ? 20.906 -16.719 -6.996 1 83.19 285 SER B C 1
ATOM 5791 O O . SER B 1 285 ? 21.625 -16.734 -5.996 1 83.19 285 SER B O 1
ATOM 5793 N N . LYS B 1 286 ? 19.641 -17.031 -6.988 1 88.56 286 LYS B N 1
ATOM 5794 C CA . LYS B 1 286 ? 18.938 -17.453 -5.777 1 88.56 286 LYS B CA 1
ATOM 5795 C C . LYS B 1 286 ? 18.078 -18.688 -6.039 1 88.56 286 LYS B C 1
ATOM 5797 O O . LYS B 1 286 ? 17.469 -18.812 -7.098 1 88.56 286 LYS B O 1
ATOM 5802 N N . VAL B 1 287 ? 18.141 -19.547 -5.023 1 94.06 287 VAL B N 1
ATOM 5803 C CA . VAL B 1 287 ? 17.375 -20.766 -5.145 1 94.06 287 VAL B CA 1
ATOM 5804 C C . VAL B 1 287 ? 16.594 -21.016 -3.85 1 94.06 287 VAL B C 1
ATOM 5806 O O . VAL B 1 287 ? 17.125 -20.828 -2.756 1 94.06 287 VAL B O 1
ATOM 5809 N N . VAL B 1 288 ? 15.375 -21.391 -3.98 1 97.44 288 VAL B N 1
ATOM 5810 C CA . VAL B 1 288 ? 14.516 -21.688 -2.842 1 97.44 288 VAL B CA 1
ATOM 5811 C C . VAL B 1 288 ? 13.914 -23.078 -3.006 1 97.44 288 VAL B C 1
ATOM 5813 O O . VAL B 1 288 ? 13.414 -23.438 -4.078 1 97.44 288 VAL B O 1
ATOM 5816 N N . PHE B 1 289 ? 13.977 -23.875 -1.959 1 98.25 289 PHE B N 1
ATOM 5817 C CA . PHE B 1 289 ? 13.391 -25.203 -1.97 1 98.25 289 PHE B CA 1
ATOM 5818 C C . PHE B 1 289 ? 12.227 -25.297 -0.986 1 98.25 289 PHE B C 1
ATOM 5820 O O . PHE B 1 289 ? 12.297 -24.734 0.114 1 98.25 289 PHE B O 1
ATOM 5827 N N . GLY B 1 290 ? 11.195 -25.938 -1.392 1 98.19 290 GLY B N 1
ATOM 5828 C CA . GLY B 1 290 ? 10.047 -26.266 -0.552 1 98.19 290 GLY B CA 1
ATOM 5829 C C . GLY B 1 290 ? 9.484 -27.641 -0.815 1 98.19 290 GLY B C 1
ATOM 5830 O O . GLY B 1 290 ? 9.523 -28.141 -1.946 1 98.19 290 GLY B O 1
ATOM 5831 N N . LEU B 1 291 ? 8.984 -28.266 0.211 1 98.56 291 LEU B N 1
ATOM 5832 C CA . LEU B 1 291 ? 8.383 -29.594 0.088 1 98.56 291 LEU B CA 1
ATOM 5833 C C . LEU B 1 291 ? 6.875 -29.531 0.281 1 98.56 291 LEU B C 1
ATOM 5835 O O . LEU B 1 291 ? 6.391 -28.844 1.189 1 98.56 291 LEU B O 1
ATOM 5839 N N . VAL B 1 292 ? 6.188 -30.172 -0.598 1 98 292 VAL B N 1
ATOM 5840 C CA . VAL B 1 292 ? 4.727 -30.234 -0.556 1 98 292 VAL B CA 1
ATOM 5841 C C . VAL B 1 292 ? 4.254 -31.656 -0.839 1 98 292 VAL B C 1
ATOM 5843 O O . VAL B 1 292 ? 4.875 -32.375 -1.621 1 98 292 VAL B O 1
ATOM 5846 N N . PRO B 1 293 ? 3.182 -32.062 -0.165 1 97.62 293 PRO B N 1
ATOM 5847 C CA . PRO B 1 293 ? 2.641 -33.375 -0.533 1 97.62 293 PRO B CA 1
ATOM 5848 C C . PRO B 1 293 ? 2.256 -33.469 -2.008 1 97.62 293 PRO B C 1
ATOM 5850 O O . PRO B 1 293 ? 1.656 -32.531 -2.549 1 97.62 293 PRO B O 1
ATOM 5853 N N . GLN B 1 294 ? 2.555 -34.562 -2.602 1 97.44 294 GLN B N 1
ATOM 5854 C CA . GLN B 1 294 ? 2.279 -34.719 -4.023 1 97.44 294 GLN B CA 1
ATOM 5855 C C . GLN B 1 294 ? 0.782 -34.656 -4.309 1 97.44 294 GLN B C 1
ATOM 5857 O O . GLN B 1 294 ? 0.372 -34.125 -5.352 1 97.44 294 GLN B O 1
ATOM 5862 N N . LYS B 1 295 ? 0.015 -35.094 -3.477 1 96.31 295 LYS B N 1
ATOM 5863 C CA . LYS B 1 295 ? -1.431 -35.094 -3.676 1 96.31 295 LYS B CA 1
ATOM 5864 C C . LYS B 1 295 ? -1.954 -33.656 -3.779 1 96.31 295 LYS B C 1
ATOM 5866 O O . LYS B 1 295 ? -2.912 -33.375 -4.508 1 96.31 295 LYS B O 1
ATOM 5871 N N . ALA B 1 296 ? -1.361 -32.75 -3.025 1 96.62 296 ALA B N 1
ATOM 5872 C CA . ALA B 1 296 ? -1.771 -31.359 -3.062 1 96.62 296 ALA B CA 1
ATOM 5873 C C . ALA B 1 296 ? -1.455 -30.719 -4.418 1 96.62 296 ALA B C 1
ATOM 5875 O O . ALA B 1 296 ? -2.219 -29.891 -4.918 1 96.62 296 ALA B O 1
ATOM 5876 N N . ILE B 1 297 ? -0.362 -31.125 -4.992 1 96.06 297 ILE B N 1
ATOM 5877 C CA . ILE B 1 297 ? 0.057 -30.625 -6.293 1 96.06 297 ILE B CA 1
ATOM 5878 C C . ILE B 1 297 ? -0.909 -31.109 -7.375 1 96.06 297 ILE B C 1
ATOM 5880 O O . ILE B 1 297 ? -1.266 -30.344 -8.281 1 96.06 297 ILE B O 1
ATOM 5884 N N . ASN B 1 298 ? -1.345 -32.312 -7.25 1 94.5 298 ASN B N 1
ATOM 5885 C CA . ASN B 1 298 ? -2.25 -32.906 -8.227 1 94.5 298 ASN B CA 1
ATOM 5886 C C . ASN B 1 298 ? -3.674 -32.375 -8.062 1 94.5 298 ASN B C 1
ATOM 5888 O O . ASN B 1 298 ? -4.48 -32.469 -8.992 1 94.5 298 ASN B O 1
ATOM 5892 N N . GLY B 1 299 ? -3.953 -31.906 -7.039 1 95.19 299 GLY B N 1
ATOM 5893 C CA . GLY B 1 299 ? -5.301 -31.453 -6.734 1 95.19 299 GLY B CA 1
ATOM 5894 C C . GLY B 1 299 ? -6.043 -32.375 -5.789 1 95.19 299 GLY B C 1
ATOM 5895 O O . GLY B 1 299 ? -6.32 -33.531 -6.133 1 95.19 299 GLY B O 1
ATOM 5896 N N . ASP B 1 300 ? -6.238 -31.984 -4.629 1 96.06 300 ASP B N 1
ATOM 5897 C CA . ASP B 1 300 ? -6.969 -32.688 -3.574 1 96.06 300 ASP B CA 1
ATOM 5898 C C . ASP B 1 300 ? -7.703 -31.688 -2.67 1 96.06 300 ASP B C 1
ATOM 5900 O O . ASP B 1 300 ? -7.086 -30.797 -2.086 1 96.06 300 ASP B O 1
ATOM 5904 N N . TYR B 1 301 ? -8.977 -31.953 -2.512 1 96.88 301 TYR B N 1
ATOM 5905 C CA . TYR B 1 301 ? -9.812 -31 -1.78 1 96.88 301 TYR B CA 1
ATOM 5906 C C . TYR B 1 301 ? -9.383 -30.906 -0.323 1 96.88 301 TYR B C 1
ATOM 5908 O O . TYR B 1 301 ? -9.773 -29.969 0.388 1 96.88 301 TYR B O 1
ATOM 5916 N N . THR B 1 302 ? -8.617 -31.812 0.159 1 96 302 THR B N 1
ATOM 5917 C CA . THR B 1 302 ? -8.297 -31.859 1.583 1 96 302 THR B CA 1
ATOM 5918 C C . THR B 1 302 ? -6.906 -31.297 1.851 1 96 302 THR B C 1
ATOM 5920 O O . THR B 1 302 ? -6.477 -31.219 3.002 1 96 302 THR B O 1
ATOM 5923 N N . ALA B 1 303 ? -6.23 -30.953 0.789 1 96.38 303 ALA B N 1
ATOM 5924 C CA . ALA B 1 303 ? -4.84 -30.547 0.949 1 96.38 303 ALA B CA 1
ATOM 5925 C C . ALA B 1 303 ? -4.613 -29.141 0.399 1 96.38 303 ALA B C 1
ATOM 5927 O O . ALA B 1 303 ? -5.113 -28.797 -0.677 1 96.38 303 ALA B O 1
ATOM 5928 N N . ASN B 1 304 ? -3.928 -28.344 1.171 1 97.94 304 ASN B N 1
ATOM 5929 C CA . ASN B 1 304 ? -3.512 -27.016 0.742 1 97.94 304 ASN B CA 1
ATOM 5930 C C . ASN B 1 304 ? -2.217 -27.062 -0.064 1 97.94 304 ASN B C 1
ATOM 5932 O O . ASN B 1 304 ? -1.168 -27.438 0.462 1 97.94 304 ASN B O 1
ATOM 5936 N N . PRO B 1 305 ? -2.236 -26.688 -1.278 1 98 305 PRO B N 1
ATOM 5937 C CA . PRO B 1 305 ? -1.042 -26.812 -2.117 1 98 305 PRO B CA 1
ATOM 5938 C C . PRO B 1 305 ? 0.059 -25.828 -1.72 1 98 305 PRO B C 1
ATOM 5940 O O . PRO B 1 305 ? 1.18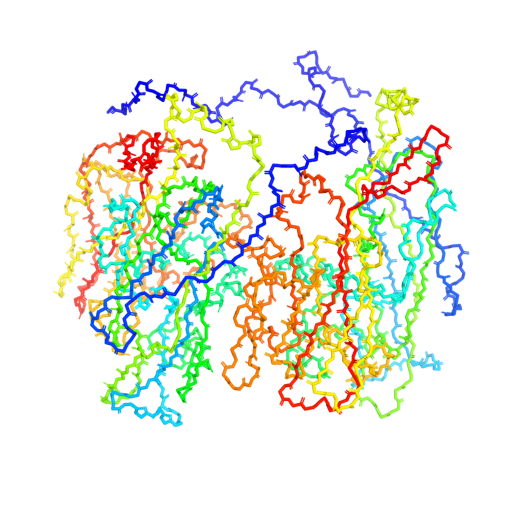5 -25.922 -2.215 1 98 305 PRO B O 1
ATOM 5943 N N . PHE B 1 306 ? -0.177 -24.891 -0.838 1 98.38 306 PHE B N 1
ATOM 5944 C CA . PHE B 1 306 ? 0.812 -23.906 -0.412 1 98.38 306 PHE B CA 1
ATOM 5945 C C . PHE B 1 306 ? 1.305 -24.219 0.998 1 98.38 306 PHE B C 1
ATOM 5947 O O . PHE B 1 306 ? 1.927 -23.359 1.639 1 98.38 306 PHE B O 1
ATOM 5954 N N . ASN B 1 307 ? 0.944 -25.391 1.506 1 98.38 307 ASN B N 1
ATOM 5955 C CA . ASN B 1 307 ? 1.447 -25.875 2.789 1 98.38 307 ASN B CA 1
ATOM 5956 C C . ASN B 1 307 ? 2.826 -26.516 2.646 1 98.38 307 ASN B C 1
ATOM 5958 O O . ASN B 1 307 ? 2.943 -27.734 2.523 1 98.38 307 ASN B O 1
ATOM 5962 N N . PHE B 1 308 ? 3.82 -25.734 2.693 1 98.38 308 PHE B N 1
ATOM 5963 C CA . PHE B 1 308 ? 5.195 -26.203 2.57 1 98.38 308 PHE B CA 1
ATOM 5964 C C . PHE B 1 308 ? 5.699 -26.75 3.898 1 98.38 308 PHE B C 1
ATOM 5966 O O . PHE B 1 308 ? 6.184 -26 4.746 1 98.38 308 PHE B O 1
ATOM 5973 N N . GLN B 1 309 ? 5.785 -28 3.975 1 97.5 309 GLN B N 1
ATOM 5974 C CA . GLN B 1 309 ? 6.117 -28.688 5.223 1 97.5 309 GLN B CA 1
ATOM 5975 C C . GLN B 1 309 ? 7.566 -29.156 5.219 1 97.5 309 GLN B C 1
ATOM 5977 O O . GLN B 1 309 ? 8.219 -29.172 4.172 1 97.5 309 GLN B O 1
ATOM 5982 N N . HIS B 1 310 ? 8.008 -29.562 6.414 1 96.88 310 HIS B N 1
ATOM 5983 C CA . HIS B 1 310 ? 9.398 -29.969 6.539 1 96.88 310 HIS B CA 1
ATOM 5984 C C . HIS B 1 310 ? 9.547 -31.469 6.387 1 96.88 310 HIS B C 1
ATOM 5986 O O . HIS B 1 310 ? 10.641 -31.969 6.098 1 96.88 310 HIS B O 1
ATOM 5992 N N . PHE B 1 311 ? 8.523 -32.281 6.699 1 97.19 311 PHE B N 1
ATOM 5993 C CA . PHE B 1 311 ? 8.516 -33.75 6.605 1 97.19 311 PHE B CA 1
ATOM 5994 C C . PHE B 1 311 ? 9.688 -34.344 7.387 1 97.19 311 PHE B C 1
ATOM 5996 O O . PHE B 1 311 ? 10.305 -35.312 6.945 1 97.19 311 PHE B O 1
ATOM 6003 N N . ASN B 1 312 ? 10.062 -33.594 8.43 1 96 312 ASN B N 1
ATOM 6004 C CA . ASN B 1 312 ? 11.125 -34 9.344 1 96 312 ASN B CA 1
ATOM 6005 C C . ASN B 1 312 ? 12.477 -34.031 8.648 1 96 312 ASN B C 1
ATOM 6007 O O . ASN B 1 312 ? 13.281 -34.938 8.883 1 96 312 ASN B O 1
ATOM 6011 N N . MET B 1 313 ? 12.609 -33.156 7.727 1 96.62 313 MET B N 1
ATOM 6012 C CA . MET B 1 313 ? 13.922 -32.969 7.117 1 96.62 313 MET B CA 1
ATOM 6013 C C . MET B 1 313 ? 14.969 -32.656 8.18 1 96.62 313 MET B C 1
ATOM 6015 O O . MET B 1 313 ? 14.781 -31.75 9 1 96.62 313 MET B O 1
ATOM 6019 N N . SER B 1 314 ? 16.109 -33.406 8.203 1 96.5 314 SER B N 1
ATOM 6020 C CA . SER B 1 314 ? 17.125 -33.219 9.242 1 96.5 314 SER B CA 1
ATOM 6021 C C . SER B 1 314 ? 18.359 -32.531 8.688 1 96.5 314 SER B C 1
ATOM 6023 O O . SER B 1 314 ? 19.094 -31.859 9.43 1 96.5 314 SER B O 1
ATOM 6025 N N . CYS B 1 315 ? 18.547 -32.75 7.414 1 96.94 315 CYS B N 1
ATOM 6026 C CA . CYS B 1 315 ? 19.719 -32.156 6.797 1 96.94 315 CYS B CA 1
ATOM 6027 C C . CYS B 1 315 ? 19.484 -31.859 5.324 1 96.94 315 CYS B C 1
ATOM 6029 O O . CYS B 1 315 ? 18.828 -32.625 4.629 1 96.94 315 CYS B O 1
ATOM 6031 N N . ILE B 1 316 ? 20 -30.719 4.859 1 97.56 316 ILE B N 1
ATOM 6032 C CA . ILE B 1 316 ? 19.906 -30.375 3.447 1 97.56 316 ILE B CA 1
ATOM 6033 C C . ILE B 1 316 ? 21.188 -29.672 3.004 1 97.56 316 ILE B C 1
ATOM 6035 O O . ILE B 1 316 ? 21.75 -28.875 3.75 1 97.56 316 ILE B O 1
ATOM 6039 N N . THR B 1 317 ? 21.688 -30.031 1.824 1 96.44 317 THR B N 1
ATOM 6040 C CA . THR B 1 317 ? 22.891 -29.438 1.29 1 96.44 317 THR B CA 1
ATOM 6041 C C . THR B 1 317 ? 22.797 -29.25 -0.22 1 96.44 317 THR B C 1
ATOM 6043 O O . THR B 1 317 ? 22.188 -30.078 -0.913 1 96.44 317 THR B O 1
ATOM 6046 N N . LEU B 1 318 ? 23.234 -28.172 -0.681 1 96.31 318 LEU B N 1
ATOM 6047 C CA . LEU B 1 318 ? 23.359 -27.891 -2.107 1 96.31 318 LEU B CA 1
ATOM 6048 C C . LEU B 1 318 ? 24.828 -27.844 -2.523 1 96.31 318 LEU B C 1
ATOM 6050 O O . LEU B 1 318 ? 25.625 -27.109 -1.933 1 96.31 318 LEU B O 1
ATOM 6054 N N . LYS B 1 319 ? 25.156 -28.625 -3.475 1 94.81 319 LYS B N 1
ATOM 6055 C CA . LYS B 1 319 ? 26.516 -28.672 -3.98 1 94.81 319 LYS B CA 1
ATOM 6056 C C . LYS B 1 319 ? 26.594 -28.156 -5.414 1 94.81 319 LYS B C 1
ATOM 6058 O O . LYS B 1 319 ? 25.719 -28.438 -6.227 1 94.81 319 LYS B O 1
ATOM 6063 N N . VAL B 1 320 ? 27.578 -27.359 -5.637 1 92.19 320 VAL B N 1
ATOM 6064 C CA . VAL B 1 320 ? 27.891 -26.922 -6.992 1 92.19 320 VAL B CA 1
ATOM 6065 C C . VAL B 1 320 ? 29.266 -27.438 -7.391 1 92.19 320 VAL B C 1
ATOM 6067 O O . VAL B 1 320 ? 30.266 -27.141 -6.715 1 92.19 320 VAL B O 1
ATOM 6070 N N . ASN B 1 321 ? 29.281 -28.141 -8.445 1 90.88 321 ASN B N 1
ATOM 6071 C CA . ASN B 1 321 ? 30.516 -28.766 -8.883 1 90.88 321 ASN B CA 1
ATOM 6072 C C . ASN B 1 321 ? 31.203 -29.531 -7.754 1 90.88 321 ASN B C 1
ATOM 6074 O O . ASN B 1 321 ? 32.406 -29.406 -7.547 1 90.88 321 ASN B O 1
ATOM 6078 N N . GLY B 1 322 ? 30.438 -30.125 -6.988 1 90.38 322 GLY B N 1
ATOM 6079 C CA . GLY B 1 322 ? 30.938 -31.016 -5.949 1 90.38 322 GLY B CA 1
ATOM 6080 C C . GLY B 1 322 ? 31.25 -30.281 -4.656 1 90.38 322 GLY B C 1
ATOM 6081 O O . GLY B 1 322 ? 31.594 -30.922 -3.652 1 90.38 322 GLY B O 1
ATOM 6082 N N . VAL B 1 323 ? 31.109 -29.031 -4.668 1 90.56 323 VAL B N 1
ATOM 6083 C CA . VAL B 1 323 ? 31.453 -28.234 -3.486 1 90.56 323 VAL B CA 1
ATOM 6084 C C . VAL B 1 323 ? 30.172 -27.688 -2.85 1 90.56 323 VAL B C 1
ATOM 6086 O O . VAL B 1 323 ? 29.297 -27.188 -3.549 1 90.56 323 VAL B O 1
ATOM 6089 N N . GLU B 1 324 ? 30.219 -27.781 -1.563 1 91.81 324 GLU B N 1
ATOM 6090 C CA . GLU B 1 324 ? 29.062 -27.266 -0.843 1 91.81 324 GLU B CA 1
ATOM 6091 C C . GLU B 1 324 ? 29.016 -25.75 -0.892 1 91.81 324 GLU B C 1
ATOM 6093 O O . GLU B 1 324 ? 30.016 -25.078 -0.644 1 91.81 324 GLU B O 1
ATOM 6098 N N . VAL B 1 325 ? 27.891 -25.156 -1.164 1 89.06 325 VAL B N 1
ATOM 6099 C CA . VAL B 1 325 ? 27.719 -23.719 -1.354 1 89.06 325 VAL B CA 1
ATOM 6100 C C . VAL B 1 325 ? 28.047 -22.984 -0.055 1 89.06 325 VAL B C 1
ATOM 6102 O O . VAL B 1 325 ? 28.688 -21.922 -0.071 1 89.06 325 VAL B O 1
ATOM 6105 N N . TYR B 1 326 ? 27.641 -23.453 1.105 1 86.94 326 TYR B N 1
ATOM 6106 C CA . TYR B 1 326 ? 27.875 -22.781 2.371 1 86.94 326 TYR B CA 1
ATOM 6107 C C . TYR B 1 326 ? 28.891 -23.531 3.219 1 86.94 326 TYR B C 1
ATOM 6109 O O . TYR B 1 326 ? 28.953 -23.344 4.438 1 86.94 326 TYR B O 1
ATOM 6117 N N . GLY B 1 327 ? 29.578 -24.344 2.678 1 84.5 327 GLY B N 1
ATOM 6118 C CA . GLY B 1 327 ? 30.672 -25.031 3.34 1 84.5 327 GLY B CA 1
ATOM 6119 C C . GLY B 1 327 ? 30.203 -26.188 4.207 1 84.5 327 GLY B C 1
ATOM 6120 O O . GLY B 1 327 ? 30.953 -27.141 4.426 1 84.5 327 GLY B O 1
ATOM 6121 N N . SER B 1 328 ? 29.109 -26.047 4.844 1 88.81 328 SER B N 1
ATOM 6122 C CA . SER B 1 328 ? 28.562 -27.125 5.668 1 88.81 328 SER B CA 1
ATOM 6123 C C . SER B 1 328 ? 27.062 -27.312 5.41 1 88.81 328 SER B C 1
ATOM 6125 O O . SER B 1 328 ? 26.375 -26.359 5.023 1 88.81 328 SER B O 1
ATOM 6127 N N . PRO B 1 329 ? 26.734 -28.594 5.594 1 92.5 329 PRO B N 1
ATOM 6128 C CA . PRO B 1 329 ? 25.312 -28.859 5.434 1 92.5 329 PRO B CA 1
ATOM 6129 C C . PRO B 1 329 ? 24.453 -28.109 6.461 1 92.5 329 PRO B C 1
ATOM 6131 O O . PRO B 1 329 ? 24.953 -27.75 7.531 1 92.5 329 PRO B O 1
ATOM 6134 N N . LEU B 1 330 ? 23.281 -27.797 6.07 1 95.38 330 LEU B N 1
ATOM 6135 C CA . LEU B 1 330 ? 22.328 -27.172 6.973 1 95.38 330 LEU B CA 1
ATOM 6136 C C . LEU B 1 330 ? 21.578 -28.219 7.777 1 95.38 330 LEU B C 1
ATOM 6138 O O . LEU B 1 330 ? 20.75 -28.953 7.227 1 95.38 330 LEU B O 1
ATOM 6142 N N . ASN B 1 331 ? 21.859 -28.266 9.078 1 94.88 331 ASN B N 1
ATOM 6143 C CA . ASN B 1 331 ? 21.203 -29.219 9.969 1 94.88 331 ASN B CA 1
ATOM 6144 C C . ASN B 1 331 ? 20.016 -28.594 10.695 1 94.88 331 ASN B C 1
ATOM 6146 O O . ASN B 1 331 ? 20.109 -27.453 11.164 1 94.88 331 ASN B O 1
ATOM 6150 N N . MET B 1 332 ? 18.953 -29.344 10.68 1 96.12 332 MET B N 1
ATOM 6151 C CA . MET B 1 332 ? 17.734 -28.828 11.312 1 96.12 332 MET B CA 1
ATOM 6152 C C . MET B 1 332 ? 17.047 -29.922 12.133 1 96.12 332 MET B C 1
ATOM 6154 O O . MET B 1 332 ? 17.234 -31.109 11.875 1 96.12 332 MET B O 1
ATOM 6158 N N . ASP B 1 333 ? 16.375 -29.5 13.148 1 95.19 333 ASP B N 1
ATOM 6159 C CA . ASP B 1 333 ? 15.555 -30.375 13.984 1 95.19 333 ASP B CA 1
ATOM 6160 C C . ASP B 1 333 ? 14.156 -29.781 14.195 1 95.19 333 ASP B C 1
ATOM 6162 O O . ASP B 1 333 ? 14 -28.797 14.914 1 95.19 333 ASP B O 1
ATOM 6166 N N . PHE B 1 334 ? 13.195 -30.469 13.586 1 94.44 334 PHE B N 1
ATOM 6167 C CA . PHE B 1 334 ? 11.828 -29.953 13.625 1 94.44 334 PHE B CA 1
ATOM 6168 C C . PHE B 1 334 ? 11.016 -30.656 14.703 1 94.44 334 PHE B C 1
ATOM 6170 O O . PHE B 1 334 ? 9.789 -30.5 14.758 1 94.44 334 PHE B O 1
ATOM 6177 N N . SER B 1 335 ? 11.703 -31.391 15.453 1 90.44 335 SER B N 1
ATOM 6178 C CA . SER B 1 335 ? 11.031 -32.031 16.578 1 90.44 335 SER B CA 1
ATOM 6179 C C . SER B 1 335 ? 10.695 -31.016 17.672 1 90.44 335 SER B C 1
ATOM 6181 O O . SER B 1 335 ? 10.609 -29.828 17.406 1 90.44 335 SER B O 1
ATOM 6183 N N . ASN B 1 336 ? 10.422 -31.484 18.844 1 85.75 336 ASN B N 1
ATOM 6184 C CA . ASN B 1 336 ? 10 -30.625 19.938 1 85.75 336 ASN B CA 1
ATOM 6185 C C . ASN B 1 336 ? 11.078 -29.609 20.297 1 85.75 336 ASN B C 1
ATOM 6187 O O . ASN B 1 336 ? 10.789 -28.578 20.906 1 85.75 336 ASN B O 1
ATOM 6191 N N . ASN B 1 337 ? 12.297 -29.828 19.859 1 83.94 337 ASN B N 1
ATOM 6192 C CA . ASN B 1 337 ? 13.391 -28.906 20.172 1 83.94 337 ASN B CA 1
ATOM 6193 C C . ASN B 1 337 ? 13.352 -27.672 19.281 1 83.94 337 ASN B C 1
ATOM 6195 O O . ASN B 1 337 ? 13.859 -26.609 19.656 1 83.94 337 ASN B O 1
ATOM 6199 N N . ARG B 1 338 ? 12.898 -27.797 18.156 1 88.69 338 ARG B N 1
ATOM 6200 C CA . ARG B 1 338 ? 12.703 -26.688 17.219 1 88.69 338 ARG B CA 1
ATOM 6201 C C . ARG B 1 338 ? 14.023 -26 16.906 1 88.69 338 ARG B C 1
ATOM 6203 O O . ARG B 1 338 ? 14.117 -24.766 17 1 88.69 338 ARG B O 1
ATOM 6210 N N . ASN B 1 339 ? 15.008 -26.766 16.547 1 92.81 339 ASN B N 1
ATOM 6211 C CA . ASN B 1 339 ? 16.312 -26.234 16.188 1 92.81 339 ASN B CA 1
ATOM 6212 C C . ASN B 1 339 ? 16.438 -26.031 14.688 1 92.81 339 ASN B C 1
ATOM 6214 O O . ASN B 1 339 ? 16.859 -26.938 13.969 1 92.81 339 ASN B O 1
ATOM 6218 N N . TYR B 1 340 ? 16.047 -24.906 14.219 1 95.94 340 TYR B N 1
ATOM 6219 C CA . TYR B 1 340 ? 16.156 -24.609 12.797 1 95.94 340 TYR B CA 1
ATOM 6220 C C . TYR B 1 340 ? 16.359 -23.109 12.578 1 95.94 340 TYR B C 1
ATOM 6222 O O . TYR B 1 340 ? 15.992 -22.578 11.531 1 95.94 340 TYR B O 1
ATOM 6230 N N . THR B 1 341 ? 16.953 -22.422 13.484 1 94.56 341 THR B N 1
ATOM 6231 C CA . THR B 1 341 ? 17.125 -20.969 13.461 1 94.56 341 THR B CA 1
ATOM 6232 C C . THR B 1 341 ? 18.078 -20.562 12.336 1 94.56 341 THR B C 1
ATOM 6234 O O . THR B 1 341 ? 17.891 -19.516 11.719 1 94.56 341 THR B O 1
ATOM 6237 N N . ALA B 1 342 ? 19.016 -21.344 12.102 1 92.31 342 ALA B N 1
ATOM 6238 C CA . ALA B 1 342 ? 19.984 -21.016 11.062 1 92.31 342 ALA B CA 1
ATOM 6239 C C . ALA B 1 342 ? 19.297 -20.922 9.695 1 92.31 342 ALA B C 1
ATOM 6241 O O . ALA B 1 342 ? 19.578 -20 8.922 1 92.31 342 ALA B O 1
ATOM 6242 N N . ALA B 1 343 ? 18.484 -21.859 9.43 1 95.88 343 ALA B N 1
ATOM 6243 C CA . ALA B 1 343 ? 17.75 -21.844 8.164 1 95.88 343 ALA B CA 1
ATOM 6244 C C . ALA B 1 343 ? 16.812 -20.641 8.094 1 95.88 343 ALA B C 1
ATOM 6246 O O . ALA B 1 343 ? 16.672 -20.031 7.035 1 95.88 343 ALA B O 1
ATOM 6247 N N . TYR B 1 344 ? 16.234 -20.344 9.211 1 95.75 344 TYR B N 1
ATOM 6248 C CA . TYR B 1 344 ? 15.328 -19.203 9.328 1 95.75 344 TYR B CA 1
ATOM 6249 C C . TYR B 1 344 ? 16.062 -17.891 9.047 1 95.75 344 TYR B C 1
ATOM 6251 O O . TYR B 1 344 ? 15.555 -17.047 8.305 1 95.75 344 TYR B O 1
ATOM 6259 N N . VAL B 1 345 ? 17.203 -17.703 9.562 1 93.06 345 VAL B N 1
ATOM 6260 C CA . VAL B 1 345 ? 18 -16.5 9.375 1 93.06 345 VAL B CA 1
ATOM 6261 C C . VAL B 1 345 ? 18.406 -16.375 7.906 1 93.06 345 VAL B C 1
ATOM 6263 O O . VAL B 1 345 ? 18.328 -15.297 7.32 1 93.06 345 VAL B O 1
ATOM 6266 N N . ARG B 1 346 ? 18.797 -17.453 7.312 1 92.25 346 ARG B N 1
ATOM 6267 C CA . ARG B 1 346 ? 19.219 -17.453 5.918 1 92.25 346 ARG B CA 1
ATOM 6268 C C . ARG B 1 346 ? 18.109 -16.984 5 1 92.25 346 ARG B C 1
ATOM 6270 O O . ARG B 1 346 ? 18.359 -16.312 3.992 1 92.25 346 ARG B O 1
ATOM 6277 N N . LEU B 1 347 ? 16.938 -17.375 5.328 1 95 347 LEU B N 1
ATOM 6278 C CA . LEU B 1 347 ? 15.781 -16.938 4.559 1 95 347 LEU B CA 1
ATOM 6279 C C . LEU B 1 347 ? 15.719 -15.422 4.469 1 95 347 LEU B C 1
ATOM 6281 O O . LEU B 1 347 ? 15.578 -14.859 3.375 1 95 347 LEU B O 1
ATOM 6285 N N . PHE B 1 348 ? 15.852 -14.711 5.539 1 93 348 PHE B N 1
ATOM 6286 C CA . PHE B 1 348 ? 15.758 -13.258 5.578 1 93 348 PHE B CA 1
ATOM 6287 C C . PHE B 1 348 ? 16.969 -12.617 4.914 1 93 348 PHE B C 1
ATOM 6289 O O . PHE B 1 348 ? 16.859 -11.57 4.273 1 93 348 PHE B O 1
ATOM 6296 N N . GLU B 1 349 ? 18.047 -13.203 5.082 1 88.56 349 GLU B N 1
ATOM 6297 C CA . GLU B 1 349 ? 19.281 -12.688 4.473 1 88.56 349 GLU B CA 1
ATOM 6298 C C . GLU B 1 349 ? 19.188 -12.703 2.951 1 88.56 349 GLU B C 1
ATOM 6300 O O . GLU B 1 349 ? 19.453 -11.695 2.299 1 88.56 349 GLU B O 1
ATOM 6305 N N . ILE B 1 350 ? 18.766 -13.797 2.471 1 88.94 350 ILE B N 1
ATOM 6306 C CA . ILE B 1 350 ? 18.766 -13.984 1.023 1 88.94 350 ILE B CA 1
ATOM 6307 C C . ILE B 1 350 ? 17.609 -13.203 0.401 1 88.94 350 ILE B C 1
ATOM 6309 O O . ILE B 1 350 ? 17.719 -12.719 -0.73 1 88.94 350 ILE B O 1
ATOM 6313 N N . CYS B 1 351 ? 16.594 -13.039 1.108 1 90.56 351 CYS B N 1
ATOM 6314 C CA . CYS B 1 351 ? 15.453 -12.281 0.607 1 90.56 351 CYS B CA 1
ATOM 6315 C C . CYS B 1 351 ? 15.656 -10.781 0.835 1 90.56 351 CYS B C 1
ATOM 6317 O O . CYS B 1 351 ? 14.75 -9.984 0.606 1 90.56 351 CYS B O 1
ATOM 6319 N N . ASP B 1 352 ? 16.797 -10.406 1.316 1 87.06 352 ASP B N 1
ATOM 6320 C CA . ASP B 1 352 ? 17.203 -9.016 1.505 1 87.06 352 ASP B CA 1
ATOM 6321 C C . ASP B 1 352 ? 16.297 -8.312 2.521 1 87.06 352 ASP B C 1
ATOM 6323 O O . ASP B 1 352 ? 15.844 -7.195 2.279 1 87.06 352 ASP B O 1
ATOM 6327 N N . LYS B 1 353 ? 16.016 -8.977 3.566 1 90.19 353 LYS B N 1
ATOM 6328 C CA . LYS B 1 353 ? 15.195 -8.422 4.633 1 90.19 353 LYS B CA 1
ATOM 6329 C C . LYS B 1 353 ? 15.961 -8.367 5.953 1 90.19 353 LYS B C 1
ATOM 6331 O O . LYS B 1 353 ? 15.508 -7.742 6.914 1 90.19 353 LYS B O 1
ATOM 6336 N N . TRP B 1 354 ? 17.125 -8.914 5.906 1 85.19 354 TRP B N 1
ATOM 6337 C CA . TRP B 1 354 ? 17.891 -9.023 7.137 1 85.19 354 TRP B CA 1
ATOM 6338 C C . TRP B 1 354 ? 18.438 -7.668 7.574 1 85.19 354 TRP B C 1
ATOM 6340 O O . TRP B 1 354 ? 19.031 -6.941 6.77 1 85.19 354 TRP B O 1
ATOM 6350 N N . GLN B 1 355 ? 18.156 -7.383 8.828 1 83 355 GLN B N 1
ATOM 6351 C CA . GLN B 1 355 ? 18.641 -6.16 9.469 1 83 355 GLN B CA 1
ATOM 6352 C C . GLN B 1 355 ? 17.984 -4.926 8.852 1 83 355 GLN B C 1
ATOM 6354 O O . GLN B 1 355 ? 18.609 -3.855 8.797 1 83 355 GLN B O 1
ATOM 6359 N N . LYS B 1 356 ? 16.969 -5.098 8.227 1 86.44 356 LYS B N 1
ATOM 6360 C CA . LYS B 1 356 ? 16.156 -4 7.723 1 86.44 356 LYS B CA 1
ATOM 6361 C C . LYS B 1 356 ? 14.844 -3.893 8.5 1 86.44 356 LYS B C 1
ATOM 6363 O O . LYS B 1 356 ? 14.438 -4.84 9.172 1 86.44 356 LYS B O 1
ATOM 6368 N N . ASP B 1 357 ? 14.352 -2.719 8.352 1 82 357 ASP B N 1
ATOM 6369 C CA . ASP B 1 357 ? 13.07 -2.514 9.023 1 82 357 ASP B CA 1
ATOM 6370 C C . ASP B 1 357 ? 11.914 -3.027 8.164 1 82 357 ASP B C 1
ATOM 6372 O O . ASP B 1 357 ? 11.07 -2.248 7.723 1 82 357 ASP B O 1
ATOM 6376 N N . THR B 1 358 ? 11.945 -4.129 7.891 1 88.69 358 THR B N 1
ATOM 6377 C CA . THR B 1 358 ? 10.945 -4.844 7.105 1 88.69 358 THR B CA 1
ATOM 6378 C C . THR B 1 358 ? 10.984 -6.34 7.402 1 88.69 358 THR B C 1
ATOM 6380 O O . THR B 1 358 ? 11.781 -6.789 8.234 1 88.69 358 THR B O 1
ATOM 6383 N N . GLY B 1 359 ? 10.047 -7.148 6.852 1 91.19 359 GLY B N 1
ATOM 6384 C CA . GLY B 1 359 ? 10.008 -8.586 7.07 1 91.19 359 GLY B CA 1
ATOM 6385 C C . GLY B 1 359 ? 9.242 -9.336 5.992 1 91.19 359 GLY B C 1
ATOM 6386 O O . GLY B 1 359 ? 8.977 -8.789 4.922 1 91.19 359 GLY B O 1
ATOM 6387 N N . LEU B 1 360 ? 9.023 -10.68 6.281 1 94.5 360 LEU B N 1
ATOM 6388 C CA . LEU B 1 360 ? 8.297 -11.547 5.355 1 94.5 360 LEU B CA 1
ATOM 6389 C C . LEU B 1 360 ? 6.977 -12.008 5.961 1 94.5 360 LEU B C 1
ATOM 6391 O O . LEU B 1 360 ? 6.223 -12.75 5.32 1 94.5 360 LEU B O 1
ATOM 6395 N N . ASN B 1 361 ? 6.73 -11.555 7.102 1 95.19 361 ASN B N 1
ATOM 6396 C CA . ASN B 1 361 ? 5.547 -12 7.836 1 95.19 361 ASN B CA 1
ATOM 6397 C C . ASN B 1 361 ? 5.57 -13.508 8.078 1 95.19 361 ASN B C 1
ATOM 6399 O O . ASN B 1 361 ? 4.539 -14.172 7.965 1 95.19 361 ASN B O 1
ATOM 6403 N N . ILE B 1 362 ? 6.699 -14.078 8.227 1 96.12 362 ILE B N 1
ATOM 6404 C CA . ILE B 1 362 ? 6.934 -15.469 8.602 1 96.12 362 ILE B CA 1
ATOM 6405 C C . ILE B 1 362 ? 7.648 -15.531 9.953 1 96.12 362 ILE B C 1
ATOM 6407 O O . ILE B 1 362 ? 8.82 -15.164 10.055 1 96.12 362 ILE B O 1
ATOM 6411 N N . SER B 1 363 ? 6.957 -15.922 10.922 1 94.31 363 SER B N 1
ATOM 6412 C CA . SER B 1 363 ? 7.555 -16.062 12.242 1 94.31 363 SER B CA 1
ATOM 6413 C C . SER B 1 363 ? 8.383 -17.344 12.344 1 94.31 363 SER B C 1
ATOM 6415 O O . SER B 1 363 ? 8.32 -18.203 11.453 1 94.31 363 SER B O 1
ATOM 6417 N N . LEU B 1 364 ? 9.156 -17.422 13.406 1 93.62 364 LEU B N 1
ATOM 6418 C CA . LEU B 1 364 ? 9.922 -18.641 13.641 1 93.62 364 LEU B CA 1
ATOM 6419 C C . LEU B 1 364 ? 9 -19.859 13.758 1 93.62 364 LEU B C 1
ATOM 6421 O O . LEU B 1 364 ? 9.328 -20.938 13.266 1 93.62 364 LEU B O 1
ATOM 6425 N N . ASN B 1 365 ? 7.93 -19.656 14.367 1 92.88 365 ASN B N 1
ATOM 6426 C CA . ASN B 1 365 ? 6.945 -20.719 14.477 1 92.88 365 ASN B CA 1
ATOM 6427 C C . ASN B 1 365 ? 6.355 -21.078 13.117 1 92.88 365 ASN B C 1
ATOM 6429 O O . ASN B 1 365 ? 6.188 -22.266 12.805 1 92.88 365 ASN B O 1
ATOM 6433 N N . ASP B 1 366 ? 6.039 -20.109 12.312 1 95.56 366 ASP B N 1
ATOM 6434 C CA . ASP B 1 366 ? 5.508 -20.344 10.969 1 95.56 366 ASP B CA 1
ATOM 6435 C C . ASP B 1 366 ? 6.48 -21.172 10.125 1 95.56 366 ASP B C 1
ATOM 6437 O O . ASP B 1 366 ? 6.062 -22.031 9.352 1 95.56 366 ASP B O 1
ATOM 6441 N N . PHE B 1 367 ? 7.711 -20.844 10.258 1 96.88 367 PHE B N 1
ATOM 6442 C CA . PHE B 1 367 ? 8.758 -21.5 9.477 1 96.88 367 PHE B CA 1
ATOM 6443 C C . PHE B 1 367 ? 8.703 -23.016 9.664 1 96.88 367 PHE B C 1
ATOM 6445 O O . PHE B 1 367 ? 8.898 -23.766 8.711 1 96.88 367 PHE B O 1
ATOM 6452 N N . GLY B 1 368 ? 8.43 -23.438 10.828 1 95.31 368 GLY B N 1
ATOM 6453 C CA . GLY B 1 368 ? 8.359 -24.859 11.102 1 95.31 368 GLY B CA 1
ATOM 6454 C C . GLY B 1 368 ? 6.992 -25.453 10.82 1 95.31 368 GLY B C 1
ATOM 6455 O O . GLY B 1 368 ? 6.805 -26.672 10.914 1 95.31 368 GLY B O 1
ATOM 6456 N N . ASN B 1 369 ? 6.074 -24.531 10.508 1 95.75 369 ASN B N 1
ATOM 6457 C CA . ASN B 1 369 ? 4.695 -24.984 10.359 1 95.75 369 ASN B CA 1
ATOM 6458 C C . ASN B 1 369 ? 4.062 -24.438 9.086 1 95.75 369 ASN B C 1
ATOM 6460 O O . ASN B 1 369 ? 3.119 -23.641 9.148 1 95.75 369 ASN B O 1
ATOM 6464 N N . GLY B 1 370 ? 4.504 -24.969 7.949 1 96.75 370 GLY B N 1
ATOM 6465 C CA . GLY B 1 370 ? 3.818 -24.656 6.703 1 96.75 370 GLY B CA 1
ATOM 6466 C C . GLY B 1 370 ? 4.555 -23.656 5.848 1 96.75 370 GLY B C 1
ATOM 6467 O O . GLY B 1 370 ? 4.145 -23.359 4.723 1 96.75 370 GLY B O 1
ATOM 6468 N N . TYR B 1 371 ? 5.594 -23.062 6.395 1 98.12 371 TYR B N 1
ATOM 6469 C CA . TYR B 1 371 ? 6.379 -22.078 5.652 1 98.12 371 TYR B CA 1
ATOM 6470 C C . TYR B 1 371 ? 7.859 -22.438 5.672 1 98.12 371 TYR B C 1
ATOM 6472 O O . TYR B 1 371 ? 8.711 -21.578 5.875 1 98.12 371 TYR B O 1
ATOM 6480 N N . THR B 1 372 ? 8.148 -23.688 5.535 1 98.06 372 THR B N 1
ATOM 6481 C CA . THR B 1 372 ? 9.539 -24.141 5.516 1 98.06 372 THR B CA 1
ATOM 6482 C C . THR B 1 372 ? 10.148 -23.922 4.137 1 98.06 372 THR B C 1
ATOM 6484 O O . THR B 1 372 ? 9.961 -24.75 3.234 1 98.06 372 THR B O 1
ATOM 6487 N N . PHE B 1 373 ? 10.836 -22.875 3.994 1 98.12 373 PHE B N 1
ATOM 6488 C CA . PHE B 1 373 ? 11.555 -22.547 2.771 1 98.12 373 PHE B CA 1
ATOM 6489 C C . PHE B 1 373 ? 13.062 -22.578 3.01 1 98.12 373 PHE B C 1
ATOM 6491 O O . PHE B 1 373 ? 13.578 -21.828 3.846 1 98.12 373 PHE B O 1
ATOM 6498 N N . ILE B 1 374 ? 13.719 -23.375 2.316 1 97.94 374 ILE B N 1
ATOM 6499 C CA . ILE B 1 374 ? 15.172 -23.422 2.406 1 97.94 374 ILE B CA 1
ATOM 6500 C C . ILE B 1 374 ? 15.789 -22.672 1.229 1 97.94 374 ILE B C 1
ATOM 6502 O O . ILE B 1 374 ? 15.516 -22.984 0.069 1 97.94 374 ILE B O 1
ATOM 6506 N N . VAL B 1 375 ? 16.641 -21.75 1.527 1 95.94 375 VAL B N 1
ATOM 6507 C CA . VAL B 1 375 ? 17.109 -20.844 0.485 1 95.94 375 VAL B CA 1
ATOM 6508 C C . VAL B 1 375 ? 18.641 -20.891 0.406 1 95.94 375 VAL B C 1
ATOM 6510 O O . VAL B 1 375 ? 19.312 -21.047 1.427 1 95.94 375 VAL B O 1
ATOM 6513 N N . PHE B 1 376 ? 19.188 -20.797 -0.755 1 92.75 376 PHE B N 1
ATOM 6514 C CA . PHE B 1 376 ? 20.609 -20.703 -1.022 1 92.75 376 PHE B CA 1
ATOM 6515 C C . PHE B 1 376 ? 20.906 -19.562 -1.983 1 92.75 376 PHE B C 1
ATOM 6517 O O . PHE B 1 376 ? 20.141 -19.312 -2.916 1 92.75 376 PHE B O 1
ATOM 6524 N N . SER B 1 377 ? 21.875 -18.875 -1.755 1 89.25 377 SER B N 1
ATOM 6525 C CA . SER B 1 377 ? 22.375 -17.891 -2.699 1 89.25 377 SER B CA 1
ATOM 6526 C C . SER B 1 377 ? 23.594 -18.406 -3.447 1 89.25 377 SER B C 1
ATOM 6528 O O . SER B 1 377 ? 24.516 -18.969 -2.838 1 89.25 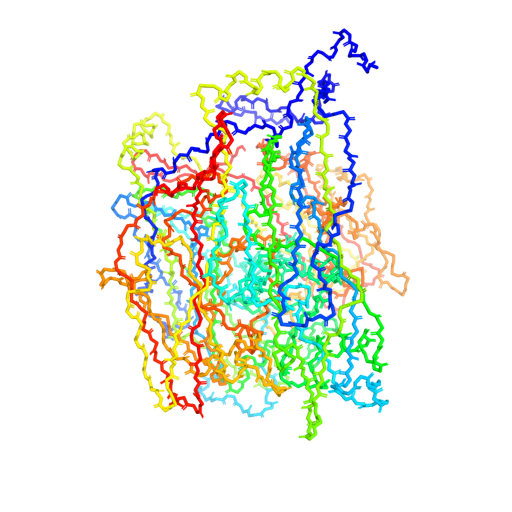377 SER B O 1
ATOM 6530 N N . LEU B 1 378 ? 23.578 -18.297 -4.684 1 85.5 378 LEU B N 1
ATOM 6531 C CA . LEU B 1 378 ? 24.719 -18.734 -5.484 1 85.5 378 LEU B CA 1
ATOM 6532 C C . LEU B 1 378 ? 25.516 -17.547 -5.996 1 85.5 378 LEU B C 1
ATOM 6534 O O . LEU B 1 378 ? 26.594 -17.719 -6.559 1 85.5 378 LEU B O 1
ATOM 6538 N N . ASP B 1 379 ? 24.969 -16.312 -5.812 1 75.31 379 ASP B N 1
ATOM 6539 C CA . ASP B 1 379 ? 25.688 -15.117 -6.219 1 75.31 379 ASP B CA 1
ATOM 6540 C C . ASP B 1 379 ? 26.484 -14.531 -5.051 1 75.31 379 ASP B C 1
ATOM 6542 O O . ASP B 1 379 ? 26.047 -14.609 -3.898 1 75.31 379 ASP B O 1
ATOM 6546 N N . PRO B 1 380 ? 27.766 -14.164 -5.438 1 61.97 380 PRO B N 1
ATOM 6547 C CA . PRO B 1 380 ? 28.594 -13.633 -4.355 1 61.97 380 PRO B CA 1
ATOM 6548 C C . PRO B 1 380 ? 28.031 -12.344 -3.762 1 61.97 380 PRO B C 1
ATOM 6550 O O . PRO B 1 380 ? 28.344 -11.992 -2.623 1 61.97 380 PRO B O 1
ATOM 6553 N N . SER B 1 381 ? 27.391 -11.547 -4.66 1 57.81 381 SER B N 1
ATOM 6554 C CA . SER B 1 381 ? 27.047 -10.25 -4.102 1 57.81 381 SER B CA 1
ATOM 6555 C C . SER B 1 381 ? 25.547 -10 -4.168 1 57.81 381 SER B C 1
ATOM 6557 O O . SER B 1 381 ? 24.875 -10.492 -5.078 1 57.81 381 SER B O 1
ATOM 6559 N N . ASP B 1 382 ? 24.984 -9.648 -3.137 1 55.84 382 ASP B N 1
ATOM 6560 C CA . ASP B 1 382 ? 23.578 -9.305 -2.949 1 55.84 382 ASP B CA 1
ATOM 6561 C C . ASP B 1 382 ? 23.234 -7.984 -3.641 1 55.84 382 ASP B C 1
ATOM 6563 O O . ASP B 1 382 ? 22.234 -7.352 -3.324 1 55.84 382 ASP B O 1
ATOM 6567 N N . PHE B 1 383 ? 24.109 -7.492 -4.574 1 53.5 383 PHE B N 1
ATOM 6568 C CA . PHE B 1 383 ? 23.891 -6.156 -5.109 1 53.5 383 PHE B CA 1
ATOM 6569 C C . PHE B 1 383 ? 22.875 -6.184 -6.25 1 53.5 383 PHE B C 1
ATOM 6571 O O . PHE B 1 383 ? 23.016 -5.449 -7.23 1 53.5 383 PHE B O 1
ATOM 6578 N N . GLN B 1 384 ? 21.906 -7.043 -6.234 1 54.94 384 GLN B N 1
ATOM 6579 C CA . GLN B 1 384 ? 21.125 -7.484 -7.383 1 54.94 384 GLN B CA 1
ATOM 6580 C C . GLN B 1 384 ? 20.516 -6.297 -8.125 1 54.94 384 GLN B C 1
ATOM 6582 O O . GLN B 1 384 ? 20.484 -6.281 -9.359 1 54.94 384 GLN B O 1
ATOM 6587 N N . GLU B 1 385 ? 20.016 -5.27 -7.473 1 57.19 385 GLU B N 1
ATOM 6588 C CA . GLU B 1 385 ? 19.156 -4.379 -8.25 1 57.19 385 GLU B CA 1
ATOM 6589 C C . GLU B 1 385 ? 19.984 -3.412 -9.094 1 57.19 385 GLU B C 1
ATOM 6591 O O . GLU B 1 385 ? 19.531 -2.916 -10.117 1 57.19 385 GLU B O 1
ATOM 6596 N N . ASP B 1 386 ? 21.25 -3.434 -8.789 1 59.38 386 ASP B N 1
ATOM 6597 C CA . ASP B 1 386 ? 22 -2.359 -9.445 1 59.38 386 ASP B CA 1
ATOM 6598 C C . ASP B 1 386 ? 23 -2.918 -10.445 1 59.38 386 ASP B C 1
ATOM 6600 O O . ASP B 1 386 ? 23.531 -2.178 -11.281 1 59.38 386 ASP B O 1
ATOM 6604 N N . PHE B 1 387 ? 23.156 -4.309 -10.375 1 65.56 387 PHE B N 1
ATOM 6605 C CA . PHE B 1 387 ? 24.219 -4.867 -11.195 1 65.56 387 PHE B CA 1
ATOM 6606 C C . PHE B 1 387 ? 23.734 -6.102 -11.945 1 65.56 387 PHE B C 1
ATOM 6608 O O . PHE B 1 387 ? 22.828 -6.789 -11.492 1 65.56 387 PHE B O 1
ATOM 6615 N N . LEU B 1 388 ? 24.234 -6.246 -13.148 1 72.06 388 LEU B N 1
ATOM 6616 C CA . LEU B 1 388 ? 24.062 -7.5 -13.883 1 72.06 388 LEU B CA 1
ATOM 6617 C C . LEU B 1 388 ? 25.172 -8.492 -13.523 1 72.06 388 LEU B C 1
ATOM 6619 O O . LEU B 1 388 ? 26.359 -8.164 -13.586 1 72.06 388 LEU B O 1
ATOM 6623 N N . ASN B 1 389 ? 24.688 -9.578 -13.031 1 70.38 389 ASN B N 1
ATOM 6624 C CA . ASN B 1 389 ? 25.672 -10.602 -12.672 1 70.38 389 ASN B CA 1
ATOM 6625 C C . ASN B 1 389 ? 26.094 -11.422 -13.883 1 70.38 389 ASN B C 1
ATOM 6627 O O . ASN B 1 389 ? 25.297 -11.648 -14.797 1 70.38 389 ASN B O 1
ATOM 6631 N N . LEU B 1 390 ? 27.344 -11.82 -13.812 1 71.75 390 LEU B N 1
ATOM 6632 C CA . LEU B 1 390 ? 27.844 -12.68 -14.883 1 71.75 390 LEU B CA 1
ATOM 6633 C C . LEU B 1 390 ? 27.203 -14.062 -14.812 1 71.75 390 LEU B C 1
ATOM 6635 O O . LEU B 1 390 ? 26.953 -14.586 -13.719 1 71.75 390 LEU B O 1
ATOM 6639 N N . VAL B 1 391 ? 26.984 -14.594 -16 1 75.44 391 VAL B N 1
ATOM 6640 C CA . VAL B 1 391 ? 26.406 -15.938 -16.094 1 75.44 391 VAL B CA 1
ATOM 6641 C C . VAL B 1 391 ? 27.438 -16.969 -15.641 1 75.44 391 VAL B C 1
ATOM 6643 O O . VAL B 1 391 ? 28.594 -16.953 -16.094 1 75.44 391 VAL B O 1
ATOM 6646 N N . LYS B 1 392 ? 27 -17.734 -14.68 1 78 392 LYS B N 1
ATOM 6647 C CA . LYS B 1 392 ? 27.844 -18.828 -14.18 1 78 392 LYS B CA 1
ATOM 6648 C C . LYS B 1 392 ? 27.281 -20.188 -14.602 1 78 392 LYS B C 1
ATOM 6650 O O . LYS B 1 392 ? 26.062 -20.375 -14.641 1 78 392 LYS B O 1
ATOM 6655 N N . HIS B 1 393 ? 28.234 -21.047 -14.984 1 82.5 393 HIS B N 1
ATOM 6656 C CA . HIS B 1 393 ? 27.828 -22.406 -15.336 1 82.5 393 HIS B CA 1
ATOM 6657 C C . HIS B 1 393 ? 28.359 -23.406 -14.328 1 82.5 393 HIS B C 1
ATOM 6659 O O . HIS B 1 393 ? 29.391 -23.172 -13.688 1 82.5 393 HIS B O 1
ATOM 6665 N N . GLY B 1 394 ? 27.531 -24.406 -14.117 1 84.25 394 GLY B N 1
ATOM 6666 C CA . GLY B 1 394 ? 27.922 -25.453 -13.195 1 84.25 394 GLY B CA 1
ATOM 6667 C C . GLY B 1 394 ? 26.828 -26.484 -12.969 1 84.25 394 GLY B C 1
ATOM 6668 O O . GLY B 1 394 ? 25.688 -26.297 -13.398 1 84.25 394 GLY B O 1
ATOM 6669 N N . ASN B 1 395 ? 27.406 -27.547 -12.375 1 90.06 395 ASN B N 1
ATOM 6670 C CA . ASN B 1 395 ? 26.469 -28.609 -12.039 1 90.06 395 ASN B CA 1
ATOM 6671 C C . ASN B 1 395 ? 26.062 -28.562 -10.57 1 90.06 395 ASN B C 1
ATOM 6673 O O . ASN B 1 395 ? 26.906 -28.672 -9.68 1 90.06 395 ASN B O 1
ATOM 6677 N N . ALA B 1 396 ? 24.766 -28.453 -10.422 1 94.19 396 ALA B N 1
ATOM 6678 C CA . ALA B 1 396 ? 24.266 -28.344 -9.055 1 94.19 396 ALA B CA 1
ATOM 6679 C C . ALA B 1 396 ? 23.531 -29.625 -8.641 1 94.19 396 ALA B C 1
ATOM 6681 O O . ALA B 1 396 ? 22.781 -30.203 -9.438 1 94.19 396 ALA B O 1
ATOM 6682 N N . ARG B 1 397 ? 23.781 -30.016 -7.41 1 95.88 397 ARG B N 1
ATOM 6683 C CA . ARG B 1 397 ? 23.141 -31.188 -6.832 1 95.88 397 ARG B CA 1
ATOM 6684 C C . ARG B 1 397 ? 22.547 -30.875 -5.465 1 95.88 397 ARG B C 1
ATOM 6686 O O . ARG B 1 397 ? 23.203 -30.281 -4.617 1 95.88 397 ARG B O 1
ATOM 6693 N N . LEU B 1 398 ? 21.312 -31.312 -5.254 1 97.44 398 LEU B N 1
ATOM 6694 C CA . LEU B 1 398 ? 20.656 -31.188 -3.965 1 97.44 398 LEU B CA 1
ATOM 6695 C C . LEU B 1 398 ? 20.641 -32.5 -3.217 1 97.44 398 LEU B C 1
ATOM 6697 O O . LEU B 1 398 ? 20.375 -33.562 -3.812 1 97.44 398 LEU B O 1
ATOM 6701 N N . GLU B 1 399 ? 20.984 -32.438 -1.957 1 97.75 399 GLU B N 1
ATOM 6702 C CA . GLU B 1 399 ? 20.906 -33.594 -1.079 1 97.75 399 GLU B CA 1
ATOM 6703 C C . GLU B 1 399 ? 20.062 -33.312 0.152 1 97.75 399 GLU B C 1
ATOM 6705 O O . GLU B 1 399 ? 20.281 -32.312 0.848 1 97.75 399 GLU B O 1
ATOM 6710 N N . ILE B 1 400 ? 19.094 -34.188 0.381 1 98.19 400 ILE B N 1
ATOM 6711 C CA . ILE B 1 400 ? 18.234 -34.031 1.551 1 98.19 400 ILE B CA 1
ATOM 6712 C C . ILE B 1 400 ? 18.25 -35.344 2.355 1 98.19 400 ILE B C 1
ATOM 6714 O O . ILE B 1 400 ? 18.203 -36.438 1.785 1 98.19 400 ILE B O 1
ATOM 6718 N N . ARG B 1 401 ? 18.328 -35.219 3.674 1 98.19 401 ARG B N 1
ATOM 6719 C CA . ARG B 1 401 ? 18.172 -36.344 4.598 1 98.19 401 ARG B CA 1
ATOM 6720 C C . ARG B 1 401 ? 16.984 -36.125 5.531 1 98.19 401 ARG B C 1
ATOM 6722 O O . ARG B 1 401 ? 16.75 -35 6 1 98.19 401 ARG B O 1
ATOM 6729 N N . PHE B 1 402 ? 16.266 -37.25 5.801 1 97.75 402 PHE B N 1
ATOM 6730 C CA . PHE B 1 402 ? 15.109 -37.188 6.691 1 97.75 402 PHE B CA 1
ATOM 6731 C C . PHE B 1 402 ? 15.383 -38 7.965 1 97.75 402 PHE B C 1
ATOM 6733 O O . PHE B 1 402 ? 16 -39.062 7.914 1 97.75 402 PHE B O 1
ATOM 6740 N N . SER B 1 403 ? 14.945 -37.438 9.07 1 95.81 403 SER B N 1
ATOM 6741 C CA . SER B 1 403 ? 15.141 -38.156 10.336 1 95.81 403 SER B CA 1
ATOM 6742 C C . SER B 1 403 ? 14.242 -39.375 10.438 1 95.81 403 SER B C 1
ATOM 6744 O O . SER B 1 403 ? 14.57 -40.344 11.148 1 95.81 403 SER B O 1
ATOM 6746 N N . VAL B 1 404 ? 13.078 -39.281 9.812 1 95.62 404 VAL B N 1
ATOM 6747 C CA . VAL B 1 404 ? 12.133 -40.375 9.703 1 95.62 404 VAL B CA 1
ATOM 6748 C C . VAL B 1 404 ? 11.742 -40.594 8.242 1 95.62 404 VAL B C 1
ATOM 6750 O O . VAL B 1 404 ? 11.641 -39.625 7.48 1 95.62 404 VAL B O 1
ATOM 6753 N N . PRO B 1 405 ? 11.562 -41.812 7.902 1 96.94 405 PRO B N 1
ATOM 6754 C CA . PRO B 1 405 ? 11.148 -42.031 6.516 1 96.94 405 PRO B CA 1
ATOM 6755 C C . PRO B 1 405 ? 9.867 -41.281 6.156 1 96.94 405 PRO B C 1
ATOM 6757 O O . PRO B 1 405 ? 8.961 -41.188 6.988 1 96.94 405 PRO B O 1
ATOM 6760 N N . THR B 1 406 ? 9.867 -40.844 4.938 1 96.88 406 THR B N 1
ATOM 6761 C CA . THR B 1 406 ? 8.688 -40.094 4.496 1 96.88 406 THR B CA 1
ATOM 6762 C C . THR B 1 406 ? 7.434 -40.969 4.598 1 96.88 406 THR B C 1
ATOM 6764 O O . THR B 1 406 ? 7.465 -42.156 4.266 1 96.88 406 THR B O 1
ATOM 6767 N N . THR B 1 407 ? 6.336 -40.406 4.992 1 95.62 407 THR B N 1
ATOM 6768 C CA . THR B 1 407 ? 5.102 -41.156 5.23 1 95.62 407 THR B CA 1
ATOM 6769 C C . THR B 1 407 ? 4.152 -41.031 4.043 1 95.62 407 THR B C 1
ATOM 6771 O O . THR B 1 407 ? 3.092 -41.656 4.016 1 95.62 407 THR B O 1
ATOM 6774 N N . GLU B 1 408 ? 4.406 -40.219 3.104 1 96.56 408 GLU B N 1
ATOM 6775 C CA . GLU B 1 408 ? 3.658 -40.031 1.866 1 96.56 408 GLU B CA 1
ATOM 6776 C C . GLU B 1 408 ? 4.574 -39.562 0.732 1 96.56 408 GLU B C 1
ATOM 6778 O O . GLU B 1 408 ? 5.762 -39.312 0.951 1 96.56 408 GLU B O 1
ATOM 6783 N N . VAL B 1 409 ? 4.031 -39.594 -0.443 1 97.88 409 VAL B N 1
ATOM 6784 C CA . VAL B 1 409 ? 4.801 -39.094 -1.578 1 97.88 409 VAL B CA 1
ATOM 6785 C C . VAL B 1 409 ? 4.926 -37.594 -1.49 1 97.88 409 VAL B C 1
ATOM 6787 O O . VAL B 1 409 ? 3.93 -36.875 -1.287 1 97.88 409 VAL B O 1
ATOM 6790 N N . VAL B 1 410 ? 6.176 -37.125 -1.592 1 98.12 410 VAL B N 1
ATOM 6791 C CA . VAL B 1 410 ? 6.457 -35.719 -1.395 1 98.12 410 VAL B CA 1
ATOM 6792 C C . VAL B 1 410 ? 7.012 -35.125 -2.684 1 98.12 410 VAL B C 1
ATOM 6794 O O . VAL B 1 410 ? 7.727 -35.781 -3.434 1 98.12 410 VAL B O 1
ATOM 6797 N N . ASN B 1 411 ? 6.613 -33.938 -2.969 1 98.12 411 ASN B N 1
ATOM 6798 C CA . ASN B 1 411 ? 7.172 -33.188 -4.086 1 98.12 411 ASN B CA 1
ATOM 6799 C C . ASN B 1 411 ? 8.164 -32.125 -3.607 1 98.12 411 ASN B C 1
ATOM 6801 O O . ASN B 1 411 ? 7.848 -31.312 -2.73 1 98.12 411 ASN B O 1
ATOM 6805 N N . CYS B 1 412 ? 9.352 -32.156 -4.117 1 98.38 412 CYS B N 1
ATOM 6806 C CA . CYS B 1 412 ? 10.352 -31.141 -3.859 1 98.38 412 CYS B CA 1
ATOM 6807 C C . CYS B 1 412 ? 10.328 -30.078 -4.957 1 98.38 412 CYS B C 1
ATOM 6809 O O . CYS B 1 412 ? 10.68 -30.359 -6.102 1 98.38 412 CYS B O 1
ATOM 6811 N N . MET B 1 413 ? 9.977 -28.891 -4.57 1 97.19 413 MET B N 1
ATOM 6812 C CA . MET B 1 413 ? 9.922 -27.766 -5.516 1 97.19 413 MET B CA 1
ATOM 6813 C C . MET B 1 413 ? 11.156 -26.891 -5.387 1 97.19 413 MET B C 1
ATOM 6815 O O . MET B 1 413 ? 11.633 -26.625 -4.277 1 97.19 413 MET B O 1
ATOM 6819 N N . CYS B 1 414 ? 11.594 -26.484 -6.508 1 97.25 414 CYS B N 1
ATOM 6820 C CA . CYS B 1 414 ? 12.727 -25.562 -6.562 1 97.25 414 CYS B CA 1
ATOM 6821 C C . CYS B 1 414 ? 12.359 -24.297 -7.312 1 97.25 414 CYS B C 1
ATOM 6823 O O . CYS B 1 414 ? 12.023 -24.328 -8.492 1 97.25 414 CYS B O 1
ATOM 6825 N N . TYR B 1 415 ? 12.344 -23.219 -6.613 1 96.44 415 TYR B N 1
ATOM 6826 C CA . TYR B 1 415 ? 12.164 -21.875 -7.184 1 96.44 415 TYR B CA 1
ATOM 6827 C C . TYR B 1 415 ? 13.508 -21.172 -7.355 1 96.44 415 TYR B C 1
ATOM 6829 O O . TYR B 1 415 ? 14.32 -21.141 -6.426 1 96.44 415 TYR B O 1
ATOM 6837 N N . TYR B 1 416 ? 13.75 -20.641 -8.539 1 93 416 TYR B N 1
ATOM 6838 C CA . TYR B 1 416 ? 15.016 -19.938 -8.734 1 93 416 TYR B CA 1
ATOM 6839 C C . TYR B 1 416 ? 14.844 -18.781 -9.703 1 93 416 TYR B C 1
ATOM 6841 O O . TYR B 1 416 ? 13.883 -18.75 -10.484 1 93 416 TYR B O 1
ATOM 6849 N N . GLN B 1 417 ? 15.719 -17.844 -9.633 1 87.69 417 GLN B N 1
ATOM 6850 C CA . GLN B 1 417 ? 15.664 -16.641 -10.445 1 87.69 417 GLN B CA 1
ATOM 6851 C C . GLN B 1 417 ? 16.984 -16.406 -11.188 1 87.69 417 GLN B C 1
ATOM 6853 O O . GLN B 1 417 ? 18.047 -16.672 -10.641 1 87.69 417 GLN B O 1
ATOM 6858 N N . SER B 1 418 ? 16.844 -15.969 -12.367 1 83.19 418 SER B N 1
ATOM 6859 C CA . SER B 1 418 ? 17.953 -15.516 -13.188 1 83.19 418 SER B CA 1
ATOM 6860 C C . SER B 1 418 ? 17.641 -14.188 -13.867 1 83.19 418 SER B C 1
ATOM 6862 O O . SER B 1 418 ? 16.484 -13.766 -13.922 1 83.19 418 SER B O 1
ATOM 6864 N N . GLN B 1 419 ? 18.641 -13.531 -14.289 1 82.19 419 GLN B N 1
ATOM 6865 C CA . GLN B 1 419 ? 18.438 -12.258 -14.977 1 82.19 419 GLN B CA 1
ATOM 6866 C C . GLN B 1 419 ? 18.547 -12.43 -16.484 1 82.19 419 GLN B C 1
ATOM 6868 O O . GLN B 1 419 ? 19.328 -13.242 -16.969 1 82.19 419 GLN B O 1
ATOM 6873 N N . ALA B 1 420 ? 17.688 -11.773 -17.156 1 84.12 420 ALA B N 1
ATOM 6874 C CA . ALA B 1 420 ? 17.719 -11.734 -18.609 1 84.12 420 ALA B CA 1
ATOM 6875 C C . ALA B 1 420 ? 17.359 -10.344 -19.125 1 84.12 420 ALA B C 1
ATOM 6877 O O . ALA B 1 420 ? 16.906 -9.484 -18.375 1 84.12 420 ALA B O 1
ATOM 6878 N N . ILE B 1 421 ? 17.734 -10.109 -20.375 1 87.38 421 ILE B N 1
ATOM 6879 C CA . ILE B 1 421 ? 17.422 -8.836 -21.016 1 87.38 421 ILE B CA 1
ATOM 6880 C C . ILE B 1 421 ? 16.5 -9.078 -22.203 1 87.38 421 ILE B C 1
ATOM 6882 O O . ILE B 1 421 ? 16.828 -9.867 -23.094 1 87.38 421 ILE B O 1
ATOM 6886 N N . LEU B 1 422 ? 15.367 -8.484 -22.125 1 91.69 422 LEU B N 1
ATOM 6887 C CA . LEU B 1 422 ? 14.461 -8.445 -23.266 1 91.69 422 LEU B CA 1
ATOM 6888 C C . LEU B 1 422 ? 14.773 -7.262 -24.156 1 91.69 422 LEU B C 1
ATOM 6890 O O . LEU B 1 422 ? 14.875 -6.125 -23.688 1 91.69 422 LEU B O 1
ATOM 6894 N N . THR B 1 423 ? 14.969 -7.531 -25.438 1 93.19 423 THR B N 1
ATOM 6895 C CA . THR B 1 423 ? 15.312 -6.461 -26.375 1 93.19 423 THR B CA 1
ATOM 6896 C C . THR B 1 423 ? 14.258 -6.332 -27.469 1 93.19 423 THR B C 1
ATOM 6898 O O . THR B 1 423 ? 13.617 -7.32 -27.844 1 93.19 423 THR B O 1
ATOM 6901 N N . CYS B 1 424 ? 14.039 -5.195 -27.812 1 94.19 424 CYS B N 1
ATOM 6902 C CA . CYS B 1 424 ? 13.172 -4.848 -28.938 1 94.19 424 CYS B CA 1
ATOM 6903 C C . CYS B 1 424 ? 13.898 -3.953 -29.938 1 94.19 424 CYS B C 1
ATOM 6905 O O . CYS B 1 424 ? 14.281 -2.832 -29.594 1 94.19 424 CYS B O 1
ATOM 6907 N N . ASP B 1 425 ? 13.969 -4.383 -31.172 1 93.81 425 ASP B N 1
ATOM 6908 C CA . ASP B 1 425 ? 14.742 -3.625 -32.156 1 93.81 425 ASP B CA 1
ATOM 6909 C C . ASP B 1 425 ? 13.836 -2.711 -32.969 1 93.81 425 ASP B C 1
ATOM 6911 O O . ASP B 1 425 ? 12.656 -2.543 -32.656 1 93.81 425 ASP B O 1
ATOM 6915 N N . GLU B 1 426 ? 14.445 -2.078 -34 1 92.69 426 GLU B N 1
ATOM 6916 C CA . GLU B 1 426 ? 13.75 -1.081 -34.812 1 92.69 426 GLU B CA 1
ATOM 6917 C C . GLU B 1 426 ? 12.57 -1.702 -35.562 1 92.69 426 GLU B C 1
ATOM 6919 O O . GLU B 1 426 ? 11.539 -1.055 -35.75 1 92.69 426 GLU B O 1
ATOM 6924 N N . THR B 1 427 ? 12.703 -2.908 -35.906 1 93.81 427 THR B N 1
ATOM 6925 C CA . THR B 1 427 ? 11.641 -3.604 -36.625 1 93.81 427 THR B CA 1
ATOM 6926 C C . THR B 1 427 ? 10.648 -4.23 -35.656 1 93.81 427 THR B C 1
ATOM 6928 O O . THR B 1 427 ? 9.727 -4.941 -36.062 1 93.81 427 THR B O 1
ATOM 6931 N N . ARG B 1 428 ? 10.891 -4.059 -34.344 1 93.94 428 ARG B N 1
ATOM 6932 C CA . ARG B 1 428 ? 10.062 -4.539 -33.219 1 93.94 428 ARG B CA 1
ATOM 6933 C C . ARG B 1 428 ? 10.172 -6.055 -33.094 1 93.94 428 ARG B C 1
ATOM 6935 O O . ARG B 1 428 ? 9.195 -6.719 -32.719 1 93.94 428 ARG B O 1
ATOM 6942 N N . ASN B 1 429 ? 11.344 -6.504 -33.469 1 94.38 429 ASN B N 1
ATOM 6943 C CA . ASN B 1 429 ? 11.656 -7.895 -33.156 1 94.38 429 ASN B CA 1
ATOM 6944 C C . ASN B 1 429 ? 12.062 -8.062 -31.688 1 94.38 429 ASN B C 1
ATOM 6946 O O . ASN B 1 429 ? 12.875 -7.293 -31.172 1 94.38 429 ASN B O 1
ATOM 6950 N N . ILE B 1 430 ? 11.469 -9.102 -31.125 1 95.25 430 ILE B N 1
ATOM 6951 C CA . ILE B 1 430 ? 11.68 -9.328 -29.688 1 95.25 430 ILE B CA 1
ATOM 6952 C C . ILE B 1 430 ? 12.664 -10.484 -29.5 1 95.25 430 ILE B C 1
ATOM 6954 O O . ILE B 1 430 ? 12.547 -11.523 -30.141 1 95.25 430 ILE B O 1
ATOM 6958 N N . ASN B 1 431 ? 13.648 -10.188 -28.609 1 92 431 ASN B N 1
ATOM 6959 C CA . ASN B 1 431 ? 14.602 -11.227 -28.25 1 92 431 ASN B CA 1
ATOM 6960 C C . ASN B 1 431 ? 14.906 -11.211 -26.766 1 92 431 ASN B C 1
ATOM 6962 O O . ASN B 1 431 ? 14.82 -10.164 -26.109 1 92 431 ASN B O 1
ATOM 6966 N N . ILE B 1 432 ? 15.094 -12.367 -26.297 1 88.69 432 ILE B N 1
ATOM 6967 C CA . ILE B 1 432 ? 15.531 -12.492 -24.906 1 88.69 432 ILE B CA 1
ATOM 6968 C C . ILE B 1 432 ? 16.969 -12.984 -24.859 1 88.69 432 ILE B C 1
ATOM 6970 O O . ILE B 1 432 ? 17.297 -14.023 -25.438 1 88.69 432 ILE B O 1
ATOM 6974 N N . VAL B 1 433 ? 17.766 -12.148 -24.266 1 81.44 433 VAL B N 1
ATOM 6975 C CA . VAL B 1 433 ? 19.188 -12.477 -24.156 1 81.44 433 VAL B CA 1
ATOM 6976 C C . VAL B 1 433 ? 19.547 -12.734 -22.703 1 81.44 433 VAL B C 1
ATOM 6978 O O . VAL B 1 433 ? 19.172 -11.961 -21.812 1 81.44 433 VAL B O 1
ATOM 6981 N N . GLU B 1 434 ? 20.109 -13.891 -22.469 1 74.12 434 GLU B N 1
ATOM 6982 C CA . GLU B 1 434 ? 20.672 -14.156 -21.141 1 74.12 434 GLU B CA 1
ATOM 6983 C C . GLU B 1 434 ? 22.141 -13.773 -21.094 1 74.12 434 GLU B C 1
ATOM 6985 O O . GLU B 1 434 ? 22.906 -14.086 -22.016 1 74.12 434 GLU B O 1
ATOM 6990 N N . PRO B 1 435 ? 22.531 -12.867 -20.156 1 63.59 435 PRO B N 1
ATOM 6991 C CA . PRO B 1 435 ? 23.922 -12.406 -20.156 1 63.59 435 PRO B CA 1
ATOM 6992 C C . PRO B 1 435 ? 24.922 -13.547 -20.031 1 63.59 435 PRO B C 1
ATOM 6994 O O . PRO B 1 435 ? 24.578 -14.609 -19.484 1 63.59 435 PRO B O 1
#

pLDDT: mean 90.82, std 9.98, range [37.12, 98.56]

Sequence (870 aa):
MAFLSEDNKEIGLPMELSIFASPPNQVAIDKITYTEERPISNLINDSTPIEIVISGAGNDYIDLRKSRLFVKLQILKEDGSYLQPKEKTGIINLPLQSMFSHIDVYMNNKLVSANSNNYPWKSYFKVILSSGSDEQNSQLQSQLFMKDDDPMDSLTLNAGYVNRYEYTKESRTFELESNLMEDALLLDKYLISGVDIYMKLFRSSAPFLLMSGEAKPNYKVKILDVFYRTARVKVDPGVILNHRRQIQESPAKYLINRSNVIQNVIPLGSTEFYWDSLFPKSLPSKVVFGLVPQKAINGDYTANPFNFQHFNMSCITLKVNGVEVYGSPLNMDFSNNRNYTAAYVRLFEICDKWQKDTGLNISLNDFGNGYTFIVFSLDPSDFQEDFLNLVKHGNARLEIRFSVPTTEVVNCMCYYQSQAILTCDETRNINIVEPMAFLSEDNKEIGLPMELSIFASPPNQVAIDKITYTEERPISNLINDSTPIEIVISGAGNDYIDLRKSRLFVKLQILKEDGSYLQPKEKTGIINLPLQSMFSHIDVYMNNKLVSANSNNYPWKSYFKVILSSGSDEQNSQLQSQLFMKDDDPMDSLTLNAGYVNRYEYTKESRTFELESNLMEDALLLDKYLISGVDIYMKLFRSSAPFLLMSGEAKPNYKVKILDVFYRTARVKVDPGVILNHRRQIQESPAKYLINRSNVIQNVIPLGSTEFYWDSLFPKSLPSKVVFGLVPQKAINGDYTANPFNFQHFNMSCITLKVNGVEVYGSPLNMDFSNNRNYTAAYVRLFEICDKWQKDTGLNISLNDFGNGYTFIVFSLDPSDFQEDFLNLVKHGNARLEIRFSVPTTEVVNCMCYYQSQAILTCDETRNINIVEP

Nearest PDB structures (foldseek):
  8hif-assembly1_C2  TM=6.376E-01  e=1.448E-14  Singapore grouper iridovirus
  6ncl-assembly1_d0  TM=6.406E-01  e=7.419E-14  Paramecium bursaria Chlorella virus 1
  3kk5-assembly1_A  TM=6.213E-01  e=4.727E-14  Acanthamoeba polyphaga
  8rbs-assembly1_A1  TM=6.397E-01  e=1.109E-12  Emiliania huxleyi virus 201
  6g45-assembly1_B  TM=5.753E-01  e=5.598E-14  Cafeteriavirus-dependent mavirus

Foldseek 3Di:
DDDDDPVRPDDDDDPVPVVVDDDDDDDFFDDKDKDKWFFPDDQPDQQFWTKTKDALPDFWWWDLQPKKKKFKKWKFFPVRHWADPPFLKFWAALCVFQQFQDKWKDKPNHTDFDDGSRRSVLVVCVQLLADFPVCQVPVSCLSLHFDFDPPNLDSPPTPSNVSRCVCHPRTHMDMHMDRRPTQVSNWPDIGGGPIMMMMTTRGDDPLLTMAGPDPDGGMDMGIPGIIMIIMITDTDVVVSVVVLVVLQVPWDKIKTKHKDKDKDKDAFQDQKDKDWQPDVPFDFFKKKKFKAFPCSVVGHNSGRRQQGACLQWAWKFKDWQRATQVRDIQGAGLPPVLRRVVQVQVSCVLSVNPPHPGDSHQDSVNCNTRNVMGMGGPDPDPPPPPDADDTHDTIMMMMIGHPGTRRHMMMMMMMGIAMWMWTQHSVRDIDIGGD/DPDDDPVRPDDDDDPVPVPPDDDDDDPFFDDKDKDWWFFPDDQPDQQFWTKTKDALPDFWWWDLQPKKKKFKKWKFFPVRHWDDPPFLKFWAALCVFQQFQDKWKDKPNHTDFDDGSRRSVLVVCVQLLADFPVCQVPVSCLSLHDDFDPPNLDSPPTPSNVSRCVCHPRGHMDMHMDRRPTQVSNWPDIGGGPMMMMMTTRGDDPLLTMAGPDPDGGMDMGIPGMIMIIMIIDTDPVVSVVVLVVLQVPWDKIKTKHKDKDKDKDAFQDQKDKDWQPDVPFDFFKKKKFKAFPCSVVGHNSGRRQQGACLQWAWKFKDWQRATQVRDIQGAGLPPVLRRVVQVQVSCVLSVNPPHPGDSHQDSVNCNTRNVMGMGGPDPDSPPPPDADDTHDTIMMMMIGHPGTRRHMMMMMMMGIAMWMWTQHSVRDIDIGGD

Organism: Mytilus edulis (NCBI:txid6550)